Protein AF-A0A842RR84-F1 (afdb_monomer_lite)

Radius of gyration: 40.24 Å; chains: 1; bounding box: 90×104×118 Å

Structure (mmCIF, N/CA/C/O backbone):
data_AF-A0A842RR84-F1
#
_entry.id   AF-A0A842RR84-F1
#
loop_
_atom_site.group_PDB
_atom_site.id
_atom_site.type_symbol
_atom_site.label_atom_id
_atom_site.label_alt_id
_atom_site.label_comp_id
_atom_site.label_asym_id
_atom_site.label_entity_id
_atom_site.label_seq_id
_atom_site.pdbx_PDB_ins_code
_atom_site.Cartn_x
_atom_site.Cartn_y
_atom_site.Cartn_z
_atom_site.occupancy
_atom_site.B_iso_or_equiv
_atom_site.auth_seq_id
_atom_site.auth_comp_id
_atom_site.auth_asym_id
_atom_site.auth_atom_id
_atom_site.pdbx_PDB_model_num
ATOM 1 N N . MET A 1 1 ? -50.164 -8.359 46.044 1.00 26.77 1 MET A N 1
ATOM 2 C CA . MET A 1 1 ? -50.890 -7.088 46.257 1.00 26.77 1 MET A CA 1
ATOM 3 C C . MET A 1 1 ? -50.923 -6.391 44.904 1.00 26.77 1 MET A C 1
ATOM 5 O O . MET A 1 1 ? -49.868 -6.266 44.303 1.00 26.77 1 MET A O 1
ATOM 9 N N . ASN A 1 2 ? -52.107 -6.095 44.364 1.00 25.09 2 ASN A N 1
ATOM 10 C CA . ASN A 1 2 ? -52.279 -5.498 43.033 1.00 25.09 2 ASN A CA 1
ATOM 11 C C . ASN A 1 2 ? -52.125 -3.977 43.160 1.00 25.09 2 ASN A C 1
ATOM 13 O O . ASN A 1 2 ? -52.938 -3.366 43.850 1.00 25.09 2 ASN A O 1
ATOM 17 N N . LEU A 1 3 ? -51.126 -3.371 42.519 1.00 26.59 3 LEU A N 1
ATOM 18 C CA . LEU A 1 3 ? -51.003 -1.914 42.419 1.00 26.59 3 LEU A CA 1
ATOM 19 C C . LEU A 1 3 ? -50.721 -1.541 40.962 1.00 26.59 3 LEU A C 1
ATOM 21 O O . LEU A 1 3 ? -49.655 -1.815 40.420 1.00 26.59 3 LEU A O 1
ATOM 25 N N . LYS A 1 4 ? -51.748 -0.971 40.325 1.00 28.12 4 LYS A N 1
ATOM 26 C CA . LYS A 1 4 ? -51.678 -0.340 39.007 1.00 28.12 4 LYS A CA 1
ATOM 27 C C . LYS A 1 4 ? -51.028 1.041 39.139 1.00 28.12 4 LYS A C 1
ATOM 29 O O . LYS A 1 4 ? -51.336 1.762 40.080 1.00 28.12 4 LYS A O 1
ATOM 34 N N . SER A 1 5 ? -50.184 1.351 38.152 1.00 34.84 5 SER A N 1
ATOM 35 C CA . SER A 1 5 ? -49.727 2.665 37.666 1.00 34.84 5 SER A CA 1
ATOM 36 C C . SER A 1 5 ? -50.351 3.908 38.321 1.00 34.84 5 SER A C 1
ATOM 38 O O . SER A 1 5 ? -51.571 4.052 38.287 1.00 34.84 5 SER A O 1
ATOM 40 N N . PHE A 1 6 ? -49.516 4.836 38.808 1.00 26.23 6 PHE A N 1
ATOM 41 C CA . PHE A 1 6 ? -49.384 6.183 38.229 1.00 26.23 6 PHE A CA 1
ATOM 42 C C . PHE A 1 6 ? -48.144 6.914 38.787 1.00 26.23 6 PHE A C 1
ATOM 44 O O . PHE A 1 6 ? -47.653 6.612 39.870 1.00 26.23 6 PHE A O 1
ATOM 51 N N . CYS A 1 7 ? -47.650 7.841 37.968 1.00 30.86 7 CYS A N 1
ATOM 52 C CA . CYS A 1 7 ? -46.465 8.693 38.064 1.00 30.86 7 CYS A CA 1
ATOM 53 C C . CYS A 1 7 ? -46.111 9.257 39.458 1.00 30.86 7 CYS A C 1
ATOM 55 O O . CYS A 1 7 ? -46.974 9.781 40.152 1.00 30.86 7 CYS A O 1
ATOM 57 N N . GLY A 1 8 ? -44.806 9.242 39.767 1.00 36.81 8 GLY A N 1
ATOM 58 C CA . GLY A 1 8 ? -44.085 10.210 40.605 1.00 36.81 8 GLY A CA 1
ATOM 59 C C . GLY A 1 8 ? -44.626 10.499 42.006 1.00 36.81 8 GLY A C 1
ATOM 60 O O . GLY A 1 8 ? -45.402 11.427 42.162 1.00 36.81 8 GLY A O 1
ATOM 61 N N . ILE A 1 9 ? -44.125 9.782 43.019 1.00 31.28 9 ILE A N 1
ATOM 62 C CA . ILE A 1 9 ? -43.862 10.265 44.391 1.00 31.28 9 ILE A CA 1
ATOM 63 C C . ILE A 1 9 ? -43.007 9.198 45.100 1.00 31.28 9 ILE A C 1
ATOM 65 O O . ILE A 1 9 ? -43.372 8.024 45.151 1.00 31.28 9 ILE A O 1
ATOM 69 N N . PHE A 1 10 ? -41.863 9.615 45.653 1.00 34.09 10 PHE A N 1
ATOM 70 C CA . PHE A 1 10 ? -41.056 8.830 46.591 1.00 34.09 10 PHE A CA 1
ATOM 71 C C . PHE A 1 10 ? -41.910 8.474 47.821 1.00 34.09 10 PHE A C 1
ATOM 73 O O . PHE A 1 10 ? -42.270 9.358 48.598 1.00 34.09 10 PHE A O 1
ATOM 80 N N . ILE A 1 11 ? -42.227 7.191 48.024 1.00 29.72 11 ILE A N 1
ATOM 81 C CA . ILE A 1 11 ? -42.849 6.711 49.267 1.00 29.72 11 ILE A CA 1
ATOM 82 C C . ILE A 1 11 ? -41.782 6.018 50.114 1.00 29.72 11 ILE A C 1
ATOM 84 O O . ILE A 1 11 ? -41.352 4.905 49.820 1.00 29.72 11 ILE A O 1
ATOM 88 N N . PHE A 1 12 ? -41.396 6.674 51.208 1.00 31.45 12 PHE A N 1
ATOM 89 C CA . PHE A 1 12 ? -40.651 6.073 52.313 1.00 31.45 12 PHE A CA 1
ATOM 90 C C . PHE A 1 12 ? -41.614 5.180 53.118 1.00 31.45 12 PHE A C 1
ATOM 92 O O . PHE A 1 12 ? -42.502 5.680 53.808 1.00 31.45 12 PHE A O 1
ATOM 99 N N . LEU A 1 13 ? -41.474 3.854 53.027 1.00 33.19 13 LEU A N 1
ATOM 100 C CA . LEU A 1 13 ? -42.278 2.897 53.798 1.00 33.19 13 LEU A CA 1
ATOM 101 C C . LEU A 1 13 ? -41.454 2.328 54.962 1.00 33.19 13 LEU A C 1
ATOM 103 O O . LEU A 1 13 ? -40.667 1.401 54.798 1.00 33.19 13 LEU A O 1
ATOM 107 N N . ILE A 1 14 ? -41.662 2.880 56.162 1.00 30.45 14 ILE A N 1
ATOM 108 C CA . ILE A 1 14 ? -41.205 2.289 57.428 1.00 30.45 14 ILE A CA 1
ATOM 109 C C . ILE A 1 14 ? -42.255 1.262 57.872 1.00 30.45 14 ILE A C 1
ATOM 111 O O . ILE A 1 14 ? -43.340 1.628 58.322 1.00 30.45 14 ILE A O 1
ATOM 115 N N . PHE A 1 15 ? -41.941 -0.033 57.781 1.00 36.09 15 PHE A N 1
ATOM 116 C CA . PHE A 1 15 ? -42.755 -1.085 58.394 1.00 36.09 15 PHE A CA 1
ATOM 117 C C . PHE A 1 15 ? -42.286 -1.366 59.828 1.00 36.09 15 PHE A C 1
ATOM 119 O O . PHE A 1 15 ? -41.288 -2.048 60.045 1.00 36.09 15 PHE A O 1
ATOM 126 N N . ILE A 1 16 ? -43.056 -0.909 60.820 1.00 37.97 16 ILE A N 1
ATOM 127 C CA . ILE A 1 16 ? -43.060 -1.497 62.168 1.00 37.97 16 ILE A CA 1
ATOM 128 C C . ILE A 1 16 ? -44.281 -2.419 62.241 1.00 37.97 16 ILE A C 1
ATOM 130 O O . ILE A 1 16 ? -45.388 -1.979 62.538 1.00 37.97 16 ILE A O 1
ATOM 134 N N . LEU A 1 17 ? -44.094 -3.709 61.952 1.00 34.88 17 LEU A N 1
ATOM 135 C CA . LEU A 1 17 ? -45.120 -4.736 62.158 1.00 34.88 17 LEU A CA 1
ATOM 136 C C . LEU A 1 17 ? -44.670 -5.710 63.250 1.00 34.88 17 LEU A C 1
ATOM 138 O O . LEU A 1 17 ? -43.705 -6.452 63.092 1.00 34.88 17 LEU A O 1
ATOM 142 N N . LYS A 1 18 ? -45.418 -5.724 64.359 1.00 35.56 18 LYS A N 1
ATOM 143 C CA . LYS A 1 18 ? -45.293 -6.669 65.487 1.00 35.56 18 LYS A CA 1
ATOM 144 C C . LYS A 1 18 ? -45.982 -8.025 65.235 1.00 35.56 18 LYS A C 1
ATOM 146 O O . LYS A 1 18 ? -46.163 -8.804 66.164 1.00 35.56 18 LYS A O 1
ATOM 151 N N . SER A 1 19 ? -46.355 -8.332 63.995 1.00 36.09 19 SER A N 1
ATOM 152 C CA . SER A 1 19 ? -47.015 -9.587 63.620 1.00 36.09 19 SER A CA 1
ATOM 153 C C . SER A 1 19 ? -46.499 -10.067 62.266 1.00 36.09 19 SER A C 1
ATOM 155 O O . SER A 1 19 ? -46.573 -9.330 61.283 1.00 36.09 19 SER A O 1
ATOM 157 N N . PHE A 1 20 ? -45.974 -11.295 62.227 1.00 37.94 20 PHE A N 1
ATOM 158 C CA . PHE A 1 20 ? -45.434 -11.945 61.031 1.00 37.94 20 PHE A CA 1
ATOM 159 C C . PHE A 1 20 ? -46.539 -12.186 59.992 1.00 37.94 20 PHE A C 1
ATOM 161 O O . PHE A 1 20 ? -47.194 -13.225 59.992 1.00 37.94 20 PHE A O 1
ATOM 168 N N . VAL A 1 21 ? -46.750 -11.221 59.097 1.00 36.59 21 VAL A N 1
ATOM 169 C CA . VAL A 1 21 ? -47.511 -11.431 57.863 1.00 36.59 21 VAL A CA 1
ATOM 170 C C . VAL A 1 21 ? -46.552 -12.046 56.845 1.00 36.59 21 VAL A C 1
ATOM 172 O O . VAL A 1 21 ? -45.628 -11.387 56.374 1.00 36.59 21 VAL A O 1
ATOM 175 N N . PHE A 1 22 ? -46.756 -13.322 56.518 1.00 44.88 22 PHE A N 1
ATOM 176 C CA . PHE A 1 22 ? -46.074 -13.995 55.412 1.00 44.88 22 PHE A CA 1
ATOM 177 C C . PHE A 1 22 ? -46.669 -13.511 54.082 1.00 44.88 22 PHE A C 1
ATOM 179 O O . PHE A 1 22 ? -47.493 -14.189 53.475 1.00 44.88 22 PHE A O 1
ATOM 186 N N . ALA A 1 23 ? -46.295 -12.311 53.643 1.00 48.50 23 ALA A N 1
ATOM 187 C CA . ALA A 1 23 ? -46.577 -11.843 52.291 1.00 48.50 23 ALA A CA 1
ATOM 188 C C . ALA A 1 23 ? -45.319 -12.027 51.434 1.00 48.50 23 ALA A C 1
ATOM 190 O O . ALA A 1 23 ? -44.282 -11.431 51.717 1.00 48.50 23 ALA A O 1
ATOM 191 N N . GLY A 1 24 ? -45.398 -12.870 50.402 1.00 57.03 24 GLY A N 1
ATOM 192 C CA . GLY A 1 24 ? -44.358 -12.944 49.376 1.00 57.03 24 GLY A CA 1
ATOM 193 C C . GLY A 1 24 ? -44.333 -11.655 48.552 1.00 57.03 24 GLY A C 1
ATOM 194 O O . GLY A 1 24 ? -45.388 -11.148 48.166 1.00 57.03 24 GLY A O 1
ATOM 195 N N . ILE A 1 25 ? -43.139 -11.122 48.294 1.00 66.12 25 ILE A N 1
ATOM 196 C CA . ILE A 1 25 ? -42.921 -10.022 47.348 1.00 66.12 25 ILE A CA 1
ATOM 197 C C . ILE A 1 25 ? -42.669 -10.658 45.979 1.00 66.12 25 ILE A C 1
ATOM 199 O O . ILE A 1 25 ? -41.806 -11.524 45.863 1.00 66.12 25 ILE A O 1
ATOM 203 N N . ASN A 1 26 ? -43.443 -10.263 44.968 1.00 66.44 26 ASN A N 1
ATOM 204 C CA . ASN A 1 26 ? -43.284 -10.725 43.591 1.00 66.44 26 ASN A CA 1
ATOM 205 C C . ASN A 1 26 ? -43.287 -9.505 42.658 1.00 66.44 26 ASN A C 1
ATOM 207 O O . ASN A 1 26 ? -44.208 -8.686 42.732 1.00 66.44 26 ASN A O 1
ATOM 211 N N . PHE A 1 27 ? -42.266 -9.389 41.811 1.00 74.19 27 PHE A N 1
ATOM 212 C CA . PHE A 1 27 ? -42.130 -8.336 40.810 1.00 74.19 27 PHE A CA 1
ATOM 213 C C . PHE A 1 27 ? -42.261 -8.934 39.418 1.00 74.19 27 PHE A C 1
ATOM 215 O O . PHE A 1 27 ? -41.544 -9.866 39.076 1.00 74.19 27 PHE A O 1
ATOM 222 N N . SER A 1 28 ? -43.157 -8.360 38.618 1.00 75.50 28 SER A N 1
ATOM 223 C CA . SER A 1 28 ? -43.459 -8.797 37.248 1.00 75.50 28 SER A CA 1
ATOM 224 C C . SER A 1 28 ? -42.851 -7.894 36.171 1.00 75.50 28 SER A C 1
ATOM 226 O O . SER A 1 28 ? -43.134 -8.076 34.993 1.00 75.50 28 SER A O 1
ATOM 228 N N . SER A 1 29 ? -42.051 -6.897 36.562 1.00 81.62 29 SER A N 1
ATOM 229 C CA . SER A 1 29 ? -41.424 -5.941 35.648 1.00 81.62 29 SER A CA 1
ATOM 230 C C . SER A 1 29 ? -40.049 -5.535 36.155 1.00 81.62 29 SER A C 1
ATOM 232 O O . SER A 1 29 ? -39.904 -5.241 37.344 1.00 81.62 29 SER A O 1
ATOM 234 N N . GLN A 1 30 ? -39.093 -5.404 35.234 1.00 82.75 30 GLN A N 1
ATOM 235 C CA . GLN A 1 30 ? -37.727 -4.936 35.499 1.00 82.75 30 GLN A CA 1
ATOM 236 C C . GLN A 1 30 ? -37.709 -3.526 36.105 1.00 82.75 30 GLN A C 1
ATOM 238 O O . GLN A 1 30 ? -36.842 -3.209 36.912 1.00 82.75 30 GLN A O 1
ATOM 243 N N . SER A 1 31 ? -38.721 -2.703 35.812 1.00 82.06 31 SER A N 1
ATOM 244 C CA . SER A 1 31 ? -38.879 -1.370 36.410 1.00 82.06 31 SER A CA 1
ATOM 245 C C . SER A 1 31 ? -39.230 -1.378 37.904 1.00 82.06 31 SER A C 1
ATOM 247 O O . SER A 1 31 ? -39.215 -0.329 38.541 1.00 82.06 31 SER A O 1
ATOM 249 N N . SER A 1 32 ? -39.583 -2.532 38.480 1.00 82.69 32 SER A N 1
ATOM 250 C CA . SER A 1 32 ? -39.843 -2.652 39.918 1.00 82.69 32 SER A CA 1
ATOM 251 C C . SER A 1 32 ? -38.548 -2.966 40.656 1.00 82.69 32 SER A C 1
ATOM 253 O O . SER A 1 32 ? -37.946 -4.004 40.399 1.00 82.69 32 SER A O 1
ATOM 255 N N . GLN A 1 33 ? -38.136 -2.097 41.579 1.00 85.12 33 GLN A N 1
ATOM 256 C CA . GLN A 1 33 ? -36.813 -2.152 42.198 1.00 85.12 33 GLN A CA 1
ATOM 257 C C . GLN A 1 33 ? -36.870 -2.336 43.722 1.00 85.12 33 GLN A C 1
ATOM 259 O O . GLN A 1 33 ? -37.682 -1.712 44.406 1.00 85.12 33 GLN A O 1
ATOM 264 N N . ILE A 1 34 ? -35.963 -3.153 44.264 1.00 85.25 34 ILE A N 1
ATOM 265 C CA . ILE A 1 34 ? -35.523 -3.080 45.664 1.00 85.25 34 ILE A CA 1
ATOM 266 C C . ILE A 1 34 ? -34.061 -2.665 45.676 1.00 85.25 34 ILE A C 1
ATOM 268 O O . ILE A 1 34 ? -33.227 -3.367 45.115 1.00 85.25 34 ILE A O 1
ATOM 272 N N . GLN A 1 35 ? -33.765 -1.565 46.363 1.00 85.62 35 GLN A N 1
ATOM 273 C CA . GLN A 1 35 ? -32.410 -1.071 46.574 1.00 85.62 35 GLN A CA 1
ATOM 274 C C . GLN A 1 35 ? -31.985 -1.289 48.031 1.00 85.62 35 GLN A C 1
ATOM 276 O O . GLN A 1 35 ? -32.669 -0.865 48.967 1.00 85.62 35 GLN A O 1
ATOM 281 N N . LEU A 1 36 ? -30.850 -1.957 48.233 1.00 85.75 36 LEU A N 1
ATOM 282 C CA . LEU A 1 36 ? -30.141 -2.006 49.505 1.00 85.75 36 LEU A CA 1
ATOM 283 C C . LEU A 1 36 ? -29.075 -0.916 49.515 1.00 85.75 36 LEU A C 1
ATOM 285 O O . LEU A 1 36 ? -28.102 -1.022 48.774 1.00 85.75 36 LEU A O 1
ATOM 289 N N . ASN A 1 37 ? -29.245 0.077 50.387 1.00 83.69 37 ASN A N 1
ATOM 290 C CA . ASN A 1 37 ? -28.258 1.131 50.623 1.00 83.69 37 ASN A CA 1
ATOM 291 C C . ASN A 1 37 ? -27.080 0.640 51.489 1.00 83.69 37 ASN A C 1
ATOM 293 O O . ASN A 1 37 ? -27.138 -0.439 52.085 1.00 83.69 37 ASN A O 1
ATOM 297 N N . ASN A 1 38 ? -26.022 1.449 51.595 1.00 84.31 38 ASN A N 1
ATOM 298 C CA . ASN A 1 38 ? -24.851 1.150 52.422 1.00 84.31 38 ASN A CA 1
ATOM 299 C C . ASN A 1 38 ? -25.265 0.765 53.863 1.00 84.31 38 ASN A C 1
ATOM 301 O O . ASN A 1 38 ? -26.103 1.429 54.477 1.00 84.31 38 ASN A O 1
ATOM 305 N N . ASN A 1 39 ? -24.696 -0.322 54.396 1.00 82.81 39 ASN A N 1
ATOM 306 C CA . ASN A 1 39 ? -25.010 -0.954 55.686 1.00 82.81 39 ASN A CA 1
ATOM 307 C C . ASN A 1 39 ? -26.420 -1.566 55.831 1.00 82.81 39 ASN A C 1
ATOM 309 O O . ASN A 1 39 ? -26.742 -2.109 56.893 1.00 82.81 39 ASN A O 1
ATOM 313 N N . ALA A 1 40 ? -27.273 -1.533 54.801 1.00 82.19 40 ALA A N 1
ATOM 314 C CA . ALA A 1 40 ? -28.563 -2.220 54.838 1.00 82.19 40 ALA A CA 1
ATOM 315 C C . ALA A 1 40 ? -28.378 -3.746 54.778 1.00 82.19 40 ALA A C 1
ATOM 317 O O . ALA A 1 40 ? -27.488 -4.256 54.094 1.00 82.19 40 ALA A O 1
ATOM 318 N N . LYS A 1 41 ? -29.247 -4.497 55.471 1.00 85.19 41 LYS A N 1
ATOM 319 C CA . LYS A 1 41 ? -29.224 -5.968 55.481 1.00 85.19 41 LYS A CA 1
ATOM 320 C C . LYS A 1 41 ? -30.568 -6.562 55.067 1.00 85.19 41 LYS A C 1
ATOM 322 O O . LYS A 1 41 ? -31.564 -6.373 55.763 1.00 85.19 41 LYS A O 1
ATOM 327 N N . LEU A 1 42 ? -30.578 -7.355 53.996 1.00 85.06 42 LEU A N 1
ATOM 328 C CA . LEU A 1 42 ? -31.712 -8.190 53.584 1.00 85.06 42 LEU A CA 1
ATOM 329 C C . LEU A 1 42 ? -31.458 -9.645 54.002 1.00 85.06 42 LEU A C 1
ATOM 331 O O . LEU A 1 42 ? -30.476 -10.256 53.587 1.00 85.06 42 LEU A O 1
ATOM 335 N N . ASN A 1 43 ? -32.337 -10.208 54.838 1.00 86.25 43 ASN A N 1
ATOM 336 C CA . ASN A 1 43 ? -32.279 -11.614 55.253 1.00 86.25 43 ASN A CA 1
ATOM 337 C C . ASN A 1 43 ? -33.472 -12.400 54.688 1.00 86.25 43 ASN A C 1
ATOM 339 O O . ASN A 1 43 ? -34.614 -12.220 55.119 1.00 86.25 43 ASN A O 1
ATOM 343 N N . LEU A 1 44 ? -33.190 -13.286 53.739 1.00 86.00 44 LEU A N 1
ATOM 344 C CA . LEU A 1 44 ? -34.151 -14.115 53.027 1.00 86.00 44 LEU A CA 1
ATOM 345 C C . LEU A 1 44 ? -34.447 -15.384 53.831 1.00 86.00 44 LEU A C 1
ATOM 347 O O . LEU A 1 44 ? -33.690 -16.351 53.805 1.00 86.00 44 LEU A O 1
ATOM 351 N N . ARG A 1 45 ? -35.563 -15.404 54.566 1.00 82.75 45 ARG A N 1
ATOM 352 C CA . ARG A 1 45 ? -35.959 -16.594 55.347 1.00 82.75 45 ARG A CA 1
ATOM 353 C C . ARG A 1 45 ? -36.512 -17.737 54.492 1.00 82.75 45 ARG A C 1
ATOM 355 O O . ARG A 1 45 ? -36.430 -18.881 54.918 1.00 82.75 45 ARG A O 1
ATOM 362 N N . ASN A 1 46 ? -37.059 -17.424 53.319 1.00 83.12 46 ASN A N 1
ATOM 363 C CA . ASN A 1 46 ? -37.649 -18.368 52.368 1.00 83.12 46 ASN A CA 1
ATOM 364 C C . ASN A 1 46 ? -37.117 -18.082 50.957 1.00 83.12 46 ASN A C 1
ATOM 366 O O . ASN A 1 46 ? -36.681 -16.962 50.689 1.00 83.12 46 ASN A O 1
ATOM 370 N N . ILE A 1 47 ? -37.197 -19.074 50.065 1.00 85.88 47 ILE A N 1
ATOM 371 C CA . ILE A 1 47 ? -36.869 -18.906 48.643 1.00 85.88 47 ILE A CA 1
ATOM 372 C C . ILE A 1 47 ? -37.852 -17.920 48.000 1.00 85.88 47 ILE A C 1
ATOM 374 O O . ILE A 1 47 ? -39.062 -18.019 48.212 1.00 85.88 47 ILE A O 1
ATOM 378 N N . ILE A 1 48 ? -37.336 -16.998 47.188 1.00 86.38 48 ILE A N 1
ATOM 379 C CA . ILE A 1 48 ? -38.143 -16.117 46.336 1.00 86.38 48 ILE A CA 1
ATOM 380 C C . ILE A 1 48 ? -38.167 -16.707 44.925 1.00 86.38 48 ILE A C 1
ATOM 382 O O . ILE A 1 48 ? -37.116 -16.999 44.365 1.00 86.38 48 ILE A O 1
ATOM 386 N N . SER A 1 49 ? -39.357 -16.908 44.358 1.00 85.50 49 SER A N 1
ATOM 387 C CA . SER A 1 49 ? -39.543 -17.478 43.013 1.00 85.50 49 SER A CA 1
ATOM 388 C C . SER A 1 49 ? -40.102 -16.442 42.034 1.00 85.50 49 SER A C 1
ATOM 390 O O . SER A 1 49 ? -40.860 -15.571 42.457 1.00 85.50 49 SER A O 1
ATOM 392 N N . ASN A 1 50 ? -39.786 -16.592 40.742 1.00 80.62 50 ASN A N 1
ATOM 393 C CA . ASN A 1 50 ? -40.296 -15.783 39.621 1.00 80.62 50 ASN A CA 1
ATOM 394 C C . ASN A 1 50 ? -40.019 -14.278 39.760 1.00 80.62 50 ASN A C 1
ATOM 396 O O . ASN A 1 50 ? -40.920 -13.455 39.631 1.00 80.62 50 ASN A O 1
ATOM 400 N N . TRP A 1 51 ? -38.777 -13.917 40.073 1.00 87.31 51 TRP A N 1
ATOM 401 C CA . TRP A 1 51 ? -38.385 -12.523 40.230 1.00 87.31 51 TRP A CA 1
ATOM 402 C C . TRP A 1 51 ? -38.015 -11.880 38.888 1.00 87.31 51 TRP A C 1
ATOM 404 O O . TRP A 1 51 ? -36.927 -12.124 38.370 1.00 87.31 51 TRP A O 1
ATOM 414 N N . SER A 1 52 ? -38.873 -11.008 38.362 1.00 88.69 52 SER A N 1
ATOM 415 C CA . SER A 1 52 ? -38.591 -10.220 37.146 1.00 88.69 52 SER A CA 1
ATOM 416 C C . SER A 1 52 ? -38.206 -8.764 37.443 1.00 88.69 52 SER A C 1
ATOM 418 O O . SER A 1 52 ? -38.100 -7.959 36.526 1.00 88.69 52 SER A O 1
ATOM 420 N N . GLY A 1 53 ? -38.033 -8.396 38.719 1.00 87.00 53 GLY A N 1
ATOM 421 C CA . GLY A 1 53 ? -37.668 -7.040 39.154 1.00 87.00 53 GLY A CA 1
ATOM 422 C C . GLY A 1 53 ? -36.162 -6.770 39.201 1.00 87.00 53 GLY A C 1
ATOM 423 O O . GLY A 1 53 ? -35.343 -7.666 38.995 1.00 87.00 53 GLY A O 1
ATOM 424 N N . THR A 1 54 ? -35.803 -5.535 39.546 1.00 87.12 54 THR A N 1
ATOM 425 C CA . THR A 1 54 ? -34.428 -5.099 39.817 1.00 87.12 54 THR A CA 1
ATOM 426 C C . THR A 1 54 ? -34.099 -5.254 41.300 1.00 87.12 54 THR A C 1
ATOM 428 O O . THR A 1 54 ? -34.783 -4.711 42.167 1.00 87.12 54 THR A O 1
ATOM 431 N N . LEU A 1 55 ? -33.046 -6.001 41.612 1.00 87.81 55 LEU A N 1
ATOM 432 C CA . LEU A 1 55 ? -32.451 -6.064 42.942 1.00 87.81 55 LEU A CA 1
ATOM 433 C C . LEU A 1 55 ? -31.121 -5.317 42.905 1.00 87.81 55 LEU A C 1
ATOM 435 O O . LEU A 1 55 ? -30.133 -5.868 42.428 1.00 87.81 55 LEU A O 1
ATOM 439 N N . GLN A 1 56 ? -31.118 -4.085 43.410 1.00 87.25 56 GLN A N 1
ATOM 440 C CA . GLN A 1 56 ? -29.925 -3.255 43.511 1.00 87.25 56 GLN A CA 1
ATOM 441 C C . GLN A 1 56 ? -29.306 -3.369 44.901 1.00 87.25 56 GLN A C 1
ATOM 443 O O . GLN A 1 56 ? -29.988 -3.259 45.923 1.00 87.25 56 GLN A O 1
ATOM 448 N N . LYS A 1 57 ? -27.997 -3.567 44.954 1.00 85.50 57 LYS A N 1
ATOM 449 C CA . LYS A 1 57 ? -27.197 -3.598 46.172 1.00 85.50 57 LYS A CA 1
ATOM 450 C C . LYS A 1 57 ? -26.007 -2.671 45.968 1.00 85.50 57 LYS A C 1
ATOM 452 O O . LYS A 1 57 ? -25.059 -3.027 45.272 1.00 85.50 57 LYS A O 1
ATOM 457 N N . VAL A 1 58 ? -26.054 -1.504 46.607 1.00 81.69 58 VAL A N 1
ATOM 458 C CA . VAL A 1 58 ? -24.925 -0.564 46.597 1.00 81.69 58 VAL A CA 1
ATOM 459 C C . VAL A 1 58 ? -23.825 -1.035 47.555 1.00 81.69 58 VAL A C 1
ATOM 461 O O . VAL A 1 58 ? -24.066 -1.859 48.452 1.00 81.69 58 VAL A O 1
ATOM 464 N N . THR A 1 59 ? -22.619 -0.493 47.392 1.00 79.88 59 THR A N 1
ATOM 465 C CA . THR A 1 59 ? -21.439 -0.817 48.204 1.00 79.88 59 THR A CA 1
ATOM 466 C C . THR A 1 59 ? -21.748 -0.744 49.709 1.00 79.88 59 THR A C 1
ATOM 468 O O . THR A 1 59 ? -22.278 0.247 50.215 1.00 79.88 59 THR A O 1
ATOM 471 N N . GLY A 1 60 ? -21.448 -1.829 50.434 1.00 76.31 60 GLY A N 1
ATOM 472 C CA . GLY A 1 60 ? -21.695 -1.972 51.878 1.00 76.31 60 GLY A CA 1
ATOM 473 C C . GLY A 1 60 ? -23.061 -2.556 52.279 1.00 76.31 60 GLY A C 1
ATOM 474 O O . GLY A 1 60 ? -23.268 -2.865 53.454 1.00 76.31 60 GLY A O 1
ATOM 475 N N . GLY A 1 61 ? -23.995 -2.762 51.343 1.00 82.69 61 GLY A N 1
ATOM 476 C CA . GLY A 1 61 ? -25.221 -3.534 51.585 1.00 82.69 61 GLY A CA 1
ATOM 477 C C . GLY A 1 61 ? -24.957 -5.046 51.684 1.00 82.69 61 GLY A C 1
ATOM 478 O O . GLY A 1 61 ? -24.071 -5.582 51.020 1.00 82.69 61 GLY A O 1
ATOM 479 N N . THR A 1 62 ? -25.734 -5.780 52.490 1.00 85.06 62 THR A N 1
ATOM 480 C CA . THR A 1 62 ? -25.585 -7.241 52.662 1.00 85.06 62 THR A CA 1
ATOM 481 C C . THR A 1 62 ? -26.883 -8.002 52.398 1.00 85.06 62 THR A C 1
ATOM 483 O O . THR A 1 62 ? -27.930 -7.709 52.972 1.00 85.06 62 THR A O 1
ATOM 486 N N . ILE A 1 63 ? -26.809 -9.034 51.557 1.00 87.38 63 ILE A N 1
ATOM 487 C CA . ILE A 1 63 ? -27.899 -9.990 51.332 1.00 87.38 63 ILE A CA 1
ATOM 488 C C . ILE A 1 63 ? -27.463 -11.315 51.954 1.00 87.38 63 ILE A C 1
ATOM 490 O O . ILE A 1 63 ? -26.339 -11.757 51.746 1.00 87.38 63 ILE A O 1
ATOM 494 N N . THR A 1 64 ? -28.331 -11.928 52.754 1.00 88.06 64 THR A N 1
ATOM 495 C CA . THR A 1 64 ? -28.077 -13.214 53.422 1.00 88.06 64 THR A CA 1
ATOM 496 C C . THR A 1 64 ? -29.330 -14.086 53.392 1.00 88.06 64 THR A C 1
ATOM 498 O O . THR A 1 64 ? -30.435 -13.560 53.294 1.00 88.06 64 THR A O 1
ATOM 501 N N . GLY A 1 65 ? -29.190 -15.406 53.513 1.00 88.88 65 GLY A N 1
ATOM 502 C CA . GLY A 1 65 ? -30.317 -16.338 53.656 1.00 88.88 65 GLY A CA 1
ATOM 503 C C . GLY A 1 65 ? -30.520 -17.268 52.455 1.00 88.88 65 GLY A C 1
ATOM 504 O O . GLY A 1 65 ? -29.554 -17.714 51.843 1.00 88.88 65 GLY A O 1
ATOM 505 N N . GLN A 1 66 ? -31.781 -17.607 52.179 1.00 89.94 66 GLN A N 1
ATOM 506 C CA . GLN A 1 66 ? -32.236 -18.506 51.108 1.00 89.94 66 GLN A CA 1
ATOM 507 C C . GLN A 1 66 ? -32.100 -17.883 49.701 1.00 89.94 66 GLN A C 1
ATOM 509 O O . GLN A 1 66 ? -31.781 -16.706 49.561 1.00 89.94 66 GLN A O 1
ATOM 514 N N . ALA A 1 67 ? -32.334 -18.679 48.652 1.00 91.56 67 ALA A N 1
ATOM 515 C CA . ALA A 1 67 ? -32.121 -18.292 47.253 1.00 91.56 67 ALA A CA 1
ATOM 516 C C . ALA A 1 67 ? -33.203 -17.360 46.658 1.00 91.56 67 ALA A C 1
ATOM 518 O O . ALA A 1 67 ? -34.362 -17.383 47.078 1.00 91.56 67 ALA A O 1
ATOM 519 N N . ILE A 1 68 ? -32.836 -16.609 45.614 1.00 90.44 68 ILE A N 1
ATOM 520 C CA . ILE A 1 68 ? -33.749 -15.859 44.734 1.00 90.44 68 ILE A CA 1
ATOM 521 C C . ILE A 1 68 ? -33.687 -16.464 43.331 1.00 90.44 68 ILE A C 1
ATOM 523 O O . ILE A 1 68 ? -32.604 -16.596 42.769 1.00 90.44 68 ILE A O 1
ATOM 527 N N . ILE A 1 69 ? -34.833 -16.812 42.751 1.00 91.56 69 ILE A N 1
ATOM 528 C CA . ILE A 1 69 ? -34.945 -17.319 41.381 1.00 91.56 69 ILE A CA 1
ATOM 529 C C . ILE A 1 69 ? -35.449 -16.185 40.489 1.00 91.56 69 ILE A C 1
ATOM 531 O O . ILE A 1 69 ? -36.617 -15.796 40.569 1.00 91.56 69 ILE A O 1
ATOM 535 N N . PHE A 1 70 ? -34.557 -15.668 39.653 1.00 91.81 70 PHE A N 1
ATOM 536 C CA . PHE A 1 70 ? -34.825 -14.637 38.664 1.00 91.81 70 PHE A CA 1
ATOM 537 C C . PHE A 1 70 ? -35.444 -15.220 37.390 1.00 91.81 70 PHE A C 1
ATOM 539 O O . PHE A 1 70 ? -35.031 -16.281 36.911 1.00 91.81 70 PHE A O 1
ATOM 546 N N . ASP A 1 71 ? -36.401 -14.487 36.831 1.00 90.00 71 ASP A N 1
ATOM 547 C CA . ASP A 1 71 ? -37.029 -14.743 35.537 1.00 90.00 71 ASP A CA 1
ATOM 548 C C . ASP A 1 71 ? -36.975 -13.458 34.700 1.00 90.00 71 ASP A C 1
ATOM 550 O O . ASP A 1 71 ? -37.875 -12.621 34.761 1.00 90.00 71 ASP A O 1
ATOM 554 N N . ASP A 1 72 ? -35.843 -13.272 34.011 1.00 88.19 72 ASP A N 1
ATOM 555 C CA . ASP A 1 72 ? -35.481 -12.053 33.264 1.00 88.19 72 ASP A CA 1
ATOM 556 C C . ASP A 1 72 ? -35.549 -10.763 34.110 1.00 88.19 72 ASP A C 1
ATOM 558 O O . ASP A 1 72 ? -36.062 -9.732 33.679 1.00 88.19 72 ASP A O 1
ATOM 562 N N . GLY A 1 73 ? -35.042 -10.820 35.344 1.00 90.25 73 GLY A N 1
ATOM 563 C CA . GLY A 1 73 ? -34.887 -9.647 36.208 1.00 90.25 73 GLY A CA 1
ATOM 564 C C . GLY A 1 73 ? -33.501 -9.007 36.086 1.00 90.25 73 GLY A C 1
ATOM 565 O O . GLY A 1 73 ? -32.686 -9.398 35.249 1.00 90.25 73 GLY A O 1
ATOM 566 N N . ILE A 1 74 ? -33.223 -8.027 36.946 1.00 88.38 74 ILE A N 1
ATOM 567 C CA . ILE A 1 74 ? -31.924 -7.342 37.001 1.00 88.38 74 ILE A CA 1
ATOM 568 C C . ILE A 1 74 ? -31.288 -7.583 38.371 1.00 88.38 74 ILE A C 1
ATOM 570 O O . ILE A 1 74 ? -31.900 -7.303 39.403 1.00 88.38 74 ILE A O 1
ATOM 574 N N . LEU A 1 75 ? -30.065 -8.110 38.382 1.00 87.69 75 LEU A N 1
ATOM 575 C CA . LEU A 1 75 ? -29.209 -8.177 39.562 1.00 87.69 75 LEU A CA 1
ATOM 576 C C . LEU A 1 75 ? -28.149 -7.083 39.441 1.00 87.69 75 LEU A C 1
ATOM 578 O O . LEU A 1 75 ? -27.179 -7.210 38.694 1.00 87.69 75 LEU A O 1
ATOM 582 N N . ASP A 1 76 ? -28.356 -6.007 40.180 1.00 84.31 76 ASP A N 1
ATOM 583 C CA . ASP A 1 76 ? -27.523 -4.820 40.130 1.00 84.31 76 ASP A CA 1
ATOM 584 C C . ASP A 1 76 ? -26.657 -4.734 41.395 1.00 84.31 76 ASP A C 1
ATOM 586 O O . ASP A 1 76 ? -27.058 -4.189 42.420 1.00 84.31 76 ASP A O 1
ATOM 590 N N . GLU A 1 77 ? -25.486 -5.368 41.368 1.00 76.00 77 GLU A N 1
ATOM 591 C CA . GLU A 1 77 ? -24.475 -5.164 42.408 1.00 76.00 77 GLU A CA 1
ATOM 592 C C . GLU A 1 77 ? -23.524 -4.062 41.927 1.00 76.00 77 GLU A C 1
ATOM 594 O O . GLU A 1 77 ? -22.918 -4.216 40.872 1.00 76.00 77 GLU A O 1
ATOM 599 N N . GLU A 1 78 ? -23.405 -2.976 42.701 1.00 69.25 78 GLU A N 1
ATOM 600 C CA . GLU A 1 78 ? -22.473 -1.863 42.425 1.00 69.25 78 GLU A CA 1
ATOM 601 C C . GLU A 1 78 ? -22.706 -1.156 41.072 1.00 69.25 78 GLU A C 1
ATOM 603 O O . GLU A 1 78 ? -21.761 -0.811 40.373 1.00 69.25 78 GLU A O 1
ATOM 608 N N . ASP A 1 79 ? -23.976 -0.927 40.720 1.00 65.81 79 ASP A N 1
ATOM 609 C CA . ASP A 1 79 ? -24.428 -0.188 39.524 1.00 65.81 79 ASP A CA 1
ATOM 610 C C . ASP A 1 79 ? -24.099 -0.864 38.177 1.00 65.81 79 ASP A C 1
ATOM 612 O O . ASP A 1 79 ? -24.148 -0.250 37.110 1.00 65.81 79 ASP A O 1
ATOM 616 N N . ALA A 1 80 ? -23.827 -2.170 38.206 1.00 69.19 80 ALA A N 1
ATOM 617 C CA . ALA A 1 80 ? -23.613 -2.989 37.022 1.00 69.19 80 ALA A CA 1
ATOM 618 C C . ALA A 1 80 ? -24.901 -3.275 36.219 1.00 69.19 80 ALA A C 1
ATOM 620 O O . ALA A 1 80 ? -24.853 -3.451 35.008 1.00 69.19 80 ALA A O 1
ATOM 621 N N . GLY A 1 81 ? -26.079 -3.372 36.839 1.00 77.75 81 GLY A N 1
ATOM 622 C CA . GLY A 1 81 ? -27.335 -3.599 36.103 1.00 77.75 81 GLY A CA 1
ATOM 623 C C . GLY A 1 81 ? -27.397 -4.902 35.276 1.00 77.75 81 GLY A C 1
ATOM 624 O O . GLY A 1 81 ? -27.868 -4.897 34.137 1.00 77.75 81 GLY A O 1
ATOM 625 N N . ASN A 1 82 ? -26.943 -6.037 35.822 1.00 86.38 82 ASN A N 1
ATOM 626 C CA . ASN A 1 82 ? -26.863 -7.305 35.080 1.00 86.38 82 ASN A CA 1
ATOM 627 C C . ASN A 1 82 ? -28.233 -7.923 34.815 1.00 86.38 82 ASN A C 1
ATOM 629 O O . ASN A 1 82 ? -28.995 -8.180 35.749 1.00 86.38 82 ASN A O 1
ATOM 633 N N . ARG A 1 83 ? -28.523 -8.274 33.558 1.00 88.94 83 ARG A N 1
ATOM 634 C CA . ARG A 1 83 ? -29.755 -9.005 33.229 1.00 88.94 83 ARG A CA 1
ATOM 635 C C . ARG A 1 83 ? -29.587 -10.479 33.559 1.00 88.94 83 ARG A C 1
ATOM 637 O O . ARG A 1 83 ? -28.673 -11.140 33.064 1.00 88.94 83 ARG A O 1
ATOM 644 N N . PHE A 1 84 ? -30.490 -11.002 34.376 1.00 91.56 84 PHE A N 1
ATOM 645 C CA . PHE A 1 84 ? -30.355 -12.326 34.952 1.00 91.56 84 PHE A CA 1
ATOM 646 C C . PHE A 1 84 ? -31.669 -13.107 34.916 1.00 91.56 84 PHE A C 1
ATOM 648 O O . PHE A 1 84 ? -32.720 -12.651 35.358 1.00 91.56 84 PHE A O 1
ATOM 655 N N . SER A 1 85 ? -31.587 -14.334 34.419 1.00 91.25 85 SER A N 1
ATOM 656 C CA . SER A 1 85 ? -32.588 -15.384 34.554 1.00 91.25 85 SER A CA 1
ATOM 657 C C . SER A 1 85 ? -31.851 -16.603 35.091 1.00 91.25 85 SER A C 1
ATOM 659 O O . SER A 1 85 ? -30.977 -17.129 34.410 1.00 91.25 85 SER A O 1
ATOM 661 N N . GLY A 1 86 ? -32.135 -17.027 36.323 1.00 92.81 86 GLY A N 1
ATOM 662 C CA . GLY A 1 86 ? -31.351 -18.042 37.035 1.00 92.81 86 GLY A CA 1
ATOM 663 C C . GLY A 1 86 ? -31.530 -17.965 38.550 1.00 92.81 86 GLY A C 1
ATOM 664 O O . GLY A 1 86 ? -32.390 -17.246 39.044 1.00 92.81 86 GLY A O 1
ATOM 665 N N . THR A 1 87 ? -30.745 -18.723 39.315 1.00 93.25 87 THR A N 1
ATOM 666 C CA . THR A 1 87 ? -30.828 -18.719 40.786 1.00 93.25 87 THR A CA 1
ATOM 667 C C . THR A 1 87 ? -29.639 -17.982 41.401 1.00 93.25 87 THR A C 1
ATOM 669 O O . THR A 1 87 ? -28.496 -18.373 41.175 1.00 93.25 87 THR A O 1
ATOM 672 N N . TYR A 1 88 ? -29.911 -16.953 42.206 1.00 91.88 88 TYR A N 1
ATOM 673 C CA . TYR A 1 88 ? -28.937 -16.250 43.043 1.00 91.88 88 TYR A CA 1
ATOM 674 C C . TYR A 1 88 ? -28.960 -16.801 44.475 1.00 91.88 88 TYR A C 1
ATOM 676 O O . TYR A 1 88 ? -30.010 -16.817 45.125 1.00 91.88 88 TYR A O 1
ATOM 684 N N . ARG A 1 89 ? -27.809 -17.245 44.985 1.00 91.56 89 ARG A N 1
ATOM 685 C CA . ARG A 1 89 ? -27.644 -17.823 46.327 1.00 91.56 89 ARG A CA 1
ATOM 686 C C . ARG A 1 89 ? -26.639 -17.001 47.143 1.00 91.56 89 ARG A C 1
ATOM 688 O O . ARG A 1 89 ? -25.437 -17.216 47.023 1.00 91.56 89 ARG A O 1
ATOM 695 N N . PRO A 1 90 ? -27.096 -16.066 47.995 1.00 87.19 90 PRO A N 1
ATOM 696 C CA . PRO A 1 90 ? -26.222 -15.058 48.606 1.00 87.19 90 PRO A CA 1
ATOM 697 C C . PRO A 1 90 ? -25.206 -15.617 49.614 1.00 87.19 90 PRO A C 1
ATOM 699 O O . PRO A 1 90 ? -24.162 -15.004 49.829 1.00 87.19 90 PRO A O 1
ATOM 702 N N . ASN A 1 91 ? -25.507 -16.765 50.229 1.00 85.88 91 ASN A N 1
ATOM 703 C CA . ASN A 1 91 ? -24.668 -17.391 51.255 1.00 85.88 91 ASN A CA 1
ATOM 704 C C . ASN A 1 91 ? -23.683 -18.435 50.701 1.00 85.88 91 ASN A C 1
ATOM 706 O O . ASN A 1 91 ? -22.904 -18.990 51.472 1.00 85.88 91 ASN A O 1
ATOM 710 N N . GLU A 1 92 ? -23.753 -18.760 49.410 1.00 84.81 92 GLU A N 1
ATOM 711 C CA . GLU A 1 92 ? -22.908 -19.789 48.806 1.00 84.81 92 GLU A CA 1
ATOM 712 C C . GLU A 1 92 ? -21.664 -19.170 48.153 1.00 84.81 92 GLU A C 1
ATOM 714 O O . GLU A 1 92 ? -21.679 -18.022 47.709 1.00 84.81 92 GLU A O 1
ATOM 719 N N . ASN A 1 93 ? -20.578 -19.948 48.081 1.00 79.94 93 ASN A N 1
ATOM 720 C CA . ASN A 1 93 ? -19.351 -19.533 47.389 1.00 79.94 93 ASN A CA 1
ATOM 721 C C . ASN A 1 93 ? -19.598 -19.331 45.887 1.00 79.94 93 ASN A C 1
ATOM 723 O O . ASN A 1 93 ? -19.057 -18.413 45.280 1.00 79.94 93 ASN A O 1
ATOM 727 N N . ILE A 1 94 ? -20.445 -20.182 45.303 1.00 84.00 94 ILE A N 1
ATOM 728 C CA . ILE A 1 94 ? -20.987 -19.998 43.961 1.00 84.00 94 ILE A CA 1
ATOM 729 C C . ILE A 1 94 ? -22.342 -19.335 44.134 1.00 84.00 94 ILE A C 1
ATOM 731 O O . ILE A 1 94 ? -23.265 -19.946 44.660 1.00 84.00 94 ILE A O 1
ATOM 735 N N . LYS A 1 95 ? -22.460 -18.076 43.721 1.00 87.50 95 LYS A N 1
ATOM 736 C CA . LYS A 1 95 ? -23.697 -17.316 43.929 1.00 87.50 95 LYS A CA 1
ATOM 737 C C . LYS A 1 95 ? -24.669 -17.448 42.771 1.00 87.50 95 LYS A C 1
ATOM 739 O O . LYS A 1 95 ? -25.861 -17.267 42.983 1.00 87.50 95 LYS A O 1
ATOM 744 N N . ILE A 1 96 ? -24.188 -17.741 41.566 1.00 91.38 96 ILE A N 1
ATOM 745 C CA . ILE A 1 96 ? -24.994 -17.710 40.344 1.00 91.38 96 ILE A CA 1
ATOM 746 C C . ILE A 1 96 ? -25.128 -19.129 39.796 1.00 91.38 96 ILE A C 1
ATOM 748 O O . ILE A 1 96 ? -24.129 -19.782 39.495 1.00 91.38 96 ILE A O 1
ATOM 752 N N . PHE A 1 97 ? -26.368 -19.591 39.639 1.00 94.31 97 PHE A N 1
ATOM 753 C CA . PHE A 1 97 ? -26.689 -20.888 39.047 1.00 94.31 97 PHE A CA 1
ATOM 754 C C . PHE A 1 97 ? -27.597 -20.724 37.828 1.00 94.31 97 PHE A C 1
ATOM 756 O O . PHE A 1 97 ? -28.699 -20.177 37.936 1.00 94.31 97 PHE A O 1
ATOM 763 N N . LEU A 1 98 ? -27.163 -21.256 36.686 1.00 95.44 98 LEU A N 1
ATOM 764 C CA . LEU A 1 98 ? -27.950 -21.338 35.454 1.00 95.44 98 LEU A CA 1
ATOM 765 C C . LEU A 1 98 ? -28.448 -22.774 35.283 1.00 95.44 98 LEU A C 1
ATOM 767 O O . LEU A 1 98 ? -27.633 -23.684 35.169 1.00 95.44 98 LEU A O 1
ATOM 771 N N . GLY A 1 99 ? -29.768 -22.967 35.349 1.00 90.31 99 GLY A N 1
ATOM 772 C CA . GLY A 1 99 ? -30.415 -24.281 35.445 1.00 90.31 99 GLY A CA 1
ATOM 773 C C . GLY A 1 99 ? -31.340 -24.620 34.287 1.00 90.31 99 GLY A C 1
ATOM 774 O O . GLY A 1 99 ? -32.528 -24.850 34.500 1.00 90.31 99 GLY A O 1
ATOM 775 N N . GLY A 1 100 ? -30.790 -24.620 33.076 1.00 90.75 100 GLY A N 1
ATOM 776 C CA . GLY A 1 100 ? -31.466 -24.946 31.824 1.00 90.75 100 GLY A CA 1
ATOM 777 C C . GLY A 1 100 ? -32.285 -23.782 31.262 1.00 90.75 100 GLY A C 1
ATOM 778 O O . GLY A 1 100 ? -33.144 -23.226 31.945 1.00 90.75 100 GLY A O 1
ATOM 779 N N . ASN A 1 101 ? -32.047 -23.408 30.001 1.00 93.19 101 ASN A N 1
ATOM 780 C CA . ASN A 1 101 ? -32.683 -22.258 29.335 1.00 93.19 101 ASN A CA 1
ATOM 781 C C . ASN A 1 101 ? -32.599 -20.945 30.146 1.00 93.19 101 ASN A C 1
ATOM 783 O O . ASN A 1 101 ? -33.497 -20.102 30.088 1.00 93.19 101 ASN A O 1
ATOM 787 N N . LYS A 1 102 ? -31.545 -20.791 30.956 1.00 95.75 102 LYS A N 1
ATOM 788 C CA . LYS A 1 102 ? -31.286 -19.628 31.814 1.00 95.75 102 LYS A CA 1
ATOM 789 C C . LYS A 1 102 ? -30.192 -18.748 31.223 1.00 95.75 102 LYS A C 1
ATOM 791 O O . LYS A 1 102 ? -29.395 -19.210 30.415 1.00 95.75 102 LYS A O 1
ATOM 796 N N . SER A 1 103 ? -30.149 -17.473 31.598 1.00 94.75 103 SER A N 1
ATOM 797 C CA . SER A 1 103 ? -29.225 -16.510 30.996 1.00 94.75 103 SER A CA 1
ATOM 798 C C . SER A 1 103 ? -28.650 -15.535 32.011 1.00 94.75 103 SER A C 1
ATOM 800 O O . SER A 1 103 ? -29.388 -14.962 32.810 1.00 94.75 103 SER A O 1
ATOM 802 N N . PHE A 1 104 ? -27.351 -15.277 31.922 1.00 93.62 104 PHE A N 1
ATOM 803 C CA . PHE A 1 104 ? -26.692 -14.171 32.605 1.00 93.62 104 PHE A CA 1
ATOM 804 C C . PHE A 1 104 ? -26.049 -13.263 31.556 1.00 93.62 104 PHE A C 1
ATOM 806 O O . PHE A 1 104 ? -25.159 -13.702 30.828 1.00 93.62 104 PHE A O 1
ATOM 813 N N . LYS A 1 105 ? -26.499 -12.011 31.458 1.00 93.38 105 LYS A N 1
ATOM 814 C CA . LYS A 1 105 ? -25.888 -10.995 30.599 1.00 93.38 105 LYS A CA 1
ATOM 815 C C . LYS A 1 105 ? -25.249 -9.925 31.477 1.00 93.38 105 LYS A C 1
ATOM 817 O O . LYS A 1 105 ? -25.960 -9.138 32.102 1.00 93.38 105 LYS A O 1
ATOM 822 N N . ALA A 1 106 ? -23.921 -9.939 31.517 1.00 89.81 106 ALA A N 1
ATOM 823 C CA . ALA A 1 106 ? -23.110 -9.020 32.296 1.00 89.81 106 ALA A CA 1
ATOM 824 C C . ALA A 1 106 ? -22.957 -7.672 31.582 1.00 89.81 106 ALA A C 1
ATOM 826 O O . ALA A 1 106 ? -22.672 -7.636 30.381 1.00 89.81 106 ALA A O 1
ATOM 827 N N . SER A 1 107 ? -23.102 -6.577 32.314 1.00 85.94 107 SER A N 1
ATOM 828 C CA . SER A 1 107 ? -22.772 -5.239 31.808 1.00 85.94 107 SER A CA 1
ATOM 829 C C . SER A 1 107 ? -21.268 -4.951 31.943 1.00 85.94 107 SER A C 1
ATOM 831 O O . SER A 1 107 ? -20.590 -5.646 32.707 1.00 85.94 107 SER A O 1
ATOM 833 N N . PRO A 1 108 ? -20.726 -3.937 31.243 1.00 80.00 108 PRO A N 1
ATOM 834 C CA . PRO A 1 108 ? -19.333 -3.513 31.406 1.00 80.00 108 PRO A CA 1
ATOM 835 C C . PRO A 1 108 ? -18.968 -3.245 32.877 1.00 80.00 108 PRO A C 1
ATOM 837 O O . PRO A 1 108 ? -19.756 -2.648 33.605 1.00 80.00 108 PRO A O 1
ATOM 840 N N . GLY A 1 109 ? -17.789 -3.697 33.319 1.00 70.00 109 GLY A N 1
ATOM 841 C CA . GLY A 1 109 ? -17.286 -3.480 34.687 1.00 70.00 109 GLY A CA 1
ATOM 842 C C . GLY A 1 109 ? -17.828 -4.438 35.759 1.00 70.00 109 GLY A C 1
ATOM 843 O O . GLY A 1 109 ? -17.441 -4.342 36.921 1.00 70.00 109 GLY A O 1
ATOM 844 N N . THR A 1 110 ? -18.686 -5.394 35.394 1.00 74.00 110 THR A N 1
ATOM 845 C CA . THR A 1 110 ? -19.288 -6.328 36.357 1.00 74.00 110 THR A CA 1
ATOM 846 C C . THR A 1 110 ? -18.266 -7.319 36.908 1.00 74.00 110 THR A C 1
ATOM 848 O O . THR A 1 110 ? -17.819 -8.198 36.173 1.00 74.00 110 THR A O 1
ATOM 851 N N . SER A 1 111 ? -17.981 -7.270 38.214 1.00 77.94 111 SER A N 1
ATOM 852 C CA . SER A 1 111 ? -17.167 -8.295 38.878 1.00 77.94 111 SER A CA 1
ATOM 853 C C . SER A 1 111 ? -18.005 -9.506 39.305 1.00 77.94 111 SER A C 1
ATOM 855 O O . SER A 1 111 ? -18.953 -9.384 40.082 1.00 77.94 111 SER A O 1
ATOM 857 N N . LEU A 1 112 ? -17.653 -10.699 38.822 1.00 79.62 112 LEU A N 1
ATOM 858 C CA . LEU A 1 112 ? -18.312 -11.961 39.159 1.00 79.62 112 LEU A CA 1
ATOM 859 C C . LEU A 1 112 ? -17.349 -12.914 39.866 1.00 79.62 112 LEU A C 1
ATOM 861 O O . LEU A 1 112 ? -16.190 -13.054 39.486 1.00 79.62 112 LEU A O 1
ATOM 865 N N . ASN A 1 113 ? -17.851 -13.623 40.882 1.00 78.19 113 ASN A N 1
ATOM 866 C CA . ASN A 1 113 ? -17.040 -14.585 41.629 1.00 78.19 113 ASN A CA 1
ATOM 867 C C . ASN A 1 113 ? -17.051 -15.980 40.986 1.00 78.19 113 ASN A C 1
ATOM 869 O O . ASN A 1 113 ? -16.033 -16.390 40.444 1.00 78.19 113 ASN A O 1
ATOM 873 N N . LYS A 1 114 ? -18.178 -16.707 41.022 1.00 87.62 114 LYS A N 1
ATOM 874 C CA . LYS A 1 114 ? -18.339 -18.023 40.373 1.00 87.62 114 LYS A CA 1
ATOM 875 C C . LYS A 1 114 ? -19.757 -18.240 39.854 1.00 87.62 114 LYS A C 1
ATOM 877 O O . LYS A 1 114 ? -20.732 -17.875 40.523 1.00 87.62 114 LYS A O 1
ATOM 882 N N . ILE A 1 115 ? -19.848 -18.900 38.705 1.00 92.44 115 ILE A N 1
ATOM 883 C CA . ILE A 1 115 ? -21.069 -19.296 38.007 1.00 92.44 115 ILE A CA 1
ATOM 884 C C . ILE A 1 115 ? -21.040 -20.812 37.804 1.00 92.44 115 ILE A C 1
ATOM 886 O O . ILE A 1 115 ? -20.080 -21.356 37.259 1.00 92.44 115 ILE A O 1
ATOM 890 N N . ASN A 1 116 ? -22.113 -21.491 38.208 1.00 94.62 116 ASN A N 1
ATOM 891 C CA . ASN A 1 116 ? -22.300 -22.916 37.947 1.00 94.62 116 ASN A CA 1
ATOM 892 C C . ASN A 1 116 ? -23.461 -23.139 36.974 1.00 94.62 116 ASN A C 1
ATOM 894 O O . ASN A 1 116 ? -24.567 -22.623 37.166 1.00 94.62 116 ASN A O 1
ATOM 898 N N . VAL A 1 117 ? -23.209 -23.926 35.936 1.00 96.81 117 VAL A N 1
ATOM 899 C CA . VAL A 1 117 ? -24.142 -24.174 34.838 1.00 96.81 117 VAL A CA 1
ATOM 900 C C . VAL A 1 117 ? -24.559 -25.640 34.859 1.00 96.81 117 VAL A C 1
ATOM 902 O O . VAL A 1 117 ? -23.717 -26.535 34.908 1.00 96.81 117 VAL A O 1
ATOM 905 N N . HIS A 1 118 ? -25.863 -25.887 34.816 1.00 94.38 118 HIS A N 1
ATOM 906 C CA . HIS A 1 118 ? -26.449 -27.220 34.721 1.00 94.38 118 HIS A CA 1
ATOM 907 C C . HIS A 1 118 ? -27.603 -27.241 33.717 1.00 94.38 118 HIS A C 1
ATOM 909 O O . HIS A 1 118 ? -28.288 -26.236 33.502 1.00 94.38 118 HIS A O 1
ATOM 915 N N . GLY A 1 119 ? -27.820 -28.398 33.092 1.00 94.19 119 GLY A N 1
ATOM 916 C CA . GLY A 1 119 ? -28.808 -28.562 32.024 1.00 94.19 119 GLY A CA 1
ATOM 917 C C . GLY A 1 119 ? -28.428 -27.846 30.721 1.00 94.19 119 GLY A C 1
ATOM 918 O O . GLY A 1 119 ? -27.339 -27.285 30.590 1.00 94.19 119 GLY A O 1
ATOM 919 N N . SER A 1 120 ? -29.337 -27.870 29.746 1.00 95.25 120 SER A N 1
ATOM 920 C CA . SER A 1 120 ? -29.085 -27.401 28.378 1.00 95.25 120 SER A CA 1
ATOM 921 C C . SER A 1 120 ? -29.661 -26.008 28.080 1.00 95.25 120 SER A C 1
ATOM 923 O O . SER A 1 120 ? -30.556 -25.531 28.780 1.00 95.25 120 SER A O 1
ATOM 925 N N . GLY A 1 121 ? -29.185 -25.348 27.019 1.00 94.12 121 GLY A N 1
ATOM 926 C CA . GLY A 1 121 ? -29.728 -24.058 26.564 1.00 94.12 121 GLY A CA 1
ATOM 927 C C . GLY A 1 121 ? -29.368 -22.830 27.414 1.00 94.12 121 GLY A C 1
ATOM 928 O O . GLY A 1 121 ? -30.016 -21.791 27.278 1.00 94.12 121 GLY A O 1
ATOM 929 N N . ASN A 1 122 ? -28.380 -22.919 28.310 1.00 97.31 122 ASN A N 1
ATOM 930 C CA . ASN A 1 122 ? -27.983 -21.782 29.147 1.00 97.31 122 ASN A CA 1
ATOM 931 C C . ASN A 1 122 ? -27.129 -20.773 28.373 1.00 97.31 122 ASN A C 1
ATOM 933 O O . ASN A 1 122 ? -26.382 -21.167 27.485 1.00 97.31 122 ASN A O 1
ATOM 937 N N . LYS A 1 123 ? -27.178 -19.487 28.735 1.00 97.12 123 LYS A N 1
ATOM 938 C CA . LYS A 1 123 ? -26.405 -18.420 28.080 1.00 97.12 123 LYS A CA 1
ATOM 939 C C . LYS A 1 123 ? -25.609 -17.579 29.074 1.00 97.12 123 LYS A C 1
ATOM 941 O O . LYS A 1 123 ? -26.158 -17.129 30.078 1.00 97.12 123 LYS A O 1
ATOM 946 N N . LEU A 1 124 ? -24.349 -17.303 28.762 1.00 95.44 124 LEU A N 1
ATOM 947 C CA . LEU A 1 124 ? -23.510 -16.330 29.459 1.00 95.44 124 LEU A CA 1
ATOM 948 C C . LEU A 1 124 ? -22.976 -15.329 28.436 1.00 95.44 124 LEU A C 1
ATOM 950 O O . LEU A 1 124 ? -22.290 -15.716 27.497 1.00 95.44 124 LEU A O 1
ATOM 954 N N . GLN A 1 125 ? -23.334 -14.055 28.583 1.00 94.94 125 GLN A N 1
ATOM 955 C CA . GLN A 1 125 ? -23.083 -13.030 27.567 1.00 94.94 125 GLN A CA 1
ATOM 956 C C . GLN A 1 125 ? -22.626 -11.702 28.182 1.00 94.94 125 GLN A C 1
ATOM 958 O O . GLN A 1 125 ? -22.848 -11.456 29.368 1.00 94.94 125 GLN A O 1
ATOM 963 N N . GLY A 1 126 ? -22.058 -10.815 27.364 1.00 91.12 126 GLY A N 1
ATOM 964 C CA . GLY A 1 126 ? -21.696 -9.449 27.754 1.00 91.12 126 GLY A CA 1
ATOM 965 C C . GLY A 1 126 ? -20.233 -9.301 28.171 1.00 91.12 126 GLY A C 1
ATOM 966 O O . GLY A 1 126 ? -19.357 -9.875 27.529 1.00 91.12 126 GLY A O 1
ATOM 967 N N . GLN A 1 127 ? -19.966 -8.507 29.212 1.00 89.06 127 GLN A N 1
ATOM 968 C CA . GLN A 1 127 ? -18.604 -8.092 29.593 1.00 89.06 127 GLN A CA 1
ATOM 969 C C . GLN A 1 127 ? -18.262 -8.380 31.071 1.00 89.06 127 GLN A C 1
ATOM 971 O O . GLN A 1 127 ? -18.023 -7.448 31.840 1.00 89.06 127 GLN A O 1
ATOM 976 N N . PRO A 1 128 ? -18.279 -9.652 31.513 1.00 87.44 128 PRO A N 1
ATOM 977 C CA . PRO A 1 128 ? -17.964 -10.000 32.895 1.00 87.44 128 PRO A CA 1
ATOM 978 C C . PRO A 1 128 ? -16.455 -9.951 33.174 1.00 87.44 128 PRO A C 1
ATOM 980 O O . PRO A 1 128 ? -15.672 -10.546 32.440 1.00 87.44 128 PRO A O 1
ATOM 983 N N . ILE A 1 129 ? -16.066 -9.350 34.295 1.00 85.81 129 ILE A N 1
ATOM 984 C CA . ILE A 1 129 ? -14.724 -9.467 34.875 1.00 85.81 129 ILE A CA 1
ATOM 985 C C . ILE A 1 129 ? -14.801 -10.515 35.984 1.00 85.81 129 ILE A C 1
ATOM 987 O O . ILE A 1 129 ? -15.589 -10.382 36.921 1.00 85.81 129 ILE A O 1
ATOM 991 N N . PHE A 1 130 ? -14.002 -11.573 35.907 1.00 86.75 130 PHE A N 1
ATOM 992 C CA . PHE A 1 130 ? -14.010 -12.613 36.932 1.00 86.75 130 PHE A CA 1
ATOM 993 C C . PHE A 1 130 ? -12.952 -12.342 37.995 1.00 86.75 130 PHE A C 1
ATOM 995 O O . PHE A 1 130 ? -11.795 -12.080 37.693 1.00 86.75 130 PHE A O 1
ATOM 1002 N N . SER A 1 131 ? -13.347 -12.408 39.267 1.00 81.62 131 SER A N 1
ATOM 1003 C CA . SER A 1 131 ? -12.424 -12.170 40.383 1.00 81.62 131 SER A CA 1
ATOM 1004 C C . SER A 1 131 ? -11.486 -13.350 40.650 1.00 81.62 131 SER A C 1
ATOM 1006 O O . SER A 1 131 ? -10.580 -13.233 41.470 1.00 81.62 131 SER A O 1
ATOM 1008 N N . ASN A 1 132 ? -11.751 -14.508 40.041 1.00 82.25 132 ASN A N 1
ATOM 1009 C CA . ASN A 1 132 ? -10.975 -15.729 40.204 1.00 82.25 132 ASN A CA 1
ATOM 1010 C C . ASN A 1 132 ? -10.750 -16.392 38.846 1.00 82.25 132 ASN A C 1
ATOM 1012 O O . ASN A 1 132 ? -11.500 -16.185 37.898 1.00 82.25 132 ASN A O 1
ATOM 1016 N N . SER A 1 133 ? -9.740 -17.251 38.790 1.00 84.00 133 SER A N 1
ATOM 1017 C CA . SER A 1 133 ? -9.400 -18.005 37.591 1.00 84.00 133 SER A CA 1
ATOM 1018 C C . SER A 1 133 ? -10.308 -19.209 37.323 1.00 84.00 133 SER A C 1
ATOM 1020 O O . SER A 1 133 ? -10.195 -19.799 36.265 1.00 84.00 133 SER A O 1
ATOM 1022 N N . ASP A 1 134 ? -11.164 -19.631 38.256 1.00 82.44 134 ASP A N 1
ATOM 1023 C CA . ASP A 1 134 ? -11.989 -20.848 38.152 1.00 82.44 134 ASP A CA 1
ATOM 1024 C C . ASP A 1 134 ? -13.492 -20.538 38.260 1.00 82.44 134 ASP A C 1
ATOM 1026 O O . ASP A 1 134 ? -14.263 -21.190 38.976 1.00 82.44 134 ASP A O 1
ATOM 1030 N N . SER A 1 135 ? -13.906 -19.474 37.575 1.00 87.75 135 SER A N 1
ATOM 1031 C CA . SER A 1 135 ? -15.203 -18.840 37.767 1.00 87.75 135 SER A CA 1
ATOM 1032 C C . SER A 1 135 ? -16.341 -19.396 36.923 1.00 87.75 135 SER A C 1
ATOM 1034 O O . SER A 1 135 ? -17.495 -19.153 37.280 1.00 87.75 135 SER A O 1
ATOM 1036 N N . ILE A 1 136 ? -16.079 -20.150 35.853 1.00 94.50 136 ILE A N 1
ATOM 1037 C CA . ILE A 1 136 ? -17.128 -20.764 35.026 1.00 94.50 136 ILE A CA 1
ATOM 1038 C C . ILE A 1 136 ? -17.009 -22.283 35.108 1.00 94.50 136 ILE A C 1
ATOM 1040 O O . ILE A 1 136 ? -15.992 -22.858 34.728 1.00 94.50 136 ILE A O 1
ATOM 1044 N N . ARG A 1 137 ? -18.077 -22.942 35.566 1.00 94.50 137 ARG A N 1
ATOM 1045 C CA . ARG A 1 137 ? -18.121 -24.399 35.715 1.00 94.50 137 ARG A CA 1
ATOM 1046 C C . ARG A 1 137 ? -19.377 -24.995 35.094 1.00 94.50 137 ARG A C 1
ATOM 1048 O O . ARG A 1 137 ? -20.491 -24.617 35.460 1.00 94.50 137 ARG A O 1
ATOM 1055 N N . LEU A 1 138 ? -19.196 -25.965 34.202 1.00 96.44 138 LEU A N 1
ATOM 1056 C CA . LEU A 1 138 ? -20.261 -26.847 33.72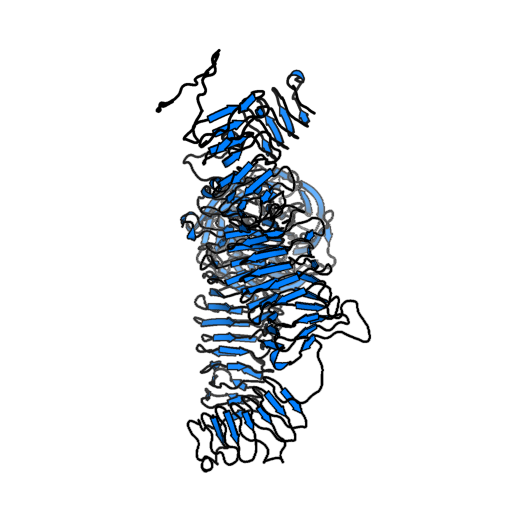9 1.00 96.44 138 LEU A CA 1
ATOM 1057 C C . LEU A 1 138 ? -20.389 -28.034 34.686 1.00 96.44 138 LEU A C 1
ATOM 1059 O O . LEU A 1 138 ? -19.385 -28.545 35.163 1.00 96.44 138 LEU A O 1
ATOM 1063 N N . GLU A 1 139 ? -21.604 -28.480 34.999 1.00 94.69 139 GLU A N 1
ATOM 1064 C CA . GLU A 1 139 ? -21.806 -29.546 35.991 1.00 94.69 139 GLU A CA 1
ATOM 1065 C C . GLU A 1 139 ? -21.352 -30.940 35.511 1.00 94.69 139 GLU A C 1
ATOM 1067 O O . GLU A 1 139 ? -20.673 -31.658 36.258 1.00 94.69 139 GLU A O 1
ATOM 1072 N N . ASN A 1 140 ? -21.755 -31.337 34.298 1.00 93.25 140 ASN A N 1
ATOM 1073 C CA . ASN A 1 140 ? -21.542 -32.669 33.726 1.00 93.25 140 ASN A CA 1
ATOM 1074 C C . ASN A 1 140 ? -21.753 -32.677 32.193 1.00 93.25 140 ASN A C 1
ATOM 1076 O O . ASN A 1 140 ? -22.002 -31.640 31.582 1.00 93.25 140 ASN A O 1
ATOM 1080 N N . GLU A 1 141 ? -21.703 -33.867 31.588 1.00 94.62 141 GLU A N 1
ATOM 1081 C CA . GLU A 1 141 ? -21.863 -34.116 30.145 1.00 94.62 141 GLU A CA 1
ATOM 1082 C C . GLU A 1 141 ? -23.194 -33.656 29.529 1.00 94.62 141 GLU A C 1
ATOM 1084 O O . GLU A 1 141 ? -23.257 -33.394 28.332 1.00 94.62 141 GLU A O 1
ATOM 1089 N N . ASN A 1 142 ? -24.250 -33.499 30.332 1.00 94.75 142 ASN A N 1
ATOM 1090 C CA . ASN A 1 142 ? -25.556 -33.026 29.865 1.00 94.75 142 ASN A CA 1
ATOM 1091 C C . ASN A 1 142 ? -25.705 -31.496 29.958 1.00 94.75 142 ASN A C 1
ATOM 1093 O O . ASN A 1 142 ? -26.795 -30.962 29.731 1.00 94.75 142 ASN A O 1
ATOM 1097 N N . THR A 1 143 ? -24.641 -30.783 30.337 1.00 97.62 143 THR A N 1
ATOM 1098 C CA . THR A 1 143 ? -24.646 -29.325 30.457 1.00 97.62 143 THR A CA 1
ATOM 1099 C C . THR A 1 143 ? -24.262 -28.665 29.134 1.00 97.62 143 THR A C 1
ATOM 1101 O O . THR A 1 143 ? -23.242 -29.005 28.541 1.00 97.62 143 THR A O 1
ATOM 1104 N N . GLU A 1 144 ? -25.036 -27.661 28.715 1.00 97.88 144 GLU A N 1
ATOM 1105 C CA . GLU A 1 144 ? -24.750 -26.827 27.541 1.00 97.88 144 GLU A CA 1
ATOM 1106 C C . GLU A 1 144 ? -24.717 -25.344 27.928 1.00 97.88 144 GLU A C 1
ATOM 1108 O O . GLU A 1 144 ? -25.639 -24.844 28.589 1.00 97.88 144 GLU A O 1
ATOM 1113 N N . LEU A 1 145 ? -23.673 -24.643 27.481 1.00 97.88 145 LEU A N 1
ATOM 1114 C CA . LEU A 1 145 ? -23.495 -23.207 27.666 1.00 97.88 145 LEU A CA 1
ATOM 1115 C C . LEU A 1 145 ? -23.225 -22.513 26.328 1.00 97.88 145 LEU A C 1
ATOM 1117 O O . LEU A 1 145 ? -22.231 -22.804 25.671 1.00 97.88 145 LEU A O 1
ATOM 1121 N N . PHE A 1 146 ? -24.069 -21.548 25.973 1.00 97.88 146 PHE A N 1
ATOM 1122 C CA . PHE A 1 146 ? -23.808 -20.568 24.924 1.00 97.88 146 PHE A CA 1
ATOM 1123 C C . PHE A 1 146 ? -23.022 -19.397 25.512 1.00 97.88 146 PHE A C 1
ATOM 1125 O O . PHE A 1 146 ? -23.483 -18.758 26.464 1.00 97.88 146 PHE A O 1
ATOM 1132 N N . LEU A 1 147 ? -21.849 -19.116 24.959 1.00 97.00 147 LEU A N 1
ATOM 1133 C CA . LEU A 1 147 ? -20.924 -18.111 25.461 1.00 97.00 147 LEU A CA 1
ATOM 1134 C C . LEU A 1 147 ? -20.800 -16.964 24.457 1.00 97.00 147 LEU A C 1
ATOM 1136 O O . LEU A 1 147 ? -20.295 -17.156 23.357 1.00 97.00 147 LEU A O 1
ATOM 1140 N N . GLY A 1 148 ? -21.269 -15.780 24.845 1.00 95.31 148 GLY A N 1
ATOM 1141 C CA . GLY A 1 148 ? -21.227 -14.552 24.046 1.00 95.31 148 GLY A CA 1
ATOM 1142 C C . GLY A 1 148 ? -20.521 -13.423 24.793 1.00 95.31 148 GLY A C 1
ATOM 1143 O O . GLY A 1 148 ? -21.142 -12.396 25.085 1.00 95.31 148 GLY A O 1
ATOM 1144 N N . ILE A 1 149 ? -19.276 -13.659 25.210 1.00 91.25 149 ILE A N 1
ATOM 1145 C CA . ILE A 1 149 ? -18.450 -12.692 25.944 1.00 91.25 149 ILE A CA 1
ATOM 1146 C C . ILE A 1 149 ? -17.658 -11.850 24.940 1.00 91.25 149 ILE A C 1
ATOM 1148 O O . ILE A 1 149 ? -16.972 -12.397 24.084 1.00 91.25 149 ILE A O 1
ATOM 1152 N N . SER A 1 150 ? -17.751 -10.522 25.046 1.00 83.75 150 SER A N 1
ATOM 1153 C CA . SER A 1 150 ? -17.160 -9.589 24.070 1.00 83.75 150 SER A CA 1
ATOM 1154 C C . SER A 1 150 ? -15.833 -8.961 24.515 1.00 83.75 150 SER A C 1
ATOM 1156 O O . SER A 1 150 ? -15.379 -8.003 23.899 1.00 83.75 150 SER A O 1
ATOM 1158 N N . ILE A 1 151 ? -15.248 -9.445 25.609 1.00 85.94 151 ILE A N 1
ATOM 1159 C CA . ILE A 1 151 ? -13.952 -9.010 26.150 1.00 85.94 151 ILE A CA 1
ATOM 1160 C C . ILE A 1 151 ? -13.047 -10.226 26.362 1.00 85.94 151 ILE A C 1
ATOM 1162 O O . ILE A 1 151 ? -13.482 -11.365 26.186 1.00 85.94 151 ILE A O 1
ATOM 1166 N N . GLN A 1 152 ? -11.791 -9.995 26.746 1.00 90.94 152 GLN A N 1
ATOM 1167 C CA . GLN A 1 152 ? -10.916 -11.087 27.167 1.00 90.94 152 GLN A CA 1
ATOM 1168 C C . GLN A 1 152 ? -11.478 -11.764 28.422 1.00 90.94 152 GLN A C 1
ATOM 1170 O O . GLN A 1 152 ? -11.954 -11.103 29.342 1.00 90.94 152 GLN A O 1
ATOM 1175 N N . LEU A 1 153 ? -11.456 -13.094 28.435 1.00 93.06 153 LEU A N 1
ATOM 1176 C CA . LEU A 1 153 ? -11.962 -13.893 29.536 1.00 93.06 153 LEU A CA 1
ATOM 1177 C C . LEU A 1 153 ? -10.845 -14.150 30.554 1.00 93.06 153 LEU A C 1
ATOM 1179 O O . LEU A 1 153 ? -9.966 -14.978 30.317 1.00 93.06 153 LEU A O 1
ATOM 1183 N N . ASP A 1 154 ? -10.938 -13.491 31.710 1.00 91.00 154 ASP A N 1
ATOM 1184 C CA . ASP A 1 154 ? -9.991 -13.596 32.836 1.00 91.00 154 ASP A CA 1
ATOM 1185 C C . ASP A 1 154 ? -10.173 -14.863 33.703 1.00 91.00 154 ASP A C 1
ATOM 1187 O O . ASP A 1 154 ? -9.670 -14.951 34.822 1.00 91.00 154 ASP A O 1
ATOM 1191 N N . SER A 1 155 ? -10.896 -15.870 33.206 1.00 92.69 155 SER A N 1
ATOM 1192 C CA . SER A 1 155 ? -11.186 -17.119 33.918 1.00 92.69 155 SER A CA 1
ATOM 1193 C C . SER A 1 155 ? -11.032 -18.331 33.008 1.00 92.69 155 SER A C 1
ATOM 1195 O O . SER A 1 155 ? -11.360 -18.291 31.827 1.00 92.69 155 SER A O 1
ATOM 1197 N N . ASP A 1 156 ? -10.630 -19.452 33.594 1.00 94.25 156 ASP A N 1
ATOM 1198 C CA . ASP A 1 156 ? -10.766 -20.775 33.000 1.00 94.25 156 ASP A CA 1
ATOM 1199 C C . ASP A 1 156 ? -12.247 -21.158 32.886 1.00 94.25 156 ASP A C 1
ATOM 1201 O O . ASP A 1 156 ? -13.109 -20.646 33.617 1.00 94.25 156 ASP A O 1
ATOM 1205 N N . ILE A 1 157 ? -12.534 -22.109 31.996 1.00 95.75 157 ILE A N 1
ATOM 1206 C CA . ILE A 1 157 ? -13.844 -22.765 31.896 1.00 95.75 157 ILE A CA 1
ATOM 1207 C C . ILE A 1 157 ? -13.664 -24.246 32.233 1.00 95.75 157 ILE A C 1
ATOM 1209 O O . ILE A 1 157 ? -12.976 -24.971 31.514 1.00 95.75 157 ILE A O 1
ATOM 1213 N N . GLU A 1 158 ? -14.283 -24.708 33.322 1.00 95.44 158 GLU A N 1
ATOM 1214 C CA . GLU A 1 158 ? -14.289 -26.120 33.723 1.00 95.44 158 GLU A CA 1
ATOM 1215 C C . GLU A 1 158 ? -15.405 -26.872 32.977 1.00 95.44 158 GLU A C 1
ATOM 1217 O O . GLU A 1 158 ? -16.585 -26.767 33.318 1.00 95.44 158 GLU A O 1
ATOM 1222 N N . MET A 1 159 ? -15.031 -27.635 31.949 1.00 95.31 159 MET A N 1
ATOM 1223 C CA . MET A 1 159 ? -15.931 -28.265 30.978 1.00 95.31 159 MET A CA 1
ATOM 1224 C C . MET A 1 159 ? -16.657 -29.508 31.510 1.00 95.31 159 MET A C 1
ATOM 1226 O O . MET A 1 159 ? -17.816 -29.719 31.177 1.00 95.31 159 MET A O 1
ATOM 1230 N N . ARG A 1 160 ? -16.003 -30.354 32.322 1.00 94.50 160 ARG A N 1
ATOM 1231 C CA . ARG A 1 160 ? -16.573 -31.594 32.919 1.00 94.50 160 ARG A CA 1
ATOM 1232 C C . ARG A 1 160 ? -17.410 -32.466 31.953 1.00 94.50 160 ARG A C 1
ATOM 1234 O O . ARG A 1 160 ? -18.463 -32.976 32.330 1.00 94.50 160 ARG A O 1
ATOM 1241 N N . ASN A 1 161 ? -16.915 -32.666 30.734 1.00 95.06 161 ASN A N 1
ATOM 1242 C CA . ASN A 1 161 ? -17.538 -33.352 29.590 1.00 95.06 161 ASN A CA 1
ATOM 1243 C C . ASN A 1 161 ? -18.748 -32.643 28.958 1.00 95.06 161 ASN A C 1
ATOM 1245 O O . ASN A 1 161 ? -19.361 -33.197 28.051 1.00 95.06 161 ASN A O 1
ATOM 1249 N N . GLY A 1 162 ? -19.100 -31.441 29.411 1.00 96.81 162 GLY A N 1
ATOM 1250 C CA . GLY A 1 162 ? -20.193 -30.639 28.871 1.00 96.81 162 GLY A CA 1
ATOM 1251 C C . GLY A 1 162 ? -19.894 -30.019 27.503 1.00 96.81 162 GLY A C 1
ATOM 1252 O O . GLY A 1 162 ? -18.813 -30.176 26.929 1.00 96.81 162 GLY A O 1
ATOM 1253 N N . THR A 1 163 ? -20.888 -29.295 26.990 1.00 97.81 163 THR A N 1
ATOM 1254 C CA . THR A 1 163 ? -20.871 -28.634 25.681 1.00 97.81 163 THR A CA 1
ATOM 1255 C C . THR A 1 163 ? -20.775 -27.116 25.831 1.00 97.81 163 THR A C 1
ATOM 1257 O O . THR A 1 163 ? -21.640 -26.486 26.442 1.00 97.81 163 THR A O 1
ATOM 1260 N N . LEU A 1 164 ? -19.758 -26.515 25.220 1.00 97.81 164 LEU A N 1
ATOM 1261 C CA . LEU A 1 164 ? -19.610 -25.072 25.058 1.00 97.81 164 LEU A CA 1
ATOM 1262 C C . LEU A 1 164 ? -19.953 -24.693 23.614 1.00 97.81 164 LEU A C 1
ATOM 1264 O O . LEU A 1 164 ? -19.426 -25.286 22.679 1.00 97.81 164 LEU A O 1
ATOM 1268 N N . LYS A 1 165 ? -20.825 -23.707 23.422 1.00 97.69 165 LYS A N 1
ATOM 1269 C CA . LYS A 1 165 ? -21.177 -23.168 22.105 1.00 97.69 165 LYS A CA 1
ATOM 1270 C C . LYS A 1 165 ? -20.824 -21.696 22.048 1.00 97.69 165 LYS A C 1
ATOM 1272 O O . LYS A 1 165 ? -21.239 -20.942 22.924 1.00 97.69 165 LYS A O 1
ATOM 1277 N N . LEU A 1 166 ? -20.071 -21.282 21.043 1.00 96.69 166 LEU A N 1
ATOM 1278 C CA . LEU A 1 166 ? -19.659 -19.890 20.904 1.00 96.69 166 LEU A CA 1
ATOM 1279 C C . LEU A 1 166 ? -20.758 -19.088 20.191 1.00 96.69 166 LEU A C 1
ATOM 1281 O O . LEU A 1 166 ? -21.227 -19.479 19.128 1.00 96.69 166 LEU A O 1
ATOM 1285 N N . ASP A 1 167 ? -21.189 -17.987 20.804 1.00 95.38 167 ASP A N 1
ATOM 1286 C CA . ASP A 1 167 ? -22.049 -16.951 20.203 1.00 95.38 167 ASP A CA 1
ATOM 1287 C C . ASP A 1 167 ? -21.233 -15.671 19.880 1.00 95.38 167 ASP A C 1
ATOM 1289 O O . ASP A 1 167 ? -21.775 -14.693 19.361 1.00 95.38 167 ASP A O 1
ATOM 1293 N N . SER A 1 168 ? -19.943 -15.655 20.232 1.00 94.31 168 SER A N 1
ATOM 1294 C CA . SER A 1 168 ? -18.940 -14.645 19.880 1.00 94.31 168 SER A CA 1
ATOM 1295 C C . SER A 1 168 ? -17.542 -15.269 19.915 1.00 94.31 168 SER A C 1
ATOM 1297 O O . SER A 1 168 ? -17.361 -16.350 20.479 1.00 94.31 168 SER A O 1
ATOM 1299 N N . ASP A 1 169 ? -16.545 -14.577 19.360 1.00 94.69 169 ASP A N 1
ATOM 1300 C CA . ASP A 1 169 ? -15.143 -14.991 19.480 1.00 94.69 169 ASP A CA 1
ATOM 1301 C C . ASP A 1 169 ? -14.722 -15.070 20.952 1.00 94.69 169 ASP A C 1
ATOM 1303 O O . ASP A 1 169 ? -14.925 -14.124 21.718 1.00 94.69 169 ASP A O 1
ATOM 1307 N N . LEU A 1 170 ? -14.115 -16.189 21.345 1.00 95.19 170 LEU A N 1
ATOM 1308 C CA . LEU A 1 170 ? -13.620 -16.405 22.699 1.00 95.19 170 LEU A CA 1
ATOM 1309 C C . LEU A 1 170 ? -12.126 -16.100 22.765 1.00 95.19 170 LEU A C 1
ATOM 1311 O O . LEU A 1 170 ? -11.300 -16.834 22.229 1.00 95.19 170 LEU A O 1
ATOM 1315 N N . ARG A 1 171 ? -11.757 -15.042 23.483 1.00 95.00 171 ARG A N 1
ATOM 1316 C CA . ARG A 1 171 ? -10.353 -14.680 23.710 1.00 95.00 171 ARG A CA 1
ATOM 1317 C C . ARG A 1 171 ? -10.019 -14.894 25.176 1.00 95.00 171 ARG A C 1
ATOM 1319 O O . ARG A 1 171 ? -10.529 -14.165 26.019 1.00 95.00 171 ARG A O 1
ATOM 1326 N N . PHE A 1 172 ? -9.180 -15.874 25.489 1.00 94.69 172 PHE A N 1
ATOM 1327 C CA . PHE A 1 172 ? -8.668 -16.029 26.848 1.00 94.69 172 PHE A CA 1
ATOM 1328 C C . PHE A 1 172 ? -7.675 -14.907 27.172 1.00 94.69 172 PHE A C 1
ATOM 1330 O O . PHE A 1 172 ? -6.881 -14.502 26.316 1.00 94.69 172 PHE A O 1
ATOM 1337 N N . ALA A 1 173 ? -7.728 -14.403 28.405 1.00 93.00 173 ALA A N 1
ATOM 1338 C CA . ALA A 1 173 ? -6.624 -13.638 28.969 1.00 93.00 173 ALA A CA 1
ATOM 1339 C C . ALA A 1 173 ? -5.397 -14.544 29.176 1.00 93.00 173 ALA A C 1
ATOM 1341 O O . ALA A 1 173 ? -5.485 -15.770 29.050 1.00 93.00 173 ALA A O 1
ATOM 1342 N N . ASP A 1 174 ? -4.251 -13.945 29.502 1.00 92.25 174 ASP A N 1
ATOM 1343 C CA . ASP A 1 174 ? -3.006 -14.697 29.658 1.00 92.25 174 ASP A CA 1
ATOM 1344 C C . ASP A 1 174 ? -3.152 -15.831 30.692 1.00 92.25 174 ASP A C 1
ATOM 1346 O O . ASP A 1 174 ? -3.680 -15.661 31.796 1.00 92.25 174 ASP A O 1
ATOM 1350 N N . ASP A 1 175 ? -2.658 -17.010 30.314 1.00 91.31 175 ASP A N 1
ATOM 1351 C CA . ASP A 1 175 ? -2.612 -18.224 31.134 1.00 91.31 175 ASP A CA 1
ATOM 1352 C C . ASP A 1 175 ? -3.990 -18.840 31.449 1.00 91.31 175 ASP A C 1
ATOM 1354 O O . ASP A 1 175 ? -4.074 -19.731 32.300 1.00 91.31 175 ASP A O 1
ATOM 1358 N N . ARG A 1 176 ? -5.070 -18.382 30.796 1.00 93.69 176 ARG A N 1
ATOM 1359 C CA . ARG A 1 176 ? -6.421 -18.944 30.959 1.00 93.69 176 ARG A CA 1
ATOM 1360 C C . ARG A 1 176 ? -6.719 -20.020 29.919 1.00 93.69 176 ARG A C 1
ATOM 1362 O O . ARG A 1 176 ? -6.317 -19.911 28.760 1.00 93.69 176 ARG A O 1
ATOM 1369 N N . ILE A 1 177 ? -7.418 -21.076 30.341 1.00 93.38 177 ILE A N 1
ATOM 1370 C CA . ILE A 1 177 ? -7.605 -22.291 29.533 1.00 93.38 177 ILE A CA 1
ATOM 1371 C C . ILE A 1 177 ? -8.989 -22.940 29.702 1.00 93.38 177 ILE A C 1
ATOM 1373 O O . ILE A 1 177 ? -9.734 -22.684 30.649 1.00 93.38 177 ILE A O 1
ATOM 1377 N N . LEU A 1 178 ? -9.311 -23.871 28.800 1.00 94.94 178 LEU A N 1
ATOM 1378 C CA . LEU A 1 178 ? -10.353 -24.871 29.039 1.00 94.94 178 LEU A CA 1
ATOM 1379 C C . LEU A 1 178 ? -9.785 -25.983 29.931 1.00 94.94 178 LEU A C 1
ATOM 1381 O O . LEU A 1 178 ? -8.771 -26.602 29.599 1.00 94.94 178 LEU A O 1
ATOM 1385 N N . THR A 1 179 ? -10.445 -26.257 31.055 1.00 93.50 179 THR A N 1
ATOM 1386 C CA . THR A 1 179 ? -10.088 -27.357 31.963 1.00 93.50 179 THR A CA 1
ATOM 1387 C C . THR A 1 179 ? -11.160 -28.438 31.944 1.00 93.50 179 THR A C 1
ATOM 1389 O O . THR A 1 179 ? -12.341 -28.160 31.754 1.00 93.50 179 THR A O 1
ATOM 1392 N N . GLY A 1 180 ? -10.773 -29.697 32.150 1.00 92.38 180 GLY A N 1
ATOM 1393 C CA . GLY A 1 180 ? -11.676 -30.827 31.941 1.00 92.38 180 GLY A CA 1
ATOM 1394 C C . GLY A 1 180 ? -11.930 -31.106 30.456 1.00 92.38 180 GLY A C 1
ATOM 1395 O O . GLY A 1 180 ? -11.810 -30.232 29.603 1.00 92.38 180 GLY A O 1
ATOM 1396 N N . SER A 1 181 ? -12.260 -32.355 30.138 1.00 96.06 181 SER A N 1
ATOM 1397 C CA . SER A 1 181 ? -12.611 -32.744 28.768 1.00 96.06 181 SER A CA 1
ATOM 1398 C C . SER A 1 181 ? -13.996 -32.206 28.379 1.00 96.06 181 SER A C 1
ATOM 1400 O O . SER A 1 181 ? -14.781 -31.877 29.268 1.00 96.06 181 SER A O 1
ATOM 1402 N N . GLY A 1 182 ? -14.323 -32.106 27.088 1.00 96.81 182 GLY A N 1
ATOM 1403 C CA . GLY A 1 182 ? -15.636 -31.614 26.645 1.00 96.81 182 GLY A CA 1
ATOM 1404 C C . GLY A 1 182 ? -15.770 -31.377 25.143 1.00 96.81 182 GLY A C 1
ATOM 1405 O O . GLY A 1 182 ? -14.870 -31.698 24.370 1.00 96.81 182 GLY A O 1
ATOM 1406 N N . PHE A 1 183 ? -16.911 -30.815 24.743 1.00 97.75 183 PHE A N 1
ATOM 1407 C CA . PHE A 1 183 ? -17.254 -30.500 23.353 1.00 97.75 183 PHE A CA 1
ATOM 1408 C C . PHE A 1 183 ? -17.362 -28.986 23.151 1.00 97.75 183 PHE A C 1
ATOM 1410 O O . PHE A 1 183 ? -18.012 -28.311 23.946 1.00 97.75 183 PHE A O 1
ATOM 1417 N N . VAL A 1 184 ? -16.767 -28.455 22.084 1.00 97.88 184 VAL A N 1
ATOM 1418 C CA . VAL A 1 184 ? -16.807 -27.035 21.717 1.00 97.88 184 VAL A CA 1
ATOM 1419 C C . VAL A 1 184 ? -17.343 -26.882 20.292 1.00 97.88 184 VAL A C 1
ATOM 1421 O O . VAL A 1 184 ? -16.738 -27.365 19.337 1.00 97.88 184 VAL A O 1
ATOM 1424 N N . ASP A 1 185 ? -18.475 -26.193 20.154 1.00 96.50 185 ASP A N 1
ATOM 1425 C CA . ASP A 1 185 ? -19.105 -25.812 18.884 1.00 96.50 185 ASP A CA 1
ATOM 1426 C C . ASP A 1 185 ? -18.796 -24.343 18.575 1.00 96.50 185 ASP A C 1
ATOM 1428 O O . ASP A 1 185 ? -19.235 -23.450 19.307 1.00 96.50 185 ASP A O 1
ATOM 1432 N N . PHE A 1 186 ? -18.050 -24.076 17.505 1.00 95.19 186 PHE A N 1
ATOM 1433 C CA . PHE A 1 186 ? -17.594 -22.716 17.204 1.00 95.19 186 PHE A CA 1
ATOM 1434 C C . PHE A 1 186 ? -18.645 -21.856 16.522 1.00 95.19 186 PHE A C 1
ATOM 1436 O O . PHE A 1 186 ? -18.578 -20.640 16.639 1.00 95.19 186 PHE A O 1
ATOM 1443 N N . ARG A 1 187 ? -19.604 -22.446 15.797 1.00 91.56 187 ARG A N 1
ATOM 1444 C CA . ARG A 1 187 ? -20.682 -21.694 15.126 1.00 91.56 187 ARG A CA 1
ATOM 1445 C C . ARG A 1 187 ? -20.179 -20.481 14.304 1.00 91.56 187 ARG A C 1
ATOM 1447 O O . ARG A 1 187 ? -20.843 -19.449 14.280 1.00 91.56 187 ARG A O 1
ATOM 1454 N N . ASN A 1 188 ? -19.048 -20.639 13.602 1.00 86.81 188 ASN A N 1
ATOM 1455 C CA . ASN A 1 188 ? -18.323 -19.611 12.824 1.00 86.81 188 ASN A CA 1
ATOM 1456 C C . ASN A 1 188 ? -17.590 -18.525 13.637 1.00 86.81 188 ASN A C 1
ATOM 1458 O O . ASN A 1 188 ? -17.261 -17.474 13.092 1.00 86.81 188 ASN A O 1
ATOM 1462 N N . HIS A 1 189 ? -17.330 -18.768 14.916 1.00 93.31 189 HIS A N 1
ATOM 1463 C CA . HIS A 1 189 ? -16.473 -17.927 15.749 1.00 93.31 189 HIS A CA 1
ATOM 1464 C C . HIS A 1 189 ? -15.072 -18.517 15.890 1.00 93.31 189 HIS A C 1
ATOM 1466 O O . HIS A 1 189 ? -14.814 -19.636 15.447 1.00 93.31 189 HIS A O 1
ATOM 1472 N N . SER A 1 190 ? -14.175 -17.756 16.509 1.00 94.44 190 SER A N 1
ATOM 1473 C CA . SER A 1 190 ? -12.798 -18.148 16.808 1.00 94.44 190 SER A CA 1
ATOM 1474 C C . SER A 1 190 ? -12.561 -18.357 18.307 1.00 94.44 190 SER A C 1
ATOM 1476 O O . SER A 1 190 ? -13.322 -17.880 19.155 1.00 94.44 190 SER A O 1
ATOM 1478 N N . LEU A 1 191 ? -11.490 -19.079 18.641 1.00 95.75 191 LEU A N 1
ATOM 1479 C CA . LEU A 1 191 ? -10.978 -19.220 20.003 1.00 95.75 191 LEU A CA 1
ATOM 1480 C C . LEU A 1 191 ? -9.482 -18.911 20.019 1.00 95.75 191 LEU A C 1
ATOM 1482 O O . LEU A 1 191 ? -8.721 -19.506 19.260 1.00 95.75 191 LEU A O 1
ATOM 1486 N N . THR A 1 192 ? -9.046 -18.031 20.919 1.00 95.88 192 THR A N 1
ATOM 1487 C CA . THR A 1 192 ? -7.634 -17.648 21.054 1.00 95.88 192 THR A CA 1
ATOM 1488 C C . THR A 1 192 ? -7.088 -18.003 22.432 1.00 95.88 192 THR A C 1
ATOM 1490 O O . THR A 1 192 ? -7.593 -17.516 23.447 1.00 95.88 192 THR A O 1
ATOM 1493 N N . PHE A 1 193 ? -6.015 -18.798 22.453 1.00 94.56 193 PHE A N 1
ATOM 1494 C CA . PHE A 1 193 ? -5.179 -19.040 23.629 1.00 94.56 193 PHE A CA 1
ATOM 1495 C C . PHE A 1 193 ? -4.020 -18.043 23.677 1.00 94.56 193 PHE A C 1
ATOM 1497 O O . PHE A 1 193 ? -3.379 -17.774 22.659 1.00 94.56 193 PHE A O 1
ATOM 1504 N N . ARG A 1 194 ? -3.735 -17.512 24.869 1.00 89.31 194 ARG A N 1
ATOM 1505 C CA . ARG A 1 194 ? -2.624 -16.587 25.126 1.00 89.31 194 ARG A CA 1
ATOM 1506 C C . ARG A 1 194 ? -1.972 -16.915 26.458 1.00 89.31 194 ARG A C 1
ATOM 1508 O O . ARG A 1 194 ? -2.634 -17.338 27.403 1.00 89.31 194 ARG A O 1
ATOM 1515 N N . SER A 1 195 ? -0.669 -16.717 26.533 1.00 88.38 195 SER A N 1
ATOM 1516 C CA . SER A 1 195 ? 0.116 -16.907 27.743 1.00 88.38 195 SER A CA 1
ATOM 1517 C C . SER A 1 195 ? 1.435 -16.162 27.645 1.00 88.38 195 SER A C 1
ATOM 1519 O O . SER A 1 195 ? 2.019 -16.017 26.568 1.00 88.38 195 SER A O 1
ATOM 1521 N N . LYS A 1 196 ? 1.934 -15.717 28.798 1.00 84.44 196 LYS A N 1
ATOM 1522 C CA . LYS A 1 196 ? 3.304 -15.201 28.912 1.00 84.44 196 LYS A CA 1
ATOM 1523 C C . LYS A 1 196 ? 4.340 -16.325 29.019 1.00 84.44 196 LYS A C 1
ATOM 1525 O O . LYS A 1 196 ? 5.531 -16.048 28.921 1.00 84.44 196 LYS A O 1
ATOM 1530 N N . ASN A 1 197 ? 3.895 -17.562 29.241 1.00 87.75 197 ASN A N 1
ATOM 1531 C CA . ASN A 1 197 ? 4.708 -18.761 29.421 1.00 87.75 197 ASN A CA 1
ATOM 1532 C C . ASN A 1 197 ? 4.222 -19.887 28.480 1.00 87.75 197 ASN A C 1
ATOM 1534 O O . ASN A 1 197 ? 3.356 -19.683 27.630 1.00 87.75 197 ASN A O 1
ATOM 1538 N N . ASP A 1 198 ? 4.771 -21.093 28.633 1.00 90.56 198 ASP A N 1
ATOM 1539 C CA . ASP A 1 198 ? 4.269 -22.282 27.940 1.00 90.56 198 ASP A CA 1
ATOM 1540 C C . ASP A 1 198 ? 2.920 -22.717 28.543 1.00 90.56 198 ASP A C 1
ATOM 1542 O O . ASP A 1 198 ? 2.819 -22.994 29.743 1.00 90.56 198 ASP A O 1
ATOM 1546 N N . LEU A 1 199 ? 1.886 -22.847 27.710 1.00 93.62 199 LEU A N 1
ATOM 1547 C CA . LEU A 1 199 ? 0.598 -23.401 28.129 1.00 93.62 199 LEU A CA 1
ATOM 1548 C C . LEU A 1 199 ? 0.673 -24.923 28.202 1.00 93.62 199 LEU A C 1
ATOM 1550 O O . LEU A 1 199 ? 1.187 -25.566 27.295 1.00 93.62 199 LEU A O 1
ATOM 1554 N N . THR A 1 200 ? 0.106 -25.519 29.250 1.00 93.00 200 THR A N 1
ATOM 1555 C CA . THR A 1 200 ? -0.012 -26.981 29.372 1.00 93.00 200 THR A CA 1
ATOM 1556 C C . THR A 1 200 ? -1.478 -27.391 29.341 1.00 93.00 200 THR A C 1
ATOM 1558 O O . THR A 1 200 ? -2.230 -27.106 30.272 1.00 93.00 200 THR A O 1
ATOM 1561 N N . LEU A 1 201 ? -1.883 -28.085 28.280 1.00 94.06 201 LEU A N 1
ATOM 1562 C CA . LEU A 1 201 ? -3.250 -28.547 28.062 1.00 94.06 201 LEU A CA 1
ATOM 1563 C C . LEU A 1 201 ? -3.287 -30.073 28.162 1.00 94.06 201 LEU A C 1
ATOM 1565 O O . LEU A 1 201 ? -2.720 -30.792 27.347 1.00 94.06 201 LEU A O 1
ATOM 1569 N N . THR A 1 202 ? -3.945 -30.588 29.196 1.00 94.31 202 THR A N 1
ATOM 1570 C CA . THR A 1 202 ? -3.923 -32.028 29.516 1.00 94.31 202 THR A CA 1
ATOM 1571 C C . THR A 1 202 ? -5.228 -32.753 29.207 1.00 94.31 202 THR A C 1
ATOM 1573 O O . THR A 1 202 ? -5.295 -33.979 29.266 1.00 94.31 202 THR A O 1
ATOM 1576 N N . HIS A 1 203 ? -6.283 -32.007 28.892 1.00 95.12 203 HIS A N 1
ATOM 1577 C CA . HIS A 1 203 ? -7.632 -32.537 28.735 1.00 95.12 203 HIS A CA 1
ATOM 1578 C C . HIS A 1 203 ? -7.984 -32.770 27.267 1.00 95.12 203 HIS A C 1
ATOM 1580 O O . HIS A 1 203 ? -7.410 -32.156 26.368 1.00 95.12 203 HIS A O 1
ATOM 1586 N N . SER A 1 204 ? -8.939 -33.671 27.031 1.00 96.06 204 SER A N 1
ATOM 1587 C CA . SER A 1 204 ? -9.364 -34.029 25.678 1.00 96.06 204 SER A CA 1
ATOM 1588 C C . SER A 1 204 ? -10.562 -33.188 25.253 1.00 96.06 204 SER A C 1
ATOM 1590 O O . SER A 1 204 ? -11.577 -33.175 25.947 1.00 96.06 204 SER A O 1
ATOM 1592 N N . ILE A 1 205 ? -10.458 -32.496 24.124 1.00 97.19 205 ILE A N 1
ATOM 1593 C CA . ILE A 1 205 ? -11.498 -31.585 23.640 1.00 97.19 205 ILE A CA 1
ATOM 1594 C C . ILE A 1 205 ? -11.942 -32.014 22.248 1.00 97.19 205 ILE A C 1
ATOM 1596 O O . ILE A 1 205 ? -11.114 -32.326 21.396 1.00 97.19 205 ILE A O 1
ATOM 1600 N N . PHE A 1 206 ? -13.251 -32.023 22.021 1.00 97.69 206 PHE A N 1
ATOM 1601 C CA . PHE A 1 206 ? -13.837 -32.157 20.697 1.00 97.69 206 PHE A CA 1
ATOM 1602 C C . PHE A 1 206 ? -14.142 -30.767 20.135 1.00 97.69 206 PHE A C 1
ATOM 1604 O O . PHE A 1 206 ? -14.973 -30.050 20.686 1.00 97.69 206 PHE A O 1
ATOM 1611 N N . TRP A 1 207 ? -13.503 -30.407 19.030 1.00 96.94 207 TRP A N 1
ATOM 1612 C CA . TRP A 1 207 ? -13.664 -29.157 18.299 1.00 96.94 207 TRP A CA 1
ATOM 1613 C C . TRP A 1 207 ? -14.562 -29.381 17.080 1.00 96.94 207 TRP A C 1
ATOM 1615 O O . TRP A 1 207 ? -14.221 -30.157 16.188 1.00 96.94 207 TRP A O 1
ATOM 1625 N N . GLN A 1 208 ? -15.713 -28.715 17.032 1.00 95.81 208 GLN A N 1
ATOM 1626 C CA . GLN A 1 208 ? -16.660 -28.815 15.923 1.00 95.81 208 GLN A CA 1
ATOM 1627 C C . GLN A 1 208 ? -16.682 -27.518 15.109 1.00 95.81 208 GLN A C 1
ATOM 1629 O O . GLN A 1 208 ? -17.084 -26.472 15.621 1.00 95.81 208 GLN A O 1
ATOM 1634 N N . GLY A 1 209 ? -16.315 -27.617 13.826 1.00 87.50 209 GLY A N 1
ATOM 1635 C CA . GLY A 1 209 ? -16.426 -26.528 12.850 1.00 87.50 209 GLY A CA 1
ATOM 1636 C C . GLY A 1 209 ? -15.621 -25.287 13.228 1.00 87.50 209 GLY A C 1
ATOM 1637 O O . GLY A 1 209 ? -16.159 -24.181 13.169 1.00 87.50 209 GLY A O 1
ATOM 1638 N N . ALA A 1 210 ? -14.389 -25.474 13.705 1.00 85.00 210 ALA A N 1
ATOM 1639 C CA . ALA A 1 210 ? -13.591 -24.385 14.249 1.00 85.00 210 ALA A CA 1
ATOM 1640 C C . ALA A 1 210 ? -13.145 -23.413 13.152 1.00 85.00 210 ALA A C 1
ATOM 1642 O O . ALA A 1 210 ? -12.289 -23.767 12.346 1.00 85.00 210 ALA A O 1
ATOM 1643 N N . ALA A 1 211 ? -13.711 -22.200 13.124 1.00 76.62 211 ALA A N 1
ATOM 1644 C CA . ALA A 1 211 ? -13.335 -21.217 12.109 1.00 76.62 211 ALA A CA 1
ATOM 1645 C C . ALA A 1 211 ? -11.862 -20.822 12.251 1.00 76.62 211 ALA A C 1
ATOM 1647 O O . ALA A 1 211 ? -11.169 -20.840 11.247 1.00 76.62 211 ALA A O 1
ATOM 1648 N N . ASP A 1 212 ? -11.399 -20.582 13.488 1.00 90.69 212 ASP A N 1
ATOM 1649 C CA . ASP A 1 212 ? -9.985 -20.398 13.840 1.00 90.69 212 ASP A CA 1
ATOM 1650 C C . ASP A 1 212 ? -9.717 -20.790 15.310 1.00 90.69 212 ASP A C 1
ATOM 1652 O O . ASP A 1 212 ? -10.341 -20.253 16.234 1.00 90.69 212 ASP A O 1
ATOM 1656 N N . ILE A 1 213 ? -8.761 -21.695 15.547 1.00 96.00 213 ILE A N 1
ATOM 1657 C CA . ILE A 1 213 ? -8.126 -21.929 16.857 1.00 96.00 213 ILE A CA 1
ATOM 1658 C C . ILE A 1 213 ? -6.741 -21.294 16.821 1.00 96.00 213 ILE A C 1
ATOM 1660 O O . ILE A 1 213 ? -5.840 -21.805 16.163 1.00 96.00 213 ILE A O 1
ATOM 1664 N N . ASN A 1 214 ? -6.565 -20.198 17.550 1.00 96.50 214 ASN A N 1
ATOM 1665 C CA . ASN A 1 214 ? -5.342 -19.404 17.530 1.00 96.50 214 ASN A CA 1
ATOM 1666 C C . ASN A 1 214 ? -4.459 -19.722 18.741 1.00 96.50 214 ASN A C 1
ATOM 1668 O O . ASN A 1 214 ? -4.887 -19.554 19.889 1.00 96.50 214 ASN A O 1
ATOM 1672 N N . LEU A 1 215 ? -3.219 -20.146 18.491 1.00 96.00 215 LEU A N 1
ATOM 1673 C CA . LEU A 1 215 ? -2.212 -20.406 19.520 1.00 96.00 215 LEU A CA 1
ATOM 1674 C C . LEU A 1 215 ? -1.200 -19.254 19.547 1.00 96.00 215 LEU A C 1
ATOM 1676 O O . LEU A 1 215 ? -0.228 -19.269 18.808 1.00 96.00 215 LEU A O 1
ATOM 1680 N N . ASN A 1 216 ? -1.388 -18.249 20.406 1.00 93.12 216 ASN A N 1
ATOM 1681 C CA . ASN A 1 216 ? -0.478 -17.088 20.458 1.00 93.12 216 ASN A CA 1
ATOM 1682 C C . ASN A 1 216 ? 0.718 -17.282 21.410 1.00 93.12 216 ASN A C 1
ATOM 1684 O O . ASN A 1 216 ? 1.395 -16.315 21.759 1.00 93.12 216 ASN A O 1
ATOM 1688 N N . SER A 1 217 ? 0.939 -18.517 21.856 1.00 93.19 217 SER A N 1
ATOM 1689 C CA . SER A 1 217 ? 2.023 -18.943 22.741 1.00 93.19 217 SER A CA 1
ATOM 1690 C C . SER A 1 217 ? 2.306 -20.421 22.481 1.00 93.19 217 SER A C 1
ATOM 1692 O O . SER A 1 217 ? 1.459 -21.131 21.932 1.00 93.19 217 SER A O 1
ATOM 1694 N N . LYS A 1 218 ? 3.460 -20.925 22.926 1.00 95.50 218 LYS A N 1
ATOM 1695 C CA . LYS A 1 218 ? 3.744 -22.364 22.900 1.00 95.50 218 LYS A CA 1
ATOM 1696 C C . LYS A 1 218 ? 2.716 -23.146 23.732 1.00 95.50 218 LYS A C 1
ATOM 1698 O O . LYS A 1 218 ? 2.431 -22.788 24.875 1.00 95.50 218 LYS A O 1
ATOM 1703 N N . VAL A 1 219 ? 2.209 -24.247 23.177 1.00 96.12 219 VAL A N 1
ATOM 1704 C CA . VAL A 1 219 ? 1.236 -25.144 23.818 1.00 96.12 219 VAL A CA 1
ATOM 1705 C C . VAL A 1 219 ? 1.808 -26.553 23.918 1.00 96.12 219 VAL A C 1
ATOM 1707 O O . VAL A 1 219 ? 2.091 -27.179 22.908 1.00 96.12 219 VAL A O 1
ATOM 1710 N N . SER A 1 220 ? 1.925 -27.078 25.134 1.00 95.88 220 SER A N 1
ATOM 1711 C CA . SER A 1 220 ? 2.215 -28.486 25.420 1.00 95.88 220 SER A CA 1
ATOM 1712 C C . SER A 1 220 ? 0.912 -29.254 25.634 1.00 95.88 220 SER A C 1
ATOM 1714 O O . SER A 1 220 ? 0.196 -28.999 26.604 1.00 95.88 220 SER A O 1
ATOM 1716 N N . LEU A 1 221 ? 0.605 -30.202 24.752 1.00 96.00 221 LEU A N 1
ATOM 1717 C CA . LEU A 1 221 ? -0.615 -31.007 24.778 1.00 96.00 221 LEU A CA 1
ATOM 1718 C C . LEU A 1 221 ? -0.307 -32.448 25.218 1.00 96.00 221 LEU A C 1
ATOM 1720 O O . LEU A 1 221 ? 0.583 -33.097 24.672 1.00 96.00 221 LEU A O 1
ATOM 1724 N N . SER A 1 222 ? -1.074 -32.972 26.178 1.00 94.81 222 SER A N 1
ATOM 1725 C CA . SER A 1 222 ? -1.088 -34.409 26.523 1.00 94.81 222 SER A CA 1
ATOM 1726 C C . SER A 1 222 ? -2.460 -35.076 26.378 1.00 94.81 222 SER A C 1
ATOM 1728 O O . SER A 1 222 ? -2.563 -36.298 26.447 1.00 94.81 222 SER A O 1
ATOM 1730 N N . GLY A 1 223 ? -3.519 -34.289 26.161 1.00 93.88 223 GLY A N 1
ATOM 1731 C CA . GLY A 1 223 ? -4.862 -34.788 25.864 1.00 93.88 223 GLY A CA 1
ATOM 1732 C C . GLY A 1 223 ? -5.080 -35.097 24.378 1.00 93.88 223 GLY A C 1
ATOM 1733 O O . GLY A 1 223 ? -4.221 -34.842 23.534 1.00 93.88 223 GLY A O 1
ATOM 1734 N N . THR A 1 224 ? -6.260 -35.626 24.043 1.00 96.31 224 THR A N 1
ATOM 1735 C CA . THR A 1 224 ? -6.692 -35.821 22.649 1.00 96.31 224 THR A CA 1
ATOM 1736 C C . THR A 1 224 ? -7.574 -34.664 22.188 1.00 96.31 224 THR A C 1
ATOM 1738 O O . THR A 1 224 ? -8.663 -34.452 22.719 1.00 96.31 224 THR A O 1
ATOM 1741 N N . TRP A 1 225 ? -7.130 -33.923 21.181 1.00 97.12 225 TRP A N 1
ATOM 1742 C CA . TRP A 1 225 ? -7.931 -32.929 20.474 1.00 97.12 225 TRP A CA 1
ATOM 1743 C C . TRP A 1 225 ? -8.566 -33.568 19.247 1.00 97.12 225 TRP A C 1
ATOM 1745 O O . TRP A 1 225 ? -7.873 -33.967 18.320 1.00 97.12 225 TRP A O 1
ATOM 1755 N N . THR A 1 226 ? -9.888 -33.697 19.270 1.00 97.62 226 THR A N 1
ATOM 1756 C CA . THR A 1 226 ? -10.682 -34.309 18.201 1.00 97.62 226 THR A CA 1
ATOM 1757 C C . THR A 1 226 ? -11.302 -33.223 17.335 1.00 97.62 226 THR A C 1
ATOM 1759 O O . THR A 1 226 ? -11.944 -32.335 17.876 1.00 97.62 226 THR A O 1
ATOM 1762 N N . PHE A 1 227 ? -11.169 -33.298 16.016 1.00 97.75 227 PHE A N 1
ATOM 1763 C CA . PHE A 1 227 ? -11.698 -32.312 15.073 1.00 97.75 227 PHE A CA 1
ATOM 1764 C C . PHE A 1 227 ? -12.846 -32.902 14.251 1.00 97.75 227 PHE A C 1
ATOM 1766 O O . PHE A 1 227 ? -12.708 -33.964 13.640 1.00 97.75 227 PHE A O 1
ATOM 1773 N N . GLY A 1 228 ? -13.987 -32.211 14.243 1.00 94.94 228 GLY A N 1
ATOM 1774 C CA . GLY A 1 228 ? -15.170 -32.515 13.440 1.00 94.94 228 GLY A CA 1
ATOM 1775 C C . GLY A 1 228 ? -15.526 -31.370 12.487 1.00 94.94 228 GLY A C 1
ATOM 1776 O O . GLY A 1 228 ? -15.459 -30.198 12.855 1.00 94.94 228 GLY A O 1
ATOM 1777 N N . GLY A 1 229 ? -15.948 -31.704 11.263 1.00 92.31 229 GLY A N 1
ATOM 1778 C CA . GLY A 1 229 ? -16.188 -30.718 10.201 1.00 92.31 229 GLY A CA 1
ATOM 1779 C C . GLY A 1 229 ? -14.899 -30.046 9.715 1.00 92.31 229 GLY A C 1
ATOM 1780 O O . GLY A 1 229 ? -13.811 -30.584 9.904 1.00 92.31 229 GLY A O 1
ATOM 1781 N N . ASN A 1 230 ? -15.025 -28.870 9.101 1.00 92.44 230 ASN A N 1
ATOM 1782 C CA . ASN A 1 230 ? -13.872 -28.086 8.657 1.00 92.44 230 ASN A CA 1
ATOM 1783 C C . ASN A 1 230 ? -13.372 -27.242 9.831 1.00 92.44 230 ASN A C 1
ATOM 1785 O O . ASN A 1 230 ? -14.144 -26.463 10.390 1.00 92.44 230 ASN A O 1
ATOM 1789 N N . SER A 1 231 ? -12.118 -27.434 10.225 1.00 94.25 231 SER A N 1
ATOM 1790 C CA . SER A 1 231 ? -11.491 -26.736 11.346 1.00 94.25 231 SER A CA 1
ATOM 1791 C C . SER A 1 231 ? -10.153 -26.130 10.933 1.00 94.25 231 SER A C 1
ATOM 1793 O O . SER A 1 231 ? -9.424 -26.740 10.154 1.00 94.25 231 SER A O 1
ATOM 1795 N N . VAL A 1 232 ? -9.812 -24.968 11.481 1.00 94.69 232 VAL A N 1
ATOM 1796 C CA . VAL A 1 232 ? -8.515 -24.307 11.282 1.00 94.69 232 VAL A CA 1
ATOM 1797 C C . VAL A 1 232 ? -7.808 -24.163 12.626 1.00 94.69 232 VAL A C 1
ATOM 1799 O O . VAL A 1 232 ? -8.419 -23.766 13.620 1.00 94.69 232 VAL A O 1
ATOM 1802 N N . LEU A 1 233 ? -6.518 -24.488 12.663 1.00 97.06 233 LEU A N 1
ATOM 1803 C CA . LEU A 1 233 ? -5.626 -24.212 13.783 1.00 97.06 233 LEU A CA 1
ATOM 1804 C C . LEU A 1 233 ? -4.438 -23.402 13.267 1.00 97.06 233 LEU A C 1
ATOM 1806 O O . LEU A 1 233 ? -3.657 -23.879 12.444 1.00 97.06 233 LEU A O 1
ATOM 1810 N N . ASN A 1 234 ? -4.307 -22.188 13.794 1.00 95.75 234 ASN A N 1
ATOM 1811 C CA . ASN A 1 234 ? -3.256 -21.250 13.445 1.00 95.75 234 ASN A CA 1
ATOM 1812 C C . ASN A 1 234 ? -2.285 -21.078 14.618 1.00 95.75 234 ASN A C 1
ATOM 1814 O O . ASN A 1 234 ? -2.688 -20.736 15.734 1.00 95.75 234 ASN A O 1
ATOM 1818 N N . GLY A 1 235 ? -1.004 -21.340 14.372 1.00 93.31 235 GLY A N 1
ATOM 1819 C CA . GLY A 1 235 ? 0.040 -21.225 15.382 1.00 93.31 235 GLY A CA 1
ATOM 1820 C C . GLY A 1 235 ? 0.658 -19.839 15.513 1.00 93.31 235 GLY A C 1
ATOM 1821 O O . GLY A 1 235 ? 1.339 -19.611 16.508 1.00 93.31 235 GLY A O 1
ATOM 1822 N N . HIS A 1 236 ? 0.475 -18.921 14.559 1.00 89.94 236 HIS A N 1
ATOM 1823 C CA . HIS A 1 236 ? 1.180 -17.628 14.538 1.00 89.94 236 HIS A CA 1
ATOM 1824 C C . HIS A 1 236 ? 2.706 -17.749 14.787 1.00 89.94 236 HIS A C 1
ATOM 1826 O O . HIS A 1 236 ? 3.289 -16.980 15.556 1.00 89.94 236 HIS A O 1
ATOM 1832 N N . GLY A 1 237 ? 3.335 -18.791 14.239 1.00 88.94 237 GLY A N 1
ATOM 1833 C CA . GLY A 1 237 ? 4.750 -19.134 14.389 1.00 88.94 237 GLY A CA 1
ATOM 1834 C C . GLY A 1 237 ? 5.106 -19.890 15.678 1.00 88.94 237 GLY A C 1
ATOM 1835 O O . GLY A 1 237 ? 6.281 -20.173 15.918 1.00 88.94 237 GLY A O 1
ATOM 1836 N N . ASN A 1 238 ? 4.131 -20.222 16.533 1.00 95.50 238 ASN A N 1
ATOM 1837 C CA . ASN A 1 238 ? 4.358 -20.907 17.809 1.00 95.50 238 ASN A CA 1
ATOM 1838 C C . ASN A 1 238 ? 4.441 -22.438 17.676 1.00 95.50 238 ASN A C 1
ATOM 1840 O O . ASN A 1 238 ? 4.138 -23.039 16.645 1.00 95.50 238 ASN A O 1
ATOM 1844 N N . VAL A 1 239 ? 4.850 -23.082 18.774 1.00 96.56 239 VAL A N 1
ATOM 1845 C CA . VAL A 1 239 ? 5.013 -24.539 18.869 1.00 96.56 239 VAL A CA 1
ATOM 1846 C C . VAL A 1 239 ? 3.782 -25.188 19.506 1.00 96.56 239 VAL A C 1
ATOM 1848 O O . VAL A 1 239 ? 3.403 -24.839 20.625 1.00 96.56 239 VAL A O 1
ATOM 1851 N N . LEU A 1 240 ? 3.223 -26.193 18.833 1.00 97.19 240 LEU A N 1
ATOM 1852 C CA . LEU A 1 240 ? 2.309 -27.178 19.404 1.00 97.19 240 LEU A CA 1
ATOM 1853 C C . LEU A 1 240 ? 3.098 -28.458 19.715 1.00 97.19 240 LEU A C 1
ATOM 1855 O O . LEU A 1 240 ? 3.442 -29.236 18.829 1.00 97.19 240 LEU A O 1
ATOM 1859 N N . ASP A 1 241 ? 3.408 -28.653 20.990 1.00 96.50 241 ASP A N 1
ATOM 1860 C CA . ASP A 1 241 ? 4.249 -29.728 21.503 1.00 96.50 241 ASP A CA 1
ATOM 1861 C C . ASP A 1 241 ? 3.399 -30.915 21.983 1.00 96.50 241 ASP A C 1
ATOM 1863 O O . ASP A 1 241 ? 2.708 -30.849 23.001 1.00 96.50 241 ASP A O 1
ATOM 1867 N N . LEU A 1 242 ? 3.462 -32.020 21.242 1.00 96.31 242 LEU A N 1
ATOM 1868 C CA . LEU A 1 242 ? 2.742 -33.269 21.496 1.00 96.31 242 LEU A CA 1
ATOM 1869 C C . LEU A 1 242 ? 3.602 -34.320 22.228 1.00 96.31 242 LEU A C 1
ATOM 1871 O O . LEU A 1 242 ? 3.147 -35.444 22.465 1.00 96.31 242 LEU A O 1
ATOM 1875 N N . THR A 1 243 ? 4.841 -33.989 22.615 1.00 92.50 243 THR A N 1
ATOM 1876 C CA . THR A 1 243 ? 5.823 -34.946 23.174 1.00 92.50 243 THR A CA 1
ATOM 1877 C C . THR A 1 243 ? 5.351 -35.669 24.438 1.00 92.50 243 THR A C 1
ATOM 1879 O O . THR A 1 243 ? 5.826 -36.769 24.746 1.00 92.50 243 THR A O 1
ATOM 1882 N N . ASN A 1 244 ? 4.389 -35.086 25.155 1.00 90.50 244 ASN A N 1
ATOM 1883 C CA . ASN A 1 244 ? 3.782 -35.641 26.364 1.00 90.50 244 ASN A CA 1
ATOM 1884 C C . ASN A 1 244 ? 2.570 -36.553 26.086 1.00 90.50 244 ASN A C 1
ATOM 1886 O O . ASN A 1 244 ? 1.769 -36.791 26.988 1.00 90.50 244 ASN A O 1
ATOM 1890 N N . GLY A 1 245 ? 2.435 -37.074 24.862 1.00 89.06 245 GLY A N 1
ATOM 1891 C CA . GLY A 1 245 ? 1.356 -37.991 24.466 1.00 89.06 245 GLY A CA 1
ATOM 1892 C C . GLY A 1 245 ? 0.116 -37.293 23.902 1.00 89.06 245 GLY A C 1
ATOM 1893 O O . GLY A 1 245 ? -0.942 -37.912 23.807 1.00 89.06 245 GLY A O 1
ATOM 1894 N N . GLY A 1 246 ? 0.233 -36.014 23.530 1.00 95.06 246 GLY A N 1
ATOM 1895 C CA . GLY A 1 246 ? -0.849 -35.265 22.896 1.00 95.06 246 GLY A CA 1
ATOM 1896 C C . GLY A 1 246 ? -1.263 -35.897 21.572 1.00 95.06 246 GLY A C 1
ATOM 1897 O O . GLY A 1 246 ? -0.427 -36.394 20.825 1.00 95.06 246 GLY A O 1
ATOM 1898 N N . THR A 1 247 ? -2.559 -35.900 21.276 1.00 94.94 247 THR A N 1
ATOM 1899 C CA . THR A 1 247 ? -3.086 -36.495 20.039 1.00 94.94 247 THR A CA 1
ATOM 1900 C C . THR A 1 247 ? -3.972 -35.502 19.308 1.00 94.94 247 THR A C 1
ATOM 1902 O O . THR A 1 247 ? -4.891 -34.953 19.910 1.00 94.94 247 THR A O 1
ATOM 1905 N N . LEU A 1 248 ? -3.740 -35.313 18.012 1.00 96.69 248 LEU A N 1
ATOM 1906 C CA . LEU A 1 248 ? -4.677 -34.661 17.102 1.00 96.69 248 LEU A CA 1
ATOM 1907 C C . LEU A 1 248 ? -5.447 -35.757 16.358 1.00 96.69 248 LEU A C 1
ATOM 1909 O O . LEU A 1 248 ? -4.854 -36.535 15.615 1.00 96.69 248 LEU A O 1
ATOM 1913 N N . TYR A 1 249 ? -6.753 -35.848 16.591 1.00 97.00 249 TYR A N 1
ATOM 1914 C CA . TYR A 1 249 ? -7.637 -36.857 16.010 1.00 97.00 249 TYR A CA 1
ATOM 1915 C C . TYR A 1 249 ? -8.610 -36.201 15.026 1.00 97.00 249 TYR A C 1
ATOM 1917 O O . TYR A 1 249 ? -9.371 -35.316 15.406 1.00 97.00 249 TYR A O 1
ATOM 1925 N N . ILE A 1 250 ? -8.631 -36.633 13.770 1.00 97.44 250 ILE A N 1
ATOM 1926 C CA . ILE A 1 250 ? -9.446 -36.043 12.707 1.00 97.44 250 ILE A CA 1
ATOM 1927 C C . ILE A 1 250 ? -10.574 -37.020 12.385 1.00 97.44 250 ILE A C 1
ATOM 1929 O O . ILE A 1 250 ? -10.329 -38.152 11.965 1.00 97.44 250 ILE A O 1
ATOM 1933 N N . ASN A 1 251 ? -11.822 -36.597 12.598 1.00 96.88 251 ASN A N 1
ATOM 1934 C CA . ASN A 1 251 ? -12.984 -37.451 12.367 1.00 96.88 251 ASN A CA 1
ATOM 1935 C C . ASN A 1 251 ? -13.234 -37.729 10.882 1.00 96.88 251 ASN A C 1
ATOM 1937 O O . ASN A 1 251 ? -12.698 -37.084 9.978 1.00 96.88 251 ASN A O 1
ATOM 1941 N N . LYS A 1 252 ? -14.111 -38.696 10.629 1.00 95.56 252 LYS A N 1
ATOM 1942 C CA . LYS A 1 252 ? -14.651 -38.992 9.305 1.00 95.56 252 LYS A CA 1
ATOM 1943 C C . LYS A 1 252 ? -15.284 -37.738 8.687 1.00 95.56 252 LYS A C 1
ATOM 1945 O O . LYS A 1 252 ? -16.106 -37.084 9.328 1.00 95.56 252 LYS A O 1
ATOM 1950 N N . ASN A 1 253 ? -14.954 -37.461 7.426 1.00 92.62 253 ASN A N 1
ATOM 1951 C CA . ASN A 1 253 ? -15.364 -36.285 6.651 1.00 92.62 253 ASN A CA 1
ATOM 1952 C C . ASN A 1 253 ? -14.985 -34.934 7.291 1.00 92.62 253 ASN A C 1
ATOM 1954 O O . ASN A 1 253 ? -15.611 -33.921 6.981 1.00 92.62 253 ASN A O 1
ATOM 1958 N N . ALA A 1 254 ? -14.025 -34.915 8.216 1.00 96.31 254 ALA A N 1
ATOM 1959 C CA . ALA A 1 254 ? -13.496 -33.688 8.794 1.00 96.31 254 ALA A CA 1
ATOM 1960 C C . ALA A 1 254 ? -12.188 -33.297 8.097 1.00 96.31 254 ALA A C 1
ATOM 1962 O O . ALA A 1 254 ? -11.412 -34.169 7.697 1.00 96.31 254 ALA A O 1
ATOM 1963 N N . SER A 1 255 ? -11.944 -31.991 8.004 1.00 95.19 255 SER A N 1
ATOM 1964 C CA . SER A 1 255 ? -10.695 -31.427 7.501 1.00 95.19 255 SER A CA 1
ATOM 1965 C C . SER A 1 255 ? -10.080 -30.511 8.552 1.00 95.19 255 SER A C 1
ATOM 1967 O O . SER A 1 255 ? -10.777 -29.650 9.093 1.00 95.19 255 SER A O 1
ATOM 1969 N N . LEU A 1 256 ? -8.785 -30.655 8.818 1.00 96.88 256 LEU A N 1
ATOM 1970 C CA . LEU A 1 256 ? -8.033 -29.745 9.681 1.00 96.88 256 LEU A CA 1
ATOM 1971 C C . LEU A 1 256 ? -6.987 -28.985 8.860 1.00 96.88 256 LEU A C 1
ATOM 1973 O O . LEU A 1 256 ? -6.061 -29.586 8.329 1.00 96.88 256 LEU A O 1
ATOM 1977 N N . SER A 1 257 ? -7.121 -27.665 8.784 1.00 96.94 257 SER A N 1
ATOM 1978 C CA . SER A 1 257 ? -6.096 -26.789 8.221 1.00 96.94 257 SER A CA 1
ATOM 1979 C C . SER A 1 257 ? -5.123 -26.379 9.320 1.00 96.94 257 SER A C 1
ATOM 1981 O O . SER A 1 257 ? -5.541 -25.793 10.318 1.00 96.94 257 SER A O 1
ATOM 1983 N N . LEU A 1 258 ? -3.841 -26.683 9.147 1.00 97.19 258 LEU A N 1
ATOM 1984 C CA . LEU A 1 258 ? -2.762 -26.232 10.022 1.00 97.19 258 LEU A CA 1
ATOM 1985 C C . LEU A 1 258 ? -2.008 -25.101 9.329 1.00 97.19 258 LEU A C 1
ATOM 1987 O O . LEU A 1 258 ? -1.505 -25.287 8.220 1.00 97.19 258 LEU A O 1
ATOM 1991 N N . THR A 1 259 ? -1.907 -23.947 9.984 1.00 94.81 259 THR A N 1
ATOM 1992 C CA . THR A 1 259 ? -1.196 -22.793 9.426 1.00 94.81 259 THR A CA 1
ATOM 1993 C C . THR A 1 259 ? -0.212 -22.204 10.418 1.00 94.81 259 THR A C 1
ATOM 1995 O O . THR A 1 259 ? -0.544 -22.050 11.593 1.00 94.81 259 THR A O 1
ATOM 1998 N N . ASP A 1 260 ? 0.976 -21.841 9.937 1.00 93.44 260 ASP A N 1
ATOM 1999 C CA . ASP A 1 260 ? 1.972 -21.080 10.702 1.00 93.44 260 ASP A CA 1
ATOM 2000 C C . ASP A 1 260 ? 2.269 -21.689 12.088 1.00 93.44 260 ASP A C 1
ATOM 2002 O O . ASP A 1 260 ? 2.164 -21.030 13.119 1.00 93.44 260 ASP A O 1
ATOM 2006 N N . VAL A 1 261 ? 2.548 -22.995 12.144 1.00 96.56 261 VAL A N 1
ATOM 2007 C CA . VAL A 1 261 ? 2.735 -23.730 13.407 1.00 96.56 261 VAL A CA 1
ATOM 2008 C C . VAL A 1 261 ? 3.856 -24.758 13.303 1.00 96.56 261 VAL A C 1
ATOM 2010 O O . VAL A 1 261 ? 4.015 -25.437 12.288 1.00 96.56 261 VAL A O 1
ATOM 2013 N N . VAL A 1 262 ? 4.615 -24.922 14.387 1.00 97.25 262 VAL A N 1
ATOM 2014 C CA . VAL A 1 262 ? 5.557 -26.037 14.545 1.00 97.25 262 VAL A CA 1
ATOM 2015 C C . VAL A 1 262 ? 4.875 -27.144 15.346 1.00 97.25 262 VAL A C 1
ATOM 2017 O O . VAL A 1 262 ? 4.660 -26.998 16.549 1.00 97.25 262 VAL A O 1
ATOM 2020 N N . VAL A 1 263 ? 4.536 -28.258 14.698 1.00 96.81 263 VAL A N 1
ATOM 2021 C CA . VAL A 1 263 ? 3.983 -29.447 15.359 1.00 96.81 263 VAL A CA 1
ATOM 2022 C C . VAL A 1 263 ? 5.131 -30.360 15.759 1.00 96.81 263 VAL A C 1
ATOM 2024 O O . VAL A 1 263 ? 5.751 -31.016 14.920 1.00 96.81 263 VAL A O 1
ATOM 2027 N N . LYS A 1 264 ? 5.412 -30.409 17.059 1.00 95.00 264 LYS A N 1
ATOM 2028 C CA . LYS A 1 264 ? 6.535 -31.157 17.617 1.00 95.00 264 LYS A CA 1
ATOM 2029 C C . LYS A 1 264 ? 6.080 -32.433 18.307 1.00 95.00 264 LYS A C 1
ATOM 2031 O O . LYS A 1 264 ? 5.060 -32.450 18.989 1.00 95.00 264 LYS A O 1
ATOM 2036 N N . GLY A 1 265 ? 6.899 -33.479 18.222 1.00 91.38 265 GLY A N 1
ATOM 2037 C CA . GLY A 1 265 ? 6.758 -34.657 19.073 1.00 91.38 265 GLY A CA 1
ATOM 2038 C C . GLY A 1 265 ? 6.122 -35.859 18.399 1.00 91.38 265 GLY A C 1
ATOM 2039 O O . GLY A 1 265 ? 5.658 -36.736 19.120 1.00 91.38 265 GLY A O 1
ATOM 2040 N N . LEU A 1 266 ? 6.090 -35.904 17.064 1.00 92.69 266 LEU A N 1
ATOM 2041 C CA . LEU A 1 266 ? 5.483 -37.008 16.319 1.00 92.69 266 LEU A CA 1
ATOM 2042 C C . LEU A 1 266 ? 6.335 -38.284 16.397 1.00 92.69 266 LEU A C 1
ATOM 2044 O O . LEU A 1 266 ? 7.551 -38.232 16.194 1.00 92.69 266 LEU A O 1
ATOM 2048 N N . GLY A 1 267 ? 5.716 -39.435 16.681 1.00 88.12 267 GLY A N 1
ATOM 2049 C CA . GLY A 1 267 ? 6.408 -40.727 16.665 1.00 88.12 267 GLY A CA 1
ATOM 2050 C C . GLY A 1 267 ? 5.674 -41.889 17.347 1.00 88.12 267 GLY A C 1
ATOM 2051 O O . GLY A 1 267 ? 4.566 -41.778 17.864 1.00 88.12 267 GLY A O 1
ATOM 2052 N N . ILE A 1 268 ? 6.296 -43.067 17.372 1.00 80.00 268 ILE A N 1
ATOM 2053 C CA . ILE A 1 268 ? 5.823 -44.176 18.208 1.00 80.00 268 ILE A CA 1
ATOM 2054 C C . ILE A 1 268 ? 6.017 -43.818 19.696 1.00 80.00 268 ILE A C 1
ATOM 2056 O O . ILE A 1 268 ? 7.081 -43.337 20.093 1.00 80.00 268 ILE A O 1
ATOM 2060 N N . ASP A 1 269 ? 4.970 -44.016 20.506 1.00 77.38 269 ASP A N 1
ATOM 2061 C CA . ASP A 1 269 ? 4.895 -43.680 21.945 1.00 77.38 269 ASP A CA 1
ATOM 2062 C C . ASP A 1 269 ? 5.065 -42.184 22.312 1.00 77.38 269 ASP A C 1
ATOM 2064 O O . ASP A 1 269 ? 5.245 -41.837 23.485 1.00 77.38 269 ASP A O 1
ATOM 2068 N N . LYS A 1 270 ? 5.000 -41.282 21.324 1.00 76.44 270 LYS A N 1
ATOM 2069 C CA . LYS A 1 270 ? 5.130 -39.821 21.458 1.00 76.44 270 LYS A CA 1
ATOM 2070 C C . LYS A 1 270 ? 4.214 -39.150 20.439 1.00 76.44 270 LYS A C 1
ATOM 2072 O O . LYS A 1 270 ? 4.273 -39.565 19.302 1.00 76.44 270 LYS A O 1
ATOM 2077 N N . GLY A 1 271 ? 3.407 -38.161 20.830 1.00 77.62 271 GLY A N 1
ATOM 2078 C CA . GLY A 1 271 ? 2.614 -37.292 19.941 1.00 77.62 271 GLY A CA 1
ATOM 2079 C C . GLY A 1 271 ? 1.972 -37.916 18.688 1.00 77.62 271 GLY A C 1
ATOM 2080 O O . GLY A 1 271 ? 2.653 -38.250 17.723 1.00 77.62 271 GLY A O 1
ATOM 2081 N N . TRP A 1 272 ? 0.644 -38.009 18.629 1.00 86.62 272 TRP A N 1
ATOM 2082 C CA . TRP A 1 272 ? -0.032 -38.688 17.514 1.00 86.62 272 TRP A CA 1
ATOM 2083 C C . TRP A 1 272 ? -0.843 -37.764 16.610 1.00 86.62 272 TRP A C 1
ATOM 2085 O O . TRP A 1 272 ? -1.536 -36.859 17.073 1.00 86.62 272 TRP A O 1
ATOM 2095 N N . LEU A 1 273 ? -0.808 -38.075 15.313 1.00 92.50 273 LEU A N 1
ATOM 2096 C CA . LEU A 1 273 ? -1.729 -37.571 14.301 1.00 92.50 273 LEU A CA 1
ATOM 2097 C C . LEU A 1 273 ? -2.575 -38.748 13.809 1.00 92.50 273 LEU A C 1
ATOM 2099 O O . LEU A 1 273 ? -2.056 -39.666 13.174 1.00 92.50 273 LEU A O 1
ATOM 2103 N N . VAL A 1 274 ? -3.856 -38.762 14.172 1.00 92.69 274 VAL A N 1
ATOM 2104 C CA . VAL A 1 274 ? -4.757 -39.900 13.958 1.00 92.69 274 VAL A CA 1
ATOM 2105 C C . VAL A 1 274 ? -5.905 -39.487 13.055 1.00 92.69 274 VAL A C 1
ATOM 2107 O O . VAL A 1 274 ? -6.612 -38.522 13.324 1.00 92.69 274 VAL A O 1
ATOM 2110 N N . PHE A 1 275 ? -6.132 -40.269 12.010 1.00 95.12 275 PHE A N 1
ATOM 2111 C CA . PHE A 1 275 ? -7.233 -40.095 11.072 1.00 95.12 275 PHE A CA 1
ATOM 2112 C C . PHE A 1 275 ? -8.248 -41.211 11.301 1.00 95.12 275 PHE A C 1
ATOM 2114 O O . PHE A 1 275 ? -7.873 -42.374 11.451 1.00 95.12 275 PHE A O 1
ATOM 2121 N N . GLN A 1 276 ? -9.536 -40.877 11.349 1.00 94.75 276 GLN A N 1
ATOM 2122 C CA . GLN A 1 276 ? -10.572 -41.880 11.581 1.00 94.75 276 GLN A CA 1
ATOM 2123 C C . GLN A 1 276 ? -10.773 -42.796 10.366 1.00 94.75 276 GLN A C 1
ATOM 2125 O O . GLN A 1 276 ? -10.950 -44.002 10.540 1.00 94.75 276 GLN A O 1
ATOM 2130 N N . ASP A 1 277 ? -10.797 -42.237 9.151 1.00 92.56 277 ASP A N 1
ATOM 2131 C CA . ASP A 1 277 ? -10.822 -42.998 7.898 1.00 92.56 277 ASP A CA 1
ATOM 2132 C C . ASP A 1 277 ? -10.225 -42.202 6.714 1.00 92.56 277 ASP A C 1
ATOM 2134 O O . ASP A 1 277 ? -9.716 -41.097 6.878 1.00 92.56 277 ASP A O 1
ATOM 2138 N N . HIS A 1 278 ? -10.285 -42.757 5.498 1.00 90.38 278 HIS A N 1
ATOM 2139 C CA . HIS A 1 278 ? -9.744 -42.150 4.270 1.00 90.38 278 HIS A CA 1
ATOM 2140 C C . HIS A 1 278 ? -10.354 -40.788 3.889 1.00 90.38 278 HIS A C 1
ATOM 2142 O O . HIS A 1 278 ? -9.833 -40.114 3.000 1.00 90.38 278 HIS A O 1
ATOM 2148 N N . SER A 1 279 ? -11.492 -40.411 4.479 1.00 91.94 279 SER A N 1
ATOM 2149 C CA . SER A 1 279 ? -12.137 -39.114 4.245 1.00 91.94 279 SER A CA 1
ATOM 2150 C C . SER A 1 279 ? -11.659 -38.027 5.208 1.00 91.94 279 SER A C 1
ATOM 2152 O O . SER A 1 279 ? -11.989 -36.862 5.007 1.00 91.94 279 SER A O 1
ATOM 2154 N N . SER A 1 280 ? -10.905 -38.398 6.244 1.00 96.38 280 SER A N 1
ATOM 2155 C CA . SER A 1 280 ? -10.254 -37.467 7.161 1.00 96.38 280 SER A CA 1
ATOM 2156 C C . SER A 1 280 ? -9.057 -36.817 6.469 1.00 96.38 280 SER A C 1
ATOM 2158 O O . SER A 1 280 ? -8.181 -37.523 5.959 1.00 96.38 280 SER A O 1
ATOM 2160 N N . THR A 1 281 ? -9.007 -35.485 6.454 1.00 95.88 281 THR A N 1
ATOM 2161 C CA . THR A 1 281 ? -7.956 -34.739 5.749 1.00 95.88 281 THR A CA 1
ATOM 2162 C C . THR A 1 281 ? -7.267 -33.702 6.629 1.00 95.88 281 THR A C 1
ATOM 2164 O O . THR A 1 281 ? -7.856 -33.145 7.557 1.00 95.88 281 THR A O 1
ATOM 2167 N N . ILE A 1 282 ? -6.005 -33.427 6.314 1.00 96.69 282 ILE A N 1
ATOM 2168 C CA . ILE A 1 282 ? -5.251 -32.283 6.818 1.00 96.69 282 ILE A CA 1
ATOM 2169 C C . ILE A 1 282 ? -4.698 -31.500 5.637 1.00 96.69 282 ILE A C 1
ATOM 2171 O O . ILE A 1 282 ? -4.145 -32.107 4.726 1.00 96.69 282 ILE A O 1
ATOM 2175 N N . SER A 1 283 ? -4.817 -30.178 5.692 1.00 95.62 283 SER A N 1
ATOM 2176 C CA . SER A 1 283 ? -4.139 -29.237 4.794 1.00 95.62 283 SER A CA 1
ATOM 2177 C C . SER A 1 283 ? -3.103 -28.449 5.585 1.00 95.62 283 SER A C 1
ATOM 2179 O O . SER A 1 283 ? -3.362 -28.100 6.739 1.00 95.62 283 SER A O 1
ATOM 2181 N N . VAL A 1 284 ? -1.931 -28.185 5.007 1.00 95.44 284 VAL A N 1
ATOM 2182 C CA . VAL A 1 284 ? -0.848 -27.480 5.708 1.00 95.44 284 VAL A CA 1
ATOM 2183 C C . VAL A 1 284 ? -0.227 -26.364 4.875 1.00 95.44 284 VAL A C 1
ATOM 2185 O O . VAL A 1 284 ? 0.060 -26.540 3.689 1.00 95.44 284 VAL A O 1
ATOM 2188 N N . SER A 1 285 ? 0.038 -25.234 5.534 1.00 91.88 285 SER A N 1
ATOM 2189 C CA . SER A 1 285 ? 0.714 -24.072 4.950 1.00 91.88 285 SER A CA 1
ATOM 2190 C C . SER A 1 285 ? 1.547 -23.329 6.000 1.00 91.88 285 SER A C 1
ATOM 2192 O O . SER A 1 285 ? 1.050 -22.975 7.067 1.00 91.88 285 SER A O 1
ATOM 2194 N N . ASN A 1 286 ? 2.828 -23.098 5.719 1.00 92.00 286 ASN A N 1
ATOM 2195 C CA . ASN A 1 286 ? 3.821 -22.597 6.676 1.00 92.00 286 ASN A CA 1
ATOM 2196 C C . ASN A 1 286 ? 3.932 -23.466 7.948 1.00 92.00 286 ASN A C 1
ATOM 2198 O O . ASN A 1 286 ? 3.886 -22.963 9.067 1.00 92.00 286 ASN A O 1
ATOM 2202 N N . VAL A 1 287 ? 4.018 -24.791 7.789 1.00 96.25 287 VAL A N 1
ATOM 2203 C CA . VAL A 1 287 ? 4.029 -25.748 8.914 1.00 96.25 287 VAL A CA 1
ATOM 2204 C C . VAL A 1 287 ? 5.321 -26.549 8.956 1.00 96.25 287 VAL A C 1
ATOM 2206 O O . VAL A 1 287 ? 5.782 -27.061 7.936 1.00 96.25 287 VAL A O 1
ATOM 2209 N N . THR A 1 288 ? 5.854 -26.737 10.163 1.00 96.25 288 THR A N 1
ATOM 2210 C CA . THR A 1 288 ? 6.980 -27.645 10.414 1.00 96.25 288 THR A CA 1
ATOM 2211 C C . THR A 1 288 ? 6.518 -28.841 11.239 1.00 96.25 288 THR A C 1
ATOM 2213 O O . THR A 1 288 ? 6.048 -28.670 12.363 1.00 96.25 288 THR A O 1
ATOM 2216 N N . PHE A 1 289 ? 6.687 -30.053 10.712 1.00 95.38 289 PHE A N 1
ATOM 2217 C CA . PHE A 1 289 ? 6.487 -31.303 11.445 1.00 95.38 289 PHE A CA 1
ATOM 2218 C C . PHE A 1 289 ? 7.822 -31.808 11.992 1.00 95.38 289 PHE A C 1
ATOM 2220 O O . PHE A 1 289 ? 8.711 -32.146 11.216 1.00 95.38 289 PHE A O 1
ATOM 2227 N N . GLU A 1 290 ? 7.973 -31.884 13.314 1.00 94.81 290 GLU A N 1
ATOM 2228 C CA . GLU A 1 290 ? 9.192 -32.384 13.961 1.00 94.81 290 GLU A CA 1
ATOM 2229 C C . GLU A 1 290 ? 8.966 -33.769 14.582 1.00 94.81 290 GLU A C 1
ATOM 2231 O O . GLU A 1 290 ? 8.209 -33.927 15.552 1.00 94.81 290 GLU A O 1
ATOM 2236 N N . LEU A 1 291 ? 9.665 -34.773 14.040 1.00 93.31 291 LEU A N 1
ATOM 2237 C CA . LEU A 1 291 ? 9.645 -36.143 14.547 1.00 93.31 291 LEU A CA 1
ATOM 2238 C C . LEU A 1 291 ? 10.544 -36.282 15.786 1.00 93.31 291 LEU A C 1
ATOM 2240 O O . LEU A 1 291 ? 11.627 -35.700 15.880 1.00 93.31 291 LEU A O 1
ATOM 2244 N N . GLU A 1 292 ? 10.108 -37.104 16.739 1.00 91.00 292 GLU A N 1
ATOM 2245 C CA . GLU A 1 292 ? 10.911 -37.554 17.889 1.00 91.00 292 GLU A CA 1
ATOM 2246 C C . GLU A 1 292 ? 11.139 -39.071 17.894 1.00 91.00 292 GLU A C 1
ATOM 2248 O O . GLU A 1 292 ? 11.957 -39.576 18.665 1.00 91.00 292 GLU A O 1
ATOM 2253 N N . ASN A 1 293 ? 10.422 -39.807 17.042 1.00 90.88 293 ASN A N 1
ATOM 2254 C CA . ASN A 1 293 ? 10.617 -41.229 16.783 1.00 90.88 293 ASN A CA 1
ATOM 2255 C C . ASN A 1 293 ? 10.035 -41.580 15.400 1.00 90.88 293 ASN A C 1
ATOM 2257 O O . ASN A 1 293 ? 9.400 -40.734 14.772 1.00 90.88 293 ASN A O 1
ATOM 2261 N N . ARG A 1 294 ? 10.197 -42.828 14.938 1.00 90.75 294 ARG A N 1
ATOM 2262 C CA . ARG A 1 294 ? 9.537 -43.319 13.714 1.00 90.75 294 ARG A CA 1
ATOM 2263 C C . ARG A 1 294 ? 8.033 -43.059 13.782 1.00 90.75 294 ARG A C 1
ATOM 2265 O O . ARG A 1 294 ? 7.418 -43.334 14.815 1.00 90.75 294 ARG A O 1
ATOM 2272 N N . PHE A 1 295 ? 7.451 -42.555 12.704 1.00 92.62 295 PHE A N 1
ATOM 2273 C CA . PHE A 1 295 ? 6.045 -42.176 12.656 1.00 92.62 295 PHE A CA 1
ATOM 2274 C C . PHE A 1 295 ? 5.371 -42.808 11.439 1.00 92.62 295 PHE A C 1
ATOM 2276 O O . PHE A 1 295 ? 5.903 -42.745 10.339 1.00 92.62 295 PHE A O 1
ATOM 2283 N N . THR A 1 296 ? 4.201 -43.418 11.625 1.00 91.56 296 THR A N 1
ATOM 2284 C CA . THR A 1 296 ? 3.455 -44.054 10.532 1.00 91.56 296 THR A CA 1
ATOM 2285 C C . THR A 1 296 ? 2.074 -43.428 10.422 1.00 91.56 296 THR A C 1
ATOM 2287 O O . THR A 1 296 ? 1.281 -43.484 11.361 1.00 91.56 296 THR A O 1
ATOM 2290 N N . THR A 1 297 ? 1.778 -42.846 9.263 1.00 91.94 297 THR A N 1
ATOM 2291 C CA . THR A 1 297 ? 0.433 -42.424 8.876 1.00 91.94 297 THR A CA 1
ATOM 2292 C C . THR A 1 297 ? -0.259 -43.605 8.209 1.00 91.94 297 THR A C 1
ATOM 2294 O O . THR A 1 297 ? 0.051 -43.971 7.078 1.00 91.94 297 THR A O 1
ATOM 2297 N N . THR A 1 298 ? -1.180 -44.238 8.930 1.00 89.81 298 THR A N 1
ATOM 2298 C CA . THR A 1 298 ? -1.792 -45.508 8.509 1.00 89.81 298 THR A CA 1
ATOM 2299 C C . THR A 1 298 ? -3.019 -45.332 7.619 1.00 89.81 298 THR A C 1
ATOM 2301 O O . THR A 1 298 ? -3.352 -46.234 6.859 1.00 89.81 298 THR A O 1
ATOM 2304 N N . ILE A 1 299 ? -3.716 -44.197 7.723 1.00 91.00 299 ILE A N 1
ATOM 2305 C CA . ILE A 1 299 ? -4.935 -43.879 6.970 1.00 91.00 299 ILE A CA 1
ATOM 2306 C C . ILE A 1 299 ? -5.122 -42.357 6.870 1.00 91.00 299 ILE A C 1
ATOM 2308 O O . ILE A 1 299 ? -4.533 -41.621 7.658 1.00 91.00 299 ILE A O 1
ATOM 2312 N N . GLY A 1 300 ? -5.951 -41.888 5.935 1.00 90.12 300 GLY A N 1
ATOM 2313 C CA . GLY A 1 300 ? -6.304 -40.467 5.793 1.00 90.12 300 GLY A CA 1
ATOM 2314 C C . GLY A 1 300 ? -5.395 -39.712 4.824 1.00 90.12 300 GLY A C 1
ATOM 2315 O O . GLY A 1 300 ? -4.539 -40.308 4.174 1.00 90.12 300 GLY A O 1
ATOM 2316 N N . LYS A 1 301 ? -5.610 -38.402 4.674 1.00 93.62 301 LYS A N 1
ATOM 2317 C CA . LYS A 1 301 ? -4.908 -37.598 3.659 1.00 93.62 301 LYS A CA 1
ATOM 2318 C C . LYS A 1 301 ? -4.231 -36.374 4.257 1.00 93.62 301 LYS A C 1
ATOM 2320 O O . LYS A 1 301 ? -4.854 -35.653 5.032 1.00 93.62 301 LYS A O 1
ATOM 2325 N N . ILE A 1 302 ? -2.998 -36.113 3.844 1.00 94.75 302 ILE A N 1
ATOM 2326 C CA . ILE A 1 302 ? -2.236 -34.908 4.172 1.00 94.75 302 ILE A CA 1
ATOM 2327 C C . ILE A 1 302 ? -1.943 -34.167 2.868 1.00 94.75 302 ILE A C 1
ATOM 2329 O O . ILE A 1 302 ? -1.360 -34.745 1.957 1.00 94.75 302 ILE A O 1
ATOM 2333 N N . TYR A 1 303 ? -2.347 -32.904 2.785 1.00 93.88 303 TYR A N 1
ATOM 2334 C CA . TYR A 1 303 ? -2.128 -32.003 1.660 1.00 93.88 303 TYR A CA 1
ATOM 2335 C C . TYR A 1 303 ? -1.170 -30.889 2.077 1.00 93.88 303 TYR A C 1
ATOM 2337 O O . TYR A 1 303 ? -1.412 -30.200 3.065 1.00 93.88 303 TYR A O 1
ATOM 2345 N N . ILE A 1 304 ? -0.093 -30.709 1.322 1.00 92.69 304 ILE A N 1
ATOM 2346 C CA . ILE A 1 304 ? 0.843 -29.601 1.460 1.00 92.69 304 ILE A CA 1
ATOM 2347 C C . ILE A 1 304 ? 0.493 -28.564 0.390 1.00 92.69 304 ILE A C 1
ATOM 2349 O O . ILE A 1 304 ? 0.750 -28.783 -0.791 1.00 92.69 304 ILE A O 1
ATOM 2353 N N . GLU A 1 305 ? -0.138 -27.469 0.813 1.00 86.00 305 GLU A N 1
ATOM 2354 C CA . GLU A 1 305 ? -0.686 -26.406 -0.053 1.00 86.00 305 GLU A CA 1
ATOM 2355 C C . GLU A 1 305 ? 0.079 -25.074 0.075 1.00 86.00 305 GLU A C 1
ATOM 2357 O O . GLU A 1 305 ? -0.162 -24.126 -0.667 1.00 86.00 305 GLU A O 1
ATOM 2362 N N . GLY A 1 306 ? 1.026 -24.996 1.011 1.00 79.31 306 GLY A N 1
ATOM 2363 C CA . GLY A 1 306 ? 1.985 -23.904 1.157 1.00 79.31 306 GLY A CA 1
ATOM 2364 C C . GLY A 1 306 ? 3.313 -24.419 1.721 1.00 79.31 306 GLY A C 1
ATOM 2365 O O . GLY A 1 306 ? 3.433 -25.616 1.978 1.00 79.31 306 GLY A O 1
ATOM 2366 N N . PRO A 1 307 ? 4.321 -23.554 1.936 1.00 83.44 307 PRO A N 1
ATOM 2367 C CA . PRO A 1 307 ? 5.647 -23.977 2.390 1.00 83.44 307 PRO A CA 1
ATOM 2368 C C . PRO A 1 307 ? 5.572 -24.870 3.632 1.00 83.44 307 PRO A C 1
ATOM 2370 O O . PRO A 1 307 ? 4.923 -24.512 4.611 1.00 83.44 307 PRO A O 1
ATOM 2373 N N . ALA A 1 308 ? 6.220 -26.031 3.611 1.00 90.88 308 ALA A N 1
ATOM 2374 C CA . ALA A 1 308 ? 6.247 -26.918 4.767 1.00 90.88 308 ALA A CA 1
ATOM 2375 C C . ALA A 1 308 ? 7.571 -27.667 4.868 1.00 90.88 308 ALA A C 1
ATOM 2377 O O . ALA A 1 308 ? 8.237 -27.919 3.860 1.00 90.88 308 ALA A O 1
ATOM 2378 N N . THR A 1 309 ? 7.910 -28.065 6.092 1.00 92.94 309 THR A N 1
ATOM 2379 C CA . THR A 1 309 ? 9.145 -28.789 6.397 1.00 92.94 309 THR A CA 1
ATOM 2380 C C . THR A 1 309 ? 8.851 -30.008 7.265 1.00 92.94 309 THR A C 1
ATOM 2382 O O . THR A 1 309 ? 8.192 -29.907 8.299 1.00 92.94 309 THR A O 1
ATOM 2385 N N . ALA A 1 310 ? 9.373 -31.167 6.876 1.00 92.62 310 ALA A N 1
ATOM 2386 C CA . ALA A 1 310 ? 9.412 -32.373 7.691 1.00 92.62 310 ALA A CA 1
ATOM 2387 C C . ALA A 1 310 ? 10.818 -32.534 8.290 1.00 92.62 310 ALA A C 1
ATOM 2389 O O . ALA A 1 310 ? 11.762 -32.905 7.592 1.00 92.62 310 ALA A O 1
ATOM 2390 N N . VAL A 1 311 ? 10.958 -32.266 9.590 1.00 92.56 311 VAL A N 1
ATOM 2391 C CA . VAL A 1 311 ? 12.196 -32.482 10.348 1.00 92.56 311 VAL A CA 1
ATOM 2392 C C . VAL A 1 311 ? 12.231 -33.938 10.824 1.00 92.56 311 VAL A C 1
ATOM 2394 O O . VAL A 1 311 ? 11.690 -34.278 11.880 1.00 92.56 311 VAL A O 1
ATOM 2397 N N . VAL A 1 312 ? 12.845 -34.808 10.020 1.00 90.56 312 VAL A N 1
ATOM 2398 C CA . VAL A 1 312 ? 12.825 -36.275 10.182 1.00 90.56 312 VAL A CA 1
ATOM 2399 C C . VAL A 1 312 ? 13.939 -36.813 11.088 1.00 90.56 312 VAL A C 1
ATOM 2401 O O . VAL A 1 312 ? 13.803 -37.894 11.663 1.00 90.56 312 VAL A O 1
ATOM 2404 N N . LYS A 1 313 ? 15.032 -36.058 11.278 1.00 89.19 313 LYS A N 1
ATOM 2405 C CA . LYS A 1 313 ? 16.221 -36.496 12.041 1.00 89.19 313 LYS A CA 1
ATOM 2406 C C . LYS A 1 313 ? 16.740 -37.848 11.509 1.00 89.19 313 LYS A C 1
ATOM 2408 O O . LYS A 1 313 ? 17.121 -37.953 10.347 1.00 89.19 313 LYS A O 1
ATOM 2413 N N . ASN A 1 314 ? 16.741 -38.884 12.345 1.00 89.19 314 ASN A N 1
ATOM 2414 C CA . ASN A 1 314 ? 17.142 -40.257 12.025 1.00 89.19 314 ASN A CA 1
ATOM 2415 C C . ASN A 1 314 ? 15.960 -41.240 12.012 1.00 89.19 314 ASN A C 1
ATOM 2417 O O . ASN A 1 314 ? 16.143 -42.433 12.271 1.00 89.19 314 ASN A O 1
ATOM 2421 N N . TYR A 1 315 ? 14.745 -40.726 11.819 1.00 90.38 315 TYR A N 1
ATOM 2422 C CA . TYR A 1 315 ? 13.500 -41.478 11.908 1.00 90.38 315 TYR A CA 1
ATOM 2423 C C . TYR A 1 315 ? 12.724 -41.424 10.600 1.00 90.38 315 TYR A C 1
ATOM 2425 O O . TYR A 1 315 ? 12.638 -40.374 9.970 1.00 90.38 315 TYR A O 1
ATOM 2433 N N . ASP A 1 316 ? 12.100 -42.543 10.238 1.00 90.31 316 ASP A N 1
ATOM 2434 C CA . ASP A 1 316 ? 11.248 -42.590 9.057 1.00 90.31 316 ASP A CA 1
ATOM 2435 C C . ASP A 1 316 ? 9.832 -42.091 9.361 1.00 90.31 316 ASP A C 1
ATOM 2437 O O . ASP A 1 316 ? 9.241 -42.435 10.395 1.00 90.31 316 ASP A O 1
ATOM 2441 N N . TRP A 1 317 ? 9.279 -41.321 8.424 1.00 92.44 317 TRP A N 1
ATOM 2442 C CA . TRP A 1 317 ? 7.855 -41.024 8.333 1.00 92.44 317 TRP A CA 1
ATOM 2443 C C . TRP A 1 317 ? 7.227 -41.899 7.244 1.00 92.44 317 TRP A C 1
ATOM 2445 O O . TRP A 1 317 ? 7.358 -41.619 6.057 1.00 92.44 317 TRP A O 1
ATOM 2455 N N . THR A 1 318 ? 6.542 -42.967 7.639 1.00 92.06 318 THR A N 1
ATOM 2456 C CA . THR A 1 318 ? 5.940 -43.945 6.725 1.00 92.06 318 THR A CA 1
ATOM 2457 C C . THR A 1 318 ? 4.471 -43.637 6.420 1.00 92.06 318 THR A C 1
ATOM 2459 O O . THR A 1 318 ? 3.704 -43.333 7.333 1.00 92.06 318 THR A O 1
ATOM 2462 N N . PHE A 1 319 ? 4.059 -43.773 5.163 1.00 91.50 319 PHE A N 1
ATOM 2463 C CA . PHE A 1 319 ? 2.673 -43.744 4.694 1.00 91.50 319 PHE A CA 1
ATOM 2464 C C . PHE A 1 319 ? 2.278 -45.142 4.198 1.00 91.50 319 PHE A C 1
ATOM 2466 O O . PHE A 1 319 ? 2.836 -45.613 3.207 1.00 91.50 319 PHE A O 1
ATOM 2473 N N . ASP A 1 320 ? 1.357 -45.803 4.908 1.00 86.88 320 ASP A N 1
ATOM 2474 C CA . ASP A 1 320 ? 0.854 -47.148 4.570 1.00 86.88 320 ASP A CA 1
ATOM 2475 C C . ASP A 1 320 ? -0.226 -47.116 3.465 1.00 86.88 320 ASP A C 1
ATOM 2477 O O . ASP A 1 320 ? -0.737 -46.053 3.130 1.00 86.88 320 ASP A O 1
ATOM 2481 N N . ASP A 1 321 ? -0.657 -48.283 2.961 1.00 83.88 321 ASP A N 1
ATOM 2482 C CA . ASP A 1 321 ? -1.544 -48.494 1.792 1.00 83.88 321 ASP A CA 1
ATOM 2483 C C . ASP A 1 321 ? -2.839 -47.653 1.749 1.00 83.88 321 ASP A C 1
ATOM 2485 O O . ASP A 1 321 ? -3.475 -47.522 0.702 1.00 83.88 321 ASP A O 1
AT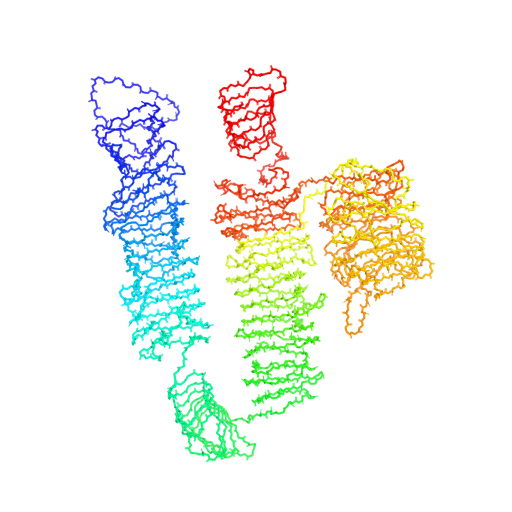OM 2489 N N . TYR A 1 322 ? -3.262 -47.115 2.891 1.00 83.31 322 TYR A N 1
ATOM 2490 C CA . TYR A 1 322 ? -4.530 -46.420 3.090 1.00 83.31 322 TYR A CA 1
ATOM 2491 C C . TYR A 1 322 ? -4.372 -44.923 3.405 1.00 83.31 322 TYR A C 1
ATOM 2493 O O . TYR A 1 322 ? -5.375 -44.238 3.643 1.00 83.31 322 TYR A O 1
ATOM 2501 N N . SER A 1 323 ? -3.144 -44.395 3.417 1.00 88.75 323 SER A N 1
ATOM 2502 C CA . SER A 1 323 ? -2.866 -42.971 3.619 1.00 88.75 323 SER A CA 1
ATOM 2503 C C . SER A 1 323 ? -2.272 -42.302 2.384 1.00 88.75 323 SER A C 1
ATOM 2505 O O . SER A 1 323 ? -1.673 -42.953 1.537 1.00 88.75 323 SER A O 1
ATOM 2507 N N . THR A 1 324 ? -2.444 -40.989 2.249 1.00 91.38 324 THR A N 1
ATOM 2508 C CA . THR A 1 324 ? -1.862 -40.236 1.129 1.00 91.38 324 THR A CA 1
ATOM 2509 C C . THR A 1 324 ? -1.196 -38.955 1.606 1.00 91.38 324 THR A C 1
ATOM 2511 O O . THR A 1 324 ? -1.805 -38.199 2.363 1.00 91.38 324 THR A O 1
ATOM 2514 N N . LEU A 1 325 ? 0.002 -38.673 1.106 1.00 92.31 325 LEU A N 1
ATOM 2515 C CA . LEU A 1 325 ? 0.653 -37.370 1.155 1.00 92.31 325 LEU A CA 1
ATOM 2516 C C . LEU A 1 325 ? 0.585 -36.739 -0.233 1.00 92.31 325 LEU A C 1
ATOM 2518 O O . LEU A 1 325 ? 1.083 -37.318 -1.198 1.00 92.31 325 LEU A O 1
ATOM 2522 N N . SER A 1 326 ? -0.009 -35.557 -0.340 1.00 88.50 326 SER A N 1
ATOM 2523 C CA . SER A 1 326 ? -0.047 -34.792 -1.580 1.00 88.50 326 SER A CA 1
ATOM 2524 C C . SER A 1 326 ? 0.632 -33.437 -1.427 1.00 88.50 326 SER A C 1
ATOM 2526 O O . SER A 1 326 ? 0.422 -32.776 -0.419 1.00 88.50 326 SER A O 1
ATOM 2528 N N . VAL A 1 327 ? 1.432 -33.019 -2.407 1.00 79.44 327 VAL A N 1
ATOM 2529 C CA . VAL A 1 327 ? 2.166 -31.741 -2.413 1.00 79.44 327 VAL A CA 1
ATOM 2530 C C . VAL A 1 327 ? 1.750 -30.952 -3.650 1.00 79.44 327 VAL A C 1
ATOM 2532 O O . VAL A 1 327 ? 1.908 -31.471 -4.750 1.00 79.44 327 VAL A O 1
ATOM 2535 N N . ASP A 1 328 ? 1.211 -29.744 -3.487 1.00 77.44 328 ASP A N 1
ATOM 2536 C CA . ASP A 1 328 ? 0.576 -28.969 -4.563 1.00 77.44 328 ASP A CA 1
ATOM 2537 C C . ASP A 1 328 ? 1.353 -27.680 -4.886 1.00 77.44 328 ASP A C 1
ATOM 2539 O O . ASP A 1 328 ? 1.328 -26.724 -4.117 1.00 77.44 328 ASP A O 1
ATOM 2543 N N . GLY A 1 329 ? 2.085 -27.659 -6.005 1.00 58.78 329 GLY A N 1
ATOM 2544 C CA . GLY A 1 329 ? 2.772 -26.464 -6.529 1.00 58.78 329 GLY A CA 1
ATOM 2545 C C . GLY A 1 329 ? 3.902 -25.875 -5.673 1.00 58.78 329 GLY A C 1
ATOM 2546 O O . GLY A 1 329 ? 4.371 -24.773 -5.954 1.00 58.78 329 GLY A O 1
ATOM 2547 N N . ILE A 1 330 ? 4.342 -26.586 -4.633 1.00 75.25 330 ILE A N 1
ATOM 2548 C CA . ILE A 1 330 ? 5.365 -26.157 -3.666 1.00 75.25 330 ILE A CA 1
ATOM 2549 C C . ILE A 1 330 ? 6.321 -27.307 -3.319 1.00 75.25 330 ILE A C 1
ATOM 2551 O O . ILE A 1 330 ? 6.058 -28.467 -3.624 1.00 75.25 330 ILE A O 1
ATOM 2555 N N . THR A 1 331 ? 7.415 -27.014 -2.615 1.00 77.06 331 THR A N 1
ATOM 2556 C CA . THR A 1 331 ? 8.319 -28.046 -2.081 1.00 77.06 331 THR A CA 1
ATOM 2557 C C . THR A 1 331 ? 8.001 -28.347 -0.614 1.00 77.06 331 THR A C 1
ATOM 2559 O O . THR A 1 331 ? 8.033 -27.447 0.229 1.00 77.06 331 THR A O 1
ATOM 2562 N N . LEU A 1 332 ? 7.748 -29.620 -0.293 1.00 84.94 332 LEU A N 1
ATOM 2563 C CA . LEU A 1 332 ? 7.880 -30.147 1.064 1.00 84.94 332 LEU A CA 1
ATOM 2564 C C . LEU A 1 332 ? 9.363 -30.421 1.322 1.00 84.94 332 LEU A C 1
ATOM 2566 O O . LEU A 1 332 ? 9.959 -31.320 0.725 1.00 84.94 332 LEU A O 1
ATOM 2570 N N . TRP A 1 333 ? 9.958 -29.647 2.221 1.00 81.62 333 TRP A N 1
ATOM 2571 C CA . TRP A 1 333 ? 11.372 -29.773 2.546 1.00 81.62 333 TRP A CA 1
ATOM 2572 C C . TRP A 1 333 ? 11.599 -30.891 3.552 1.00 81.62 333 TRP A C 1
ATOM 2574 O O . TRP A 1 333 ? 11.006 -30.894 4.631 1.00 81.62 333 TRP A O 1
ATOM 2584 N N . LYS A 1 334 ? 12.486 -31.830 3.226 1.00 87.19 334 LYS A N 1
ATOM 2585 C CA . LYS A 1 334 ? 12.998 -32.801 4.195 1.00 87.19 334 LYS A CA 1
ATOM 2586 C C . LYS A 1 334 ? 14.223 -32.202 4.891 1.00 87.19 334 LYS A C 1
ATOM 2588 O O . LYS A 1 334 ? 15.186 -31.833 4.226 1.00 87.19 334 LYS A O 1
ATOM 2593 N N . ASP A 1 335 ? 14.190 -32.115 6.218 1.00 84.00 335 ASP A N 1
ATOM 2594 C CA . ASP A 1 335 ? 15.284 -31.593 7.045 1.00 84.00 335 ASP A CA 1
ATOM 2595 C C . ASP A 1 335 ? 15.702 -32.636 8.097 1.00 84.00 335 ASP A C 1
ATOM 2597 O O . ASP A 1 335 ? 14.873 -33.298 8.725 1.00 84.00 335 ASP A O 1
ATOM 2601 N N . TYR A 1 336 ? 17.003 -32.795 8.316 1.00 83.62 336 TYR A N 1
ATOM 2602 C CA . TYR A 1 336 ? 17.552 -33.682 9.344 1.00 83.62 336 TYR A CA 1
ATOM 2603 C C . TYR A 1 336 ? 17.695 -32.981 10.708 1.00 83.62 336 TYR A C 1
ATOM 2605 O O . TYR A 1 336 ? 18.015 -33.614 11.718 1.00 83.62 336 TYR A O 1
ATOM 2613 N N . GLY A 1 337 ? 17.421 -31.677 10.779 1.00 79.62 337 GLY A N 1
ATOM 2614 C CA . GLY A 1 337 ? 17.605 -30.861 11.971 1.00 79.62 337 GLY A CA 1
ATOM 2615 C C . GLY A 1 337 ? 19.078 -30.810 12.391 1.00 79.62 337 GLY A C 1
ATOM 2616 O O . GLY A 1 337 ? 19.986 -30.780 11.567 1.00 79.62 337 GLY A O 1
ATOM 2617 N N . SER A 1 338 ? 19.350 -30.835 13.699 1.00 75.06 338 SER A N 1
ATOM 2618 C CA . SER A 1 338 ? 20.723 -30.878 14.235 1.00 75.06 338 SER A CA 1
ATOM 2619 C C . SER A 1 338 ? 21.380 -32.269 14.182 1.00 75.06 338 SER A C 1
ATOM 2621 O O . SER A 1 338 ? 22.480 -32.450 14.712 1.00 75.06 338 SER A O 1
ATOM 2623 N N . TYR A 1 339 ? 20.728 -33.262 13.568 1.00 65.94 339 TYR A N 1
ATOM 2624 C CA . TYR A 1 339 ? 21.253 -34.616 13.431 1.00 65.94 339 TYR A CA 1
ATOM 2625 C C . TYR A 1 339 ? 22.118 -34.737 12.164 1.00 65.94 339 TYR A C 1
ATOM 2627 O O . TYR A 1 339 ? 21.619 -34.599 11.056 1.00 65.94 339 TYR A O 1
ATOM 2635 N N . ALA A 1 340 ? 23.411 -35.036 12.325 1.00 54.12 340 ALA A N 1
ATOM 2636 C CA . ALA A 1 340 ? 24.362 -35.269 11.228 1.00 54.12 340 ALA A CA 1
ATOM 2637 C C . ALA A 1 340 ? 25.030 -36.651 11.379 1.00 54.12 340 ALA A C 1
ATOM 2639 O O . ALA A 1 340 ? 26.213 -36.759 11.710 1.00 54.12 340 ALA A O 1
ATOM 2640 N N . GLY A 1 341 ? 24.240 -37.720 11.239 1.00 57.34 341 GLY A N 1
ATOM 2641 C CA . GLY A 1 341 ? 24.676 -39.111 11.410 1.00 57.34 341 GLY A CA 1
ATOM 2642 C C . GLY A 1 341 ? 24.488 -39.963 10.151 1.00 57.34 341 GLY A C 1
ATOM 2643 O O . GLY A 1 341 ? 23.788 -39.575 9.232 1.00 57.34 341 GLY A O 1
ATOM 2644 N N . LEU A 1 342 ? 25.090 -41.159 10.130 1.00 50.25 342 LEU A N 1
ATOM 2645 C CA . LEU A 1 342 ? 25.093 -42.082 8.977 1.00 50.25 342 LEU A CA 1
ATOM 2646 C C . LEU A 1 342 ? 23.723 -42.711 8.632 1.00 50.25 342 LEU A C 1
ATOM 2648 O O . LEU A 1 342 ? 23.617 -43.371 7.605 1.00 50.25 342 LEU A O 1
ATOM 2652 N N . ASN A 1 343 ? 22.707 -42.540 9.483 1.00 66.12 343 ASN A N 1
ATOM 2653 C CA . ASN A 1 343 ? 21.363 -43.102 9.311 1.00 66.12 343 ASN A CA 1
ATOM 2654 C C . ASN A 1 343 ? 20.339 -41.959 9.266 1.00 66.12 343 ASN A C 1
ATOM 2656 O O . ASN A 1 343 ? 19.680 -41.673 10.266 1.00 66.12 343 ASN A O 1
ATOM 2660 N N . GLU A 1 344 ? 20.273 -41.266 8.135 1.00 78.44 344 GLU A N 1
ATOM 2661 C CA . GLU A 1 344 ? 19.285 -40.217 7.872 1.00 78.44 344 GLU A CA 1
ATOM 2662 C C . GLU A 1 344 ? 17.880 -40.827 7.740 1.00 78.44 344 GLU A C 1
ATOM 2664 O O . GLU A 1 344 ? 17.708 -41.859 7.090 1.00 78.44 344 GLU A O 1
ATOM 2669 N N . GLY A 1 345 ? 16.886 -40.212 8.384 1.00 80.19 345 GLY A N 1
ATOM 2670 C CA . GLY A 1 345 ? 15.486 -40.623 8.258 1.00 80.19 345 GLY A CA 1
ATOM 2671 C C . GLY A 1 345 ? 14.894 -40.232 6.904 1.00 80.19 345 GLY A C 1
ATOM 2672 O O . GLY A 1 345 ? 15.318 -39.246 6.298 1.00 80.19 345 GLY A O 1
ATOM 2673 N N . ASN A 1 346 ? 13.898 -40.978 6.427 1.00 83.62 346 ASN A N 1
ATOM 2674 C CA . ASN A 1 346 ? 13.222 -40.709 5.157 1.00 83.62 346 ASN A CA 1
ATOM 2675 C C . ASN A 1 346 ? 11.702 -40.584 5.293 1.00 83.62 346 ASN A C 1
ATOM 2677 O O . ASN A 1 346 ? 11.094 -41.033 6.261 1.00 83.62 346 ASN A O 1
ATOM 2681 N N . ILE A 1 347 ? 11.074 -39.983 4.284 1.00 86.12 347 ILE A N 1
ATOM 2682 C CA . ILE A 1 347 ? 9.633 -40.122 4.068 1.00 86.12 347 ILE A CA 1
ATOM 2683 C C . ILE A 1 347 ? 9.462 -41.384 3.222 1.00 86.12 347 ILE A C 1
ATOM 2685 O O . ILE A 1 347 ? 10.080 -41.490 2.175 1.00 86.12 347 ILE A O 1
ATOM 2689 N N . VAL A 1 348 ? 8.707 -42.367 3.704 1.00 86.50 348 VAL A N 1
ATOM 2690 C CA . VAL A 1 348 ? 8.618 -43.705 3.101 1.00 86.50 348 VAL A CA 1
ATOM 2691 C C . VAL A 1 348 ? 7.177 -43.983 2.707 1.00 86.50 348 VAL A C 1
ATOM 2693 O O . VAL A 1 348 ? 6.268 -43.775 3.503 1.00 86.50 348 VAL A O 1
ATOM 2696 N N . PHE A 1 349 ? 6.958 -44.510 1.509 1.00 83.06 349 PHE A N 1
ATOM 2697 C CA . PHE A 1 349 ? 5.632 -44.877 1.015 1.00 83.06 349 PHE A CA 1
ATOM 2698 C C . PHE A 1 349 ? 5.554 -46.391 0.835 1.00 83.06 349 PHE A C 1
ATOM 2700 O O . PHE A 1 349 ? 6.431 -46.973 0.200 1.00 83.06 349 PHE A O 1
ATOM 2707 N N . SER A 1 350 ? 4.523 -47.039 1.383 1.00 80.88 350 SER A N 1
ATOM 2708 C CA . SER A 1 350 ? 4.313 -48.479 1.172 1.00 80.88 350 SER A CA 1
ATOM 2709 C C . SER A 1 350 ? 4.004 -48.815 -0.289 1.00 80.88 350 SER A C 1
ATOM 2711 O O . SER A 1 350 ? 4.439 -49.847 -0.795 1.00 80.88 350 SER A O 1
ATOM 2713 N N . ASP A 1 351 ? 3.314 -47.902 -0.971 1.00 75.88 351 ASP A N 1
ATOM 2714 C CA . ASP A 1 351 ? 3.034 -47.903 -2.397 1.00 75.88 351 ASP A CA 1
ATOM 2715 C C . ASP A 1 351 ? 3.101 -46.446 -2.870 1.00 75.88 351 ASP A C 1
ATOM 2717 O O . ASP A 1 351 ? 2.195 -45.648 -2.624 1.00 75.88 351 ASP A O 1
ATOM 2721 N N . ILE A 1 352 ? 4.212 -46.069 -3.506 1.00 67.12 352 ILE A N 1
ATOM 2722 C CA . ILE A 1 352 ? 4.470 -44.674 -3.878 1.00 67.12 352 ILE A CA 1
ATOM 2723 C C . ILE A 1 352 ? 3.392 -44.107 -4.814 1.00 67.12 352 ILE A C 1
ATOM 2725 O O . ILE A 1 352 ? 3.056 -42.936 -4.689 1.00 67.12 352 ILE A O 1
ATOM 2729 N N . GLU A 1 353 ? 2.782 -44.922 -5.679 1.00 61.34 353 GLU A N 1
ATOM 2730 C CA . GLU A 1 353 ? 1.739 -44.464 -6.607 1.00 61.34 353 GLU A CA 1
ATOM 2731 C C . GLU A 1 353 ? 0.413 -44.181 -5.896 1.00 61.34 353 GLU A C 1
ATOM 2733 O O . GLU A 1 353 ? -0.320 -43.265 -6.268 1.00 61.34 353 GLU A O 1
ATOM 2738 N N . LYS A 1 354 ? 0.088 -44.961 -4.859 1.00 69.06 354 LYS A N 1
ATOM 2739 C CA . LYS A 1 354 ? -1.131 -44.741 -4.068 1.00 69.06 354 LYS A CA 1
ATOM 2740 C C . LYS A 1 354 ? -0.946 -43.673 -3.005 1.00 69.06 354 LYS A C 1
ATOM 2742 O O . LYS A 1 354 ? -1.876 -42.916 -2.733 1.00 69.06 354 LYS A O 1
ATOM 2747 N N . ASN A 1 355 ? 0.224 -43.655 -2.374 1.00 80.62 355 ASN A N 1
ATOM 2748 C CA . ASN A 1 355 ? 0.462 -42.904 -1.154 1.00 80.62 355 ASN A CA 1
ATOM 2749 C C . ASN A 1 355 ? 1.124 -41.538 -1.401 1.00 80.62 355 ASN A C 1
ATOM 2751 O O . ASN A 1 355 ? 1.018 -40.682 -0.525 1.00 80.62 355 ASN A O 1
ATOM 2755 N N . LYS A 1 356 ? 1.771 -41.292 -2.552 1.00 79.62 356 LYS A N 1
ATOM 2756 C CA . LYS A 1 356 ? 2.419 -40.009 -2.889 1.00 79.62 356 LYS A CA 1
ATOM 2757 C C . LYS A 1 356 ? 1.726 -39.348 -4.083 1.00 79.62 356 LYS A C 1
ATOM 2759 O O . LYS A 1 356 ? 1.668 -39.910 -5.168 1.00 79.62 356 LYS A O 1
ATOM 2764 N N . GLY A 1 357 ? 1.238 -38.122 -3.901 1.00 70.69 357 GLY A N 1
ATOM 2765 C CA . GLY A 1 357 ? 0.637 -37.314 -4.966 1.00 70.69 357 GLY A CA 1
ATOM 2766 C C . GLY A 1 357 ? 1.356 -35.982 -5.146 1.00 70.69 357 GLY A C 1
ATOM 2767 O O . GLY A 1 357 ? 1.172 -35.074 -4.350 1.00 70.69 357 GLY A O 1
ATOM 2768 N N . LEU A 1 358 ? 2.152 -35.820 -6.196 1.00 67.56 358 LEU A N 1
ATOM 2769 C CA . LEU A 1 358 ? 2.715 -34.513 -6.545 1.00 67.56 358 LEU A CA 1
ATOM 2770 C C . LEU A 1 358 ? 1.758 -33.824 -7.526 1.00 67.56 358 LEU A C 1
ATOM 2772 O O . LEU A 1 358 ? 1.523 -34.321 -8.624 1.00 67.56 358 LEU A O 1
ATOM 2776 N N . ILE A 1 359 ? 1.147 -32.724 -7.099 1.00 57.84 359 ILE A N 1
ATOM 2777 C CA . ILE A 1 359 ? 0.112 -31.974 -7.817 1.00 57.84 359 ILE A CA 1
ATOM 2778 C C . ILE A 1 359 ? 0.712 -30.618 -8.218 1.00 57.84 359 ILE A C 1
ATOM 2780 O O . ILE A 1 359 ? 1.572 -30.087 -7.520 1.00 57.84 359 ILE A O 1
ATOM 2784 N N . SER A 1 360 ? 0.339 -30.087 -9.383 1.00 50.25 360 SER A N 1
ATOM 2785 C CA . SER A 1 360 ? 0.751 -28.756 -9.876 1.00 50.25 360 SER A CA 1
ATOM 2786 C C . SER A 1 360 ? 2.259 -28.435 -9.811 1.00 50.25 360 SER A C 1
ATOM 2788 O O . SER A 1 360 ? 2.626 -27.273 -9.682 1.00 50.25 360 SER A O 1
ATOM 2790 N N . GLY A 1 361 ? 3.146 -29.434 -9.895 1.00 46.69 361 GLY A N 1
ATOM 2791 C CA . GLY A 1 361 ? 4.601 -29.234 -9.791 1.00 46.69 361 GLY A CA 1
ATOM 2792 C C . GLY A 1 361 ? 5.168 -29.287 -8.368 1.00 46.69 361 GLY A C 1
ATOM 2793 O O . GLY A 1 361 ? 6.274 -28.808 -8.140 1.00 46.69 361 GLY A O 1
ATOM 2794 N N . GLY A 1 362 ? 4.431 -29.856 -7.408 1.00 46.00 362 GLY A N 1
ATOM 2795 C CA . GLY A 1 362 ? 4.933 -30.061 -6.054 1.00 46.00 362 GLY A CA 1
ATOM 2796 C C . GLY A 1 362 ? 6.109 -31.043 -5.985 1.00 46.00 362 GLY A C 1
ATOM 2797 O O . GLY A 1 362 ? 6.199 -31.981 -6.775 1.00 46.00 362 GLY A O 1
ATOM 2798 N N . GLU A 1 363 ? 7.004 -30.857 -5.017 1.00 69.69 363 GLU A N 1
ATOM 2799 C CA . GLU A 1 363 ? 8.223 -31.662 -4.848 1.00 69.69 363 GLU A CA 1
ATOM 2800 C C . GLU A 1 363 ? 8.407 -32.098 -3.385 1.00 69.69 363 GLU A C 1
ATOM 2802 O O . GLU A 1 363 ? 8.055 -31.368 -2.462 1.00 69.69 363 GLU A O 1
ATOM 2807 N N . ILE A 1 364 ? 9.001 -33.275 -3.159 1.00 70.88 364 ILE A N 1
ATOM 2808 C CA . ILE A 1 364 ? 9.593 -33.648 -1.864 1.00 70.88 364 ILE A CA 1
ATOM 2809 C C . ILE A 1 364 ? 11.107 -33.692 -2.062 1.00 70.88 364 ILE A C 1
ATOM 2811 O O . ILE A 1 364 ? 11.605 -34.586 -2.750 1.00 70.88 364 ILE A O 1
ATOM 2815 N N . SER A 1 365 ? 11.841 -32.737 -1.493 1.00 59.53 365 SER A N 1
ATOM 2816 C CA . SER A 1 365 ? 13.286 -32.645 -1.721 1.00 59.53 365 SER A CA 1
ATOM 2817 C C . SER A 1 365 ? 14.047 -33.749 -0.962 1.00 59.53 365 SER A C 1
ATOM 2819 O O . SER A 1 365 ? 13.878 -33.928 0.245 1.00 59.53 365 SER A O 1
ATOM 2821 N N . GLY A 1 366 ? 14.896 -34.513 -1.671 1.00 55.41 366 GLY A N 1
ATOM 2822 C CA . GLY A 1 366 ? 15.845 -35.471 -1.074 1.00 55.41 366 GLY A CA 1
ATOM 2823 C C . GLY A 1 366 ? 15.537 -36.981 -1.166 1.00 55.41 366 GLY A C 1
ATOM 2824 O O . GLY A 1 366 ? 16.070 -37.724 -0.343 1.00 55.41 366 GLY A O 1
ATOM 2825 N N . GLU A 1 367 ? 14.727 -37.471 -2.114 1.00 45.41 367 GLU A N 1
ATOM 2826 C CA . GLU A 1 367 ? 14.636 -38.912 -2.452 1.00 45.41 367 GLU A CA 1
ATOM 2827 C C . GLU A 1 367 ? 15.382 -39.216 -3.768 1.00 45.41 367 GLU A C 1
ATOM 2829 O O . GLU A 1 367 ? 15.004 -38.710 -4.821 1.00 45.41 367 GLU A O 1
ATOM 2834 N N . ILE A 1 368 ? 16.413 -40.069 -3.735 1.00 32.84 368 ILE A N 1
ATOM 2835 C CA . ILE A 1 368 ? 16.959 -40.738 -4.930 1.00 32.84 368 ILE A CA 1
ATOM 2836 C C . ILE A 1 368 ? 16.935 -42.244 -4.650 1.00 32.84 368 ILE A C 1
ATOM 2838 O O . ILE A 1 368 ? 17.535 -42.692 -3.674 1.00 32.84 368 ILE A O 1
ATOM 2842 N N . SER A 1 369 ? 16.257 -43.021 -5.495 1.00 30.31 369 SER A N 1
ATOM 2843 C CA . SER A 1 369 ? 16.334 -44.486 -5.508 1.00 30.31 369 SER A CA 1
ATOM 2844 C C . SER A 1 369 ? 16.109 -45.006 -6.929 1.00 30.31 369 SER A C 1
ATOM 2846 O O . SER A 1 369 ? 15.047 -44.782 -7.505 1.00 30.31 369 SER A O 1
ATOM 2848 N N . ASP A 1 370 ? 17.118 -45.698 -7.460 1.00 32.31 370 ASP A N 1
ATOM 2849 C CA . ASP A 1 370 ? 17.148 -46.389 -8.753 1.00 32.31 370 ASP A CA 1
ATOM 2850 C C . ASP A 1 370 ? 16.203 -47.609 -8.768 1.00 32.31 370 ASP A C 1
ATOM 2852 O O . ASP A 1 370 ? 16.467 -48.571 -8.053 1.00 32.31 370 ASP A O 1
ATOM 2856 N N . ASP A 1 371 ? 15.143 -47.614 -9.590 1.00 28.34 371 ASP A N 1
ATOM 2857 C CA . ASP A 1 371 ? 14.558 -48.838 -10.177 1.00 28.34 371 ASP A CA 1
ATOM 2858 C C . ASP A 1 371 ? 13.568 -48.520 -11.329 1.00 28.34 371 ASP A C 1
ATOM 2860 O O . ASP A 1 371 ? 12.991 -47.439 -11.391 1.00 28.34 371 ASP A O 1
ATOM 2864 N N . TYR A 1 372 ? 13.438 -49.472 -12.270 1.00 35.59 372 TYR A N 1
ATOM 2865 C CA . TYR A 1 372 ? 12.596 -49.523 -13.487 1.00 35.59 372 TYR A CA 1
ATOM 2866 C C . TYR A 1 372 ? 11.447 -48.497 -13.605 1.00 35.59 372 TYR A C 1
ATOM 2868 O O . TYR A 1 372 ? 10.539 -48.470 -12.777 1.00 35.59 372 TYR A O 1
ATOM 2876 N N . ILE A 1 373 ? 11.397 -47.740 -14.712 1.00 41.19 373 ILE A N 1
ATOM 2877 C CA . ILE A 1 373 ? 10.319 -46.767 -14.958 1.00 41.19 373 ILE A CA 1
ATOM 2878 C C . ILE A 1 373 ? 9.186 -47.430 -15.744 1.00 41.19 373 ILE A C 1
ATOM 2880 O O . ILE A 1 373 ? 9.219 -47.502 -16.971 1.00 41.19 373 ILE A O 1
ATOM 2884 N N . ILE A 1 374 ? 8.206 -47.959 -15.012 1.00 33.22 374 ILE A N 1
ATOM 2885 C CA . ILE A 1 374 ? 7.085 -48.727 -15.581 1.00 33.22 374 ILE A CA 1
ATOM 2886 C C . ILE A 1 374 ? 5.778 -47.922 -15.595 1.00 33.22 374 ILE A C 1
ATOM 2888 O O . ILE A 1 374 ? 4.835 -48.350 -16.241 1.00 33.22 374 ILE A O 1
ATOM 2892 N N . ASN A 1 375 ? 5.727 -46.763 -14.928 1.00 40.28 375 ASN A N 1
ATOM 2893 C CA . ASN A 1 375 ? 4.623 -45.806 -15.009 1.00 40.28 375 ASN A CA 1
ATOM 2894 C C . ASN A 1 375 ? 5.172 -44.397 -14.761 1.00 40.28 375 ASN A C 1
ATOM 2896 O O . ASN A 1 375 ? 5.514 -44.047 -13.631 1.00 40.28 375 ASN A O 1
ATOM 2900 N N . ASN A 1 376 ? 5.267 -43.572 -15.797 1.00 35.34 376 ASN A N 1
ATOM 2901 C CA . ASN A 1 376 ? 5.504 -42.146 -15.618 1.00 35.34 376 ASN A CA 1
ATOM 2902 C C . ASN A 1 376 ? 4.286 -41.351 -16.106 1.00 35.34 376 ASN A C 1
ATOM 2904 O O . ASN A 1 376 ? 3.504 -41.789 -16.955 1.00 35.34 376 ASN A O 1
ATOM 2908 N N . SER A 1 377 ? 4.095 -40.162 -15.553 1.00 34.34 377 SER A N 1
ATOM 2909 C CA . SER A 1 377 ? 3.271 -39.148 -16.192 1.00 34.34 377 SER A CA 1
ATOM 2910 C C . SER A 1 377 ? 3.985 -37.808 -16.059 1.00 34.34 377 SER A C 1
ATOM 2912 O O . SER A 1 377 ? 4.144 -37.344 -14.934 1.00 34.34 377 SER A O 1
ATOM 2914 N N . ASN A 1 378 ? 4.459 -37.233 -17.175 1.00 34.34 378 ASN A N 1
ATOM 2915 C CA . ASN A 1 378 ? 5.268 -35.994 -17.266 1.00 34.34 378 ASN A CA 1
ATOM 2916 C C . ASN A 1 378 ? 6.799 -36.093 -17.029 1.00 34.34 378 ASN A C 1
ATOM 2918 O O . ASN A 1 378 ? 7.374 -35.204 -16.403 1.00 34.34 378 ASN A O 1
ATOM 2922 N N . ALA A 1 379 ? 7.500 -37.124 -17.527 1.00 36.38 379 ALA A N 1
ATOM 2923 C CA . ALA A 1 379 ? 8.967 -37.238 -17.372 1.00 36.38 379 ALA A CA 1
ATOM 2924 C C . ALA A 1 379 ? 9.754 -37.158 -18.701 1.00 36.38 379 ALA A C 1
ATOM 2926 O O . ALA A 1 379 ? 9.331 -37.729 -19.704 1.00 36.38 379 ALA A O 1
ATOM 2927 N N . ILE A 1 380 ? 10.941 -36.525 -18.698 1.00 35.75 380 ILE A N 1
ATOM 2928 C CA . ILE A 1 380 ? 11.986 -36.740 -19.721 1.00 35.75 380 ILE A CA 1
ATOM 2929 C C . ILE A 1 380 ? 12.843 -37.927 -19.259 1.00 35.75 380 ILE A C 1
ATOM 2931 O O . ILE A 1 380 ? 13.518 -37.830 -18.237 1.00 35.75 380 ILE A O 1
ATOM 2935 N N . ILE A 1 381 ? 12.812 -39.045 -19.984 1.00 41.19 381 ILE A N 1
ATOM 2936 C CA . ILE A 1 381 ? 13.516 -40.287 -19.630 1.00 41.19 381 ILE A CA 1
ATOM 2937 C C . ILE A 1 381 ? 14.620 -40.589 -20.640 1.00 41.19 381 ILE A C 1
ATOM 2939 O O . ILE A 1 381 ? 14.375 -40.616 -21.844 1.00 41.19 381 ILE A O 1
ATOM 2943 N N . THR A 1 382 ? 15.817 -40.901 -20.137 1.00 37.22 382 THR A N 1
ATOM 2944 C CA . THR A 1 382 ? 16.886 -41.597 -20.875 1.00 37.22 382 THR A CA 1
ATOM 2945 C C . THR A 1 382 ? 17.146 -42.929 -20.171 1.00 37.22 382 THR A C 1
ATOM 2947 O O . THR A 1 382 ? 17.475 -42.927 -18.985 1.00 37.22 382 THR A O 1
ATOM 2950 N N . ASN A 1 383 ? 16.919 -44.058 -20.845 1.00 40.00 383 ASN A N 1
ATOM 2951 C CA . ASN A 1 383 ? 17.052 -45.399 -20.259 1.00 40.00 383 ASN A CA 1
ATOM 2952 C C . ASN A 1 383 ? 17.428 -46.423 -21.350 1.00 40.00 383 ASN A C 1
ATOM 2954 O O . ASN A 1 383 ? 17.101 -46.219 -22.514 1.00 40.00 383 ASN A O 1
ATOM 2958 N N . ASP A 1 384 ? 18.050 -47.540 -20.970 1.00 38.22 384 ASP A N 1
ATOM 2959 C CA . ASP A 1 384 ? 18.528 -48.594 -21.879 1.00 38.22 384 ASP A CA 1
ATOM 2960 C C . ASP A 1 384 ? 17.668 -49.889 -21.790 1.00 38.22 384 ASP A C 1
ATOM 2962 O O . ASP A 1 384 ? 18.091 -50.947 -22.266 1.00 38.22 384 ASP A O 1
ATOM 2966 N N . ARG A 1 385 ? 16.498 -49.867 -21.111 1.00 41.34 385 ARG A N 1
ATOM 2967 C CA . ARG A 1 385 ? 15.596 -51.032 -20.880 1.00 41.34 385 ARG A CA 1
ATOM 2968 C C . ARG A 1 385 ? 14.085 -50.698 -20.903 1.00 41.34 385 ARG A C 1
ATOM 2970 O O . ARG A 1 385 ? 13.708 -49.641 -20.414 1.00 41.34 385 ARG A O 1
ATOM 2977 N N . GLU A 1 386 ? 13.254 -51.637 -21.403 1.00 43.09 386 GLU A N 1
ATOM 2978 C CA . GLU A 1 386 ? 11.801 -51.539 -21.748 1.00 43.09 386 GLU A CA 1
ATOM 2979 C C . GLU A 1 386 ? 10.961 -50.468 -21.009 1.00 43.09 386 GLU A C 1
ATOM 2981 O O . GLU A 1 386 ? 10.936 -50.417 -19.780 1.00 43.09 386 GLU A O 1
ATOM 2986 N N . ILE A 1 387 ? 10.181 -49.687 -21.777 1.00 48.44 387 ILE A N 1
ATOM 2987 C CA . ILE A 1 387 ? 9.336 -48.572 -21.304 1.00 48.44 387 ILE A CA 1
ATOM 2988 C C . ILE A 1 387 ? 7.864 -48.789 -21.721 1.00 48.44 387 ILE A C 1
ATOM 2990 O O . ILE A 1 387 ? 7.560 -48.944 -22.910 1.00 48.44 387 ILE A O 1
ATOM 2994 N N . GLY A 1 388 ? 6.920 -48.759 -20.768 1.00 49.00 388 GLY A N 1
ATOM 2995 C CA . GLY A 1 388 ? 5.479 -48.877 -21.057 1.00 49.00 388 GLY A CA 1
ATOM 2996 C C . GLY A 1 388 ? 4.559 -48.167 -20.056 1.00 49.00 388 GLY A C 1
ATOM 2997 O O . GLY A 1 388 ? 5.034 -47.752 -19.012 1.00 49.00 388 GLY A O 1
ATOM 2998 N N . TYR A 1 389 ? 3.271 -48.003 -20.403 1.00 48.06 389 TYR A N 1
ATOM 2999 C CA . TYR A 1 389 ? 2.207 -47.359 -19.591 1.00 48.06 389 TYR A CA 1
ATOM 3000 C C . TYR A 1 389 ? 2.447 -45.896 -19.190 1.00 48.06 389 TYR A C 1
ATOM 3002 O O . TYR A 1 389 ? 2.012 -45.428 -18.141 1.00 48.06 389 TYR A O 1
ATOM 3010 N N . ASN A 1 390 ? 3.106 -45.143 -20.060 1.00 44.12 390 ASN A N 1
ATOM 3011 C CA . ASN A 1 390 ? 3.520 -43.772 -19.779 1.00 44.12 390 ASN A CA 1
ATOM 3012 C C . ASN A 1 390 ? 2.511 -42.765 -20.293 1.00 44.12 390 ASN A C 1
ATOM 3014 O O . ASN A 1 390 ? 1.952 -42.982 -21.370 1.00 44.12 390 ASN A O 1
ATOM 3018 N N . SER A 1 391 ? 2.336 -41.645 -19.591 1.00 44.16 391 SER A N 1
ATOM 3019 C CA . SER A 1 391 ? 1.634 -40.489 -20.143 1.00 44.16 391 SER A CA 1
ATOM 3020 C C . SER A 1 391 ? 2.478 -39.210 -20.145 1.00 44.16 391 SER A C 1
ATOM 3022 O O . SER A 1 391 ? 3.341 -39.022 -19.309 1.00 44.16 391 SER A O 1
ATOM 3024 N N . ASP A 1 392 ? 2.333 -38.339 -21.132 1.00 43.34 392 ASP A N 1
ATOM 3025 C CA . ASP A 1 392 ? 3.002 -37.015 -21.181 1.00 43.34 392 ASP A CA 1
ATOM 3026 C C . ASP A 1 392 ? 4.553 -37.034 -21.073 1.00 43.34 392 ASP A C 1
ATOM 3028 O O . ASP A 1 392 ? 5.169 -36.108 -20.554 1.00 43.34 392 ASP A O 1
ATOM 3032 N N . ALA A 1 393 ? 5.225 -38.098 -21.532 1.00 45.22 393 ALA A N 1
ATOM 3033 C CA . ALA A 1 393 ? 6.671 -38.296 -21.338 1.00 45.22 393 ALA A CA 1
ATOM 3034 C C . ALA A 1 393 ? 7.530 -38.083 -22.602 1.00 45.22 393 ALA A C 1
ATOM 3036 O O . ALA A 1 393 ? 7.160 -38.548 -23.673 1.00 45.22 393 ALA A O 1
ATOM 3037 N N . ILE A 1 394 ? 8.722 -37.480 -22.505 1.00 42.31 394 ILE A N 1
ATOM 3038 C CA . ILE A 1 394 ? 9.716 -37.462 -23.604 1.00 42.31 394 ILE A CA 1
ATOM 3039 C C . ILE A 1 394 ? 10.692 -38.624 -23.390 1.00 42.31 394 ILE A C 1
ATOM 3041 O O . ILE A 1 394 ? 11.397 -38.648 -22.386 1.00 42.31 394 ILE A O 1
ATOM 3045 N N . VAL A 1 395 ? 10.742 -39.594 -24.302 1.00 48.03 395 VAL A N 1
ATOM 3046 C CA . VAL A 1 395 ? 11.458 -40.867 -24.099 1.00 48.03 395 VAL A CA 1
ATOM 3047 C C . VAL A 1 395 ? 12.583 -41.053 -25.124 1.00 48.03 395 VAL A C 1
ATOM 3049 O O . VAL A 1 395 ? 12.327 -41.025 -26.330 1.00 48.03 395 VAL A O 1
ATOM 3052 N N . TRP A 1 396 ? 13.807 -41.306 -24.641 1.00 45.28 396 TRP A N 1
ATOM 3053 C CA . TRP A 1 396 ? 14.983 -41.709 -25.431 1.00 45.28 396 TRP A CA 1
ATOM 3054 C C . TRP A 1 396 ? 15.461 -43.096 -24.973 1.00 45.28 396 TRP A C 1
ATOM 3056 O O . TRP A 1 396 ? 15.714 -43.286 -23.779 1.00 45.28 396 TRP A O 1
ATOM 3066 N N . HIS A 1 397 ? 15.505 -44.076 -25.885 1.00 45.62 397 HIS A N 1
ATOM 3067 C CA . HIS A 1 397 ? 15.605 -45.492 -25.513 1.00 45.62 397 HIS A CA 1
ATOM 3068 C C . HIS A 1 397 ? 16.138 -46.413 -26.635 1.00 45.62 397 HIS A C 1
ATOM 3070 O O . HIS A 1 397 ? 15.825 -46.178 -27.801 1.00 45.62 397 HIS A O 1
ATOM 3076 N N . ASP A 1 398 ? 16.845 -47.498 -26.276 1.00 43.50 398 ASP A N 1
ATOM 3077 C CA . ASP A 1 398 ? 17.486 -48.455 -27.212 1.00 43.50 398 ASP A CA 1
ATOM 3078 C C . ASP A 1 398 ? 16.724 -49.801 -27.414 1.00 43.50 398 ASP A C 1
ATOM 3080 O O . ASP A 1 398 ? 17.144 -50.640 -28.216 1.00 43.50 398 ASP A O 1
ATOM 3084 N N . ASP A 1 399 ? 15.597 -50.029 -26.719 1.00 48.22 399 ASP A N 1
ATOM 3085 C CA . ASP A 1 399 ? 14.763 -51.262 -26.762 1.00 48.22 399 ASP A CA 1
ATOM 3086 C C . ASP A 1 399 ? 13.222 -50.959 -26.860 1.00 48.22 399 ASP A C 1
ATOM 3088 O O . ASP A 1 399 ? 12.825 -49.843 -27.198 1.00 48.22 399 ASP A O 1
ATOM 3092 N N . GLN A 1 400 ? 12.308 -51.922 -26.645 1.00 46.44 400 GLN A N 1
ATOM 3093 C CA . GLN A 1 400 ? 10.865 -51.823 -26.997 1.00 46.44 400 GLN A CA 1
ATOM 3094 C C . GLN A 1 400 ? 10.048 -50.739 -26.242 1.00 46.44 400 GLN A C 1
ATOM 3096 O O . GLN A 1 400 ? 10.225 -50.561 -25.038 1.00 46.44 400 GLN A O 1
ATOM 3101 N N . ILE A 1 401 ? 9.073 -50.095 -26.925 1.00 51.75 401 ILE A N 1
ATOM 3102 C CA . ILE A 1 401 ? 8.127 -49.101 -26.355 1.00 51.75 401 ILE A CA 1
ATOM 3103 C C . ILE A 1 401 ? 6.657 -49.487 -26.656 1.00 51.75 401 ILE A C 1
ATOM 3105 O O . ILE A 1 401 ? 6.271 -49.649 -27.821 1.00 51.75 401 ILE A O 1
ATOM 3109 N N . ARG A 1 402 ? 5.797 -49.618 -25.628 1.00 49.06 402 ARG A N 1
ATOM 3110 C CA . ARG A 1 402 ? 4.374 -50.030 -25.775 1.00 49.06 402 ARG A CA 1
ATOM 3111 C C . ARG A 1 402 ? 3.403 -49.260 -24.864 1.00 49.06 402 ARG A C 1
ATOM 3113 O O . ARG A 1 402 ? 3.756 -48.955 -23.735 1.00 49.06 402 ARG A O 1
ATOM 3120 N N . TRP A 1 403 ? 2.157 -49.052 -25.311 1.00 50.97 403 TRP A N 1
ATOM 3121 C CA . TRP A 1 403 ? 1.021 -48.578 -24.487 1.00 50.97 403 TRP A CA 1
ATOM 3122 C C . TRP A 1 403 ? 1.202 -47.215 -23.798 1.00 50.97 403 TRP A C 1
ATOM 3124 O O . TRP A 1 403 ? 0.996 -47.110 -22.594 1.00 50.97 403 TRP A O 1
ATOM 3134 N N . ASN A 1 404 ? 1.552 -46.162 -24.541 1.00 49.03 404 ASN A N 1
ATOM 3135 C CA . ASN A 1 404 ? 1.779 -44.822 -23.970 1.00 49.03 404 ASN A CA 1
ATOM 3136 C C . ASN A 1 404 ? 0.730 -43.798 -24.440 1.00 49.03 404 ASN A C 1
ATOM 3138 O O . ASN A 1 404 ? 0.205 -43.944 -25.540 1.00 49.03 404 ASN A O 1
ATOM 3142 N N . SER A 1 405 ? 0.435 -42.769 -23.637 1.00 44.56 405 SER A N 1
ATOM 3143 C CA . SER A 1 405 ? -0.560 -41.712 -23.889 1.00 44.56 405 SER A CA 1
ATOM 3144 C C . SER A 1 405 ? 0.024 -40.294 -23.708 1.00 44.56 405 SER A C 1
ATOM 3146 O O . SER A 1 405 ? 0.219 -39.872 -22.593 1.00 44.56 405 SER A O 1
ATOM 3148 N N . ASN A 1 406 ? 0.278 -39.501 -24.750 1.00 45.12 406 ASN A N 1
ATOM 3149 C CA . ASN A 1 406 ? 0.919 -38.156 -24.691 1.00 45.12 406 ASN A CA 1
ATOM 3150 C C . ASN A 1 406 ? 2.474 -38.139 -24.704 1.00 45.12 406 ASN A C 1
ATOM 3152 O O . ASN A 1 406 ? 3.087 -37.133 -24.368 1.00 45.12 406 ASN A O 1
ATOM 3156 N N . ALA A 1 407 ? 3.158 -39.217 -25.107 1.00 46.41 407 ALA A N 1
ATOM 3157 C CA . ALA A 1 407 ? 4.633 -39.254 -25.117 1.00 46.41 407 ALA A CA 1
ATOM 3158 C C . ALA A 1 407 ? 5.293 -38.648 -26.391 1.00 46.41 407 ALA A C 1
ATOM 3160 O O . ALA A 1 407 ? 4.763 -38.814 -27.484 1.00 46.41 407 ALA A O 1
ATOM 3161 N N . ILE A 1 408 ? 6.473 -38.013 -26.311 1.00 41.47 408 ILE A N 1
ATOM 3162 C CA . ILE A 1 408 ? 7.324 -37.647 -27.472 1.00 41.47 408 ILE A CA 1
ATOM 3163 C C . ILE A 1 408 ? 8.457 -38.681 -27.595 1.00 41.47 408 ILE A C 1
ATOM 3165 O O . ILE A 1 408 ? 9.235 -38.839 -26.657 1.00 41.47 408 ILE A O 1
ATOM 3169 N N . ILE A 1 409 ? 8.567 -39.392 -28.725 1.00 47.75 409 ILE A N 1
ATOM 3170 C CA . ILE A 1 409 ? 9.522 -40.510 -28.909 1.00 47.75 409 ILE A CA 1
ATOM 3171 C C . ILE A 1 409 ? 10.540 -40.177 -30.017 1.00 47.75 409 ILE A C 1
ATOM 3173 O O . ILE A 1 409 ? 10.132 -39.865 -31.136 1.00 47.75 409 ILE A O 1
ATOM 3177 N N . SER A 1 410 ? 11.845 -40.302 -29.732 1.00 42.31 410 SER A N 1
ATOM 3178 C CA . SER A 1 410 ? 12.956 -40.170 -30.700 1.00 42.31 410 SER A CA 1
ATOM 3179 C C . SER A 1 410 ? 13.842 -41.426 -30.664 1.00 42.31 410 SER A C 1
ATOM 3181 O O . SER A 1 410 ? 14.305 -41.803 -29.591 1.00 42.31 410 SER A O 1
ATOM 3183 N N . LEU A 1 411 ? 14.088 -42.074 -31.812 1.00 46.62 411 LEU A N 1
ATOM 3184 C CA . LEU A 1 411 ? 14.910 -43.295 -31.938 1.00 46.62 411 LEU A CA 1
ATOM 3185 C C . LEU A 1 411 ? 16.067 -43.094 -32.930 1.00 46.62 411 LEU A C 1
ATOM 3187 O O . LEU A 1 411 ? 15.946 -42.301 -33.862 1.00 46.62 411 LEU A O 1
ATOM 3191 N N . ASP A 1 412 ? 17.161 -43.838 -32.746 1.00 42.38 412 ASP A N 1
ATOM 3192 C CA . ASP A 1 412 ? 18.303 -43.869 -33.672 1.00 42.38 412 ASP A CA 1
ATOM 3193 C C . ASP A 1 412 ? 18.058 -44.835 -34.859 1.00 42.38 412 ASP A C 1
ATOM 3195 O O . ASP A 1 412 ? 17.259 -45.774 -34.767 1.00 42.38 412 ASP A O 1
ATOM 3199 N N . ALA A 1 413 ? 18.736 -44.603 -35.987 1.00 39.09 413 ALA A N 1
ATOM 3200 C CA . ALA A 1 413 ? 18.305 -44.949 -37.356 1.00 39.09 413 ALA A CA 1
ATOM 3201 C C . ALA A 1 413 ? 18.120 -46.445 -37.757 1.00 39.09 413 ALA A C 1
ATOM 3203 O O . ALA A 1 413 ? 17.906 -46.720 -38.937 1.00 39.09 413 ALA A O 1
ATOM 3204 N N . ASP A 1 414 ? 18.146 -47.429 -36.847 1.00 42.88 414 ASP A N 1
ATOM 3205 C CA . ASP A 1 414 ? 18.205 -48.862 -37.224 1.00 42.88 414 ASP A CA 1
ATOM 3206 C C . ASP A 1 414 ? 17.213 -49.832 -36.528 1.00 42.88 414 ASP A C 1
ATOM 3208 O O . ASP A 1 414 ? 17.328 -51.050 -36.686 1.00 42.88 414 ASP A O 1
ATOM 3212 N N . GLN A 1 415 ? 16.179 -49.366 -35.812 1.00 51.75 415 GLN A N 1
ATOM 3213 C CA . GLN A 1 415 ? 15.349 -50.241 -34.943 1.00 51.75 415 GLN A CA 1
ATOM 3214 C C . GLN A 1 415 ? 13.823 -50.190 -35.234 1.00 51.75 415 GLN A C 1
ATOM 3216 O O . GLN A 1 415 ? 12.990 -49.907 -34.374 1.00 51.75 415 GLN A O 1
ATOM 3221 N N . SER A 1 416 ? 13.413 -50.521 -36.465 1.00 40.78 416 SER A N 1
ATOM 3222 C CA . SER A 1 416 ? 12.057 -50.286 -37.011 1.00 40.78 416 SER A CA 1
ATOM 3223 C C . SER A 1 416 ? 10.932 -51.284 -36.639 1.00 40.78 416 SER A C 1
ATOM 3225 O O . SER A 1 416 ? 9.973 -51.421 -37.396 1.00 40.78 416 SER A O 1
ATOM 3227 N N . ALA A 1 417 ? 11.016 -52.032 -35.530 1.00 43.59 417 ALA A N 1
ATOM 3228 C CA . ALA A 1 417 ? 9.992 -53.034 -35.152 1.00 43.59 417 ALA A CA 1
ATOM 3229 C C . ALA A 1 417 ? 9.302 -52.781 -33.794 1.00 43.59 417 ALA A C 1
ATOM 3231 O O . ALA A 1 417 ? 8.486 -53.601 -33.356 1.00 43.59 417 ALA A O 1
ATOM 3232 N N . LEU A 1 418 ? 9.631 -51.673 -33.123 1.00 49.34 418 LEU A N 1
ATOM 3233 C CA . LEU A 1 418 ? 9.561 -51.574 -31.662 1.00 49.34 418 LEU A CA 1
ATOM 3234 C C . LEU A 1 418 ? 8.498 -50.620 -31.079 1.00 49.34 418 LEU A C 1
ATOM 3236 O O . LEU A 1 418 ? 8.410 -50.540 -29.857 1.00 49.34 418 LEU A O 1
ATOM 3240 N N . ILE A 1 419 ? 7.649 -49.972 -31.894 1.00 49.16 419 ILE A N 1
ATOM 3241 C CA . ILE A 1 419 ? 6.577 -49.070 -31.414 1.00 49.16 419 ILE A CA 1
ATOM 3242 C C . ILE A 1 419 ? 5.191 -49.646 -31.749 1.00 49.16 419 ILE A C 1
ATOM 3244 O O . ILE A 1 419 ? 4.857 -49.820 -32.922 1.00 49.16 419 ILE A O 1
ATOM 3248 N N . ARG A 1 420 ? 4.358 -49.950 -30.739 1.00 48.28 420 ARG A N 1
ATOM 3249 C CA . ARG A 1 420 ? 2.964 -50.416 -30.936 1.00 48.28 420 ARG A CA 1
ATOM 3250 C C . ARG A 1 420 ? 1.998 -49.837 -29.891 1.00 48.28 420 ARG A C 1
ATOM 3252 O O . ARG A 1 420 ? 2.304 -49.866 -28.703 1.00 48.28 420 ARG A O 1
ATOM 3259 N N . ALA A 1 421 ? 0.805 -49.436 -30.351 1.00 50.47 421 ALA A N 1
ATOM 3260 C CA . ALA A 1 421 ? -0.367 -49.042 -29.552 1.00 50.47 421 ALA A CA 1
ATOM 3261 C C . ALA A 1 421 ? -0.149 -47.838 -28.611 1.00 50.47 421 ALA A C 1
ATOM 3263 O O . ALA A 1 421 ? -0.122 -48.014 -27.397 1.00 50.47 421 ALA A O 1
ATOM 3264 N N . ASN A 1 422 ? -0.033 -46.623 -29.160 1.00 48.50 422 ASN A N 1
ATOM 3265 C CA . ASN A 1 422 ? 0.081 -45.382 -28.381 1.00 48.50 422 ASN A CA 1
ATOM 3266 C C . ASN A 1 422 ? -1.088 -44.422 -28.680 1.00 48.50 422 ASN A C 1
ATOM 3268 O O . ASN A 1 422 ? -1.623 -44.407 -29.788 1.00 48.50 422 ASN A O 1
ATOM 3272 N N . SER A 1 423 ? -1.479 -43.616 -27.698 1.00 44.44 423 SER A N 1
ATOM 3273 C CA . SER A 1 423 ? -2.477 -42.545 -27.817 1.00 44.44 423 SER A CA 1
ATOM 3274 C C . SER A 1 423 ? -1.799 -41.192 -27.552 1.00 44.44 423 SER A C 1
ATOM 3276 O O . SER A 1 423 ? -0.764 -41.138 -26.901 1.00 44.44 423 SER A O 1
ATOM 3278 N N . ASN A 1 424 ? -2.282 -40.093 -28.119 1.00 47.62 424 ASN A N 1
ATOM 3279 C CA . ASN A 1 424 ? -1.790 -38.720 -27.904 1.00 47.62 424 ASN A CA 1
ATOM 3280 C C . ASN A 1 424 ? -0.270 -38.410 -28.074 1.00 47.62 424 ASN A C 1
ATOM 3282 O O . ASN A 1 424 ? 0.168 -37.317 -27.742 1.00 47.62 424 ASN A O 1
ATOM 3286 N N . ALA A 1 425 ? 0.566 -39.319 -28.578 1.00 49.03 425 ALA A N 1
ATOM 3287 C CA . ALA A 1 425 ? 2.021 -39.131 -28.699 1.00 49.03 425 ALA A CA 1
ATOM 3288 C C . ALA A 1 425 ? 2.453 -38.256 -29.911 1.00 49.03 425 ALA A C 1
ATOM 3290 O O . ALA A 1 425 ? 1.735 -38.203 -30.911 1.00 49.03 425 ALA A O 1
ATOM 3291 N N . ILE A 1 426 ? 3.644 -37.630 -29.872 1.00 41.44 426 ILE A N 1
ATOM 3292 C CA . ILE A 1 426 ? 4.338 -37.055 -31.053 1.00 41.44 426 ILE A CA 1
ATOM 3293 C C . ILE A 1 426 ? 5.451 -38.029 -31.471 1.00 41.44 426 ILE A C 1
ATOM 3295 O O . ILE A 1 426 ? 6.381 -38.277 -30.704 1.00 41.44 426 ILE A O 1
ATOM 3299 N N . ILE A 1 427 ? 5.361 -38.598 -32.676 1.00 51.47 427 ILE A N 1
ATOM 3300 C CA . ILE A 1 427 ? 6.290 -39.633 -33.170 1.00 51.47 427 ILE A CA 1
ATOM 3301 C C . ILE A 1 427 ? 6.993 -39.134 -34.441 1.00 51.47 427 ILE A C 1
ATOM 3303 O O . ILE A 1 427 ? 6.317 -38.730 -35.388 1.00 51.47 427 ILE A O 1
ATOM 3307 N N . THR A 1 428 ? 8.329 -39.215 -34.483 1.00 43.12 428 THR A N 1
ATOM 3308 C CA . THR A 1 428 ? 9.156 -39.031 -35.694 1.00 43.12 428 THR A CA 1
ATOM 3309 C C . THR A 1 428 ? 9.921 -40.327 -35.984 1.00 43.12 428 THR A C 1
ATOM 3311 O O . THR A 1 428 ? 10.708 -40.756 -35.141 1.00 43.12 428 THR A O 1
ATOM 3314 N N . ASN A 1 429 ? 9.664 -40.991 -37.117 1.00 47.88 429 ASN A N 1
ATOM 3315 C CA . ASN A 1 429 ? 10.303 -42.262 -37.501 1.00 47.88 429 ASN A CA 1
ATOM 3316 C C . ASN A 1 429 ? 10.347 -42.409 -39.037 1.00 47.88 429 ASN A C 1
ATOM 3318 O O . ASN A 1 429 ? 9.457 -41.894 -39.711 1.00 47.88 429 ASN A O 1
ATOM 3322 N N . ASP A 1 430 ? 11.324 -43.161 -39.553 1.00 40.06 430 ASP A N 1
ATOM 3323 C CA . ASP A 1 430 ? 11.613 -43.335 -40.987 1.00 40.06 430 ASP A CA 1
ATOM 3324 C C . ASP A 1 430 ? 11.029 -44.658 -41.574 1.00 40.06 430 ASP A C 1
ATOM 3326 O O . ASP A 1 430 ? 11.362 -45.043 -42.698 1.00 40.06 430 ASP A O 1
ATOM 3330 N N . ARG A 1 431 ? 10.191 -45.426 -40.829 1.00 45.94 431 ARG A N 1
ATOM 3331 C CA . ARG A 1 431 ? 9.471 -46.661 -41.291 1.00 45.94 431 ARG A CA 1
ATOM 3332 C C . ARG A 1 431 ? 8.116 -46.942 -40.572 1.00 45.94 431 ARG A C 1
ATOM 3334 O O . ARG A 1 431 ? 7.972 -46.612 -39.402 1.00 45.94 431 ARG A O 1
ATOM 3341 N N . GLU A 1 432 ? 7.170 -47.606 -41.274 1.00 46.72 432 GLU A N 1
ATOM 3342 C CA . GLU A 1 432 ? 5.706 -47.821 -41.007 1.00 46.72 432 GLU A CA 1
ATOM 3343 C C . GLU A 1 432 ? 5.139 -47.568 -39.577 1.00 46.72 432 GLU A C 1
ATOM 3345 O O . GLU A 1 432 ? 5.528 -48.222 -38.608 1.00 46.72 432 GLU A O 1
ATOM 3350 N N . ILE A 1 433 ? 4.074 -46.740 -39.471 1.00 53.59 433 ILE A N 1
ATOM 3351 C CA . ILE A 1 433 ? 3.319 -46.439 -38.225 1.00 53.59 433 ILE A CA 1
ATOM 3352 C C . ILE A 1 433 ? 1.818 -46.817 -38.331 1.00 53.59 433 ILE A C 1
ATOM 3354 O O . ILE A 1 433 ? 1.141 -46.477 -39.309 1.00 53.59 433 ILE A O 1
ATOM 3358 N N . GLY A 1 434 ? 1.239 -47.428 -37.278 1.00 51.19 434 GLY A N 1
ATOM 3359 C CA . GLY A 1 434 ? -0.214 -47.673 -37.188 1.00 51.19 434 GLY A CA 1
ATOM 3360 C C . GLY A 1 434 ? -0.807 -47.889 -35.782 1.00 51.19 434 GLY A C 1
ATOM 3361 O O . GLY A 1 434 ? -0.077 -48.140 -34.826 1.00 51.19 434 GLY A O 1
ATOM 3362 N N . TYR A 1 435 ? -2.148 -47.833 -35.690 1.00 51.38 435 TYR A N 1
ATOM 3363 C CA . TYR A 1 435 ? -2.981 -47.971 -34.472 1.00 51.38 435 TYR A CA 1
ATOM 3364 C C . TYR A 1 435 ? -2.873 -46.845 -33.427 1.00 51.38 435 TYR A C 1
ATOM 3366 O O . TYR A 1 435 ? -2.852 -47.127 -32.228 1.00 51.38 435 TYR A O 1
ATOM 3374 N N . ASN A 1 436 ? -2.842 -45.580 -33.856 1.00 50.84 436 ASN A N 1
ATOM 3375 C CA . ASN A 1 436 ? -2.807 -44.429 -32.943 1.00 50.84 436 ASN A CA 1
ATOM 3376 C C . ASN A 1 436 ? -4.170 -43.732 -32.831 1.00 50.84 436 ASN A C 1
ATOM 3378 O O . ASN A 1 436 ? -4.936 -43.698 -33.801 1.00 50.84 436 ASN A O 1
ATOM 3382 N N . SER A 1 437 ? -4.455 -43.159 -31.657 1.00 45.16 437 SER A N 1
ATOM 3383 C CA . SER A 1 437 ? -5.633 -42.311 -31.421 1.00 45.16 437 SER A CA 1
ATOM 3384 C C . SER A 1 437 ? -5.233 -40.951 -30.841 1.00 45.16 437 SER A C 1
ATOM 3386 O O . SER A 1 437 ? -4.365 -40.915 -29.974 1.00 45.16 437 SER A O 1
ATOM 3388 N N . ASP A 1 438 ? -5.819 -39.857 -31.348 1.00 47.91 438 ASP A N 1
ATOM 3389 C CA . ASP A 1 438 ? -5.632 -38.477 -30.842 1.00 47.91 438 ASP A CA 1
ATOM 3390 C C . ASP A 1 438 ? -4.159 -37.954 -30.862 1.00 47.91 438 ASP A C 1
ATOM 3392 O O . ASP A 1 438 ? -3.780 -37.068 -30.104 1.00 47.91 438 ASP A O 1
ATOM 3396 N N . ALA A 1 439 ? -3.306 -38.488 -31.751 1.00 50.09 439 ALA A N 1
ATOM 3397 C CA . ALA A 1 439 ? -1.860 -38.197 -31.861 1.00 50.09 439 ALA A CA 1
ATOM 3398 C C . ALA A 1 439 ? -1.481 -37.258 -33.039 1.00 50.09 439 ALA A C 1
ATOM 3400 O O . ALA A 1 439 ? -2.241 -37.148 -34.004 1.00 50.09 439 ALA A O 1
ATOM 3401 N N . ILE A 1 440 ? -0.285 -36.639 -33.019 1.00 45.78 440 ILE A N 1
ATOM 3402 C CA . ILE A 1 440 ? 0.310 -35.901 -34.162 1.00 45.78 440 ILE A CA 1
ATOM 3403 C C . ILE A 1 440 ? 1.447 -36.744 -34.772 1.00 45.78 440 ILE A C 1
ATOM 3405 O O . ILE A 1 440 ? 2.450 -37.010 -34.115 1.00 45.78 440 ILE A O 1
ATOM 3409 N N . VAL A 1 441 ? 1.306 -37.169 -36.031 1.00 50.78 441 VAL A N 1
ATOM 3410 C CA . VAL A 1 441 ? 2.191 -38.152 -36.687 1.00 50.78 441 VAL A CA 1
ATOM 3411 C C . VAL A 1 441 ? 2.862 -37.543 -37.925 1.00 50.78 441 VAL A C 1
ATOM 3413 O O . VAL A 1 441 ? 2.158 -37.082 -38.823 1.00 50.78 441 VAL A O 1
ATOM 3416 N N . TRP A 1 442 ? 4.200 -37.578 -38.007 1.00 44.34 442 TRP A N 1
ATOM 3417 C CA . TRP A 1 442 ? 4.991 -37.160 -39.181 1.00 44.34 442 TRP A CA 1
ATOM 3418 C C . TRP A 1 442 ? 5.851 -38.322 -39.708 1.00 44.34 442 TRP A C 1
ATOM 3420 O O . TRP A 1 442 ? 6.495 -38.994 -38.905 1.00 44.34 442 TRP A O 1
ATOM 3430 N N . HIS A 1 443 ? 5.839 -38.586 -41.025 1.00 50.91 443 HIS A N 1
ATOM 3431 C CA . HIS A 1 443 ? 6.561 -39.718 -41.635 1.00 50.91 443 HIS A CA 1
ATOM 3432 C C . HIS A 1 443 ? 6.857 -39.521 -43.143 1.00 50.91 443 HIS A C 1
ATOM 3434 O O . HIS A 1 443 ? 6.208 -38.731 -43.822 1.00 50.91 443 HIS A O 1
ATOM 3440 N N . ASP A 1 444 ? 7.794 -40.289 -43.692 1.00 45.81 444 ASP A N 1
ATOM 3441 C CA . ASP A 1 444 ? 8.169 -40.454 -45.110 1.00 45.81 444 ASP A CA 1
ATOM 3442 C C . ASP A 1 444 ? 7.731 -41.790 -45.811 1.00 45.81 444 ASP A C 1
ATOM 3444 O O . ASP A 1 444 ? 8.094 -42.003 -46.969 1.00 45.81 444 ASP A O 1
ATOM 3448 N N . ASP A 1 445 ? 6.925 -42.665 -45.172 1.00 50.09 445 ASP A N 1
ATOM 3449 C CA . ASP A 1 445 ? 6.455 -44.000 -45.643 1.00 50.09 445 ASP A CA 1
ATOM 3450 C C . ASP A 1 445 ? 5.015 -44.329 -45.119 1.00 50.09 445 ASP A C 1
ATOM 3452 O O . ASP A 1 445 ? 4.295 -43.444 -44.659 1.00 50.09 445 ASP A O 1
ATOM 3456 N N . GLN A 1 446 ? 4.508 -45.569 -45.236 1.00 49.31 446 GLN A N 1
ATOM 3457 C CA . GLN A 1 446 ? 3.070 -45.905 -45.085 1.00 49.31 446 GLN A CA 1
ATOM 3458 C C . GLN A 1 446 ? 2.440 -45.658 -43.693 1.00 49.31 446 GLN A C 1
ATOM 3460 O O . GLN A 1 446 ? 2.988 -46.048 -42.663 1.00 49.31 446 GLN A O 1
ATOM 3465 N N . ILE A 1 447 ? 1.197 -45.131 -43.680 1.00 54.44 447 ILE A N 1
ATOM 3466 C CA . ILE A 1 447 ? 0.397 -44.849 -42.464 1.00 54.44 447 ILE A CA 1
ATOM 3467 C C . ILE A 1 447 ? -0.988 -45.524 -42.528 1.00 54.44 447 ILE A C 1
ATOM 3469 O O . ILE A 1 447 ? -1.771 -45.274 -43.457 1.00 54.44 447 ILE A O 1
ATOM 3473 N N . ARG A 1 448 ? -1.334 -46.356 -41.524 1.00 50.12 448 ARG A N 1
ATOM 3474 C CA . ARG A 1 448 ? -2.597 -47.138 -41.488 1.00 50.12 448 ARG A CA 1
ATOM 3475 C C . ARG A 1 448 ? -3.269 -47.230 -40.108 1.00 50.12 448 ARG A C 1
ATOM 3477 O O . ARG A 1 448 ? -2.593 -47.280 -39.089 1.00 50.12 448 ARG A O 1
ATOM 3484 N N . TRP A 1 449 ? -4.602 -47.364 -40.093 1.00 48.84 449 TRP A N 1
ATOM 3485 C CA . TRP A 1 449 ? -5.426 -47.693 -38.910 1.00 48.84 449 TRP A CA 1
ATOM 3486 C C . TRP A 1 449 ? -5.363 -46.704 -37.735 1.00 48.84 449 TRP A C 1
ATOM 3488 O O . TRP A 1 449 ? -5.298 -47.118 -36.584 1.00 48.84 449 TRP A O 1
ATOM 3498 N N . ASN A 1 450 ? -5.422 -45.401 -38.008 1.00 49.06 450 ASN A N 1
ATOM 3499 C CA . ASN A 1 450 ? -5.432 -44.340 -36.992 1.00 49.06 450 ASN A CA 1
ATOM 3500 C C . ASN A 1 450 ? -6.821 -43.693 -36.843 1.00 49.06 450 ASN A C 1
ATOM 3502 O O . ASN A 1 450 ? -7.581 -43.628 -37.818 1.00 49.06 450 ASN A O 1
ATOM 3506 N N . SER A 1 451 ? -7.132 -43.190 -35.641 1.00 42.31 451 SER A N 1
ATOM 3507 C CA . SER A 1 451 ? -8.393 -42.500 -35.326 1.00 42.31 451 SER A CA 1
ATOM 3508 C C . SER A 1 451 ? -8.168 -41.123 -34.679 1.00 42.31 451 SER A C 1
ATOM 3510 O O . SER A 1 451 ? -7.312 -41.005 -33.820 1.00 42.31 451 SER A O 1
ATOM 3512 N N . ASN A 1 452 ? -8.890 -40.068 -35.077 1.00 45.31 452 ASN A N 1
ATOM 3513 C CA . ASN A 1 452 ? -8.761 -38.695 -34.522 1.00 45.31 452 ASN A CA 1
ATOM 3514 C C . ASN A 1 452 ? -7.336 -38.065 -34.521 1.00 45.31 452 ASN A C 1
ATOM 3516 O O . ASN A 1 452 ? -7.087 -37.084 -33.830 1.00 45.31 452 ASN A O 1
ATOM 3520 N N . ALA A 1 453 ? -6.381 -38.608 -35.279 1.00 50.75 453 ALA A N 1
ATOM 3521 C CA . ALA A 1 453 ? -4.991 -38.135 -35.314 1.00 50.75 453 ALA A CA 1
ATOM 3522 C C . ALA A 1 453 ? -4.760 -37.036 -36.377 1.00 50.75 453 ALA A C 1
ATOM 3524 O O . ALA A 1 453 ? -5.430 -37.044 -37.412 1.00 50.75 453 ALA A O 1
ATOM 3525 N N . ILE A 1 454 ? -3.779 -36.141 -36.185 1.00 48.44 454 ILE A N 1
ATOM 3526 C CA . ILE A 1 454 ? -3.259 -35.265 -37.253 1.00 48.44 454 ILE A CA 1
ATOM 3527 C C . ILE A 1 454 ? -2.065 -35.957 -37.922 1.00 48.44 454 ILE A C 1
ATOM 3529 O O . ILE A 1 454 ? -1.103 -36.314 -37.252 1.00 48.44 454 ILE A O 1
ATOM 3533 N N . VAL A 1 455 ? -2.117 -36.170 -39.235 1.00 52.62 455 VAL A N 1
ATOM 3534 C CA . VAL A 1 455 ? -1.180 -37.033 -39.972 1.00 52.62 455 VAL A CA 1
ATOM 3535 C C . VAL A 1 455 ? -0.508 -36.259 -41.108 1.00 52.62 455 VAL A C 1
ATOM 3537 O O . VAL A 1 455 ? -1.181 -35.770 -42.007 1.00 52.62 455 VAL A O 1
ATOM 3540 N N . SER A 1 456 ? 0.818 -36.192 -41.122 1.00 47.34 456 SER A N 1
ATOM 3541 C CA . SER A 1 456 ? 1.618 -35.485 -42.124 1.00 47.34 456 SER A CA 1
ATOM 3542 C C . SER A 1 456 ? 2.577 -36.444 -42.835 1.00 47.34 456 SER A C 1
ATOM 3544 O O . SER A 1 456 ? 3.387 -37.081 -42.171 1.00 47.34 456 SER A O 1
ATOM 3546 N N . LEU A 1 457 ? 2.551 -36.491 -44.172 1.00 51.19 457 LEU A N 1
ATOM 3547 C CA . LEU A 1 457 ? 3.579 -37.153 -44.994 1.00 51.19 457 LEU A CA 1
ATOM 3548 C C . LEU A 1 457 ? 4.418 -36.119 -45.752 1.00 51.19 457 LEU A C 1
ATOM 3550 O O . LEU A 1 457 ? 3.933 -35.012 -46.000 1.00 51.19 457 LEU A O 1
ATOM 3554 N N . ASP A 1 458 ? 5.636 -36.487 -46.156 1.00 49.00 458 ASP A N 1
ATOM 3555 C CA . ASP A 1 458 ? 6.391 -35.702 -47.141 1.00 49.00 458 ASP A CA 1
ATOM 3556 C C . ASP A 1 458 ? 5.578 -35.541 -48.447 1.00 49.00 458 ASP A C 1
ATOM 3558 O O . ASP A 1 458 ? 4.781 -36.416 -48.817 1.00 49.00 458 ASP A O 1
ATOM 3562 N N . ALA A 1 459 ? 5.730 -34.394 -49.116 1.00 48.88 459 ALA A N 1
ATOM 3563 C CA . ALA A 1 459 ? 4.740 -33.797 -50.026 1.00 48.88 459 ALA A CA 1
ATOM 3564 C C . ALA A 1 459 ? 4.322 -34.673 -51.232 1.00 48.88 459 ALA A C 1
ATOM 3566 O O . ALA A 1 459 ? 3.279 -34.421 -51.841 1.00 48.88 459 ALA A O 1
ATOM 3567 N N . ASP A 1 460 ? 5.069 -35.740 -51.528 1.00 45.91 460 ASP A N 1
ATOM 3568 C CA . ASP A 1 460 ? 4.921 -36.564 -52.730 1.00 45.91 460 ASP A CA 1
ATOM 3569 C C . ASP A 1 460 ? 4.315 -37.969 -52.488 1.00 45.91 460 ASP A C 1
ATOM 3571 O O . ASP A 1 460 ? 4.165 -38.742 -53.438 1.00 45.91 460 ASP A O 1
ATOM 3575 N N . GLN A 1 461 ? 3.919 -38.333 -51.254 1.00 51.28 461 GLN A N 1
ATOM 3576 C CA . GLN A 1 461 ? 3.592 -39.735 -50.896 1.00 51.28 461 GLN A CA 1
ATOM 3577 C C . GLN A 1 461 ? 2.149 -40.025 -50.410 1.00 51.28 461 GLN A C 1
ATOM 3579 O O . GLN A 1 461 ? 1.863 -41.076 -49.832 1.00 51.28 461 GLN A O 1
ATOM 3584 N N . SER A 1 462 ? 1.180 -39.154 -50.715 1.00 47.00 462 SER A N 1
ATOM 3585 C CA . SER A 1 462 ? -0.220 -39.246 -50.230 1.00 47.00 462 SER A CA 1
ATOM 3586 C C . SER A 1 462 ? -0.973 -40.569 -50.509 1.00 47.00 462 SER A C 1
ATOM 3588 O O . SER A 1 462 ? -1.915 -40.908 -49.790 1.00 47.00 462 SER A O 1
ATOM 3590 N N . ALA A 1 463 ? -0.564 -41.360 -51.511 1.00 43.91 463 ALA A N 1
ATOM 3591 C CA . ALA A 1 463 ? -1.211 -42.627 -51.892 1.00 43.91 463 ALA A CA 1
ATOM 3592 C C . ALA A 1 463 ? -1.010 -43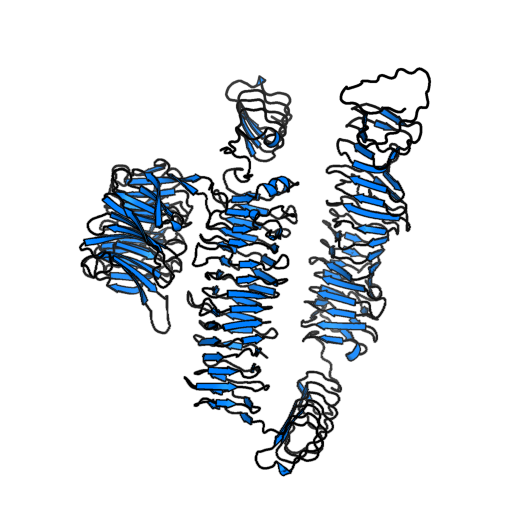.784 -50.884 1.00 43.91 463 ALA A C 1
ATOM 3594 O O . ALA A 1 463 ? -1.632 -44.849 -51.017 1.00 43.91 463 ALA A O 1
ATOM 3595 N N . LEU A 1 464 ? -0.140 -43.587 -49.892 1.00 44.56 464 LEU A N 1
ATOM 3596 C CA . LEU A 1 464 ? 0.235 -44.584 -48.890 1.00 44.56 464 LEU A CA 1
ATOM 3597 C C . LEU A 1 464 ? -0.633 -44.547 -47.619 1.00 44.56 464 LEU A C 1
ATOM 3599 O O . LEU A 1 464 ? -0.501 -45.420 -46.762 1.00 44.56 464 LEU A O 1
ATOM 3603 N N . ILE A 1 465 ? -1.576 -43.603 -47.531 1.00 50.88 465 ILE A N 1
ATOM 3604 C CA . ILE A 1 465 ? -2.506 -43.452 -46.405 1.00 50.88 465 ILE A CA 1
ATOM 3605 C C . ILE A 1 465 ? -3.756 -44.308 -46.646 1.00 50.88 465 ILE A C 1
ATOM 3607 O O . ILE A 1 465 ? -4.508 -44.068 -47.594 1.00 50.88 465 ILE A O 1
ATOM 3611 N N . ARG A 1 466 ? -4.014 -45.320 -45.801 1.00 44.03 466 ARG A N 1
ATOM 3612 C CA . ARG A 1 466 ? -5.189 -46.209 -45.949 1.00 44.03 466 ARG A CA 1
ATOM 3613 C C . ARG A 1 466 ? -5.840 -46.568 -44.611 1.00 44.03 466 ARG A C 1
ATOM 3615 O O . ARG A 1 466 ? -5.153 -46.846 -43.639 1.00 44.03 466 ARG A O 1
ATOM 3622 N N . ALA A 1 467 ? -7.174 -46.655 -44.610 1.00 40.94 467 ALA A N 1
ATOM 3623 C CA . ALA A 1 467 ? -7.999 -47.129 -43.491 1.00 40.94 467 ALA A CA 1
ATOM 3624 C C . ALA A 1 467 ? -7.830 -46.338 -42.171 1.00 40.94 467 ALA A C 1
ATOM 3626 O O . ALA A 1 467 ? -7.540 -46.933 -41.140 1.00 40.94 467 ALA A O 1
ATOM 3627 N N . ASN A 1 468 ? -8.044 -45.015 -42.200 1.00 45.28 468 ASN A N 1
ATOM 3628 C CA . ASN A 1 468 ? -8.079 -44.135 -41.017 1.00 45.28 468 ASN A CA 1
ATOM 3629 C C . ASN A 1 468 ? -9.497 -43.559 -40.810 1.00 45.28 468 ASN A C 1
ATOM 3631 O O . ASN A 1 468 ? -10.221 -43.380 -41.790 1.00 45.28 468 ASN A O 1
ATOM 3635 N N . SER A 1 469 ? -9.887 -43.256 -39.567 1.00 33.66 469 SER A N 1
ATOM 3636 C CA . SER A 1 469 ? -11.220 -42.722 -39.213 1.00 33.66 469 SER A CA 1
ATOM 3637 C C . SER A 1 469 ? -11.098 -41.388 -38.462 1.00 33.66 469 SER A C 1
ATOM 3639 O O . SER A 1 469 ? -10.420 -41.323 -37.451 1.00 33.66 469 SER A O 1
ATOM 3641 N N . ASN A 1 470 ? -11.729 -40.302 -38.923 1.00 35.28 470 ASN A N 1
ATOM 3642 C CA . ASN A 1 470 ? -11.646 -38.956 -38.305 1.00 35.28 470 ASN A CA 1
ATOM 3643 C C . ASN A 1 470 ? -10.229 -38.340 -38.166 1.00 35.28 470 ASN A C 1
ATOM 3645 O O . ASN A 1 470 ? -10.049 -37.400 -37.400 1.00 35.28 470 ASN A O 1
ATOM 3649 N N . ALA A 1 471 ? -9.221 -38.826 -38.895 1.00 43.25 471 ALA A N 1
ATOM 3650 C CA . ALA A 1 471 ? -7.877 -38.238 -38.890 1.00 43.25 471 ALA A CA 1
ATOM 3651 C C . ALA A 1 471 ? -7.775 -37.013 -39.832 1.00 43.25 471 ALA A C 1
ATOM 3653 O O . ALA A 1 471 ? -8.253 -37.079 -40.968 1.00 43.25 471 ALA A O 1
ATOM 3654 N N . ILE A 1 472 ? -7.128 -35.922 -39.395 1.00 43.47 472 ILE A N 1
ATOM 3655 C CA . ILE A 1 472 ? -6.812 -34.740 -40.223 1.00 43.47 472 ILE A CA 1
ATOM 3656 C C . ILE A 1 472 ? -5.457 -34.979 -40.894 1.00 43.47 472 ILE A C 1
ATOM 3658 O O . ILE A 1 472 ? -4.421 -34.915 -40.246 1.00 43.47 472 ILE A O 1
ATOM 3662 N N . VAL A 1 473 ? -5.428 -35.255 -42.195 1.00 46.44 473 VAL A N 1
ATOM 3663 C CA . VAL A 1 473 ? -4.162 -35.420 -42.926 1.00 46.44 473 VAL A CA 1
ATOM 3664 C C . VAL A 1 473 ? -3.683 -34.049 -43.427 1.00 46.44 473 VAL A C 1
ATOM 3666 O O . VAL A 1 473 ? -4.328 -33.481 -44.306 1.00 46.44 473 VAL A O 1
ATOM 3669 N N . SER A 1 474 ? -2.590 -33.502 -42.885 1.00 49.09 474 SER A N 1
ATOM 3670 C CA . SER A 1 474 ? -2.005 -32.218 -43.312 1.00 49.09 474 SER A CA 1
ATOM 3671 C C . SER A 1 474 ? -0.489 -32.178 -43.090 1.00 49.09 474 SER A C 1
ATOM 3673 O O . SER A 1 474 ? -0.015 -32.661 -42.069 1.00 49.09 474 SER A O 1
ATOM 3675 N N . ALA A 1 475 ? 0.270 -31.605 -44.030 1.00 50.69 475 ALA A N 1
ATOM 3676 C CA . ALA A 1 475 ? 1.729 -31.524 -43.976 1.00 50.69 475 ALA A CA 1
ATOM 3677 C C . ALA A 1 475 ? 2.223 -30.521 -42.898 1.00 50.69 475 ALA A C 1
ATOM 3679 O O . ALA A 1 475 ? 2.035 -29.314 -43.065 1.00 50.69 475 ALA A O 1
ATOM 3680 N N . ILE A 1 476 ? 2.854 -30.984 -41.808 1.00 55.81 476 ILE A N 1
ATOM 3681 C CA . ILE A 1 476 ? 3.478 -30.138 -40.770 1.00 55.81 476 ILE A CA 1
ATOM 3682 C C . ILE A 1 476 ? 4.816 -29.621 -41.288 1.00 55.81 476 ILE A C 1
ATOM 3684 O O . ILE A 1 476 ? 5.662 -30.389 -41.744 1.00 55.81 476 ILE A O 1
ATOM 3688 N N . LYS A 1 477 ? 5.033 -28.310 -41.192 1.00 62.00 477 LYS A N 1
ATOM 3689 C CA . LYS A 1 477 ? 6.258 -27.662 -41.667 1.00 62.00 477 LYS A CA 1
ATOM 3690 C C . LYS A 1 477 ? 7.180 -27.334 -40.491 1.00 62.00 477 LYS A C 1
ATOM 3692 O O . LYS A 1 477 ? 6.822 -26.527 -39.637 1.00 62.00 477 LYS A O 1
ATOM 3697 N N . ILE A 1 478 ? 8.370 -27.933 -40.453 1.00 74.56 478 ILE A N 1
ATOM 3698 C CA . ILE A 1 478 ? 9.375 -27.696 -39.403 1.00 74.56 478 ILE A CA 1
ATOM 3699 C C . ILE A 1 478 ? 10.446 -26.734 -39.927 1.00 74.56 478 ILE A C 1
ATOM 3701 O O . ILE A 1 478 ? 10.962 -26.908 -41.031 1.00 74.56 478 ILE A O 1
ATOM 3705 N N . TYR A 1 479 ? 10.788 -25.722 -39.130 1.00 77.19 479 TYR A N 1
ATOM 3706 C CA . TYR A 1 479 ? 11.850 -24.769 -39.437 1.00 77.19 479 TYR A CA 1
ATOM 3707 C C . TYR A 1 479 ? 12.974 -24.832 -38.395 1.00 77.19 479 TYR A C 1
ATOM 3709 O O . TYR A 1 479 ? 12.892 -24.228 -37.321 1.00 77.19 479 TYR A O 1
ATOM 3717 N N . ASP A 1 480 ? 14.052 -25.537 -38.746 1.00 76.94 480 ASP A N 1
ATOM 3718 C CA . ASP A 1 480 ? 15.274 -25.636 -37.932 1.00 76.94 480 ASP A CA 1
ATOM 3719 C C . ASP A 1 480 ? 16.200 -24.418 -38.081 1.00 76.94 480 ASP A C 1
ATOM 3721 O O . ASP A 1 480 ? 17.056 -24.170 -37.236 1.00 76.94 480 ASP A O 1
ATOM 3725 N N . THR A 1 481 ? 16.014 -23.616 -39.132 1.00 83.44 481 THR A N 1
ATOM 3726 C CA . THR A 1 481 ? 16.671 -22.314 -39.306 1.00 83.44 481 THR A CA 1
ATOM 3727 C C . THR A 1 481 ? 15.667 -21.186 -39.123 1.00 83.44 481 THR A C 1
ATOM 3729 O O . THR A 1 481 ? 14.493 -21.334 -39.474 1.00 83.44 481 THR A O 1
ATOM 3732 N N . SER A 1 482 ? 16.129 -20.037 -38.621 1.00 88.88 482 SER A N 1
ATOM 3733 C CA . SER A 1 482 ? 15.261 -18.870 -38.448 1.00 88.88 482 SER A CA 1
ATOM 3734 C C . SER A 1 482 ? 14.662 -18.455 -39.791 1.00 88.88 482 SER A C 1
ATOM 3736 O O . SER A 1 482 ? 15.382 -18.337 -40.785 1.00 88.88 482 SER A O 1
ATOM 3738 N N . GLN A 1 483 ? 13.345 -18.270 -39.834 1.00 92.69 483 GLN A N 1
ATOM 3739 C CA . GLN A 1 483 ? 12.651 -17.874 -41.060 1.00 92.69 483 GLN A CA 1
ATOM 3740 C C . GLN A 1 483 ? 12.560 -16.361 -41.177 1.00 92.69 483 GLN A C 1
ATOM 3742 O O . GLN A 1 483 ? 12.439 -15.668 -40.174 1.00 92.69 483 GLN A O 1
ATOM 3747 N N . THR A 1 484 ? 12.563 -15.835 -42.398 1.00 93.69 484 THR A N 1
ATOM 3748 C CA . THR A 1 484 ? 12.349 -14.405 -42.644 1.00 93.69 484 THR A CA 1
ATOM 3749 C C . THR A 1 484 ? 11.098 -14.200 -43.485 1.00 93.69 484 THR A C 1
ATOM 3751 O O . THR A 1 484 ? 11.030 -14.637 -44.632 1.00 93.69 484 THR A O 1
ATOM 3754 N N . TYR A 1 485 ? 10.122 -13.492 -42.925 1.00 93.81 485 TYR A N 1
ATOM 3755 C CA . TYR A 1 485 ? 8.876 -13.135 -43.592 1.00 93.81 485 TYR A CA 1
ATOM 3756 C C . TYR A 1 485 ? 8.994 -11.722 -44.166 1.00 93.81 485 TYR A C 1
ATOM 3758 O O . TYR A 1 485 ? 8.841 -10.723 -43.464 1.00 93.81 485 TYR A O 1
ATOM 3766 N N . ALA A 1 486 ? 9.322 -11.648 -45.460 1.00 91.69 486 ALA A N 1
ATOM 3767 C CA . ALA A 1 486 ? 9.522 -10.394 -46.193 1.00 91.69 486 ALA A CA 1
ATOM 3768 C C . ALA A 1 486 ? 8.247 -9.836 -46.857 1.00 91.69 486 ALA A C 1
ATOM 3770 O O . ALA A 1 486 ? 8.266 -8.714 -47.359 1.00 91.69 486 ALA A O 1
ATOM 3771 N N . ASN A 1 487 ? 7.153 -10.600 -46.851 1.00 93.56 487 ASN A N 1
ATOM 3772 C CA . ASN A 1 487 ? 5.831 -10.222 -47.354 1.00 93.56 487 ASN A CA 1
ATOM 3773 C C . ASN A 1 487 ? 4.772 -10.553 -46.297 1.00 93.56 487 ASN A C 1
ATOM 3775 O O . ASN A 1 487 ? 5.028 -11.388 -45.424 1.00 93.56 487 ASN A O 1
ATOM 3779 N N . ASP A 1 488 ? 3.586 -9.953 -46.409 1.00 93.19 488 ASP A N 1
ATOM 3780 C CA . ASP A 1 488 ? 2.448 -10.344 -45.575 1.00 93.19 488 ASP A CA 1
ATOM 3781 C C . ASP A 1 488 ? 2.139 -11.822 -45.815 1.00 93.19 488 ASP A C 1
ATOM 3783 O O . ASP A 1 488 ? 1.959 -12.257 -46.954 1.00 93.19 488 ASP A O 1
ATOM 3787 N N . THR A 1 489 ? 2.164 -12.603 -44.742 1.00 93.31 489 THR A N 1
ATOM 3788 C CA . THR A 1 489 ? 2.089 -14.060 -44.800 1.00 93.31 489 THR A CA 1
ATOM 3789 C C . THR A 1 489 ? 1.088 -14.543 -43.768 1.00 93.31 489 THR A C 1
ATOM 3791 O O . THR A 1 489 ? 1.228 -14.239 -42.587 1.00 93.31 489 THR A O 1
ATOM 3794 N N . THR A 1 490 ? 0.107 -15.331 -44.198 1.00 90.50 490 THR A N 1
ATOM 3795 C CA . THR A 1 490 ? -0.772 -16.085 -43.298 1.00 90.50 490 THR A CA 1
ATOM 3796 C C . THR A 1 490 ? -0.345 -17.540 -43.318 1.00 90.50 490 THR A C 1
ATOM 3798 O O . THR A 1 490 ? -0.208 -18.134 -44.389 1.00 90.50 490 THR A O 1
ATOM 3801 N N . LEU A 1 491 ? -0.110 -18.109 -42.141 1.00 82.62 491 LEU A N 1
ATOM 3802 C CA . LEU A 1 491 ? 0.193 -19.523 -41.983 1.00 82.62 491 LEU A CA 1
ATOM 3803 C C . LEU A 1 491 ? -1.025 -20.232 -41.406 1.00 82.62 491 LEU A C 1
ATOM 3805 O O . LEU A 1 491 ? -1.321 -20.110 -40.223 1.00 82.62 491 LEU A O 1
ATOM 3809 N N . GLU A 1 492 ? -1.707 -20.967 -42.282 1.00 61.91 492 GLU A N 1
ATOM 3810 C CA . GLU A 1 492 ? -2.879 -21.795 -41.957 1.00 61.91 492 GLU A CA 1
ATOM 3811 C C . GLU A 1 492 ? -2.504 -23.272 -41.719 1.00 61.91 492 GLU A C 1
ATOM 3813 O O . GLU A 1 492 ? -3.349 -24.085 -41.358 1.00 61.91 492 GLU A O 1
ATOM 3818 N N . ASN A 1 493 ? -1.228 -23.629 -41.918 1.00 60.44 493 ASN A N 1
ATOM 3819 C CA . ASN A 1 493 ? -0.698 -24.971 -41.680 1.00 60.44 493 ASN A CA 1
ATOM 3820 C C . ASN A 1 493 ? 0.001 -25.041 -40.316 1.00 60.44 493 ASN A C 1
ATOM 3822 O O . ASN A 1 493 ? 0.528 -24.042 -39.833 1.00 60.44 493 ASN A O 1
ATOM 3826 N N . LEU A 1 494 ? 0.088 -26.240 -39.737 1.00 65.44 494 LEU A N 1
ATOM 3827 C CA . LEU A 1 494 ? 0.867 -26.492 -38.523 1.00 65.44 494 LEU A CA 1
ATOM 3828 C C . LEU A 1 494 ? 2.355 -26.230 -38.789 1.00 65.44 494 LEU A C 1
ATOM 3830 O O . LEU A 1 494 ? 2.982 -26.927 -39.592 1.00 65.44 494 LEU A O 1
ATOM 3834 N N . VAL A 1 495 ? 2.916 -25.220 -38.123 1.00 72.56 495 VAL A N 1
ATOM 3835 C CA . VAL A 1 495 ? 4.324 -24.832 -38.271 1.00 72.56 495 VAL A CA 1
ATOM 3836 C C . VAL A 1 495 ? 5.023 -24.864 -36.923 1.00 72.56 495 VAL A C 1
ATOM 3838 O O . VAL A 1 495 ? 4.552 -24.249 -35.968 1.00 72.56 495 VAL A O 1
ATOM 3841 N N . PHE A 1 496 ? 6.171 -25.538 -36.868 1.00 80.19 496 PHE A N 1
ATOM 3842 C CA . PHE A 1 496 ? 7.031 -25.588 -35.690 1.00 80.19 496 PHE A CA 1
ATOM 3843 C C . PHE A 1 496 ? 8.331 -24.810 -35.926 1.00 80.19 496 PHE A C 1
ATOM 3845 O O . PHE A 1 496 ? 9.086 -25.118 -36.853 1.00 80.19 496 PHE A O 1
ATOM 3852 N N . TYR A 1 497 ? 8.606 -23.807 -35.088 1.00 85.31 497 TYR A N 1
ATOM 3853 C CA . TYR A 1 497 ? 9.796 -22.957 -35.197 1.00 85.31 497 TYR A CA 1
ATOM 3854 C C . TYR A 1 497 ? 10.803 -23.294 -34.104 1.00 85.31 497 TYR A C 1
ATOM 3856 O O . TYR A 1 497 ? 10.634 -22.874 -32.962 1.00 85.31 497 TYR A O 1
ATOM 3864 N N . LYS A 1 498 ? 11.897 -23.978 -34.452 1.00 83.00 498 LYS A N 1
ATOM 3865 C CA . LYS A 1 498 ? 12.968 -24.251 -33.479 1.00 83.00 498 LYS A CA 1
ATOM 3866 C C . LYS A 1 498 ? 13.930 -23.076 -33.318 1.00 83.00 498 LYS A C 1
ATOM 3868 O O . LYS A 1 498 ? 14.369 -22.779 -32.213 1.00 83.00 498 LYS A O 1
ATOM 3873 N N . ALA A 1 499 ? 14.250 -22.397 -34.418 1.00 85.88 499 ALA A N 1
ATOM 3874 C CA . ALA A 1 499 ? 15.202 -21.282 -34.444 1.00 85.88 499 ALA A CA 1
ATOM 3875 C C . ALA A 1 499 ? 14.533 -19.893 -34.503 1.00 85.88 499 ALA A C 1
ATOM 3877 O O . ALA A 1 499 ? 15.208 -18.882 -34.719 1.00 85.88 499 ALA A O 1
ATOM 3878 N N . GLY A 1 500 ? 13.215 -19.836 -34.309 1.00 91.81 500 GLY A N 1
ATOM 3879 C CA . GLY A 1 500 ? 12.420 -18.613 -34.337 1.00 91.81 500 GLY A CA 1
ATOM 3880 C C . GLY A 1 500 ? 12.218 -18.045 -35.740 1.00 91.81 500 GLY A C 1
ATOM 3881 O O . GLY A 1 500 ? 12.346 -18.740 -36.752 1.00 91.81 500 GLY A O 1
ATOM 3882 N N . PHE A 1 501 ? 11.879 -16.762 -35.811 1.00 94.19 501 PHE A N 1
ATOM 3883 C CA . PHE A 1 501 ? 11.630 -16.076 -37.073 1.00 94.19 501 PHE A CA 1
ATOM 3884 C C . PHE A 1 501 ? 11.824 -14.563 -36.962 1.00 94.19 501 PHE A C 1
ATOM 3886 O O . PHE A 1 501 ? 11.796 -13.969 -35.886 1.00 94.19 501 PHE A O 1
ATOM 3893 N N . THR A 1 502 ? 11.987 -13.933 -38.119 1.00 94.81 502 THR A N 1
ATOM 3894 C CA . THR A 1 502 ? 12.001 -12.490 -38.316 1.00 94.81 502 THR A CA 1
ATOM 3895 C C . THR A 1 502 ? 10.808 -12.087 -39.169 1.00 94.81 502 THR A C 1
ATOM 3897 O O . THR A 1 502 ? 10.633 -12.605 -40.272 1.00 94.81 502 THR A O 1
ATOM 3900 N N . VAL A 1 503 ? 10.013 -11.141 -38.682 1.00 95.31 503 VAL A N 1
ATOM 3901 C CA . VAL A 1 503 ? 9.008 -10.438 -39.488 1.00 95.31 503 VAL A CA 1
ATOM 3902 C C . VAL A 1 503 ? 9.626 -9.115 -39.916 1.00 95.31 503 VAL A C 1
ATOM 3904 O O . VAL A 1 503 ? 10.066 -8.355 -39.058 1.00 95.31 503 VAL A O 1
ATOM 3907 N N . ASN A 1 504 ? 9.724 -8.854 -41.221 1.00 92.88 504 ASN A N 1
ATOM 3908 C CA . ASN A 1 504 ? 10.352 -7.628 -41.721 1.00 92.88 504 ASN A CA 1
ATOM 3909 C C . ASN A 1 504 ? 9.486 -6.385 -41.464 1.00 92.88 504 ASN A C 1
ATOM 3911 O O . ASN A 1 504 ? 8.268 -6.474 -41.338 1.00 92.88 504 ASN A O 1
ATOM 3915 N N . VAL A 1 505 ? 10.131 -5.213 -41.454 1.00 91.81 505 VAL A N 1
ATOM 3916 C CA . VAL A 1 505 ? 9.474 -3.910 -41.255 1.00 91.81 505 VAL A CA 1
ATOM 3917 C C . VAL A 1 505 ? 8.270 -3.738 -42.184 1.00 91.81 505 VAL A C 1
ATOM 3919 O O . VAL A 1 505 ? 8.380 -3.921 -43.399 1.00 91.81 505 VAL A O 1
ATOM 3922 N N . GLY A 1 506 ? 7.127 -3.368 -41.602 1.00 88.50 506 GLY A N 1
ATOM 3923 C CA . GLY A 1 506 ? 5.877 -3.115 -42.324 1.00 88.50 506 GLY A CA 1
ATOM 3924 C C . GLY A 1 506 ? 5.222 -4.359 -42.929 1.00 88.50 506 GLY A C 1
ATOM 3925 O O . GLY A 1 506 ? 4.399 -4.213 -43.832 1.00 88.50 506 GLY A O 1
ATOM 3926 N N . LYS A 1 507 ? 5.617 -5.564 -42.494 1.00 95.56 507 LYS A N 1
ATOM 3927 C CA . LYS A 1 507 ? 5.016 -6.842 -42.900 1.00 95.56 507 LYS A CA 1
ATOM 3928 C C . LYS A 1 507 ? 4.297 -7.502 -41.742 1.00 95.56 507 LYS A C 1
ATOM 3930 O O . LYS A 1 507 ? 4.698 -7.336 -40.595 1.00 95.56 507 LYS A O 1
ATOM 3935 N N . THR A 1 508 ? 3.269 -8.275 -42.067 1.00 95.62 508 THR A N 1
ATOM 3936 C CA . THR A 1 508 ? 2.467 -9.019 -41.098 1.00 95.62 508 THR A CA 1
ATOM 3937 C C . THR A 1 508 ? 2.669 -10.519 -41.257 1.00 95.62 508 THR A C 1
ATOM 3939 O O . THR A 1 508 ? 2.449 -11.067 -42.337 1.00 95.62 508 THR A O 1
ATOM 3942 N N . LEU A 1 509 ? 3.022 -11.204 -40.172 1.00 95.50 509 LEU A N 1
ATOM 3943 C CA . LEU A 1 509 ? 2.893 -12.655 -40.067 1.00 95.50 509 LEU A CA 1
ATOM 3944 C C . LEU A 1 509 ? 1.613 -12.968 -39.292 1.00 95.50 509 LEU A C 1
ATOM 3946 O O . LEU A 1 509 ? 1.554 -12.705 -38.097 1.00 95.50 509 LEU A O 1
ATOM 3950 N N . THR A 1 510 ? 0.598 -13.522 -39.955 1.00 95.31 510 THR A N 1
ATOM 3951 C CA . THR A 1 510 ? -0.583 -14.069 -39.277 1.00 95.31 510 THR A CA 1
ATOM 3952 C C . THR A 1 510 ? -0.325 -15.532 -38.948 1.00 95.31 510 THR A C 1
ATOM 3954 O O . THR A 1 510 ? -0.116 -16.339 -39.857 1.00 95.31 510 THR A O 1
ATOM 3957 N N . LEU A 1 511 ? -0.306 -15.860 -37.660 1.00 90.25 511 LEU A N 1
ATOM 3958 C CA . LEU A 1 511 ? 0.102 -17.163 -37.156 1.00 90.25 511 LEU A CA 1
ATOM 3959 C C . LEU A 1 511 ? -1.058 -17.863 -36.440 1.00 90.25 511 LEU A C 1
ATOM 3961 O O . LEU A 1 511 ? -1.609 -17.347 -35.467 1.00 90.25 511 LEU A O 1
ATOM 3965 N N . ASN A 1 512 ? -1.386 -19.065 -36.910 1.00 86.69 512 ASN A N 1
ATOM 3966 C CA . ASN A 1 512 ? -2.289 -19.996 -36.248 1.00 86.69 512 ASN A CA 1
ATOM 3967 C C . ASN A 1 512 ? -1.579 -21.342 -36.097 1.00 86.69 512 ASN A C 1
ATOM 3969 O O . ASN A 1 512 ? -1.745 -22.246 -36.914 1.00 86.69 512 ASN A O 1
ATOM 3973 N N . THR A 1 513 ? -0.711 -21.447 -35.094 1.00 78.88 513 THR A N 1
ATOM 3974 C CA . THR A 1 513 ? -0.048 -22.713 -34.787 1.00 78.88 513 THR A CA 1
ATOM 3975 C C . THR A 1 513 ? -0.263 -23.050 -33.315 1.00 78.88 513 THR A C 1
ATOM 3977 O O . THR A 1 513 ? 0.072 -22.233 -32.463 1.00 78.88 513 THR A O 1
ATOM 3980 N N . PRO A 1 514 ? -0.807 -24.236 -32.993 1.00 72.81 514 PRO A N 1
ATOM 3981 C CA . PRO A 1 514 ? -0.863 -24.730 -31.622 1.00 72.81 514 PRO A CA 1
ATOM 3982 C C . PRO A 1 514 ? 0.506 -25.244 -31.143 1.00 72.81 514 PRO A C 1
ATOM 3984 O O . PRO A 1 514 ? 0.632 -25.678 -30.004 1.00 72.81 514 PRO A O 1
ATOM 3987 N N . LEU A 1 515 ? 1.522 -25.257 -32.016 1.00 76.75 515 LEU A N 1
ATOM 3988 C CA . LEU A 1 515 ? 2.870 -25.712 -31.692 1.00 76.75 515 LEU A CA 1
ATOM 3989 C C . LEU A 1 515 ? 3.692 -24.567 -31.104 1.00 76.75 515 LEU A C 1
ATOM 3991 O O . LEU A 1 515 ? 3.547 -23.409 -31.494 1.00 76.75 515 LEU A O 1
ATOM 3995 N N . GLU A 1 516 ? 4.597 -24.901 -30.191 1.00 82.38 516 GLU A N 1
ATOM 3996 C CA . GLU A 1 516 ? 5.438 -23.902 -29.544 1.00 82.38 516 GLU A CA 1
ATOM 3997 C C . GLU A 1 516 ? 6.400 -23.214 -30.534 1.00 82.38 516 GLU A C 1
ATOM 3999 O O . GLU A 1 516 ? 6.933 -23.809 -31.475 1.00 82.38 516 GLU A O 1
ATOM 4004 N N . VAL A 1 517 ? 6.662 -21.936 -30.298 1.00 88.75 517 VAL A N 1
ATOM 4005 C CA . VAL A 1 517 ? 7.689 -21.158 -30.983 1.00 88.75 517 VAL A CA 1
ATOM 4006 C C . VAL A 1 517 ? 8.877 -21.034 -30.041 1.00 88.75 517 VAL A C 1
ATOM 4008 O O . VAL A 1 517 ? 8.744 -20.523 -28.931 1.00 88.75 517 VAL A O 1
ATOM 4011 N N . ARG A 1 518 ? 10.049 -21.488 -30.492 1.00 87.06 518 ARG A N 1
ATOM 4012 C CA . ARG A 1 518 ? 11.327 -21.376 -29.776 1.00 87.06 518 ARG A CA 1
ATOM 4013 C C . ARG A 1 518 ? 12.296 -20.464 -30.527 1.00 87.06 518 ARG A C 1
ATOM 4015 O O . ARG A 1 518 ? 12.054 -20.068 -31.667 1.00 87.06 518 ARG A O 1
ATOM 4022 N N . GLY A 1 519 ? 13.428 -20.158 -29.898 1.00 86.81 519 GLY A N 1
ATOM 4023 C CA . GLY A 1 519 ? 14.509 -19.386 -30.507 1.00 86.81 519 GLY A CA 1
ATOM 4024 C C . GLY A 1 519 ? 14.232 -17.882 -30.548 1.00 86.81 519 GLY A C 1
ATOM 4025 O O . GLY A 1 519 ? 13.459 -17.346 -29.760 1.00 86.81 519 GLY A O 1
ATOM 4026 N N . LYS A 1 520 ? 14.914 -17.163 -31.444 1.00 90.38 520 LYS A N 1
ATOM 4027 C CA . LYS A 1 520 ? 14.850 -15.695 -31.492 1.00 90.38 520 LYS A CA 1
ATOM 4028 C C . LYS A 1 520 ? 13.658 -15.223 -32.317 1.00 90.38 520 LYS A C 1
ATOM 4030 O O . LYS A 1 520 ? 13.582 -15.514 -33.510 1.00 90.38 520 LYS A O 1
ATOM 4035 N N . LEU A 1 521 ? 12.780 -14.435 -31.704 1.00 92.75 521 LEU A N 1
ATOM 4036 C CA . LEU A 1 521 ? 11.713 -13.713 -32.389 1.00 92.75 521 LEU A CA 1
ATOM 4037 C C . LEU A 1 521 ? 12.188 -12.280 -32.648 1.00 92.75 521 LEU A C 1
ATOM 4039 O O . LEU A 1 521 ? 12.473 -11.528 -31.718 1.00 92.75 521 LEU A O 1
ATOM 4043 N N . SER A 1 522 ? 12.302 -11.899 -33.918 1.00 92.44 522 SER A N 1
ATOM 4044 C CA . SER A 1 522 ? 12.639 -10.532 -34.327 1.00 92.44 522 SER A CA 1
ATOM 4045 C C . SER A 1 522 ? 11.429 -9.894 -34.998 1.00 92.44 522 SER A C 1
ATOM 4047 O O . SER A 1 522 ? 11.159 -10.134 -36.176 1.00 92.44 522 SER A O 1
ATOM 4049 N N . LEU A 1 523 ? 10.702 -9.070 -34.252 1.00 91.75 523 LEU A N 1
ATOM 4050 C CA . LEU A 1 523 ? 9.422 -8.511 -34.677 1.00 91.75 523 LEU A CA 1
ATOM 4051 C C . LEU A 1 523 ? 9.588 -7.115 -35.295 1.00 91.75 523 LEU A C 1
ATOM 4053 O O . LEU A 1 523 ? 9.002 -6.149 -34.844 1.00 91.75 523 LEU A O 1
ATOM 4057 N N . LEU A 1 524 ? 10.380 -6.971 -36.360 1.00 88.62 524 LEU A N 1
ATOM 4058 C CA . LEU A 1 524 ? 10.516 -5.655 -37.009 1.00 88.62 524 LEU A CA 1
ATOM 4059 C C . LEU A 1 524 ? 9.199 -5.172 -37.657 1.00 88.62 524 LEU A C 1
ATOM 4061 O O . LEU A 1 524 ? 9.049 -3.978 -37.914 1.00 88.62 524 LEU A O 1
ATOM 4065 N N . GLY A 1 525 ? 8.284 -6.100 -37.953 1.00 90.00 525 GLY A N 1
ATOM 4066 C CA . GLY A 1 525 ? 6.892 -5.860 -38.345 1.00 90.00 525 GLY A CA 1
ATOM 4067 C C . GLY A 1 525 ? 5.894 -6.452 -37.340 1.00 90.00 525 GLY A C 1
ATOM 4068 O O . GLY A 1 525 ? 6.207 -6.613 -36.163 1.00 90.00 525 GLY A O 1
ATOM 4069 N N . THR A 1 526 ? 4.701 -6.811 -37.809 1.00 95.00 526 THR A N 1
ATOM 4070 C CA . THR A 1 526 ? 3.573 -7.228 -36.963 1.00 95.00 526 THR A CA 1
ATOM 4071 C C . THR A 1 526 ? 3.431 -8.752 -36.916 1.00 95.00 526 THR A C 1
ATOM 4073 O O . THR A 1 526 ? 3.313 -9.411 -37.951 1.00 95.00 526 THR A O 1
ATOM 4076 N N . LEU A 1 527 ? 3.382 -9.338 -35.720 1.00 96.19 527 LEU A N 1
ATOM 4077 C CA . LEU A 1 527 ? 2.912 -10.708 -35.503 1.00 96.19 527 LEU A CA 1
ATOM 4078 C C . LEU A 1 527 ? 1.429 -10.669 -35.131 1.00 96.19 527 LEU A C 1
ATOM 4080 O O . LEU A 1 527 ? 1.070 -10.227 -34.046 1.00 96.19 527 LEU A O 1
ATOM 4084 N N . LYS A 1 528 ? 0.557 -11.138 -36.018 1.00 96.75 528 LYS A N 1
ATOM 4085 C CA . LYS A 1 528 ? -0.879 -11.235 -35.765 1.00 96.75 528 LYS A CA 1
ATOM 4086 C C . LYS A 1 528 ? -1.245 -12.656 -35.351 1.00 96.75 528 LYS A C 1
ATOM 4088 O O . LYS A 1 528 ? -0.931 -13.604 -36.063 1.00 96.75 528 LYS A O 1
ATOM 4093 N N . LEU A 1 529 ? -1.938 -12.806 -34.231 1.00 95.12 529 LEU A N 1
ATOM 4094 C CA . LEU A 1 529 ? -2.399 -14.105 -33.757 1.00 95.12 529 LEU A CA 1
ATOM 4095 C C . LEU A 1 529 ? -3.762 -14.440 -34.365 1.00 95.12 529 LEU A C 1
ATOM 4097 O O . LEU A 1 529 ? -4.685 -13.627 -34.376 1.00 95.12 529 LEU A O 1
ATOM 4101 N N . ASP A 1 530 ? -3.893 -15.647 -34.893 1.00 92.25 530 ASP A N 1
ATOM 4102 C CA . ASP A 1 530 ? -5.176 -16.210 -35.324 1.00 92.25 530 ASP A CA 1
ATOM 4103 C C . ASP A 1 530 ? -5.580 -17.420 -34.449 1.00 92.25 530 ASP A C 1
ATOM 4105 O O . ASP A 1 530 ? -6.773 -17.667 -34.237 1.00 92.25 530 ASP A O 1
ATOM 4109 N N . GLY A 1 531 ? -4.594 -18.047 -33.792 1.00 87.31 531 GLY A N 1
ATOM 4110 C CA . GLY A 1 531 ? -4.731 -18.942 -32.634 1.00 87.31 531 GLY A CA 1
ATOM 4111 C C . GLY A 1 531 ? -3.828 -18.510 -31.466 1.00 87.31 531 GLY A C 1
ATOM 4112 O O . GLY A 1 531 ? -3.099 -17.527 -31.588 1.00 87.31 531 GLY A O 1
ATOM 4113 N N . ASP A 1 532 ? -3.890 -19.219 -30.335 1.00 90.50 532 ASP A N 1
ATOM 4114 C CA . ASP A 1 532 ? -3.014 -18.950 -29.183 1.00 90.50 532 ASP A CA 1
ATOM 4115 C C . ASP A 1 532 ? -1.543 -19.238 -29.530 1.00 90.50 532 ASP A C 1
ATOM 4117 O O . ASP A 1 532 ? -1.238 -20.157 -30.290 1.00 90.50 532 ASP A O 1
ATOM 4121 N N . LEU A 1 533 ? -0.629 -18.434 -28.986 1.00 92.44 533 LEU A N 1
ATOM 4122 C CA . LEU A 1 533 ? 0.811 -18.552 -29.192 1.00 92.44 533 LEU A CA 1
ATOM 4123 C C . LEU A 1 533 ? 1.462 -19.191 -27.968 1.00 92.44 533 LEU A C 1
ATOM 4125 O O . LEU A 1 533 ? 1.421 -18.631 -26.877 1.00 92.44 533 LEU A O 1
ATOM 4129 N N . TYR A 1 534 ? 2.150 -20.308 -28.158 1.00 90.62 534 TYR A N 1
ATOM 4130 C CA . TYR A 1 534 ? 2.930 -20.946 -27.102 1.00 90.62 534 TYR A CA 1
ATOM 4131 C C . TYR A 1 534 ? 4.404 -20.599 -27.298 1.00 90.62 534 TYR A C 1
ATOM 4133 O O . TYR A 1 534 ? 4.991 -20.943 -28.319 1.00 90.62 534 TYR A O 1
ATOM 4141 N N . LEU A 1 535 ? 5.010 -19.886 -26.351 1.00 91.44 535 LEU A N 1
ATOM 4142 C CA . LEU A 1 535 ? 6.445 -19.619 -26.349 1.00 91.44 535 LEU A CA 1
ATOM 4143 C C . LEU A 1 535 ? 7.136 -20.711 -25.532 1.00 91.44 535 LEU A C 1
ATOM 4145 O O . LEU A 1 535 ? 6.908 -20.843 -24.326 1.00 91.44 535 LEU A O 1
ATOM 4149 N N . GLY A 1 536 ? 7.939 -21.524 -26.216 1.00 83.50 536 GLY A N 1
ATOM 4150 C CA . GLY A 1 536 ? 8.685 -22.627 -25.613 1.00 83.50 536 GLY A CA 1
ATOM 4151 C C . GLY A 1 536 ? 9.969 -22.161 -24.924 1.00 83.50 536 GLY A C 1
ATOM 4152 O O . GLY A 1 536 ? 10.400 -21.019 -25.096 1.00 83.50 536 GLY A O 1
ATOM 4153 N N . SER A 1 537 ? 10.629 -23.056 -24.182 1.00 81.31 537 SER A N 1
ATOM 4154 C CA . SER A 1 537 ? 11.912 -22.727 -23.540 1.00 81.31 537 SER A CA 1
ATOM 4155 C C . SER A 1 537 ? 12.962 -22.293 -24.578 1.00 81.31 537 SER A C 1
ATOM 4157 O O . SER A 1 537 ? 13.066 -22.849 -25.679 1.00 81.31 537 SER A O 1
ATOM 4159 N N . GLY A 1 538 ? 13.712 -21.238 -24.245 1.00 77.69 538 GLY A N 1
ATOM 4160 C CA . GLY A 1 538 ? 14.668 -20.587 -25.145 1.00 77.69 538 GLY A CA 1
ATOM 4161 C C . GLY A 1 538 ? 14.049 -19.617 -26.163 1.00 77.69 538 GLY A C 1
ATOM 4162 O O . GLY A 1 538 ? 14.784 -19.058 -26.985 1.00 77.69 538 GLY A O 1
ATOM 4163 N N . ALA A 1 539 ? 12.731 -19.390 -26.132 1.00 86.69 539 ALA A N 1
ATOM 4164 C CA . ALA A 1 539 ? 12.112 -18.284 -26.855 1.00 86.69 539 ALA A CA 1
ATOM 4165 C C . ALA A 1 539 ? 12.587 -16.945 -26.274 1.00 86.69 539 ALA A C 1
ATOM 4167 O O . ALA A 1 539 ? 12.436 -16.669 -25.088 1.00 86.69 539 ALA A O 1
ATOM 4168 N N . THR A 1 540 ? 13.166 -16.093 -27.115 1.00 84.88 540 THR A N 1
ATOM 4169 C CA . THR A 1 540 ? 13.622 -14.757 -26.710 1.00 84.88 540 THR A CA 1
ATOM 4170 C C . THR A 1 540 ? 13.135 -13.725 -27.704 1.00 84.88 540 THR A C 1
ATOM 4172 O O . THR A 1 540 ? 13.231 -13.921 -28.921 1.00 84.88 540 THR A O 1
ATOM 4175 N N . LEU A 1 541 ? 12.638 -12.596 -27.200 1.00 85.94 541 LEU A N 1
ATOM 4176 C CA . LEU A 1 541 ? 12.448 -11.432 -28.049 1.00 85.94 541 LEU A CA 1
ATOM 4177 C C . LEU A 1 541 ? 13.847 -10.890 -28.359 1.00 85.94 541 LEU A C 1
ATOM 4179 O O . LEU A 1 541 ? 14.589 -10.552 -27.448 1.00 85.94 541 LEU A O 1
ATOM 4183 N N . PHE A 1 542 ? 14.262 -10.865 -29.622 1.00 79.25 542 PHE A N 1
ATOM 4184 C CA . PHE A 1 542 ? 15.577 -10.336 -30.008 1.00 79.25 542 PHE A CA 1
ATOM 4185 C C . PHE A 1 542 ? 15.495 -8.862 -30.410 1.00 79.25 542 PHE A C 1
ATOM 4187 O O . PHE A 1 542 ? 16.406 -8.086 -30.129 1.00 79.25 542 PHE A O 1
ATOM 4194 N N . LYS A 1 543 ? 14.391 -8.481 -31.056 1.00 80.50 543 LYS A N 1
ATOM 4195 C CA . LYS A 1 543 ? 14.031 -7.095 -31.351 1.00 80.50 543 LYS A CA 1
ATOM 4196 C C . LYS A 1 543 ? 12.554 -6.885 -31.045 1.00 80.50 543 LYS A C 1
ATOM 4198 O O . LYS A 1 543 ? 11.743 -7.752 -31.380 1.00 80.50 543 LYS A O 1
ATOM 4203 N N . GLY A 1 544 ? 12.261 -5.747 -30.416 1.00 69.25 544 GLY A N 1
ATOM 4204 C CA . GLY A 1 544 ? 10.918 -5.231 -30.172 1.00 69.25 544 GLY A CA 1
ATOM 4205 C C . GLY A 1 544 ? 10.122 -5.076 -31.465 1.00 69.25 544 GLY A C 1
ATOM 4206 O O . GLY A 1 544 ? 10.682 -5.181 -32.559 1.00 69.25 544 GLY A O 1
ATOM 4207 N N . GLY A 1 545 ? 8.815 -4.877 -31.329 1.00 82.38 545 GLY A N 1
ATOM 4208 C CA . GLY A 1 545 ? 7.882 -4.980 -32.441 1.00 82.38 545 GLY A CA 1
ATOM 4209 C C . GLY A 1 545 ? 6.428 -4.885 -32.049 1.00 82.38 545 GLY A C 1
ATOM 4210 O O . GLY A 1 545 ? 6.117 -4.472 -30.940 1.00 82.38 545 GLY A O 1
ATOM 4211 N N . GLU A 1 546 ? 5.547 -5.317 -32.944 1.00 93.94 546 GLU A N 1
ATOM 4212 C CA . GLU A 1 546 ? 4.102 -5.321 -32.726 1.00 93.94 546 GLU A CA 1
ATOM 4213 C C . GLU A 1 546 ? 3.567 -6.756 -32.670 1.00 93.94 546 GLU A C 1
ATOM 4215 O O . GLU A 1 546 ? 3.817 -7.559 -33.571 1.00 93.94 546 GLU A O 1
ATOM 4220 N N . ILE A 1 547 ? 2.803 -7.080 -31.626 1.00 95.81 547 ILE A N 1
ATOM 4221 C CA . ILE A 1 547 ? 1.988 -8.290 -31.550 1.00 95.81 547 ILE A CA 1
ATOM 4222 C C . ILE A 1 547 ? 0.518 -7.880 -31.508 1.00 95.81 547 ILE A C 1
ATOM 4224 O O . ILE A 1 547 ? 0.041 -7.285 -30.542 1.00 95.81 547 ILE A O 1
ATOM 4228 N N . ASN A 1 548 ? -0.229 -8.251 -32.541 1.00 96.88 548 ASN A N 1
ATOM 4229 C CA . ASN A 1 548 ? -1.676 -8.137 -32.543 1.00 96.88 548 ASN A CA 1
ATOM 4230 C C . ASN A 1 548 ? -2.277 -9.444 -32.022 1.00 96.88 548 ASN A C 1
ATOM 4232 O O . ASN A 1 548 ? -2.423 -10.404 -32.781 1.00 96.88 548 ASN A O 1
ATOM 4236 N N . GLY A 1 549 ? -2.623 -9.498 -30.734 1.00 93.94 549 GLY A N 1
ATOM 4237 C CA . GLY A 1 549 ? -3.152 -10.725 -30.137 1.00 93.94 549 GLY A CA 1
ATOM 4238 C C . GLY A 1 549 ? -4.538 -11.130 -30.626 1.00 93.94 549 GLY A C 1
ATOM 4239 O O . GLY A 1 549 ? -4.895 -12.287 -30.467 1.00 93.94 549 GLY A O 1
ATOM 4240 N N . ASN A 1 550 ? -5.318 -10.236 -31.249 1.00 94.38 550 ASN A N 1
ATOM 4241 C CA . ASN A 1 550 ? -6.620 -10.561 -31.855 1.00 94.38 550 ASN A CA 1
ATOM 4242 C C . ASN A 1 550 ? -7.579 -11.374 -30.941 1.00 94.38 550 ASN A C 1
ATOM 4244 O O . ASN A 1 550 ? -8.328 -12.236 -31.398 1.00 94.38 550 ASN A O 1
ATOM 4248 N N . GLY A 1 551 ? -7.541 -11.123 -29.630 1.00 92.25 551 GLY A N 1
ATOM 4249 C CA . GLY A 1 551 ? -8.316 -11.843 -28.613 1.00 92.25 551 GLY A CA 1
ATOM 4250 C C . GLY A 1 551 ? -7.740 -13.200 -28.187 1.00 92.25 551 GLY A C 1
ATOM 4251 O O . GLY A 1 551 ? -8.452 -13.963 -27.538 1.00 92.25 551 GLY A O 1
ATOM 4252 N N . ARG A 1 552 ? -6.497 -13.515 -28.561 1.00 94.25 552 ARG A N 1
ATOM 4253 C CA . ARG A 1 552 ? -5.778 -14.762 -28.258 1.00 94.25 552 ARG A CA 1
ATOM 4254 C C . ARG A 1 552 ? -4.772 -14.591 -27.124 1.00 94.25 552 ARG A C 1
ATOM 4256 O O . ARG A 1 552 ? -4.458 -13.472 -26.704 1.00 94.25 552 ARG A O 1
ATOM 4263 N N . SER A 1 553 ? -4.275 -15.721 -26.641 1.00 94.50 553 SER A N 1
ATOM 4264 C CA . SER A 1 553 ? -3.347 -15.795 -25.518 1.00 94.50 553 SER A CA 1
ATOM 4265 C C . SER A 1 553 ? -1.918 -16.084 -25.977 1.00 94.50 553 SER A C 1
ATOM 4267 O O . SER A 1 553 ? -1.697 -16.786 -26.960 1.00 94.50 553 SER A O 1
ATOM 4269 N N . ILE A 1 554 ? -0.941 -15.561 -25.242 1.00 95.12 554 ILE A N 1
ATOM 4270 C CA . ILE A 1 554 ? 0.478 -15.899 -25.332 1.00 95.12 554 ILE A CA 1
ATOM 4271 C C . ILE A 1 554 ? 0.835 -16.650 -24.052 1.00 95.12 554 ILE A C 1
ATOM 4273 O O . ILE A 1 554 ? 0.740 -16.086 -22.965 1.00 95.12 554 ILE A O 1
ATOM 4277 N N . HIS A 1 555 ? 1.236 -17.909 -24.174 1.00 92.94 555 HIS A N 1
ATOM 4278 C CA . HIS A 1 555 ? 1.587 -18.774 -23.053 1.00 92.94 555 HIS A CA 1
ATOM 4279 C C . HIS A 1 555 ? 3.105 -18.846 -22.914 1.00 92.94 555 HIS A C 1
ATOM 4281 O O . HIS A 1 555 ? 3.800 -19.172 -23.879 1.00 92.94 555 HIS A O 1
ATOM 4287 N N . LEU A 1 556 ? 3.616 -18.555 -21.719 1.00 90.56 556 LEU A N 1
ATOM 4288 C CA . LEU A 1 556 ? 5.038 -18.651 -21.406 1.00 90.56 556 LEU A CA 1
ATOM 4289 C C . LEU A 1 556 ? 5.327 -20.007 -20.764 1.00 90.56 556 LEU A C 1
ATOM 4291 O O . LEU A 1 556 ? 4.826 -20.298 -19.681 1.00 90.56 556 LEU A O 1
ATOM 4295 N N . SER A 1 557 ? 6.141 -20.826 -21.428 1.00 85.38 557 SER A N 1
ATOM 4296 C CA . SER A 1 557 ? 6.604 -22.104 -20.863 1.00 85.38 557 SER A CA 1
ATOM 4297 C C . SER A 1 557 ? 7.855 -21.943 -19.984 1.00 85.38 557 SER A C 1
ATOM 4299 O O . SER A 1 557 ? 8.257 -22.887 -19.317 1.00 85.38 557 SER A O 1
ATOM 4301 N N . ASP A 1 558 ? 8.490 -20.769 -20.024 1.00 88.94 558 ASP A N 1
ATOM 4302 C CA . ASP A 1 558 ? 9.706 -20.388 -19.296 1.00 88.94 558 ASP A CA 1
ATOM 4303 C C . ASP A 1 558 ? 9.716 -18.851 -19.141 1.00 88.94 558 ASP A C 1
ATOM 4305 O O . ASP A 1 558 ? 8.841 -18.155 -19.669 1.00 88.94 558 ASP A O 1
ATOM 4309 N N . ASN A 1 559 ? 10.707 -18.294 -18.448 1.00 90.50 559 ASN A N 1
ATOM 4310 C CA . ASN A 1 559 ? 10.890 -16.852 -18.318 1.00 90.50 559 ASN A CA 1
ATOM 4311 C C . ASN A 1 559 ? 11.049 -16.180 -19.690 1.00 90.50 559 ASN A C 1
ATOM 4313 O O . ASN A 1 559 ? 11.843 -16.613 -20.528 1.00 90.50 559 ASN A O 1
ATOM 4317 N N . LEU A 1 560 ? 10.344 -15.065 -19.898 1.00 90.06 560 LEU A N 1
ATOM 4318 C CA . LEU A 1 560 ? 10.454 -14.268 -21.117 1.00 90.06 560 LEU A CA 1
ATOM 4319 C C . LEU A 1 560 ? 11.284 -13.015 -20.855 1.00 90.06 560 LEU A C 1
ATOM 4321 O O . LEU A 1 560 ? 11.044 -12.275 -19.902 1.00 90.06 560 LEU A O 1
ATOM 4325 N N . TYR A 1 561 ? 12.236 -12.752 -21.744 1.00 87.88 561 TYR A N 1
ATOM 4326 C CA . TYR A 1 561 ? 13.120 -11.597 -21.665 1.00 87.88 561 TYR A CA 1
ATOM 4327 C C . TYR A 1 561 ? 12.855 -10.629 -22.819 1.00 87.88 561 TYR A C 1
ATOM 4329 O O . TYR A 1 561 ? 12.951 -11.012 -23.990 1.00 87.88 561 TYR A O 1
ATOM 4337 N N . VAL A 1 562 ? 12.556 -9.372 -22.484 1.00 88.38 562 VAL A N 1
ATOM 4338 C CA . VAL A 1 562 ? 12.542 -8.255 -23.435 1.00 88.38 562 VAL A CA 1
ATOM 4339 C C . VAL A 1 562 ? 13.874 -7.509 -23.302 1.00 88.38 562 VAL A C 1
ATOM 4341 O O . VAL A 1 562 ? 14.159 -6.980 -22.222 1.00 88.38 562 VAL A O 1
ATOM 4344 N N . PRO A 1 563 ? 14.714 -7.475 -24.355 1.00 87.38 563 PRO A N 1
ATOM 4345 C CA . PRO A 1 563 ? 16.039 -6.866 -24.299 1.00 87.38 563 PRO A CA 1
ATOM 4346 C C . PRO A 1 563 ? 16.011 -5.362 -24.058 1.00 87.38 563 PRO A C 1
ATOM 4348 O O . PRO A 1 563 ? 15.006 -4.694 -24.300 1.00 87.38 563 PRO A O 1
ATOM 4351 N N . ALA A 1 564 ? 17.162 -4.832 -23.643 1.00 88.25 564 ALA A N 1
ATOM 4352 C CA . ALA A 1 564 ? 17.323 -3.416 -23.349 1.00 88.25 564 ALA A CA 1
ATOM 4353 C C . ALA A 1 564 ? 16.951 -2.520 -24.544 1.00 88.25 564 ALA A C 1
ATOM 4355 O O . ALA A 1 564 ? 17.231 -2.846 -25.705 1.00 88.25 564 ALA A O 1
ATOM 4356 N N . ASN A 1 565 ? 16.341 -1.373 -24.241 1.00 85.75 565 ASN A N 1
ATOM 4357 C CA . ASN A 1 565 ? 15.913 -0.345 -25.192 1.00 85.75 565 ASN A CA 1
ATOM 4358 C C . ASN A 1 565 ? 14.938 -0.847 -26.278 1.00 85.75 565 ASN A C 1
ATOM 4360 O O . ASN A 1 565 ? 14.862 -0.266 -27.362 1.00 85.75 565 ASN A O 1
ATOM 4364 N N . GLN A 1 566 ? 14.227 -1.953 -26.034 1.00 87.75 566 GLN A N 1
ATOM 4365 C CA . GLN A 1 566 ? 13.199 -2.463 -26.943 1.00 87.75 566 GLN A CA 1
ATOM 4366 C C . GLN A 1 566 ? 11.800 -2.100 -26.447 1.00 87.75 566 GLN A C 1
ATOM 4368 O O . GLN A 1 566 ? 11.499 -2.227 -25.262 1.00 87.75 566 GLN A O 1
ATOM 4373 N N . VAL A 1 567 ? 10.928 -1.724 -27.382 1.00 88.31 567 VAL A N 1
ATOM 4374 C CA . VAL A 1 567 ? 9.498 -1.524 -27.128 1.00 88.31 567 VAL A CA 1
ATOM 4375 C C . VAL A 1 567 ? 8.719 -2.651 -27.797 1.00 88.31 567 VAL A C 1
ATOM 4377 O O . VAL A 1 567 ? 8.920 -2.939 -28.980 1.00 88.31 567 VAL A O 1
ATOM 4380 N N . LEU A 1 568 ? 7.847 -3.308 -27.038 1.00 91.19 568 LEU A N 1
ATOM 4381 C CA . LEU A 1 568 ? 6.905 -4.304 -27.534 1.00 91.19 568 LEU A CA 1
ATOM 4382 C C . LEU A 1 568 ? 5.493 -3.716 -27.498 1.00 91.19 568 LEU A C 1
ATOM 4384 O O . LEU A 1 568 ? 4.948 -3.481 -26.425 1.00 91.19 568 LEU A O 1
ATOM 4388 N N . HIS A 1 569 ? 4.908 -3.497 -28.667 1.00 94.38 569 HIS A N 1
ATOM 4389 C CA . HIS A 1 569 ? 3.535 -3.048 -28.850 1.00 94.38 569 HIS A CA 1
ATOM 4390 C C . HIS A 1 569 ? 2.571 -4.233 -28.838 1.00 94.38 569 HIS A C 1
ATOM 4392 O O . HIS A 1 569 ? 2.764 -5.212 -29.560 1.00 94.38 569 HIS A O 1
ATOM 4398 N N . LEU A 1 570 ? 1.511 -4.129 -28.045 1.00 96.81 570 LEU A N 1
ATOM 4399 C CA . LEU A 1 570 ? 0.363 -5.023 -28.055 1.00 96.81 570 LEU A CA 1
ATOM 4400 C C . LEU A 1 570 ? -0.805 -4.281 -28.711 1.00 96.81 570 LEU A C 1
ATOM 4402 O O . LEU A 1 570 ? -1.484 -3.484 -28.062 1.00 96.81 570 LEU A O 1
ATOM 4406 N N . SER A 1 571 ? -1.018 -4.546 -30.001 1.00 96.06 571 SER A N 1
ATOM 4407 C CA . SER A 1 571 ? -1.958 -3.813 -30.867 1.00 96.06 571 SER A CA 1
ATOM 4408 C C . SER A 1 571 ? -3.328 -4.476 -31.032 1.00 96.06 571 SER A C 1
ATOM 4410 O O . SER A 1 571 ? -4.205 -3.985 -31.743 1.00 96.06 571 SER A O 1
ATOM 4412 N N . GLY A 1 572 ? -3.537 -5.610 -30.365 1.00 94.81 572 GLY A N 1
ATOM 4413 C CA . GLY A 1 572 ? -4.814 -6.313 -30.304 1.00 94.81 572 GLY A CA 1
ATOM 4414 C C . GLY A 1 572 ? -5.050 -6.883 -28.915 1.00 94.81 572 GLY A C 1
ATOM 4415 O O . GLY A 1 572 ? -4.103 -7.064 -28.148 1.00 94.81 572 GLY A O 1
ATOM 4416 N N . ASN A 1 573 ? -6.312 -7.165 -28.578 1.00 97.19 573 ASN A N 1
ATOM 4417 C CA . ASN A 1 573 ? -6.646 -7.731 -27.269 1.00 97.19 573 ASN A CA 1
ATOM 4418 C C . ASN A 1 573 ? -5.829 -9.005 -27.030 1.00 97.19 573 ASN A C 1
ATOM 4420 O O . ASN A 1 573 ? -5.821 -9.881 -27.891 1.00 97.19 573 ASN A O 1
ATOM 4424 N N . THR A 1 574 ? -5.123 -9.091 -25.907 1.00 96.81 574 THR A N 1
ATOM 4425 C CA . THR A 1 574 ? -4.145 -10.166 -25.673 1.00 96.81 574 THR A CA 1
ATOM 4426 C C . THR A 1 574 ? -4.163 -10.591 -24.213 1.00 96.81 574 THR A C 1
ATOM 4428 O O . THR A 1 574 ? -4.220 -9.742 -23.325 1.00 96.81 574 THR A O 1
ATOM 4431 N N . VAL A 1 575 ? -4.061 -11.892 -23.950 1.00 97.75 575 VAL A N 1
ATOM 4432 C CA . VAL A 1 575 ? -3.732 -12.409 -22.613 1.00 97.75 575 VAL A CA 1
ATOM 4433 C C . VAL A 1 575 ? -2.296 -12.920 -22.638 1.00 97.75 575 VAL A C 1
ATOM 4435 O O . VAL A 1 575 ? -1.974 -13.755 -23.468 1.00 97.75 575 VAL A O 1
ATOM 4438 N N . ILE A 1 576 ? -1.426 -12.441 -21.755 1.00 96.81 576 ILE A N 1
ATOM 4439 C CA . ILE A 1 576 ? -0.117 -13.052 -21.508 1.00 96.81 576 ILE A CA 1
ATOM 4440 C C . ILE A 1 576 ? -0.250 -13.891 -20.243 1.00 96.81 576 ILE A C 1
ATOM 4442 O O . ILE A 1 576 ? -0.438 -13.356 -19.152 1.00 96.81 576 ILE A O 1
ATOM 4446 N N . GLU A 1 577 ? -0.180 -15.202 -20.415 1.00 95.44 577 GLU A N 1
ATOM 4447 C CA . GLU A 1 577 ? -0.274 -16.202 -19.362 1.00 95.44 577 GLU A CA 1
ATOM 4448 C C . GLU A 1 577 ? 1.130 -16.702 -19.019 1.00 95.44 577 GLU A C 1
ATOM 4450 O O . GLU A 1 577 ? 1.792 -17.325 -19.855 1.00 95.44 577 GLU A O 1
ATOM 4455 N N . GLY A 1 578 ? 1.591 -16.421 -17.800 1.00 89.31 578 GLY A N 1
ATOM 4456 C CA . GLY A 1 578 ? 2.940 -16.788 -17.384 1.00 89.31 578 GLY A CA 1
ATOM 4457 C C . GLY A 1 578 ? 3.073 -18.146 -16.712 1.00 89.31 578 GLY A C 1
ATOM 4458 O O . GLY A 1 578 ? 4.193 -18.640 -16.664 1.00 89.31 578 GLY A O 1
ATOM 4459 N N . HIS A 1 579 ? 2.000 -18.756 -16.192 1.00 87.62 579 HIS A N 1
ATOM 4460 C CA . HIS A 1 579 ? 2.079 -20.006 -15.404 1.00 87.62 579 HIS A CA 1
ATOM 4461 C C . HIS A 1 579 ? 3.114 -19.969 -14.258 1.00 87.62 579 HIS A C 1
ATOM 4463 O O . HIS A 1 579 ? 3.780 -20.957 -13.971 1.00 87.62 579 HIS A O 1
ATOM 4469 N N . GLY A 1 580 ? 3.287 -18.811 -13.619 1.00 86.94 580 GLY A N 1
ATOM 4470 C CA . GLY A 1 580 ? 4.266 -18.556 -12.556 1.00 86.94 580 GLY A CA 1
ATOM 4471 C C . GLY A 1 580 ? 5.627 -18.042 -13.042 1.00 86.94 580 GLY A C 1
ATOM 4472 O O . GLY A 1 580 ? 6.439 -17.611 -12.223 1.00 86.94 580 GLY A O 1
ATOM 4473 N N . ASN A 1 581 ? 5.877 -18.028 -14.355 1.00 90.62 581 ASN A N 1
ATOM 4474 C CA . ASN A 1 581 ? 7.131 -17.537 -14.926 1.00 90.62 581 ASN A CA 1
ATOM 4475 C C . ASN A 1 581 ? 7.273 -16.009 -14.830 1.00 90.62 581 ASN A C 1
ATOM 4477 O O . ASN A 1 581 ? 6.316 -15.256 -14.625 1.00 90.62 581 ASN A O 1
ATOM 4481 N N . THR A 1 582 ? 8.506 -15.538 -15.005 1.00 92.50 582 THR A N 1
ATOM 4482 C CA . THR A 1 582 ? 8.866 -14.121 -14.950 1.00 92.50 582 THR A CA 1
ATOM 4483 C C . THR A 1 582 ? 8.926 -13.511 -16.349 1.00 92.50 582 THR A C 1
ATOM 4485 O O . THR A 1 582 ? 9.656 -13.987 -17.220 1.00 92.50 582 THR A O 1
ATOM 4488 N N . LEU A 1 583 ? 8.224 -12.395 -16.545 1.00 92.69 583 LEU A N 1
ATOM 4489 C CA . LEU A 1 583 ? 8.456 -11.468 -17.649 1.00 92.69 583 LEU A CA 1
ATOM 4490 C C . LEU A 1 583 ? 9.470 -10.414 -17.194 1.00 92.69 583 LEU A C 1
ATOM 4492 O O . LEU A 1 583 ? 9.165 -9.562 -16.358 1.00 92.69 583 LEU A O 1
ATOM 4496 N N . THR A 1 584 ? 10.678 -10.478 -17.745 1.00 90.44 584 THR A N 1
ATOM 4497 C CA . THR A 1 584 ? 11.758 -9.539 -17.431 1.00 90.44 584 THR A CA 1
ATOM 4498 C C . THR A 1 584 ? 11.873 -8.476 -18.516 1.00 90.44 584 THR A C 1
ATOM 4500 O O . THR A 1 584 ? 12.166 -8.777 -19.676 1.00 90.44 584 THR A O 1
ATOM 4503 N N . LEU A 1 585 ? 11.677 -7.223 -18.116 1.00 89.75 585 LEU A N 1
ATOM 4504 C CA . LEU A 1 585 ? 11.891 -6.032 -18.925 1.00 89.75 585 LEU A CA 1
ATOM 4505 C C . LEU A 1 585 ? 13.258 -5.442 -18.556 1.00 89.75 585 LEU A C 1
ATOM 4507 O O . LEU A 1 585 ? 13.481 -4.979 -17.438 1.00 89.75 585 LEU A O 1
ATOM 4511 N N . SER A 1 586 ? 14.203 -5.529 -19.484 1.00 88.06 586 SER A N 1
ATOM 4512 C CA . SER A 1 586 ? 15.579 -5.059 -19.276 1.00 88.06 586 SER A CA 1
ATOM 4513 C C . SER A 1 586 ? 15.677 -3.537 -19.240 1.00 88.06 586 SER A C 1
ATOM 4515 O O . SER A 1 586 ? 14.669 -2.843 -19.301 1.00 88.06 586 SER A O 1
ATOM 4517 N N . GLU A 1 587 ? 16.903 -3.009 -19.197 1.00 86.38 587 GLU A N 1
ATOM 4518 C CA . GLU A 1 587 ? 17.156 -1.569 -19.180 1.00 86.38 587 GLU A CA 1
ATOM 4519 C C . GLU A 1 587 ? 16.366 -0.808 -20.267 1.00 86.38 587 GLU A C 1
ATOM 4521 O O . GLU A 1 587 ? 16.543 -1.070 -21.456 1.00 86.38 587 GLU A O 1
ATOM 4526 N N . ASN A 1 588 ? 15.476 0.106 -19.863 1.00 82.44 588 ASN A N 1
ATOM 4527 C CA . ASN A 1 588 ? 14.563 0.881 -20.716 1.00 82.44 588 ASN A CA 1
ATOM 4528 C C . ASN A 1 588 ? 13.657 0.048 -21.645 1.00 82.44 588 ASN A C 1
ATOM 4530 O O . ASN A 1 588 ? 13.159 0.566 -22.647 1.00 82.44 588 ASN A O 1
ATOM 4534 N N . ALA A 1 589 ? 13.465 -1.242 -21.373 1.00 87.25 589 ALA A N 1
ATOM 4535 C CA . ALA A 1 589 ? 12.542 -2.069 -22.136 1.00 87.25 589 ALA A CA 1
ATOM 4536 C C . ALA A 1 589 ? 11.096 -1.759 -21.732 1.00 87.25 589 ALA A C 1
ATOM 4538 O O . ALA A 1 589 ? 10.786 -1.655 -20.545 1.00 87.25 589 ALA A O 1
ATOM 4539 N N . GLN A 1 590 ? 10.198 -1.644 -22.712 1.00 88.75 590 GLN A N 1
ATOM 4540 C CA . GLN A 1 590 ? 8.814 -1.241 -22.463 1.00 88.75 590 GLN A CA 1
ATOM 4541 C C . GLN A 1 590 ? 7.804 -2.158 -23.147 1.00 88.75 590 GLN A C 1
ATOM 4543 O O . GLN A 1 590 ? 7.994 -2.594 -24.282 1.00 88.75 590 GLN A O 1
ATOM 4548 N N . LEU A 1 591 ? 6.692 -2.398 -22.461 1.00 91.94 591 LEU A N 1
ATOM 4549 C CA . LEU A 1 591 ? 5.505 -3.053 -22.990 1.00 91.94 591 LEU A CA 1
ATOM 4550 C C . LEU A 1 591 ? 4.399 -2.011 -23.183 1.00 91.94 591 LEU A C 1
ATOM 4552 O O . LEU A 1 591 ? 3.911 -1.435 -22.209 1.00 91.94 591 LEU A O 1
ATOM 4556 N N . PHE A 1 592 ? 4.010 -1.757 -24.429 1.00 93.69 592 PHE A N 1
ATOM 4557 C CA . PHE A 1 592 ? 2.966 -0.798 -24.779 1.00 93.69 592 PHE A CA 1
ATOM 4558 C C . PHE A 1 592 ? 1.645 -1.515 -25.044 1.00 93.69 592 PHE A C 1
ATOM 4560 O O . PHE A 1 592 ? 1.574 -2.447 -25.837 1.00 93.69 592 PHE A O 1
ATOM 4567 N N . VAL A 1 593 ? 0.589 -1.062 -24.377 1.00 96.62 593 VAL A N 1
ATOM 4568 C CA . VAL A 1 593 ? -0.800 -1.421 -24.661 1.00 96.62 593 VAL A CA 1
ATOM 4569 C C . VAL A 1 593 ? -1.362 -0.333 -25.562 1.00 96.62 593 VAL A C 1
ATOM 4571 O O . VAL A 1 593 ? -1.619 0.782 -25.096 1.00 96.62 593 VAL A O 1
ATOM 4574 N N . ASP A 1 594 ? -1.513 -0.645 -26.847 1.00 95.00 594 ASP A N 1
ATOM 4575 C CA . ASP A 1 594 ? -1.871 0.352 -27.854 1.00 95.00 594 ASP A CA 1
ATOM 4576 C C . ASP A 1 594 ? -3.319 0.863 -27.689 1.00 95.00 594 ASP A C 1
ATOM 4578 O O . ASP A 1 594 ? -4.093 0.423 -26.829 1.00 95.00 594 ASP A O 1
ATOM 4582 N N . THR A 1 595 ? -3.697 1.835 -28.518 1.00 94.81 595 THR A N 1
ATOM 4583 C CA . THR A 1 595 ? -4.993 2.520 -28.476 1.00 94.81 595 THR A CA 1
ATOM 4584 C C . THR A 1 595 ? -6.164 1.551 -28.629 1.00 94.81 595 THR A C 1
ATOM 4586 O O . THR A 1 595 ? -6.177 0.729 -29.539 1.00 94.81 595 THR A O 1
ATOM 4589 N N . ASP A 1 596 ? -7.170 1.679 -27.757 1.00 92.81 596 ASP A N 1
ATOM 4590 C CA . ASP A 1 596 ? -8.377 0.834 -27.731 1.00 92.81 596 ASP A CA 1
ATOM 4591 C C . ASP A 1 596 ? -8.118 -0.669 -27.482 1.00 92.81 596 ASP A C 1
ATOM 4593 O O . ASP A 1 596 ? -9.012 -1.499 -27.673 1.00 92.81 596 ASP A O 1
ATOM 4597 N N . VAL A 1 597 ? -6.925 -1.035 -26.999 1.00 96.88 597 VAL A N 1
ATOM 4598 C CA . VAL A 1 597 ? -6.549 -2.424 -26.707 1.00 96.88 597 VAL A CA 1
ATOM 4599 C C . VAL A 1 597 ? -6.754 -2.770 -25.231 1.00 96.88 597 VAL A C 1
ATOM 4601 O O . VAL A 1 597 ? -6.513 -1.961 -24.335 1.00 96.88 597 VAL A O 1
ATOM 4604 N N . SER A 1 598 ? -7.197 -4.003 -24.967 1.00 96.56 598 SER A N 1
ATOM 4605 C CA . SER A 1 598 ? -7.223 -4.611 -23.633 1.00 96.56 598 SER A CA 1
ATOM 4606 C C . SER A 1 598 ? -6.195 -5.738 -23.518 1.00 96.56 598 SER A C 1
ATOM 4608 O O . SER A 1 598 ? -6.295 -6.741 -24.225 1.00 96.56 598 SER A O 1
ATOM 4610 N N . VAL A 1 599 ? -5.234 -5.594 -22.609 1.00 98.12 599 VAL A N 1
ATOM 4611 C CA . VAL A 1 599 ? -4.219 -6.615 -22.315 1.00 98.12 599 VAL A CA 1
ATOM 4612 C C . VAL A 1 599 ? -4.415 -7.145 -20.906 1.00 98.12 599 VAL A C 1
ATOM 4614 O O . VAL A 1 599 ? -4.559 -6.359 -19.972 1.00 98.12 599 VAL A O 1
ATOM 4617 N N . THR A 1 600 ? -4.372 -8.464 -20.744 1.00 98.19 600 THR A N 1
ATOM 4618 C CA . THR A 1 600 ? -4.333 -9.121 -19.434 1.00 98.19 600 THR A CA 1
ATOM 4619 C C . THR A 1 600 ? -2.974 -9.769 -19.226 1.00 98.19 600 THR A C 1
ATOM 4621 O O . THR A 1 600 ? -2.553 -10.573 -20.047 1.00 98.19 600 THR A O 1
ATOM 4624 N N . LEU A 1 601 ? -2.305 -9.452 -18.123 1.00 97.62 601 LEU A N 1
ATOM 4625 C CA . LEU A 1 601 ? -1.113 -10.146 -17.644 1.00 97.62 601 LEU A CA 1
ATOM 4626 C C . LEU A 1 601 ? -1.555 -11.054 -16.494 1.00 97.62 601 LEU A C 1
ATOM 4628 O O . LEU A 1 601 ? -2.134 -10.549 -15.529 1.00 97.62 601 LEU A O 1
ATOM 4632 N N . ARG A 1 602 ? -1.347 -12.370 -16.621 1.00 96.81 602 ARG A N 1
ATOM 4633 C CA . ARG A 1 602 ? -1.890 -13.366 -15.687 1.00 96.81 602 ARG A CA 1
ATOM 4634 C C . ARG A 1 602 ? -0.845 -14.358 -15.174 1.00 96.81 602 ARG A C 1
ATOM 4636 O O . ARG A 1 602 ? -0.012 -14.809 -15.955 1.00 96.81 602 ARG A O 1
ATOM 4643 N N . ASN A 1 603 ? -0.931 -14.704 -13.882 1.00 93.19 603 ASN A N 1
ATOM 4644 C CA . ASN A 1 603 ? -0.086 -15.682 -13.176 1.00 93.19 603 ASN A CA 1
ATOM 4645 C C . ASN A 1 603 ? 1.402 -15.490 -13.480 1.00 93.19 603 ASN A C 1
ATOM 4647 O O . ASN A 1 603 ? 2.058 -16.395 -13.991 1.00 93.19 603 ASN A O 1
ATOM 4651 N N . LEU A 1 604 ? 1.937 -14.295 -13.255 1.00 94.88 604 LEU A N 1
ATOM 4652 C CA . LEU A 1 604 ? 3.321 -14.015 -13.626 1.00 94.88 604 LEU A CA 1
ATOM 4653 C C . LEU A 1 604 ? 3.983 -13.008 -12.700 1.00 94.88 604 LEU A C 1
ATOM 4655 O O . LEU A 1 604 ? 3.323 -12.201 -12.039 1.00 94.88 604 LEU A O 1
ATOM 4659 N N . VAL A 1 605 ? 5.312 -13.049 -12.679 1.00 94.25 605 VAL A N 1
ATOM 4660 C CA . VAL A 1 605 ? 6.131 -12.020 -12.041 1.00 94.25 605 VAL A CA 1
ATOM 4661 C C . VAL A 1 605 ? 6.593 -11.045 -13.117 1.00 94.25 605 VAL A C 1
ATOM 4663 O O . VAL A 1 605 ? 7.224 -11.449 -14.090 1.00 94.25 605 VAL A O 1
ATOM 4666 N N . ILE A 1 606 ? 6.302 -9.757 -12.960 1.00 92.44 606 ILE A N 1
ATOM 4667 C CA . ILE A 1 606 ? 6.885 -8.708 -13.801 1.00 92.44 606 ILE A CA 1
ATOM 4668 C C . ILE A 1 606 ? 8.075 -8.137 -13.057 1.00 92.44 606 ILE A C 1
ATOM 4670 O O . ILE A 1 606 ? 7.931 -7.617 -11.949 1.00 92.44 606 ILE A O 1
ATOM 4674 N N . ASN A 1 607 ? 9.238 -8.222 -13.686 1.00 89.19 607 ASN A N 1
ATOM 4675 C CA . ASN A 1 607 ? 10.475 -7.671 -13.162 1.00 89.19 607 ASN A CA 1
ATOM 4676 C C . ASN A 1 607 ? 11.039 -6.645 -14.147 1.00 89.19 607 ASN A C 1
ATOM 4678 O O . ASN A 1 607 ? 11.038 -6.880 -15.356 1.00 89.19 607 ASN A O 1
ATOM 4682 N N . SER A 1 608 ? 11.545 -5.527 -13.632 1.00 83.06 608 SER A N 1
ATOM 4683 C CA . SER A 1 608 ? 12.262 -4.525 -14.425 1.00 83.06 608 SER A CA 1
ATOM 4684 C C . SER A 1 608 ? 13.598 -4.190 -13.779 1.00 83.06 608 SER A C 1
ATOM 4686 O O . SER A 1 608 ? 13.643 -4.017 -12.563 1.00 83.06 608 SER A O 1
ATOM 4688 N N . THR A 1 609 ? 14.667 -4.069 -14.571 1.00 74.56 609 THR A N 1
ATOM 4689 C CA . THR A 1 609 ? 16.025 -3.853 -14.035 1.00 74.56 609 THR A CA 1
ATOM 4690 C C . THR A 1 609 ? 16.394 -2.383 -13.867 1.00 74.56 609 THR A C 1
ATOM 4692 O O . THR A 1 609 ? 16.823 -1.993 -12.789 1.00 74.56 609 THR A O 1
ATOM 4695 N N . ARG A 1 610 ? 16.273 -1.577 -14.933 1.00 71.12 610 ARG A N 1
ATOM 4696 C CA . ARG A 1 610 ? 16.568 -0.140 -14.903 1.00 71.12 610 ARG A CA 1
ATOM 4697 C C . ARG A 1 610 ? 15.705 0.623 -15.909 1.00 71.12 610 ARG A C 1
ATOM 4699 O O . ARG A 1 610 ? 15.671 0.232 -17.064 1.00 71.12 610 ARG A O 1
ATOM 4706 N N . ASN A 1 611 ? 15.058 1.712 -15.536 1.00 63.41 611 ASN A N 1
ATOM 4707 C CA . ASN A 1 611 ? 14.324 2.583 -16.444 1.00 63.41 611 ASN A CA 1
ATOM 4708 C C . ASN A 1 611 ? 14.773 4.033 -16.256 1.00 63.41 611 ASN A C 1
ATOM 4710 O O . ASN A 1 611 ? 14.882 4.522 -15.136 1.00 63.41 611 ASN A O 1
ATOM 4714 N N . GLY A 1 612 ? 15.022 4.742 -17.357 1.00 56.16 612 GLY A N 1
ATOM 4715 C CA . GLY A 1 612 ? 15.239 6.185 -17.331 1.00 56.16 612 GLY A CA 1
ATOM 4716 C C . GLY A 1 612 ? 14.029 6.915 -16.739 1.00 56.16 612 GLY A C 1
ATOM 4717 O O . GLY A 1 612 ? 12.899 6.421 -16.812 1.00 56.16 612 GLY A O 1
ATOM 4718 N N . LEU A 1 613 ? 14.258 8.100 -16.168 1.00 53.22 613 LEU A N 1
ATOM 4719 C CA . LEU A 1 613 ? 13.204 8.931 -15.578 1.00 53.22 613 LEU A CA 1
ATOM 4720 C C . LEU A 1 613 ? 12.028 9.091 -16.561 1.00 53.22 613 LEU A C 1
ATOM 4722 O O . LEU A 1 613 ? 12.205 9.488 -17.712 1.00 53.22 613 LEU A O 1
ATOM 4726 N N . GLY A 1 614 ? 10.822 8.716 -16.125 1.00 52.88 614 GLY A N 1
ATOM 4727 C CA . GLY A 1 614 ? 9.604 8.787 -16.939 1.00 52.88 614 GLY A CA 1
ATOM 4728 C C . GLY A 1 614 ? 9.368 7.624 -17.915 1.00 52.88 614 GLY A C 1
ATOM 4729 O O . GLY A 1 614 ? 8.333 7.611 -18.587 1.00 52.88 614 GLY A O 1
ATOM 4730 N N . ASN A 1 615 ? 10.250 6.621 -17.999 1.00 68.75 615 ASN A N 1
ATOM 4731 C CA . ASN A 1 615 ? 10.082 5.450 -18.869 1.00 68.75 615 ASN A CA 1
ATOM 4732 C C . ASN A 1 615 ? 9.513 4.241 -18.121 1.00 68.75 615 ASN A C 1
ATOM 4734 O O . ASN A 1 615 ? 10.210 3.272 -17.858 1.00 68.75 615 ASN A O 1
ATOM 4738 N N . SER A 1 616 ? 8.213 4.250 -17.828 1.00 79.50 616 SER A N 1
ATOM 4739 C CA . SER A 1 616 ? 7.565 3.092 -17.202 1.00 79.50 616 SER A CA 1
ATOM 4740 C C . SER A 1 616 ? 7.734 1.811 -18.024 1.00 79.50 616 SER A C 1
ATOM 4742 O O . SER A 1 616 ? 7.594 1.859 -19.254 1.00 79.50 616 SER A O 1
ATOM 4744 N N . PRO A 1 617 ? 7.951 0.666 -17.356 1.00 84.56 617 PRO A N 1
ATOM 4745 C CA . PRO A 1 617 ? 8.158 -0.615 -18.021 1.00 84.56 617 PRO A CA 1
ATOM 4746 C C . PRO A 1 617 ? 6.883 -1.125 -18.709 1.00 84.56 617 PRO A C 1
ATOM 4748 O O . PRO A 1 617 ? 6.959 -1.825 -19.713 1.00 84.56 617 PRO A O 1
ATOM 4751 N N . VAL A 1 618 ? 5.696 -0.744 -18.226 1.00 89.00 618 VAL A N 1
ATOM 4752 C CA . VAL A 1 618 ? 4.420 -1.028 -18.897 1.00 89.00 618 VAL A CA 1
ATOM 4753 C C . VAL A 1 618 ? 3.640 0.273 -19.054 1.00 89.00 618 VAL A C 1
ATOM 4755 O O . VAL A 1 618 ? 3.465 1.003 -18.080 1.00 89.00 618 VAL A O 1
ATOM 4758 N N . LYS A 1 619 ? 3.172 0.571 -20.270 1.00 88.19 619 LYS A N 1
ATOM 4759 C CA . LYS A 1 619 ? 2.433 1.801 -20.591 1.00 88.19 619 LYS A CA 1
ATOM 4760 C C . LYS A 1 619 ? 1.209 1.510 -21.440 1.00 88.19 619 LYS A C 1
ATOM 4762 O O . LYS A 1 619 ? 1.268 0.710 -22.362 1.00 88.19 619 LYS A O 1
ATOM 4767 N N . CYS A 1 620 ? 0.113 2.207 -21.175 1.00 91.62 620 CYS A N 1
ATOM 4768 C CA . CYS A 1 620 ? -0.956 2.357 -22.159 1.00 91.62 620 CYS A CA 1
ATOM 4769 C C . CYS A 1 620 ? -0.635 3.546 -23.071 1.00 91.62 620 CYS A C 1
ATOM 4771 O O . CYS A 1 620 ? -0.021 4.509 -22.618 1.00 91.62 620 CYS A O 1
ATOM 4773 N N . THR A 1 621 ? -1.061 3.513 -24.334 1.00 89.75 621 THR A N 1
ATOM 4774 C CA . THR A 1 621 ? -0.846 4.636 -25.267 1.00 89.75 621 THR A CA 1
ATOM 4775 C C . THR A 1 621 ? -2.054 5.568 -25.377 1.00 89.75 621 THR A C 1
ATOM 4777 O O . THR A 1 621 ? -1.921 6.672 -25.900 1.00 89.75 621 THR A O 1
ATOM 4780 N N . ALA A 1 622 ? -3.233 5.151 -24.900 1.00 87.00 622 ALA A N 1
ATOM 4781 C CA . ALA A 1 622 ? -4.459 5.947 -24.925 1.00 87.00 622 ALA A CA 1
ATOM 4782 C C . ALA A 1 622 ? -5.319 5.746 -23.667 1.00 87.00 622 ALA A C 1
ATOM 4784 O O . ALA A 1 622 ? -5.217 4.743 -22.961 1.00 87.00 622 ALA A O 1
ATOM 4785 N N . SER A 1 623 ? -6.221 6.696 -23.403 1.00 87.94 623 SER A N 1
ATOM 4786 C CA . SER A 1 623 ? -7.150 6.678 -22.257 1.00 87.94 623 SER A CA 1
ATOM 4787 C C . SER A 1 623 ? -8.207 5.571 -22.340 1.00 87.94 623 SER A C 1
ATOM 4789 O O . SER A 1 623 ? -8.815 5.191 -21.333 1.00 87.94 623 SER A O 1
ATOM 4791 N N . SER A 1 624 ? -8.437 5.049 -23.544 1.00 88.81 624 SER A N 1
ATOM 4792 C CA . SER A 1 624 ? -9.335 3.932 -23.823 1.00 88.81 624 SER A CA 1
ATOM 4793 C C . SER A 1 624 ? -8.690 2.557 -23.625 1.00 88.81 624 SER A C 1
ATOM 4795 O O . SER A 1 624 ? -9.420 1.573 -23.467 1.00 88.81 624 SER A O 1
ATOM 4797 N N . SER A 1 625 ? -7.357 2.487 -23.590 1.00 94.12 625 SER A N 1
ATOM 4798 C CA . SER A 1 625 ? -6.597 1.255 -23.386 1.00 94.12 625 SER A CA 1
ATOM 4799 C C . SER A 1 625 ? -6.767 0.722 -21.959 1.00 94.12 625 SER A C 1
ATOM 4801 O O . SER A 1 625 ? -6.929 1.480 -20.993 1.00 94.12 625 SER A O 1
ATOM 4803 N N . LYS A 1 626 ? -6.748 -0.605 -21.819 1.00 97.50 626 LYS A N 1
ATOM 4804 C CA . LYS A 1 626 ? -6.984 -1.305 -20.550 1.00 97.50 626 LYS A CA 1
ATOM 4805 C C . LYS A 1 626 ? -5.863 -2.293 -20.274 1.00 97.50 626 LYS A C 1
ATOM 4807 O O . LYS A 1 626 ? -5.586 -3.157 -21.102 1.00 97.50 626 LYS A O 1
ATOM 4812 N N . LEU A 1 627 ? -5.290 -2.214 -19.082 1.00 97.56 627 LEU A N 1
ATOM 4813 C CA . LEU A 1 627 ? -4.328 -3.183 -18.581 1.00 97.56 627 LEU A CA 1
ATOM 4814 C C . LEU A 1 627 ? -4.928 -3.908 -17.376 1.00 97.56 627 LEU A C 1
ATOM 4816 O O . LEU A 1 627 ? -5.271 -3.298 -16.367 1.00 97.56 627 LEU A O 1
ATOM 4820 N N . SER A 1 628 ? -5.071 -5.219 -17.495 1.00 98.06 628 SER A N 1
ATOM 4821 C CA . SER A 1 628 ? -5.588 -6.097 -16.456 1.00 98.06 628 SER A CA 1
ATOM 4822 C C . SER A 1 628 ? -4.442 -6.904 -15.856 1.00 98.06 628 SER A C 1
ATOM 4824 O O . SER A 1 628 ? -3.685 -7.541 -16.581 1.00 98.06 628 SER A O 1
ATOM 4826 N N . LEU A 1 629 ? -4.317 -6.876 -14.537 1.00 98.06 629 LEU A N 1
ATOM 4827 C CA . LEU A 1 629 ? -3.367 -7.656 -13.754 1.00 98.06 629 LEU A CA 1
ATOM 4828 C C . LEU A 1 629 ? -4.163 -8.724 -13.011 1.00 98.06 629 LEU A C 1
ATOM 4830 O O . LEU A 1 629 ? -5.128 -8.392 -12.324 1.00 98.06 629 LEU A O 1
ATOM 4834 N N . ASP A 1 630 ? -3.807 -9.988 -13.194 1.00 98.00 630 ASP A N 1
ATOM 4835 C CA . ASP A 1 630 ? -4.551 -11.124 -12.655 1.00 98.00 630 ASP A CA 1
ATOM 4836 C C . ASP A 1 630 ? -3.593 -12.128 -12.002 1.00 98.00 630 ASP A C 1
ATOM 4838 O O . ASP A 1 630 ? -2.849 -12.815 -12.697 1.00 98.00 630 ASP A O 1
ATOM 4842 N N . ASN A 1 631 ? -3.566 -12.190 -10.668 1.00 96.75 631 ASN A N 1
ATOM 4843 C CA . ASN A 1 631 ? -2.590 -13.004 -9.933 1.00 96.75 631 ASN A CA 1
ATOM 4844 C C . ASN A 1 631 ? -1.129 -12.659 -10.318 1.00 96.75 631 ASN A C 1
ATOM 4846 O O . ASN A 1 631 ? -0.379 -13.489 -10.838 1.00 96.75 631 ASN A O 1
ATOM 4850 N N . VAL A 1 632 ? -0.745 -11.388 -10.154 1.00 96.50 632 VAL A N 1
ATOM 4851 C CA . VAL A 1 632 ? 0.540 -10.845 -10.638 1.00 96.50 632 VAL A CA 1
ATOM 4852 C C . VAL A 1 632 ? 1.358 -10.253 -9.500 1.00 96.50 632 VAL A C 1
ATOM 4854 O O . VAL A 1 632 ? 0.862 -9.458 -8.699 1.00 96.50 632 VAL A O 1
ATOM 4857 N N . LYS A 1 633 ? 2.658 -10.557 -9.491 1.00 95.62 633 LYS A N 1
ATOM 4858 C CA . LYS A 1 633 ? 3.638 -9.866 -8.648 1.00 95.62 633 LYS A CA 1
ATOM 4859 C C . LYS A 1 633 ? 4.440 -8.871 -9.479 1.00 95.62 633 LYS A C 1
ATOM 4861 O O . LYS A 1 633 ? 5.071 -9.238 -10.464 1.00 95.62 633 LYS A O 1
ATOM 4866 N N . LEU A 1 634 ? 4.450 -7.620 -9.046 1.00 92.62 634 LEU A N 1
ATOM 4867 C CA . LEU A 1 634 ? 5.211 -6.527 -9.633 1.00 92.62 634 LEU A CA 1
ATOM 4868 C C . LEU A 1 634 ? 6.445 -6.283 -8.753 1.00 92.62 634 LEU A C 1
ATOM 4870 O O . LEU A 1 634 ? 6.331 -5.798 -7.626 1.00 92.62 634 LEU A O 1
ATOM 4874 N N . ALA A 1 635 ? 7.620 -6.684 -9.233 1.00 86.94 635 ALA A N 1
ATOM 4875 C CA . ALA A 1 635 ? 8.891 -6.559 -8.525 1.00 86.94 635 ALA A CA 1
ATOM 4876 C C . ALA A 1 635 ? 9.753 -5.492 -9.204 1.00 86.94 635 ALA A C 1
ATOM 4878 O O . ALA A 1 635 ? 10.584 -5.799 -10.056 1.00 86.94 635 ALA A O 1
ATOM 4879 N N . PHE A 1 636 ? 9.520 -4.225 -8.864 1.00 72.31 636 PHE A N 1
ATOM 4880 C CA . PHE A 1 636 ? 10.155 -3.116 -9.570 1.00 72.31 636 PHE A CA 1
ATOM 4881 C C . PHE A 1 636 ? 11.454 -2.666 -8.898 1.00 72.31 636 PHE A C 1
ATOM 4883 O O . PHE A 1 636 ? 11.467 -2.265 -7.730 1.00 72.31 636 PHE A O 1
ATOM 4890 N N . GLN A 1 637 ? 12.548 -2.681 -9.665 1.00 74.06 637 GLN A N 1
ATOM 4891 C CA . GLN A 1 637 ? 13.820 -2.079 -9.252 1.00 74.06 637 GLN A CA 1
ATOM 4892 C C . GLN A 1 637 ? 13.923 -0.576 -9.557 1.00 74.06 637 GLN A C 1
ATOM 4894 O O . GLN A 1 637 ? 14.858 0.035 -9.056 1.00 74.06 637 GLN A O 1
ATOM 4899 N N . ASP A 1 638 ? 12.924 0.017 -10.228 1.00 75.12 638 ASP A N 1
ATOM 4900 C CA . ASP A 1 638 ? 12.754 1.467 -10.442 1.00 75.12 638 ASP A CA 1
ATOM 4901 C C . ASP A 1 638 ? 11.274 1.883 -10.344 1.00 75.12 638 ASP A C 1
ATOM 4903 O O . ASP A 1 638 ? 10.397 1.039 -10.162 1.00 75.12 638 ASP A O 1
ATOM 4907 N N . ASP A 1 639 ? 10.984 3.181 -10.446 1.00 78.06 639 ASP A N 1
ATOM 4908 C CA . ASP A 1 639 ? 9.622 3.716 -10.377 1.00 78.06 639 ASP A CA 1
ATOM 4909 C C . ASP A 1 639 ? 8.726 3.236 -11.539 1.00 78.06 639 ASP A C 1
ATOM 4911 O O . ASP A 1 639 ? 9.146 3.118 -12.695 1.00 78.06 639 ASP A O 1
ATOM 4915 N N . PHE A 1 640 ? 7.451 2.978 -11.236 1.00 83.38 640 PHE A N 1
ATOM 4916 C CA . PHE A 1 640 ? 6.429 2.612 -12.216 1.00 83.38 640 PHE A CA 1
ATOM 4917 C C . PHE A 1 640 ? 5.420 3.743 -12.367 1.00 83.38 640 PHE A C 1
ATOM 4919 O O . PHE A 1 640 ? 4.624 3.967 -11.455 1.00 83.38 640 PHE A O 1
ATOM 4926 N N . ASN A 1 641 ? 5.381 4.396 -13.531 1.00 84.38 641 ASN A N 1
ATOM 4927 C CA . ASN A 1 641 ? 4.420 5.471 -13.786 1.00 84.38 641 ASN A CA 1
ATOM 4928 C C . ASN A 1 641 ? 3.251 4.975 -14.642 1.00 84.38 641 ASN A C 1
ATOM 4930 O O . ASN A 1 641 ? 3.436 4.468 -15.751 1.00 84.38 641 ASN A O 1
ATOM 4934 N N . PHE A 1 642 ? 2.033 5.127 -14.140 1.00 88.62 642 PHE A N 1
ATOM 4935 C CA . PHE A 1 642 ? 0.815 4.831 -14.879 1.00 88.62 642 PHE A CA 1
ATOM 4936 C C . PHE A 1 642 ? 0.120 6.127 -15.302 1.00 88.62 642 PHE A C 1
ATOM 4938 O O . PHE A 1 642 ? -0.687 6.687 -14.555 1.00 88.62 642 PHE A O 1
ATOM 4945 N N . ASP A 1 643 ? 0.459 6.595 -16.504 1.00 81.06 643 ASP A N 1
ATOM 4946 C CA . ASP A 1 643 ? 0.138 7.949 -16.983 1.00 81.06 643 ASP A CA 1
ATOM 4947 C C . ASP A 1 643 ? -1.232 8.076 -17.649 1.00 81.06 643 ASP A C 1
ATOM 4949 O O . ASP A 1 643 ? -1.875 9.122 -17.585 1.00 81.06 643 ASP A O 1
ATOM 4953 N N . ILE A 1 644 ? -1.695 7.013 -18.300 1.00 84.19 644 ILE A N 1
ATOM 4954 C CA . ILE A 1 644 ? -2.902 7.022 -19.124 1.00 84.19 644 ILE A CA 1
ATOM 4955 C C . ILE A 1 644 ? -3.519 5.621 -19.161 1.00 84.19 644 ILE A C 1
ATOM 4957 O O . ILE A 1 644 ? -2.832 4.630 -18.925 1.00 84.19 644 ILE A O 1
ATOM 4961 N N . GLY A 1 645 ? -4.814 5.529 -19.465 1.00 90.44 645 GLY A N 1
ATOM 4962 C CA . GLY A 1 645 ? -5.535 4.258 -19.562 1.00 90.44 645 GLY A CA 1
ATOM 4963 C C . GLY A 1 645 ? -6.110 3.808 -18.221 1.00 90.44 645 GLY A C 1
ATOM 4964 O O . GLY A 1 645 ? -6.176 4.580 -17.262 1.00 90.44 645 GLY A O 1
ATOM 4965 N N . ARG A 1 646 ? -6.575 2.557 -18.150 1.00 95.06 646 ARG A N 1
ATOM 4966 C CA . ARG A 1 646 ? -7.234 1.993 -16.955 1.00 95.06 646 ARG A CA 1
ATOM 4967 C C . ARG A 1 646 ? -6.558 0.713 -16.482 1.00 95.06 646 ARG A C 1
ATOM 4969 O O . ARG A 1 646 ? -6.324 -0.177 -17.298 1.00 95.06 646 ARG A O 1
ATOM 4976 N N . LEU A 1 647 ? -6.337 0.596 -15.173 1.00 97.12 647 LEU A N 1
ATOM 4977 C CA . LEU A 1 647 ? -5.900 -0.639 -14.521 1.00 97.12 647 LEU A CA 1
ATOM 4978 C C . LEU A 1 647 ? -7.093 -1.440 -13.998 1.00 97.12 647 LEU A C 1
ATOM 4980 O O . LEU A 1 647 ? -8.049 -0.879 -13.457 1.00 97.12 647 LEU A O 1
ATOM 4984 N N . PHE A 1 648 ? -7.008 -2.760 -14.117 1.00 98.25 648 PHE A N 1
ATOM 4985 C CA . PHE A 1 648 ? -7.937 -3.709 -13.510 1.00 98.25 648 PHE A CA 1
ATOM 4986 C C . PHE A 1 648 ? -7.145 -4.722 -12.685 1.00 98.25 648 PHE A C 1
ATOM 4988 O O . PHE A 1 648 ? -6.330 -5.451 -13.238 1.00 98.25 648 PHE A O 1
ATOM 4995 N N . PHE A 1 649 ? -7.376 -4.772 -11.377 1.00 98.50 649 PHE A N 1
ATOM 4996 C CA . PHE A 1 649 ? -6.729 -5.720 -10.471 1.00 98.50 649 PHE A CA 1
ATOM 4997 C C . PHE A 1 649 ? -7.678 -6.886 -10.194 1.00 98.50 649 PHE A C 1
ATOM 4999 O O . PHE A 1 649 ? -8.765 -6.668 -9.655 1.00 98.50 649 PHE A O 1
ATOM 5006 N N . ASN A 1 650 ? -7.273 -8.099 -10.567 1.00 97.75 650 ASN A N 1
ATOM 5007 C CA . ASN A 1 650 ? -8.026 -9.340 -10.403 1.00 97.75 650 ASN A CA 1
ATOM 5008 C C . ASN A 1 650 ? -7.219 -10.309 -9.531 1.00 97.75 650 ASN A C 1
ATOM 5010 O O . ASN A 1 650 ? -5.996 -10.389 -9.666 1.00 97.75 650 ASN A O 1
ATOM 5014 N N . ASN A 1 651 ? -7.907 -11.058 -8.668 1.00 97.00 651 ASN A N 1
ATOM 5015 C CA . ASN A 1 651 ? -7.286 -11.966 -7.701 1.00 97.00 651 ASN A CA 1
ATOM 5016 C C . ASN A 1 651 ? -6.224 -11.227 -6.862 1.00 97.00 651 ASN A C 1
ATOM 5018 O O . ASN A 1 651 ? -6.487 -10.107 -6.414 1.00 97.00 651 ASN A O 1
ATOM 5022 N N . ASP A 1 652 ? -5.057 -11.824 -6.629 1.00 95.06 652 ASP A N 1
ATOM 5023 C CA . ASP A 1 652 ? -4.004 -11.217 -5.817 1.00 95.06 652 ASP A CA 1
ATOM 5024 C C . ASP A 1 652 ? -2.994 -10.456 -6.683 1.00 95.06 652 ASP A C 1
ATOM 5026 O O . ASP A 1 652 ? -2.327 -11.013 -7.551 1.00 95.06 652 ASP A O 1
ATOM 5030 N N . VAL A 1 653 ? -2.849 -9.155 -6.437 1.00 97.75 653 VAL A N 1
ATOM 5031 C CA . VAL A 1 653 ? -1.806 -8.335 -7.061 1.00 97.75 653 VAL A CA 1
ATOM 5032 C C . VAL A 1 653 ? -0.909 -7.757 -5.979 1.00 97.75 653 VAL A C 1
ATOM 5034 O O . VAL A 1 653 ? -1.381 -7.128 -5.032 1.00 97.75 653 VAL A O 1
ATOM 5037 N N . CYS A 1 654 ? 0.397 -7.965 -6.111 1.00 96.31 654 CYS A N 1
ATOM 5038 C CA . CYS A 1 654 ? 1.375 -7.591 -5.094 1.00 96.31 654 CYS A CA 1
ATOM 5039 C C . CYS A 1 654 ? 2.455 -6.681 -5.685 1.00 96.31 654 CYS A C 1
ATOM 5041 O O . CYS A 1 654 ? 3.095 -7.037 -6.674 1.00 96.31 654 CYS A O 1
ATOM 5043 N N . PHE A 1 655 ? 2.670 -5.523 -5.065 1.00 95.19 655 PHE A N 1
ATOM 5044 C CA . PHE A 1 655 ? 3.767 -4.607 -5.360 1.00 95.19 655 PHE A CA 1
ATOM 5045 C C . PHE A 1 655 ? 4.899 -4.837 -4.361 1.00 95.19 655 PHE A C 1
ATOM 5047 O O . PHE A 1 655 ? 4.681 -4.806 -3.149 1.00 95.19 655 PHE A O 1
ATOM 5054 N N . THR A 1 656 ? 6.111 -5.040 -4.875 1.00 91.62 656 THR A N 1
ATOM 5055 C CA . THR A 1 656 ? 7.329 -5.285 -4.091 1.00 91.62 656 THR A CA 1
ATOM 5056 C C . THR A 1 656 ? 8.509 -4.482 -4.630 1.00 91.62 656 THR A C 1
ATOM 5058 O O . THR A 1 656 ? 8.492 -4.043 -5.780 1.00 91.62 656 THR A O 1
ATOM 5061 N N . GLY A 1 657 ? 9.547 -4.319 -3.808 1.00 84.44 657 GLY A N 1
ATOM 5062 C CA . GLY A 1 657 ? 10.732 -3.520 -4.126 1.00 84.44 657 GLY A CA 1
ATOM 5063 C C . GLY A 1 657 ? 10.826 -2.275 -3.246 1.00 84.44 657 GLY A C 1
ATOM 5064 O O . GLY A 1 657 ? 10.137 -2.169 -2.235 1.00 84.44 657 GLY A O 1
ATOM 5065 N N . THR A 1 658 ? 11.701 -1.344 -3.619 1.00 77.88 658 THR A N 1
ATOM 5066 C CA . THR A 1 658 ? 11.969 -0.107 -2.857 1.00 77.88 658 THR A CA 1
ATOM 5067 C C . THR A 1 658 ? 11.470 1.156 -3.554 1.00 77.88 658 THR A C 1
ATOM 5069 O O . THR A 1 658 ? 11.693 2.260 -3.064 1.00 77.88 658 THR A O 1
ATOM 5072 N N . ASN A 1 659 ? 10.833 1.003 -4.714 1.00 81.31 659 ASN A N 1
ATOM 5073 C CA . ASN A 1 659 ? 10.483 2.108 -5.600 1.00 81.31 659 ASN A CA 1
ATOM 5074 C C . ASN A 1 659 ? 8.993 2.438 -5.554 1.00 81.31 659 ASN A C 1
ATOM 5076 O O . ASN A 1 659 ? 8.190 1.761 -4.898 1.00 81.31 659 ASN A O 1
ATOM 5080 N N . SER A 1 660 ? 8.633 3.522 -6.231 1.00 84.56 660 SER A N 1
ATOM 5081 C CA . SER A 1 660 ? 7.298 4.092 -6.193 1.00 84.56 660 SER A CA 1
ATOM 5082 C C . SER A 1 660 ? 6.443 3.625 -7.367 1.00 84.56 660 SER A C 1
ATOM 5084 O O . SER A 1 660 ? 6.841 3.678 -8.527 1.00 84.56 660 SER A O 1
ATOM 5086 N N . PHE A 1 661 ? 5.210 3.234 -7.069 1.00 90.81 661 PHE A N 1
ATOM 5087 C CA . PHE A 1 661 ? 4.131 3.157 -8.040 1.00 90.81 661 PHE A CA 1
ATOM 5088 C C . PHE A 1 661 ? 3.439 4.522 -8.125 1.00 90.81 661 PHE A C 1
ATOM 5090 O O . PHE A 1 661 ? 2.738 4.914 -7.192 1.00 90.81 661 PHE A O 1
ATOM 5097 N N . PHE A 1 662 ? 3.622 5.245 -9.227 1.00 86.69 662 PHE A N 1
ATOM 5098 C CA . PHE A 1 662 ? 2.945 6.506 -9.503 1.00 86.69 662 PHE A CA 1
ATOM 5099 C C . PHE A 1 662 ? 1.682 6.291 -10.332 1.00 86.69 662 PHE A C 1
ATOM 5101 O O . PHE A 1 662 ? 1.715 5.711 -11.417 1.00 86.69 662 PHE A O 1
ATOM 5108 N N . TYR A 1 663 ? 0.565 6.822 -9.848 1.00 90.12 663 TYR A N 1
ATOM 5109 C CA . TYR A 1 663 ? -0.700 6.842 -10.568 1.00 90.12 663 TYR A CA 1
ATOM 5110 C C . TYR A 1 663 ? -1.006 8.260 -11.046 1.00 90.12 663 TYR A C 1
ATOM 5112 O O . TYR A 1 663 ? -1.458 9.088 -10.256 1.00 90.12 663 TYR A O 1
ATOM 5120 N N . TYR A 1 664 ? -0.776 8.523 -12.332 1.00 84.00 664 TYR A N 1
ATOM 5121 C CA . TYR A 1 664 ? -1.021 9.815 -12.983 1.00 84.00 664 TYR A CA 1
ATOM 5122 C C . TYR A 1 664 ? -2.283 9.816 -13.863 1.00 84.00 664 TYR A C 1
ATOM 5124 O O . TYR A 1 664 ? -2.792 10.885 -14.206 1.00 84.00 664 TYR A O 1
ATOM 5132 N N . SER A 1 665 ? -2.820 8.640 -14.204 1.00 84.88 665 SER A N 1
ATOM 5133 C CA . SER A 1 665 ? -4.002 8.521 -15.062 1.00 84.88 665 SER A CA 1
ATOM 5134 C C . SER A 1 665 ? -5.206 9.291 -14.515 1.00 84.88 665 SER A C 1
ATOM 5136 O O . SER A 1 665 ? -5.549 9.214 -13.337 1.00 84.88 665 SER A O 1
ATOM 5138 N N . THR A 1 666 ? -5.896 10.003 -15.404 1.00 86.81 666 THR A N 1
ATOM 5139 C CA . THR A 1 666 ? -7.166 10.689 -15.115 1.00 86.81 666 THR A CA 1
ATOM 5140 C C . THR A 1 666 ? -8.381 9.778 -15.315 1.00 86.81 666 THR A C 1
ATOM 5142 O O . THR A 1 666 ? -9.516 10.171 -15.044 1.00 86.81 666 THR A O 1
ATOM 5145 N N . ASN A 1 667 ? -8.173 8.545 -15.789 1.00 89.75 667 ASN A N 1
ATOM 5146 C CA . ASN A 1 667 ? -9.231 7.555 -15.931 1.00 89.75 667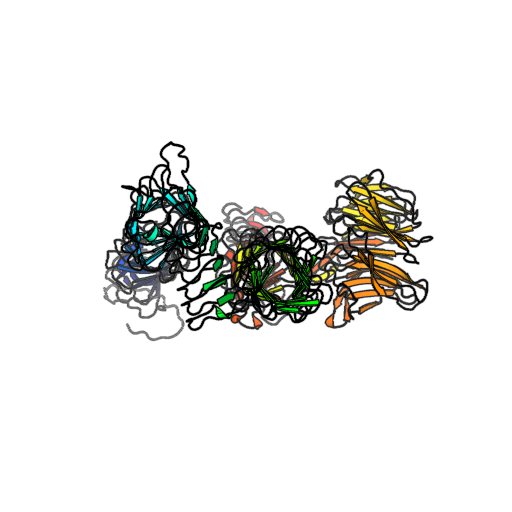 ASN A CA 1
ATOM 5147 C C . ASN A 1 667 ? -9.360 6.701 -14.662 1.00 89.75 667 ASN A C 1
ATOM 5149 O O . ASN A 1 667 ? -8.359 6.426 -14.007 1.00 89.75 667 ASN A O 1
ATOM 5153 N N . PRO A 1 668 ? -10.571 6.232 -14.316 1.00 93.94 668 PRO A N 1
ATOM 5154 C CA . PRO A 1 668 ? -10.754 5.349 -13.174 1.00 93.94 668 PRO A CA 1
ATOM 5155 C C . PRO A 1 668 ? -10.196 3.944 -13.444 1.00 93.94 668 PRO A C 1
ATOM 5157 O O . PRO A 1 668 ? -10.467 3.344 -14.489 1.00 93.94 668 PRO A O 1
ATOM 5160 N N . SER A 1 669 ? -9.483 3.417 -12.454 1.00 96.94 669 SER A N 1
ATOM 5161 C CA . SER A 1 669 ? -9.011 2.036 -12.340 1.00 96.94 669 SER A CA 1
ATOM 5162 C C . SER A 1 669 ? -9.816 1.269 -11.290 1.00 96.94 669 SER A C 1
ATOM 5164 O O . SER A 1 669 ? -10.490 1.872 -10.453 1.00 96.94 669 SER A O 1
ATOM 5166 N N . TYR A 1 670 ? -9.778 -0.062 -11.344 1.00 97.94 670 TYR A N 1
ATOM 5167 C CA . TYR A 1 670 ? -10.704 -0.916 -10.599 1.00 97.94 670 TYR A CA 1
ATOM 5168 C C . TYR A 1 670 ? -9.994 -2.068 -9.898 1.00 97.94 670 TYR A C 1
ATOM 5170 O O . TYR A 1 670 ? -9.299 -2.853 -10.538 1.00 97.94 670 TYR A O 1
ATOM 5178 N N . ILE A 1 671 ? -10.241 -2.216 -8.600 1.00 98.38 671 ILE A N 1
ATOM 5179 C CA . ILE A 1 671 ? -9.965 -3.446 -7.859 1.00 98.38 671 ILE A CA 1
ATOM 5180 C C . ILE A 1 671 ? -11.248 -4.262 -7.882 1.00 98.38 671 ILE A C 1
ATOM 5182 O O . ILE A 1 671 ? -12.292 -3.807 -7.407 1.00 98.38 671 ILE A O 1
ATOM 5186 N N . LYS A 1 672 ? -11.177 -5.433 -8.508 1.00 98.19 672 LYS A N 1
ATOM 5187 C CA . LYS A 1 672 ? -12.344 -6.258 -8.797 1.00 98.19 672 LYS A CA 1
ATOM 5188 C C . LYS A 1 672 ? -12.850 -6.979 -7.551 1.00 98.19 672 LYS A C 1
ATOM 5190 O O . LYS A 1 672 ? -12.132 -7.141 -6.563 1.00 98.19 672 LYS A O 1
ATOM 5195 N N . SER A 1 673 ? -14.095 -7.446 -7.622 1.00 97.00 673 SER A N 1
ATOM 5196 C CA . SER A 1 673 ? -14.703 -8.296 -6.593 1.00 97.00 673 SER A CA 1
ATOM 5197 C C . SER A 1 673 ? -13.755 -9.434 -6.189 1.00 97.00 673 SER A C 1
ATOM 5199 O O . SER A 1 673 ? -13.117 -10.053 -7.044 1.00 97.00 673 SER A O 1
ATOM 5201 N N . LYS A 1 674 ? -13.641 -9.689 -4.881 1.00 94.88 674 LYS A N 1
ATOM 5202 C CA . LYS A 1 674 ? -12.773 -10.700 -4.248 1.00 94.88 674 LYS A CA 1
ATOM 5203 C C . LYS A 1 674 ? -11.276 -10.573 -4.546 1.00 94.88 674 LYS A C 1
ATOM 5205 O O . LYS A 1 674 ? -10.528 -11.496 -4.245 1.00 94.88 674 LYS A O 1
ATOM 5210 N N . SER A 1 675 ? -10.841 -9.455 -5.118 1.00 97.81 675 SER A N 1
ATOM 5211 C CA . SER A 1 675 ? -9.439 -9.217 -5.458 1.00 97.81 675 SER A CA 1
ATOM 5212 C C . SER A 1 675 ? -8.750 -8.412 -4.361 1.00 97.81 675 SER A C 1
ATOM 5214 O O . SER A 1 675 ? -9.386 -7.605 -3.673 1.00 97.81 675 SER A O 1
ATOM 5216 N N . LYS A 1 676 ? -7.446 -8.625 -4.197 1.00 97.88 676 LYS A N 1
ATOM 5217 C CA . LYS A 1 676 ? -6.618 -7.971 -3.187 1.00 97.88 676 LYS A CA 1
ATOM 5218 C C . LYS A 1 676 ? -5.405 -7.329 -3.845 1.00 97.88 676 LYS A C 1
ATOM 5220 O O . LYS A 1 676 ? -4.635 -7.994 -4.527 1.00 97.88 676 LYS A O 1
ATOM 5225 N N . VAL A 1 677 ? -5.200 -6.043 -3.579 1.00 98.44 677 VAL A N 1
ATOM 5226 C CA . VAL A 1 677 ? -3.955 -5.344 -3.920 1.00 98.44 677 VAL A CA 1
ATOM 5227 C C . VAL A 1 677 ? -3.123 -5.166 -2.658 1.00 98.44 677 VAL A C 1
ATOM 5229 O O . VAL A 1 677 ? -3.614 -4.613 -1.675 1.00 98.44 677 VAL A O 1
ATOM 5232 N N . THR A 1 678 ? -1.876 -5.630 -2.679 1.00 98.00 678 THR A N 1
ATOM 5233 C CA . THR A 1 678 ? -0.946 -5.539 -1.545 1.00 98.00 678 THR A CA 1
ATOM 5234 C C . THR A 1 678 ? 0.263 -4.690 -1.914 1.00 98.00 678 THR A C 1
ATOM 5236 O O . THR A 1 678 ? 0.889 -4.924 -2.945 1.00 98.00 678 THR A O 1
ATOM 5239 N N . PHE A 1 679 ? 0.596 -3.726 -1.061 1.00 97.44 679 PHE A N 1
ATOM 5240 C CA . PHE A 1 679 ? 1.846 -2.971 -1.110 1.00 97.44 679 PHE A CA 1
ATOM 5241 C C . PHE A 1 679 ? 2.738 -3.448 0.035 1.00 97.44 679 PHE A C 1
ATOM 5243 O O . PHE A 1 679 ? 2.391 -3.246 1.198 1.00 97.44 679 PHE A O 1
ATOM 5250 N N . GLU A 1 680 ? 3.841 -4.118 -0.300 1.00 95.12 680 GLU A N 1
ATOM 5251 C CA . GLU A 1 680 ? 4.773 -4.710 0.669 1.00 95.12 680 GLU A CA 1
ATOM 5252 C C . GLU A 1 680 ? 5.756 -3.677 1.257 1.00 95.12 680 GLU A C 1
ATOM 5254 O O . GLU A 1 680 ? 5.867 -2.558 0.730 1.00 95.12 680 GLU A O 1
ATOM 5259 N N . PRO A 1 681 ? 6.504 -4.023 2.327 1.00 92.38 681 PRO A N 1
ATOM 5260 C CA . PRO A 1 681 ? 7.385 -3.078 2.993 1.00 92.38 681 PRO A CA 1
ATOM 5261 C C . PRO A 1 681 ? 8.396 -2.423 2.053 1.00 92.38 681 PRO A C 1
ATOM 5263 O O . PRO A 1 681 ? 8.950 -3.071 1.165 1.00 92.38 681 PRO A O 1
ATOM 5266 N N . ASN A 1 682 ? 8.676 -1.141 2.304 1.00 82.56 682 ASN A N 1
ATOM 5267 C CA . ASN A 1 682 ? 9.555 -0.268 1.507 1.00 82.56 682 ASN A CA 1
ATOM 5268 C C . ASN A 1 682 ? 9.009 0.162 0.136 1.00 82.56 682 ASN A C 1
ATOM 5270 O O . ASN A 1 682 ? 9.661 0.955 -0.540 1.00 82.56 682 ASN A O 1
ATOM 5274 N N . THR A 1 683 ? 7.815 -0.279 -0.260 1.00 91.75 683 THR A N 1
ATOM 5275 C CA . THR A 1 683 ? 7.159 0.262 -1.457 1.00 91.75 683 THR A CA 1
ATOM 5276 C C . THR A 1 683 ? 6.489 1.606 -1.168 1.00 91.75 683 THR A C 1
ATOM 5278 O O . THR A 1 683 ? 6.095 1.905 -0.033 1.00 91.75 683 THR A O 1
ATOM 5281 N N . THR A 1 684 ? 6.336 2.430 -2.208 1.00 91.25 684 THR A N 1
ATOM 5282 C CA . THR A 1 684 ? 5.547 3.668 -2.140 1.00 91.25 684 THR A CA 1
ATOM 5283 C C . THR A 1 684 ? 4.425 3.639 -3.173 1.00 91.25 684 THR A C 1
ATOM 5285 O O . THR A 1 684 ? 4.686 3.513 -4.361 1.00 91.25 684 THR A O 1
ATOM 5288 N N . PHE A 1 685 ? 3.174 3.808 -2.753 1.00 94.94 685 PHE A N 1
ATOM 5289 C CA . PHE A 1 685 ? 2.067 4.128 -3.648 1.00 94.94 685 PHE A CA 1
ATOM 5290 C C . PHE A 1 685 ? 1.874 5.646 -3.687 1.00 94.94 685 PHE A C 1
ATOM 5292 O O . PHE A 1 685 ? 1.576 6.268 -2.670 1.00 94.94 685 PHE A O 1
ATOM 5299 N N . ASN A 1 686 ? 2.048 6.252 -4.856 1.00 88.19 686 ASN A N 1
ATOM 5300 C CA . ASN A 1 686 ? 1.945 7.687 -5.061 1.00 88.19 686 ASN A CA 1
ATOM 5301 C C . ASN A 1 686 ? 0.756 8.014 -5.976 1.00 88.19 686 ASN A C 1
ATOM 5303 O O . ASN A 1 686 ? 0.833 7.891 -7.198 1.00 88.19 686 ASN A O 1
ATOM 5307 N N . PHE A 1 687 ? -0.368 8.408 -5.382 1.00 89.88 687 PHE A N 1
ATOM 5308 C CA . PHE A 1 687 ? -1.590 8.762 -6.096 1.00 89.88 687 PHE A CA 1
ATOM 5309 C C . PHE A 1 687 ? -1.562 10.244 -6.493 1.00 89.88 687 PHE A C 1
ATOM 5311 O O . PHE A 1 687 ? -1.753 11.127 -5.652 1.00 89.88 687 PHE A O 1
ATOM 5318 N N . ARG A 1 688 ? -1.285 10.518 -7.772 1.00 83.19 688 ARG A N 1
ATOM 5319 C CA . ARG A 1 688 ? -1.046 11.866 -8.309 1.00 83.19 688 ARG A CA 1
ATOM 5320 C C . ARG A 1 688 ? -1.704 12.075 -9.673 1.00 83.19 688 ARG A C 1
ATOM 5322 O O . ARG A 1 688 ? -1.008 12.385 -10.637 1.00 83.19 688 ARG A O 1
ATOM 5329 N N . PRO A 1 689 ? -3.020 11.878 -9.811 1.00 80.25 689 PRO A N 1
ATOM 5330 C CA . PRO A 1 689 ? -3.653 11.993 -11.113 1.00 80.25 689 PRO A CA 1
ATOM 5331 C C . PRO A 1 689 ? -3.439 13.397 -11.704 1.00 80.25 689 PRO A C 1
ATOM 5333 O O . PRO A 1 689 ? -3.485 14.408 -10.997 1.00 80.25 689 PRO A O 1
ATOM 5336 N N . ALA A 1 690 ? -3.238 13.472 -13.021 1.00 68.19 690 ALA A N 1
ATOM 5337 C CA . ALA A 1 690 ? -3.063 14.722 -13.765 1.00 68.19 690 ALA A CA 1
ATOM 5338 C C . ALA A 1 690 ? -4.393 15.498 -13.927 1.00 68.19 690 ALA A C 1
ATOM 5340 O O . ALA A 1 690 ? -4.736 15.983 -15.002 1.00 68.19 690 ALA A O 1
ATOM 5341 N N . THR A 1 691 ? -5.201 15.541 -12.866 1.00 61.16 691 THR A N 1
ATOM 5342 C CA . THR A 1 691 ? -6.475 16.253 -12.774 1.00 61.16 691 THR A CA 1
ATOM 5343 C C . THR A 1 691 ? -6.823 16.536 -11.315 1.00 61.16 691 THR A C 1
ATOM 5345 O O . THR A 1 691 ? -6.527 15.724 -10.441 1.00 61.16 691 THR A O 1
ATOM 5348 N N . ASP A 1 692 ? -7.516 17.643 -11.061 1.00 62.28 692 ASP A N 1
ATOM 5349 C CA . ASP A 1 692 ? -8.163 17.930 -9.772 1.00 62.28 692 ASP A CA 1
ATOM 5350 C C . ASP A 1 692 ? -9.669 17.607 -9.779 1.00 62.28 692 ASP A C 1
ATOM 5352 O O . ASP A 1 692 ? -10.339 17.699 -8.754 1.00 62.28 692 ASP A O 1
ATOM 5356 N N . ALA A 1 693 ? -10.213 17.167 -10.922 1.00 61.19 693 ALA A N 1
ATOM 5357 C CA . ALA A 1 693 ? -11.652 16.990 -11.110 1.00 61.19 693 ALA A CA 1
ATOM 5358 C C . ALA A 1 693 ? -12.230 15.742 -10.418 1.00 61.19 693 ALA A C 1
ATOM 5360 O O . ALA A 1 693 ? -13.432 15.684 -10.158 1.00 61.19 693 ALA A O 1
ATOM 5361 N N . SER A 1 694 ? -11.417 14.714 -10.149 1.00 77.19 694 SER A N 1
ATOM 5362 C CA . SER A 1 694 ? -11.882 13.490 -9.488 1.00 77.19 694 SER A CA 1
ATOM 5363 C C . SER A 1 694 ? -10.802 12.836 -8.637 1.00 77.19 694 SER A C 1
ATOM 5365 O O . SER A 1 694 ? -9.689 12.594 -9.097 1.00 77.19 694 SER A O 1
ATOM 5367 N N . ARG A 1 695 ? -11.190 12.469 -7.414 1.00 83.69 695 ARG A N 1
ATOM 5368 C CA . ARG A 1 695 ? -10.372 11.748 -6.426 1.00 83.69 695 ARG A CA 1
ATOM 5369 C C . ARG A 1 695 ? -10.766 10.277 -6.245 1.00 83.69 695 ARG A C 1
ATOM 5371 O O . ARG A 1 695 ? -10.122 9.554 -5.491 1.00 83.69 695 ARG A O 1
ATOM 5378 N N . GLU A 1 696 ? -11.822 9.835 -6.931 1.00 88.81 696 GLU A N 1
ATOM 5379 C CA . GLU A 1 696 ? -12.345 8.458 -6.925 1.00 88.81 696 GLU A CA 1
ATOM 5380 C C . GLU A 1 696 ? -11.845 7.701 -8.172 1.00 88.81 696 GLU A C 1
ATOM 5382 O O . GLU A 1 696 ? -12.616 7.214 -9.004 1.00 88.81 696 GLU A O 1
ATOM 5387 N N . LEU A 1 697 ? -10.519 7.663 -8.355 1.00 91.44 697 LEU A N 1
ATOM 5388 C CA . LEU A 1 697 ? -9.890 7.015 -9.518 1.00 91.44 697 LEU A CA 1
ATOM 5389 C C . LEU A 1 697 ? -9.351 5.613 -9.214 1.00 91.44 697 LEU A C 1
ATOM 5391 O O . LEU A 1 697 ? -8.995 4.901 -10.147 1.00 91.44 697 LEU A O 1
ATOM 5395 N N . ILE A 1 698 ? -9.350 5.187 -7.948 1.00 96.00 698 ILE A N 1
ATOM 5396 C CA . ILE A 1 698 ? -9.134 3.791 -7.544 1.00 96.00 698 ILE A CA 1
ATOM 5397 C C . ILE A 1 698 ? -10.444 3.262 -6.963 1.00 96.00 698 ILE A C 1
ATOM 5399 O O . ILE A 1 698 ? -10.777 3.517 -5.808 1.00 96.00 698 ILE A O 1
ATOM 5403 N N . ASN A 1 699 ? -11.204 2.539 -7.780 1.00 96.25 699 ASN A N 1
ATOM 5404 C CA . ASN A 1 699 ? -12.529 2.054 -7.417 1.00 96.25 699 ASN A CA 1
ATOM 5405 C C . ASN A 1 699 ? -12.476 0.619 -6.897 1.00 96.25 699 ASN A C 1
ATOM 5407 O O . ASN A 1 699 ? -12.118 -0.303 -7.629 1.00 96.25 699 ASN A O 1
ATOM 5411 N N . LEU A 1 700 ? -12.900 0.428 -5.651 1.00 96.94 700 LEU A N 1
ATOM 5412 C CA . LEU A 1 700 ? -13.212 -0.886 -5.094 1.00 96.94 700 LEU A CA 1
ATOM 5413 C C . LEU A 1 700 ? -14.603 -1.281 -5.608 1.00 96.94 700 LEU A C 1
ATOM 5415 O O . LEU A 1 700 ? -15.580 -0.560 -5.396 1.00 96.94 700 LEU A O 1
ATOM 5419 N N . GLU A 1 701 ? -14.697 -2.384 -6.348 1.00 95.25 701 GLU A N 1
ATOM 5420 C CA . GLU A 1 701 ? -15.941 -2.773 -7.022 1.00 95.25 701 GLU A CA 1
ATOM 5421 C C . GLU A 1 701 ? -17.077 -3.045 -6.022 1.00 95.25 701 GLU A C 1
ATOM 5423 O O . GLU A 1 701 ? -18.212 -2.595 -6.220 1.00 95.25 701 GLU A O 1
ATOM 5428 N N . ASP A 1 702 ? -16.755 -3.729 -4.921 1.00 93.19 702 ASP A N 1
ATOM 5429 C CA . ASP A 1 702 ? -17.680 -4.079 -3.844 1.00 93.19 702 ASP A CA 1
ATOM 5430 C C . ASP A 1 702 ? -16.960 -4.311 -2.495 1.00 93.19 702 ASP A C 1
ATOM 5432 O O . ASP A 1 702 ? -15.745 -4.156 -2.382 1.00 93.19 702 ASP A O 1
ATOM 5436 N N . LYS A 1 703 ? -17.711 -4.716 -1.458 1.00 90.12 703 LYS A N 1
ATOM 5437 C CA . LYS A 1 703 ? -17.200 -4.991 -0.097 1.00 90.12 703 LYS A CA 1
ATOM 5438 C C . LYS A 1 703 ? -16.138 -6.097 -0.015 1.00 90.12 703 LYS A C 1
ATOM 5440 O O . LYS A 1 703 ? -15.421 -6.166 0.973 1.00 90.12 703 LYS A O 1
ATOM 5445 N N . SER A 1 704 ? -16.030 -6.957 -1.025 1.00 93.12 704 SER A N 1
ATOM 5446 C CA . SER A 1 704 ? -15.022 -8.021 -1.078 1.00 93.12 704 SER A CA 1
ATOM 5447 C C . SER A 1 704 ? -13.719 -7.597 -1.758 1.00 93.12 704 SER A C 1
ATOM 5449 O O . SER A 1 704 ? -12.768 -8.371 -1.759 1.00 93.12 704 SER A O 1
ATOM 5451 N N . SER A 1 705 ? -13.666 -6.389 -2.328 1.00 97.50 705 SER A N 1
ATOM 5452 C CA . SER A 1 705 ? -12.451 -5.799 -2.901 1.00 97.50 705 SER A CA 1
ATOM 5453 C C . SER A 1 705 ? -11.542 -5.297 -1.773 1.00 97.50 705 SER A C 1
ATOM 5455 O O . SER A 1 705 ? -12.025 -4.647 -0.842 1.00 97.50 705 SER A O 1
ATOM 5457 N N . ARG A 1 706 ? -10.238 -5.597 -1.816 1.00 97.00 706 ARG A N 1
ATOM 5458 C CA . ARG A 1 706 ? -9.333 -5.386 -0.670 1.00 97.00 706 ARG A CA 1
ATOM 5459 C C . ARG A 1 706 ? -8.062 -4.636 -1.061 1.00 97.00 706 ARG A C 1
ATOM 5461 O O . ARG A 1 706 ? -7.443 -4.941 -2.077 1.00 97.00 706 ARG A O 1
ATOM 5468 N N . ILE A 1 707 ? -7.630 -3.712 -0.208 1.00 97.88 707 ILE A N 1
ATOM 5469 C CA . ILE A 1 707 ? -6.290 -3.110 -0.247 1.00 97.88 707 ILE A CA 1
ATOM 5470 C C . ILE A 1 707 ? -5.568 -3.463 1.052 1.00 97.88 707 ILE A C 1
ATOM 5472 O O . ILE A 1 707 ? -6.140 -3.353 2.135 1.00 97.88 707 ILE A O 1
ATOM 5476 N N . CYS A 1 708 ? -4.309 -3.875 0.949 1.00 97.25 708 CYS A N 1
ATOM 5477 C CA . CYS A 1 708 ? -3.428 -4.132 2.078 1.00 97.25 708 CYS A CA 1
ATOM 5478 C C . CYS A 1 708 ? -2.179 -3.251 1.964 1.00 97.25 708 CYS A C 1
ATOM 5480 O O . CYS A 1 708 ? -1.444 -3.328 0.981 1.00 97.25 708 CYS A O 1
ATOM 5482 N N . LEU A 1 709 ? -1.973 -2.396 2.963 1.00 97.25 709 LEU A N 1
ATOM 5483 C CA . LEU A 1 709 ? -0.800 -1.545 3.113 1.00 97.25 709 LEU A CA 1
ATOM 5484 C C . LEU A 1 709 ? 0.079 -2.164 4.197 1.00 97.25 709 LEU A C 1
ATOM 5486 O O . LEU A 1 709 ? -0.267 -2.094 5.376 1.00 97.25 709 LEU A O 1
ATOM 5490 N N . ASN A 1 710 ? 1.180 -2.797 3.798 1.00 94.88 710 ASN A N 1
ATOM 5491 C CA . ASN A 1 710 ? 2.080 -3.512 4.692 1.00 94.88 710 ASN A CA 1
ATOM 5492 C C . ASN A 1 710 ? 3.443 -2.816 4.724 1.00 94.88 710 ASN A C 1
ATOM 5494 O O . ASN A 1 710 ? 4.211 -2.925 3.776 1.00 94.88 710 ASN A O 1
ATOM 5498 N N . GLY A 1 711 ? 3.762 -2.075 5.788 1.00 91.75 711 GLY A N 1
ATOM 5499 C CA . GLY A 1 711 ? 5.086 -1.448 5.928 1.00 91.75 711 GLY A CA 1
ATOM 5500 C C . GLY A 1 711 ? 5.449 -0.431 4.826 1.00 91.75 711 GLY A C 1
ATOM 5501 O O . GLY A 1 711 ? 6.631 -0.150 4.608 1.00 91.75 711 GLY A O 1
ATOM 5502 N N . CYS A 1 712 ? 4.457 0.051 4.073 1.00 95.12 712 CYS A N 1
ATOM 5503 C CA . CYS A 1 712 ? 4.626 0.853 2.862 1.00 95.12 712 CYS A CA 1
ATOM 5504 C C . CYS A 1 712 ? 4.299 2.338 3.100 1.00 95.12 712 CYS A C 1
ATOM 5506 O O . CYS A 1 712 ? 3.820 2.736 4.165 1.00 95.12 712 CYS A O 1
ATOM 5508 N N . THR A 1 713 ? 4.515 3.174 2.082 1.00 93.62 713 THR A N 1
ATOM 5509 C CA . THR A 1 713 ? 4.098 4.586 2.094 1.00 93.62 713 THR A CA 1
ATOM 5510 C C . THR A 1 713 ? 2.983 4.835 1.079 1.00 93.62 713 THR A C 1
ATOM 5512 O O . THR A 1 713 ? 3.134 4.480 -0.081 1.00 93.62 713 THR A O 1
ATOM 5515 N N . LEU A 1 714 ? 1.886 5.478 1.476 1.00 95.06 714 LEU A N 1
ATOM 5516 C CA . LEU A 1 714 ? 0.858 6.016 0.580 1.00 95.06 714 LEU A CA 1
ATOM 5517 C C . LEU A 1 714 ? 0.955 7.545 0.564 1.00 95.06 714 LEU A C 1
ATOM 5519 O O . LEU A 1 714 ? 0.856 8.177 1.614 1.00 95.06 714 LEU A O 1
ATOM 5523 N N . LYS A 1 715 ? 1.124 8.134 -0.621 1.00 88.56 715 LYS A N 1
ATOM 5524 C CA . LYS A 1 715 ? 1.207 9.583 -0.838 1.00 88.56 715 LYS A CA 1
ATOM 5525 C C . LYS A 1 715 ? 0.090 10.063 -1.765 1.00 88.56 715 LYS A C 1
ATOM 5527 O O . LYS A 1 715 ? -0.191 9.397 -2.759 1.00 88.56 715 LYS A O 1
ATOM 5532 N N . THR A 1 716 ? -0.497 11.227 -1.487 1.00 82.75 716 THR A N 1
ATOM 5533 C CA . THR A 1 716 ? -1.439 11.917 -2.390 1.00 82.75 716 THR A CA 1
ATOM 5534 C C . THR A 1 716 ? -1.000 13.355 -2.675 1.00 82.75 716 THR A C 1
ATOM 5536 O O . THR A 1 716 ? -0.439 14.009 -1.796 1.00 82.75 716 THR A O 1
ATOM 5539 N N . THR A 1 717 ? -1.271 13.862 -3.883 1.00 70.31 717 THR A N 1
ATOM 5540 C CA . THR A 1 717 ? -1.168 15.303 -4.228 1.00 70.31 717 THR A CA 1
ATOM 5541 C C . THR A 1 717 ? -2.492 16.032 -3.977 1.00 70.31 717 THR A C 1
ATOM 5543 O O . THR A 1 717 ? -3.348 15.538 -3.234 1.00 70.31 717 THR A O 1
ATOM 5546 N N . HIS A 1 718 ? -2.675 17.215 -4.574 1.00 63.97 718 HIS A N 1
ATOM 5547 C CA . HIS A 1 718 ? -3.803 18.110 -4.336 1.00 63.97 718 HIS A CA 1
ATOM 5548 C C . HIS A 1 718 ? -5.162 17.568 -4.753 1.00 63.97 718 HIS A C 1
ATOM 5550 O O . HIS A 1 718 ? -6.178 18.074 -4.289 1.00 63.97 718 HIS A O 1
ATOM 5556 N N . THR A 1 719 ? -5.195 16.518 -5.572 1.00 70.50 719 THR A N 1
ATOM 5557 C CA . THR A 1 719 ? -6.438 15.816 -5.900 1.00 70.50 719 THR A CA 1
ATOM 5558 C C . THR A 1 719 ? -6.996 15.046 -4.703 1.00 70.50 719 THR A C 1
ATOM 5560 O O . THR A 1 719 ? -8.197 14.779 -4.650 1.00 70.50 719 THR A O 1
ATOM 5563 N N . GLY A 1 720 ? -6.135 14.655 -3.753 1.00 79.31 720 GLY A N 1
ATOM 5564 C CA . GLY A 1 720 ? -6.493 13.739 -2.673 1.00 79.31 720 GLY A CA 1
ATOM 5565 C C . GLY A 1 720 ? -6.866 12.349 -3.192 1.00 79.31 720 GLY A C 1
ATOM 5566 O O . GLY A 1 720 ? -6.918 12.109 -4.391 1.00 79.31 720 GLY A O 1
ATOM 5567 N N . LEU A 1 721 ? -7.139 11.410 -2.293 1.00 89.44 721 LEU A N 1
ATOM 5568 C CA . LEU A 1 721 ? -7.608 10.066 -2.640 1.00 89.44 721 LEU A CA 1
ATOM 5569 C C . LEU A 1 721 ? -8.895 9.795 -1.880 1.00 89.44 721 LEU A C 1
ATOM 5571 O O . LEU A 1 721 ? -8.911 9.930 -0.662 1.00 89.44 721 LEU A O 1
ATOM 5575 N N . ARG A 1 722 ? -9.950 9.346 -2.562 1.00 90.62 722 ARG A N 1
ATOM 5576 C CA . ARG A 1 722 ? -11.115 8.763 -1.893 1.00 90.62 722 ARG A CA 1
ATOM 5577 C C . ARG A 1 722 ? -11.274 7.307 -2.289 1.00 90.62 722 ARG A C 1
ATOM 5579 O O . ARG A 1 722 ? -11.408 6.985 -3.466 1.00 90.62 722 ARG A O 1
ATOM 5586 N N . LEU A 1 723 ? -11.315 6.451 -1.277 1.00 93.56 723 LEU A N 1
ATOM 5587 C CA . LEU A 1 723 ? -11.720 5.061 -1.406 1.00 93.56 723 LEU A CA 1
ATOM 5588 C C . LEU A 1 723 ? -13.137 4.929 -0.858 1.00 93.56 723 LEU A C 1
ATOM 5590 O O . LEU A 1 723 ? -13.431 5.403 0.238 1.00 93.56 723 LEU A O 1
ATOM 5594 N N . THR A 1 724 ? -14.010 4.287 -1.621 1.00 90.81 724 THR A N 1
ATOM 5595 C CA . THR A 1 724 ? -15.363 3.925 -1.187 1.00 90.81 724 THR A CA 1
ATOM 5596 C C . THR A 1 724 ? -15.550 2.433 -1.394 1.00 90.81 724 THR A C 1
ATOM 5598 O O . THR A 1 724 ? -14.961 1.885 -2.326 1.00 90.81 724 THR A O 1
ATOM 5601 N N . LYS A 1 725 ? -16.384 1.790 -0.566 1.00 90.00 725 LYS A N 1
ATOM 5602 C CA . LYS A 1 725 ? -16.606 0.329 -0.575 1.00 90.00 725 LYS A CA 1
ATOM 5603 C C . LYS A 1 725 ? -15.349 -0.459 -0.164 1.00 90.00 725 LYS A C 1
ATOM 5605 O O . LYS A 1 725 ? -14.303 0.111 0.121 1.00 90.00 725 LYS A O 1
ATOM 5610 N N . GLY A 1 726 ? -15.445 -1.788 -0.153 1.00 92.00 726 GLY A N 1
ATOM 5611 C CA . GLY A 1 726 ? -14.303 -2.683 0.077 1.00 92.00 726 GLY A CA 1
ATOM 5612 C C . GLY A 1 726 ? -13.717 -2.641 1.490 1.00 92.00 726 GLY A C 1
ATOM 5613 O O . GLY A 1 726 ? -14.308 -2.088 2.416 1.00 92.00 726 GLY A O 1
ATOM 5614 N N . SER A 1 727 ? -12.535 -3.244 1.640 1.00 91.06 727 SER A N 1
ATOM 5615 C CA . SER A 1 727 ? -11.782 -3.274 2.898 1.00 91.06 727 SER A CA 1
ATOM 5616 C C . SER A 1 727 ? -10.352 -2.765 2.731 1.00 91.06 727 SER A C 1
ATOM 5618 O O . SER A 1 727 ? -9.677 -3.134 1.767 1.00 91.06 727 SER A O 1
ATOM 5620 N N . LEU A 1 728 ? -9.864 -2.007 3.708 1.00 92.75 728 LEU A N 1
ATOM 5621 C CA . LEU A 1 728 ? -8.494 -1.511 3.790 1.00 92.75 728 LEU A CA 1
ATOM 5622 C C . LEU A 1 728 ? -7.816 -2.071 5.043 1.00 92.75 728 LEU A C 1
ATOM 5624 O O . LEU A 1 728 ? -8.303 -1.876 6.154 1.00 92.75 728 LEU A O 1
ATOM 5628 N N . THR A 1 729 ? -6.687 -2.753 4.878 1.00 92.69 729 THR A N 1
ATOM 5629 C CA . THR A 1 729 ? -5.915 -3.323 5.989 1.00 92.69 729 THR A CA 1
ATOM 5630 C C . THR A 1 729 ? -4.547 -2.661 6.093 1.00 92.69 729 THR A C 1
ATOM 5632 O O . THR A 1 729 ? -3.826 -2.589 5.100 1.00 92.69 729 THR A O 1
ATOM 5635 N N . PHE A 1 730 ? -4.193 -2.211 7.293 1.00 92.62 730 PHE A N 1
ATOM 5636 C CA . PHE A 1 730 ? -2.879 -1.680 7.641 1.00 92.62 730 PHE A CA 1
ATOM 5637 C C . PHE A 1 730 ? -2.097 -2.710 8.450 1.00 92.62 730 PHE A C 1
ATOM 5639 O O . PHE A 1 730 ? -2.601 -3.212 9.455 1.00 92.62 730 PHE A O 1
ATOM 5646 N N . ASP A 1 731 ? -0.864 -2.971 8.035 1.00 89.81 731 ASP A N 1
ATOM 5647 C CA . ASP A 1 731 ? 0.073 -3.858 8.715 1.00 89.81 731 ASP A CA 1
ATOM 5648 C C . ASP A 1 731 ? 1.458 -3.209 8.829 1.00 89.81 731 ASP A C 1
ATOM 5650 O O . ASP A 1 731 ? 1.857 -2.396 7.988 1.00 89.81 731 ASP A O 1
ATOM 5654 N N . ASN A 1 732 ? 2.203 -3.568 9.874 1.00 88.69 732 ASN A N 1
ATOM 5655 C CA . ASN A 1 732 ? 3.510 -2.999 10.189 1.00 88.69 732 ASN A CA 1
ATOM 5656 C C . ASN A 1 732 ? 3.482 -1.452 10.226 1.00 88.69 732 ASN A C 1
ATOM 5658 O O . ASN A 1 732 ? 2.482 -0.827 10.593 1.00 88.69 732 ASN A O 1
ATOM 5662 N N . LYS A 1 733 ? 4.611 -0.800 9.928 1.00 89.69 733 LYS A N 1
ATOM 5663 C CA . LYS A 1 733 ? 4.722 0.662 9.947 1.00 89.69 733 LYS A CA 1
ATOM 5664 C C . LYS A 1 733 ? 4.326 1.252 8.594 1.00 89.69 733 LYS A C 1
ATOM 5666 O O . LYS A 1 733 ? 5.133 1.253 7.671 1.00 89.69 733 LYS A O 1
ATOM 5671 N N . VAL A 1 734 ? 3.119 1.799 8.501 1.00 94.31 734 VAL A N 1
ATOM 5672 C CA . VAL A 1 734 ? 2.620 2.471 7.295 1.00 94.31 734 VAL A CA 1
ATOM 5673 C C . VAL A 1 734 ? 2.773 3.980 7.433 1.00 94.31 734 VAL A C 1
ATOM 5675 O O . VAL A 1 734 ? 2.508 4.546 8.493 1.00 94.31 734 VAL A O 1
ATOM 5678 N N . SER A 1 735 ? 3.162 4.652 6.355 1.00 93.06 735 SER A N 1
ATOM 5679 C CA . SER A 1 735 ? 3.164 6.114 6.274 1.00 93.06 735 SER A CA 1
ATOM 5680 C C . SER A 1 735 ? 2.080 6.593 5.316 1.00 93.06 735 SER A C 1
ATOM 5682 O O . SER A 1 735 ? 2.032 6.167 4.168 1.00 93.06 735 SER A O 1
ATOM 5684 N N . LEU A 1 736 ? 1.214 7.484 5.785 1.00 91.88 736 LEU A N 1
ATOM 5685 C CA . LEU A 1 736 ? 0.211 8.188 4.998 1.00 91.88 736 LEU A CA 1
ATOM 5686 C C . LEU A 1 736 ? 0.632 9.646 4.877 1.00 91.88 736 LEU A C 1
ATOM 5688 O O . LEU A 1 736 ? 0.743 10.328 5.891 1.00 91.88 736 LEU A O 1
ATOM 5692 N N . THR A 1 737 ? 0.828 10.125 3.655 1.00 87.19 737 THR A N 1
ATOM 5693 C CA . THR A 1 737 ? 1.133 11.528 3.378 1.00 87.19 737 THR A CA 1
ATOM 5694 C C . THR A 1 737 ? 0.080 12.101 2.446 1.00 87.19 737 THR A C 1
ATOM 5696 O O . THR A 1 737 ? -0.091 11.617 1.331 1.00 87.19 737 THR A O 1
ATOM 5699 N N . SER A 1 738 ? -0.613 13.145 2.878 1.00 77.62 738 SER A N 1
ATOM 5700 C CA . SER A 1 738 ? -1.538 13.891 2.028 1.00 77.62 738 SER A CA 1
ATOM 5701 C C . SER A 1 738 ? -1.039 15.317 1.839 1.00 77.62 738 SER A C 1
ATOM 5703 O O . SER A 1 738 ? -0.576 15.919 2.804 1.00 77.62 738 SER A O 1
ATOM 5705 N N . ALA A 1 739 ? -1.239 15.899 0.659 1.00 63.16 739 ALA A N 1
ATOM 5706 C CA . ALA A 1 739 ? -1.006 17.327 0.432 1.00 63.16 739 ALA A CA 1
ATOM 5707 C C . ALA A 1 739 ? -2.078 18.236 1.082 1.00 63.16 739 ALA A C 1
ATOM 5709 O O . ALA A 1 739 ? -2.128 19.432 0.820 1.00 63.16 739 ALA A O 1
ATOM 5710 N N . ALA A 1 740 ? -2.996 17.705 1.897 1.00 57.62 740 ALA A N 1
ATOM 5711 C CA . ALA A 1 740 ? -3.965 18.521 2.622 1.00 57.62 740 ALA A CA 1
ATOM 5712 C C . ALA A 1 740 ? -3.372 19.013 3.944 1.00 57.62 740 ALA A C 1
ATOM 5714 O O . ALA A 1 740 ? -3.174 18.219 4.862 1.00 57.62 740 ALA A O 1
ATOM 5715 N N . ALA A 1 741 ? -3.168 20.326 4.045 1.00 58.47 741 ALA A N 1
ATOM 5716 C CA . ALA A 1 741 ? -2.877 21.041 5.286 1.00 58.47 741 ALA A CA 1
ATOM 5717 C C . ALA A 1 741 ? -4.053 21.961 5.682 1.00 58.47 741 ALA A C 1
ATOM 5719 O O . ALA A 1 741 ? -5.046 22.096 4.952 1.00 58.47 741 ALA A O 1
ATOM 5720 N N . LEU A 1 742 ? -3.959 22.616 6.842 1.00 60.22 742 LEU A N 1
ATOM 5721 C CA . LEU A 1 742 ? -4.893 23.676 7.250 1.00 60.22 742 LEU A CA 1
ATOM 5722 C C . LEU A 1 742 ? -4.913 24.820 6.217 1.00 60.22 742 LEU A C 1
ATOM 5724 O O . LEU A 1 742 ? -3.986 24.961 5.418 1.00 60.22 742 LEU A O 1
ATOM 5728 N N . LYS A 1 743 ? -5.990 25.610 6.166 1.00 72.06 743 LYS A N 1
ATOM 5729 C CA . LYS A 1 743 ? -6.083 26.737 5.226 1.00 72.06 743 LYS A CA 1
ATOM 5730 C C . LYS A 1 743 ? -5.203 27.882 5.732 1.00 72.06 743 LYS A C 1
ATOM 5732 O O . LYS A 1 743 ? -5.288 28.191 6.916 1.00 72.06 743 LYS A O 1
ATOM 5737 N N . ILE A 1 744 ? -4.417 28.543 4.878 1.00 78.00 744 ILE A N 1
ATOM 5738 C CA . ILE A 1 744 ? -3.793 29.821 5.265 1.00 78.00 744 ILE A CA 1
ATOM 5739 C C . ILE A 1 744 ? -4.914 30.853 5.435 1.00 78.00 744 ILE A C 1
ATOM 5741 O O . ILE A 1 744 ? -5.785 30.967 4.569 1.00 78.00 744 ILE A O 1
ATOM 5745 N N . ILE A 1 745 ? -4.917 31.563 6.563 1.00 82.69 745 ILE A N 1
ATOM 5746 C CA . ILE A 1 745 ? -5.911 32.599 6.878 1.00 82.69 745 ILE A CA 1
ATOM 5747 C C . ILE A 1 745 ? -5.293 33.996 6.973 1.00 82.69 745 ILE A C 1
ATOM 5749 O O . ILE A 1 745 ? -5.944 34.955 6.578 1.00 82.69 745 ILE A O 1
ATOM 5753 N N . ASP A 1 746 ? -4.053 34.122 7.456 1.00 88.69 746 ASP A N 1
ATOM 5754 C CA . ASP A 1 746 ? -3.321 35.394 7.535 1.00 88.69 746 ASP A CA 1
ATOM 5755 C C . ASP A 1 746 ? -1.802 35.142 7.682 1.00 88.69 746 ASP A C 1
ATOM 5757 O O . ASP A 1 746 ? -1.344 34.004 7.815 1.00 88.69 746 ASP A O 1
ATOM 5761 N N . LEU A 1 747 ? -1.010 36.211 7.673 1.00 89.81 747 LEU A N 1
ATOM 5762 C CA . LEU A 1 747 ? 0.368 36.264 8.154 1.00 89.81 747 LEU A CA 1
ATOM 5763 C C . LEU A 1 747 ? 0.407 37.028 9.485 1.00 89.81 747 LEU A C 1
ATOM 5765 O O . LEU A 1 747 ? -0.364 37.964 9.705 1.00 89.81 747 LEU A O 1
ATOM 5769 N N . SER A 1 748 ? 1.332 36.683 10.377 1.00 88.69 748 SER A N 1
ATOM 5770 C CA . SER A 1 748 ? 1.582 37.480 11.582 1.00 88.69 748 SER A CA 1
ATOM 5771 C C . SER A 1 748 ? 2.127 38.880 11.241 1.00 88.69 748 SER A C 1
ATOM 5773 O O . SER A 1 748 ? 2.446 39.193 10.092 1.00 88.69 748 SER A O 1
ATOM 5775 N N . GLY A 1 749 ? 2.303 39.736 12.256 1.00 87.00 749 GLY A N 1
ATOM 5776 C CA . GLY A 1 749 ? 3.297 40.814 12.148 1.00 87.00 749 GLY A CA 1
ATOM 5777 C C . GLY A 1 749 ? 4.709 40.238 11.958 1.00 87.00 749 GLY A C 1
ATOM 5778 O O . GLY A 1 749 ? 4.902 39.032 12.125 1.00 87.00 749 GLY A O 1
ATOM 5779 N N . SER A 1 750 ? 5.695 41.078 11.624 1.00 89.31 750 SER A N 1
ATOM 5780 C CA . SER A 1 750 ? 7.096 40.633 11.535 1.00 89.31 750 SER A CA 1
ATOM 5781 C C . SER A 1 750 ? 7.509 39.970 12.852 1.00 89.31 750 SER A C 1
ATOM 5783 O O . SER A 1 750 ? 7.517 40.620 13.897 1.00 89.31 750 SER A O 1
ATOM 5785 N N . LEU A 1 751 ? 7.813 38.676 12.792 1.00 91.38 751 LEU A N 1
ATOM 5786 C CA . LEU A 1 751 ? 8.190 37.850 13.934 1.00 91.38 751 LEU A CA 1
ATOM 5787 C C . LEU A 1 751 ? 9.667 38.043 14.278 1.00 91.38 751 LEU A C 1
ATOM 5789 O O . LEU A 1 751 ? 10.009 38.248 15.437 1.00 91.38 751 LEU A O 1
ATOM 5793 N N . ALA A 1 752 ? 10.516 38.046 13.250 1.00 93.00 752 ALA A N 1
ATOM 5794 C CA . ALA A 1 752 ? 11.924 38.408 13.336 1.00 93.00 752 ALA A CA 1
ATOM 5795 C C . ALA A 1 752 ? 12.245 39.431 12.245 1.00 93.00 752 ALA A C 1
ATOM 5797 O O . ALA A 1 752 ? 11.718 39.334 11.136 1.00 93.00 752 ALA A O 1
ATOM 5798 N N . SER A 1 753 ? 13.109 40.397 12.544 1.00 92.50 753 SER A N 1
ATOM 5799 C CA . SER A 1 753 ? 13.630 41.343 11.560 1.00 92.50 753 SER A CA 1
ATOM 5800 C C . SER A 1 753 ? 15.128 41.539 11.745 1.00 92.50 753 SER A C 1
ATOM 5802 O O . SER A 1 753 ? 15.654 41.389 12.850 1.00 92.50 753 SER A O 1
ATOM 5804 N N . LEU A 1 754 ? 15.814 41.853 10.653 1.00 92.44 754 LEU A N 1
ATOM 5805 C CA . LEU A 1 754 ? 17.259 42.028 10.621 1.00 92.44 754 LEU A CA 1
ATOM 5806 C C . LEU A 1 754 ? 17.623 43.224 9.736 1.00 92.44 754 LEU A C 1
ATOM 5808 O O . LEU A 1 754 ? 17.117 43.354 8.620 1.00 92.44 754 LEU A O 1
ATOM 5812 N N . ASP A 1 755 ? 18.550 44.040 10.241 1.00 92.19 755 ASP A N 1
ATOM 5813 C CA . ASP A 1 755 ? 19.282 45.046 9.470 1.00 92.19 755 ASP A CA 1
ATOM 5814 C C . ASP A 1 755 ? 20.474 44.383 8.787 1.00 92.19 755 ASP A C 1
ATOM 5816 O O . ASP A 1 755 ? 21.462 44.033 9.438 1.00 92.19 755 ASP A O 1
ATOM 5820 N N . PHE A 1 756 ? 20.356 44.164 7.479 1.00 90.19 756 PHE A N 1
ATOM 5821 C CA . PHE A 1 756 ? 21.445 43.612 6.676 1.00 90.19 756 PHE A CA 1
ATOM 5822 C C . PHE A 1 756 ? 22.448 44.701 6.252 1.00 90.19 756 PHE A C 1
ATOM 5824 O O . PHE A 1 756 ? 23.517 44.402 5.723 1.00 90.19 756 PHE A O 1
ATOM 5831 N N . GLY A 1 757 ? 22.121 45.980 6.472 1.00 86.50 757 GLY A N 1
ATOM 5832 C CA . GLY A 1 757 ? 22.951 47.136 6.140 1.00 86.50 757 GLY A CA 1
ATOM 5833 C C . GLY A 1 757 ? 22.992 47.493 4.650 1.00 86.50 757 GLY A C 1
ATOM 5834 O O . GLY A 1 757 ? 23.553 48.530 4.290 1.00 86.50 757 GLY A O 1
ATOM 5835 N N . THR A 1 758 ? 22.407 46.667 3.778 1.00 86.94 758 THR A N 1
ATOM 5836 C CA . THR A 1 758 ? 22.258 46.901 2.334 1.00 86.94 758 THR A CA 1
ATOM 5837 C C . THR A 1 758 ? 20.963 46.266 1.826 1.00 86.94 758 THR A C 1
ATOM 5839 O O . THR A 1 758 ? 20.464 45.319 2.429 1.00 86.94 758 THR A O 1
ATOM 5842 N N . GLY A 1 759 ? 20.442 46.746 0.690 1.00 88.62 759 GLY A N 1
ATOM 5843 C CA . GLY A 1 759 ? 19.247 46.161 0.074 1.00 88.62 759 GLY A CA 1
ATOM 5844 C C . GLY A 1 759 ? 19.464 44.697 -0.314 1.00 88.62 759 GLY A C 1
ATOM 5845 O O . GLY A 1 759 ? 20.480 44.360 -0.934 1.00 88.62 759 GLY A O 1
ATOM 5846 N N . VAL A 1 760 ? 18.516 43.833 0.048 1.00 95.19 760 VAL A N 1
ATOM 5847 C CA . VAL A 1 760 ? 18.601 42.377 -0.134 1.00 95.19 760 VAL A CA 1
ATOM 5848 C C . VAL A 1 760 ? 18.041 41.974 -1.498 1.00 95.19 760 VAL A C 1
ATOM 5850 O O . VAL A 1 760 ? 16.945 42.388 -1.872 1.00 95.19 760 VAL A O 1
ATOM 5853 N N . ASN A 1 761 ? 18.789 41.161 -2.248 1.00 94.06 761 ASN A N 1
ATOM 5854 C CA . ASN A 1 761 ? 18.402 40.697 -3.585 1.00 94.06 761 ASN A CA 1
ATOM 5855 C C . ASN A 1 761 ? 17.760 39.309 -3.551 1.00 94.06 761 ASN A C 1
ATOM 5857 O O . ASN A 1 761 ? 16.783 39.079 -4.257 1.00 94.06 761 ASN A O 1
ATOM 5861 N N . ALA A 1 762 ? 18.284 38.399 -2.727 1.00 95.31 762 ALA A N 1
ATOM 5862 C CA . ALA A 1 762 ? 17.792 37.031 -2.637 1.00 95.31 762 ALA A CA 1
ATOM 5863 C C . ALA A 1 762 ? 17.881 36.493 -1.207 1.00 95.31 762 ALA A C 1
ATOM 5865 O O . ALA A 1 762 ? 18.823 36.775 -0.464 1.00 95.31 762 ALA A O 1
ATOM 5866 N N . VAL A 1 763 ? 16.892 35.683 -0.842 1.00 97.06 763 VAL A N 1
ATOM 5867 C CA . VAL A 1 763 ? 16.856 34.946 0.422 1.00 97.06 763 VAL A CA 1
ATOM 5868 C C . VAL A 1 763 ? 16.472 33.495 0.161 1.00 97.06 763 VAL A C 1
ATOM 5870 O O . VAL A 1 763 ? 15.668 33.221 -0.728 1.00 97.06 763 VAL A O 1
ATOM 5873 N N . SER A 1 764 ? 17.020 32.560 0.936 1.00 96.25 764 SER A N 1
ATOM 5874 C CA . SER A 1 764 ? 16.677 31.139 0.811 1.00 96.25 764 SER A CA 1
ATOM 5875 C C . SER A 1 764 ? 16.700 30.436 2.162 1.00 96.25 764 SER A C 1
ATOM 5877 O O . SER A 1 764 ? 17.664 30.556 2.919 1.00 96.25 764 SER A O 1
ATOM 5879 N N . TRP A 1 765 ? 15.669 29.638 2.437 1.00 95.50 765 TRP A N 1
ATOM 5880 C CA . TRP A 1 765 ? 15.657 28.718 3.572 1.00 95.50 765 TRP A CA 1
ATOM 5881 C C . TRP A 1 765 ? 16.552 27.517 3.303 1.00 95.50 765 TRP A C 1
ATOM 5883 O O . TRP A 1 765 ? 16.550 26.970 2.199 1.00 95.50 765 TRP A O 1
ATOM 5893 N N . ARG A 1 766 ? 17.250 27.053 4.339 1.00 94.31 766 ARG A N 1
ATOM 5894 C CA . ARG A 1 766 ? 17.728 25.676 4.373 1.00 94.31 766 ARG A CA 1
ATOM 5895 C C . ARG A 1 766 ? 16.511 24.749 4.499 1.00 94.31 766 ARG A C 1
ATOM 5897 O O . ARG A 1 766 ? 15.592 25.076 5.255 1.00 94.31 766 ARG A O 1
ATOM 5904 N N . PRO A 1 767 ? 16.493 23.579 3.837 1.00 83.81 767 PRO A N 1
ATOM 5905 C CA . PRO A 1 767 ? 15.334 22.687 3.842 1.00 83.81 767 PRO A CA 1
ATOM 5906 C C . PRO A 1 767 ? 14.822 22.233 5.215 1.00 83.81 767 PRO A C 1
ATOM 5908 O O . PRO A 1 767 ? 13.676 21.805 5.317 1.00 83.81 767 PRO A O 1
ATOM 5911 N N . ASP A 1 768 ? 15.648 22.310 6.262 1.00 79.00 768 ASP A N 1
ATOM 5912 C CA . ASP A 1 768 ? 15.275 21.970 7.639 1.00 79.00 768 ASP A CA 1
ATOM 5913 C C . ASP A 1 768 ? 14.573 23.110 8.405 1.00 79.00 768 ASP A C 1
ATOM 5915 O O . ASP A 1 768 ? 14.168 22.899 9.548 1.00 79.00 768 ASP A O 1
ATOM 5919 N N . GLY A 1 769 ? 14.455 24.301 7.805 1.00 85.81 769 GLY A N 1
ATOM 5920 C CA . GLY A 1 769 ? 13.833 25.491 8.394 1.00 85.81 769 GLY A CA 1
ATOM 5921 C C . GLY A 1 769 ? 14.668 26.194 9.470 1.00 85.81 769 GLY A C 1
ATOM 5922 O O . GLY A 1 769 ? 14.214 27.177 10.046 1.00 85.81 769 GLY A O 1
ATOM 5923 N N . LYS A 1 770 ? 15.887 25.723 9.761 1.00 89.44 770 LYS A N 1
ATOM 5924 C CA . LYS A 1 770 ? 16.699 26.232 10.884 1.00 89.44 770 LYS A CA 1
ATOM 5925 C C . LYS A 1 770 ? 17.698 27.305 10.492 1.00 89.44 770 LYS A C 1
ATOM 5927 O O . LYS A 1 770 ? 18.254 27.963 11.367 1.00 89.44 770 LYS A O 1
ATOM 5932 N N . PHE A 1 771 ? 17.968 27.450 9.201 1.00 95.88 771 PHE A N 1
ATOM 5933 C CA . PHE A 1 771 ? 18.938 28.408 8.692 1.00 95.88 771 PHE A CA 1
ATOM 5934 C C . PHE A 1 771 ? 18.377 29.144 7.485 1.00 95.88 771 PHE A C 1
ATOM 5936 O O . PHE A 1 771 ? 17.630 28.571 6.690 1.00 95.88 771 PHE A O 1
ATOM 5943 N N . VAL A 1 772 ? 18.776 30.402 7.334 1.00 96.88 772 VAL A N 1
ATOM 5944 C CA . VAL A 1 772 ? 18.455 31.235 6.175 1.00 96.88 772 VAL A CA 1
ATOM 5945 C C . VAL A 1 772 ? 19.734 31.802 5.584 1.00 96.88 772 VAL A C 1
ATOM 5947 O O . VAL A 1 772 ? 20.621 32.235 6.316 1.00 96.88 772 VAL A O 1
ATOM 5950 N N . ALA A 1 773 ? 19.824 31.792 4.259 1.00 97.00 773 ALA A N 1
ATOM 5951 C CA . ALA A 1 773 ? 20.860 32.482 3.509 1.00 97.00 773 ALA A CA 1
ATOM 5952 C C . ALA A 1 773 ? 20.317 33.823 3.011 1.00 97.00 773 ALA A C 1
ATOM 5954 O O . ALA A 1 773 ? 19.195 33.879 2.501 1.00 97.00 773 ALA A O 1
ATOM 5955 N N . VAL A 1 774 ? 21.112 34.882 3.156 1.00 96.38 774 VAL A N 1
ATOM 5956 C CA . VAL A 1 774 ? 20.764 36.251 2.762 1.00 96.38 774 VAL A CA 1
ATOM 5957 C C . VAL A 1 774 ? 21.860 36.803 1.856 1.00 96.38 774 VAL A C 1
ATOM 5959 O O . VAL A 1 774 ? 23.017 36.893 2.264 1.00 96.38 774 VAL A O 1
ATOM 5962 N N . ALA A 1 775 ? 21.478 37.171 0.633 1.00 93.62 775 ALA A N 1
ATOM 5963 C CA . ALA A 1 775 ? 22.334 37.753 -0.393 1.00 93.62 775 ALA A CA 1
ATOM 5964 C C . ALA A 1 775 ? 21.857 39.174 -0.725 1.00 93.62 775 ALA A C 1
ATOM 5966 O O . ALA A 1 775 ? 20.693 39.376 -1.087 1.00 93.62 775 ALA A O 1
ATOM 5967 N N . GLY A 1 776 ? 22.742 40.165 -0.609 1.00 88.44 776 GLY A N 1
ATOM 5968 C CA . GLY A 1 776 ? 22.387 41.572 -0.803 1.00 88.44 776 GLY A CA 1
ATOM 5969 C C . GLY A 1 776 ? 23.260 42.331 -1.792 1.00 88.44 776 GLY A C 1
ATOM 5970 O O . GLY A 1 776 ? 24.091 41.775 -2.503 1.00 88.44 776 GLY A O 1
ATOM 5971 N N . SER A 1 777 ? 23.026 43.640 -1.841 1.00 86.12 777 SER A N 1
ATOM 5972 C CA . SER A 1 777 ? 23.695 44.575 -2.753 1.00 86.12 777 SER A CA 1
ATOM 5973 C C . SER A 1 777 ? 25.120 44.934 -2.318 1.00 86.12 777 SER A C 1
ATOM 5975 O O . SER A 1 777 ? 25.847 45.565 -3.084 1.00 86.12 777 SER A O 1
ATOM 5977 N N . GLY A 1 778 ? 25.500 44.575 -1.088 1.00 83.56 778 GLY A N 1
ATOM 5978 C CA . GLY A 1 778 ? 26.883 44.594 -0.617 1.00 83.56 778 GLY A CA 1
ATOM 5979 C C . GLY A 1 778 ? 27.675 43.352 -1.037 1.00 83.56 778 GLY A C 1
ATOM 5980 O O . GLY A 1 778 ? 27.176 42.482 -1.742 1.00 83.56 778 GLY A O 1
ATOM 5981 N N . GLU A 1 779 ? 28.909 43.266 -0.550 1.00 83.56 779 GLU A N 1
ATOM 5982 C CA . GLU A 1 779 ? 29.877 42.206 -0.876 1.00 83.56 779 GLU A CA 1
ATOM 5983 C C . GLU A 1 779 ? 29.725 40.949 -0.006 1.00 83.56 779 GLU A C 1
ATOM 5985 O O . GLU A 1 779 ? 30.646 40.144 0.033 1.00 83.56 779 GLU A O 1
ATOM 5990 N N . ASN A 1 780 ? 28.602 40.764 0.705 1.00 86.38 780 ASN A N 1
ATOM 5991 C CA . ASN A 1 780 ? 28.430 39.682 1.683 1.00 86.38 780 ASN A CA 1
ATOM 5992 C C . ASN A 1 780 ? 27.254 38.752 1.338 1.00 86.38 780 ASN A C 1
ATOM 5994 O O . ASN A 1 780 ? 26.146 39.211 1.041 1.00 86.38 780 ASN A O 1
ATOM 5998 N N . LEU A 1 781 ? 27.489 37.446 1.482 1.00 91.75 781 LEU A N 1
ATOM 5999 C CA . LEU A 1 781 ? 26.476 36.410 1.669 1.00 91.75 781 LEU A CA 1
ATOM 6000 C C . LEU A 1 781 ? 26.550 35.953 3.128 1.00 91.75 781 LEU A C 1
ATOM 6002 O O . LEU A 1 781 ? 27.605 35.517 3.585 1.00 91.75 781 LEU A O 1
ATOM 6006 N N . SER A 1 782 ? 25.435 36.002 3.853 1.00 95.44 782 SER A N 1
ATOM 6007 C CA . SER A 1 782 ? 25.411 35.639 5.276 1.00 95.44 782 SER A CA 1
ATOM 6008 C C . SER A 1 782 ? 24.388 34.551 5.578 1.00 95.44 782 SER A C 1
ATOM 6010 O O . SER A 1 782 ? 23.288 34.538 5.018 1.00 95.44 782 SER A O 1
ATOM 6012 N N . ILE A 1 783 ? 24.744 33.654 6.498 1.00 97.50 783 ILE A N 1
ATOM 6013 C CA . ILE A 1 783 ? 23.881 32.596 7.021 1.00 97.50 783 ILE A CA 1
ATOM 6014 C C . ILE A 1 783 ? 23.452 32.952 8.437 1.00 97.50 783 ILE A C 1
ATOM 6016 O O . ILE A 1 783 ? 24.280 33.150 9.327 1.00 97.50 783 ILE A O 1
ATOM 6020 N N . TYR A 1 784 ? 22.145 32.961 8.665 1.00 97.50 784 TYR A N 1
ATOM 6021 C CA . TYR A 1 784 ? 21.563 33.164 9.984 1.00 97.50 784 TYR A CA 1
ATOM 6022 C C . TYR A 1 784 ? 20.887 31.882 10.451 1.00 97.50 784 TYR A C 1
ATOM 6024 O O . TYR A 1 784 ? 20.192 31.218 9.685 1.00 97.50 784 TYR A O 1
ATOM 6032 N N . SER A 1 785 ? 21.069 31.548 11.722 1.00 96.50 785 SER A N 1
ATOM 6033 C CA . SER A 1 785 ? 20.242 30.564 12.415 1.00 96.50 785 SER A CA 1
ATOM 6034 C C . SER A 1 785 ? 18.910 31.196 12.800 1.00 96.50 785 SER A C 1
ATOM 6036 O O . SER A 1 785 ? 18.860 32.371 13.172 1.00 96.50 785 SER A O 1
ATOM 6038 N N . PHE A 1 786 ? 17.847 30.405 12.713 1.00 94.50 786 PHE A N 1
ATOM 6039 C CA . PHE A 1 786 ? 16.494 30.780 13.083 1.00 94.50 786 PHE A CA 1
ATOM 6040 C C . PHE A 1 786 ? 15.966 29.816 14.147 1.00 94.50 786 PHE A C 1
ATOM 6042 O O . PHE A 1 786 ? 15.906 28.604 13.935 1.00 94.50 786 PHE A O 1
ATOM 6049 N N . ASP A 1 787 ? 15.596 30.357 15.306 1.00 87.62 787 ASP A N 1
ATOM 6050 C CA . ASP A 1 787 ? 15.108 29.588 16.461 1.00 87.62 787 ASP A CA 1
ATOM 6051 C C . ASP A 1 787 ? 13.575 29.583 16.595 1.00 87.62 787 ASP A C 1
ATOM 6053 O O . ASP A 1 787 ? 13.032 29.073 17.576 1.00 87.62 787 ASP A O 1
ATOM 6057 N N . GLY A 1 788 ? 12.880 30.152 15.609 1.00 85.44 788 GLY A N 1
ATOM 6058 C CA . GLY A 1 788 ? 11.437 30.356 15.623 1.00 85.44 788 GLY A CA 1
ATOM 6059 C C . GLY A 1 788 ? 11.015 31.774 16.003 1.00 85.44 788 GLY A C 1
ATOM 6060 O O . GLY A 1 788 ? 9.869 32.112 15.738 1.00 85.44 788 GLY A O 1
ATOM 6061 N N . ASN A 1 789 ? 11.901 32.608 16.565 1.00 87.69 789 ASN A N 1
ATOM 6062 C CA . ASN A 1 789 ? 11.589 33.986 16.975 1.00 87.69 789 ASN A CA 1
ATOM 6063 C C . ASN A 1 789 ? 12.661 35.016 16.588 1.00 87.69 789 ASN A C 1
ATOM 6065 O O . ASN A 1 789 ? 12.372 36.209 16.553 1.00 87.69 789 ASN A O 1
ATOM 6069 N N . SER A 1 790 ? 13.899 34.599 16.332 1.00 92.06 790 SER A N 1
ATOM 6070 C CA . SER A 1 790 ? 15.018 35.507 16.082 1.00 92.06 790 SER A CA 1
ATOM 6071 C C . SER A 1 790 ? 15.993 34.964 15.040 1.00 92.06 790 SER A C 1
ATOM 6073 O O . SER A 1 790 ? 16.099 33.755 14.838 1.00 92.06 790 SER A O 1
ATOM 6075 N N . LEU A 1 791 ? 16.702 35.879 14.370 1.00 96.25 791 LEU A N 1
ATOM 6076 C CA . LEU A 1 791 ? 17.773 35.570 13.424 1.00 96.25 791 LEU A CA 1
ATOM 6077 C C . LEU A 1 791 ? 19.124 35.899 14.061 1.00 96.25 791 LEU A C 1
ATOM 6079 O O . LEU A 1 791 ? 19.356 37.037 14.465 1.00 96.25 791 LEU A O 1
ATOM 6083 N N . THR A 1 792 ? 20.024 34.918 14.125 1.00 95.94 792 THR A N 1
ATOM 6084 C CA . THR A 1 792 ? 21.382 35.101 14.667 1.00 95.94 792 THR A CA 1
ATOM 6085 C C . THR A 1 792 ? 22.422 34.709 13.629 1.00 95.94 792 THR A C 1
ATOM 6087 O O . THR A 1 792 ? 22.367 33.590 13.120 1.00 95.94 792 THR A O 1
ATOM 6090 N N . LEU A 1 793 ? 23.364 35.611 13.327 1.00 96.06 793 LEU A N 1
ATOM 6091 C CA . LEU A 1 793 ? 24.448 35.361 12.372 1.00 96.06 793 LEU A CA 1
ATOM 6092 C C . LEU A 1 793 ? 25.272 34.150 12.824 1.00 96.06 793 LEU A C 1
ATOM 6094 O O . LEU A 1 793 ? 25.723 34.102 13.969 1.00 96.06 793 LEU A O 1
ATOM 6098 N N . VAL A 1 794 ? 25.438 33.182 11.927 1.00 97.12 794 VAL A N 1
ATOM 6099 C CA . VAL A 1 794 ? 26.236 31.969 12.148 1.00 97.12 794 VAL A CA 1
ATOM 6100 C C . VAL A 1 794 ? 27.577 32.106 11.454 1.00 97.12 794 VAL A C 1
ATOM 6102 O O . VAL A 1 794 ? 28.607 31.920 12.093 1.00 97.12 794 VAL A O 1
ATOM 6105 N N . ASP A 1 795 ? 27.544 32.447 10.168 1.00 95.56 795 ASP A N 1
ATOM 6106 C CA . ASP A 1 795 ? 28.736 32.628 9.350 1.00 95.56 795 ASP A CA 1
ATOM 6107 C C . ASP A 1 795 ? 28.426 33.512 8.138 1.00 95.56 795 ASP A C 1
ATOM 6109 O O . ASP A 1 795 ? 27.263 33.660 7.743 1.00 95.56 795 ASP A O 1
ATOM 6113 N N . ASP A 1 796 ? 29.459 34.082 7.536 1.00 93.19 796 ASP A N 1
ATOM 6114 C CA . ASP A 1 796 ? 29.369 34.893 6.333 1.00 93.19 796 ASP A CA 1
ATOM 6115 C C . ASP A 1 796 ? 30.593 34.714 5.440 1.00 93.19 796 ASP A C 1
ATOM 6117 O O . ASP A 1 796 ? 31.696 34.389 5.875 1.00 93.19 796 ASP A O 1
ATOM 6121 N N . VAL A 1 797 ? 30.382 34.927 4.148 1.00 90.06 797 VAL A N 1
ATOM 6122 C CA . VAL A 1 797 ? 31.454 34.994 3.164 1.00 90.06 797 VAL A CA 1
ATOM 6123 C C . VAL A 1 797 ? 31.328 36.285 2.383 1.00 90.06 797 VAL A C 1
ATOM 6125 O O . VAL A 1 797 ? 30.219 36.750 2.106 1.00 90.06 797 VAL A O 1
ATOM 6128 N N . SER A 1 798 ? 32.474 36.848 2.017 1.00 85.25 798 SER A N 1
ATOM 6129 C CA . SER A 1 798 ? 32.538 38.025 1.169 1.00 85.25 798 SER A CA 1
ATOM 6130 C C . SER A 1 798 ? 33.245 37.749 -0.148 1.00 85.25 798 SER A C 1
ATOM 6132 O O . SER A 1 798 ? 34.152 36.913 -0.221 1.00 85.25 798 SER A O 1
ATOM 6134 N N . ASP A 1 799 ? 32.801 38.442 -1.193 1.00 77.94 799 ASP A N 1
ATOM 6135 C CA . ASP A 1 799 ? 33.327 38.303 -2.547 1.00 77.94 799 ASP A CA 1
ATOM 6136 C C . ASP A 1 799 ? 33.232 39.620 -3.343 1.00 77.94 799 ASP A C 1
ATOM 6138 O O . ASP A 1 799 ? 32.552 40.565 -2.948 1.00 77.94 799 ASP A O 1
ATOM 6142 N N . GLU A 1 800 ? 33.925 39.694 -4.480 1.00 78.62 800 GLU A N 1
ATOM 6143 C CA . GLU A 1 800 ? 33.890 40.820 -5.404 1.00 78.62 800 GLU A CA 1
ATOM 6144 C C . GLU A 1 800 ? 32.519 40.929 -6.089 1.00 78.62 800 GLU A C 1
ATOM 6146 O O . GLU A 1 800 ? 32.213 40.224 -7.058 1.00 78.62 800 GLU A O 1
ATOM 6151 N N . GLY A 1 801 ? 31.718 41.889 -5.628 1.00 85.12 801 GLY A N 1
ATOM 6152 C CA . GLY A 1 801 ? 30.460 42.286 -6.255 1.00 85.12 801 GLY A CA 1
ATOM 6153 C C . GLY A 1 801 ? 29.221 41.979 -5.421 1.00 85.12 801 GLY A C 1
ATOM 6154 O O . GLY A 1 801 ? 29.288 41.414 -4.336 1.00 85.12 801 GLY A O 1
ATOM 6155 N N . ALA A 1 802 ? 28.066 42.386 -5.944 1.00 90.19 802 ALA A N 1
ATOM 6156 C CA . ALA A 1 802 ? 26.780 42.140 -5.305 1.00 90.19 802 ALA A CA 1
ATOM 6157 C C . ALA A 1 802 ? 26.324 40.703 -5.569 1.00 90.19 802 ALA A C 1
ATOM 6159 O O . ALA A 1 802 ? 26.341 40.247 -6.719 1.00 90.19 802 ALA A O 1
ATOM 6160 N N . PHE A 1 803 ? 25.840 40.025 -4.531 1.00 92.50 803 PHE A N 1
ATOM 6161 C CA . PHE A 1 803 ? 25.184 38.730 -4.675 1.00 92.50 803 PHE A CA 1
ATOM 6162 C C . PHE A 1 803 ? 23.742 38.937 -5.144 1.00 92.50 803 PHE A C 1
ATOM 6164 O O . PHE A 1 803 ? 22.960 39.673 -4.537 1.00 92.50 803 PHE A O 1
ATOM 6171 N N . LEU A 1 804 ? 23.396 38.300 -6.259 1.00 92.31 804 LEU A N 1
ATOM 6172 C CA . LEU A 1 804 ? 22.101 38.461 -6.919 1.00 92.31 804 LEU A CA 1
ATOM 6173 C C . LEU A 1 804 ? 21.180 37.260 -6.699 1.00 92.31 804 LEU A C 1
ATOM 6175 O O . LEU A 1 804 ? 19.964 37.419 -6.733 1.00 92.31 804 LEU A O 1
ATOM 6179 N N . SER A 1 805 ? 21.741 36.073 -6.465 1.00 93.38 805 SER A N 1
ATOM 6180 C CA . SER A 1 805 ? 20.972 34.844 -6.285 1.00 93.38 805 SER A CA 1
ATOM 6181 C C . SER A 1 805 ? 21.679 33.881 -5.336 1.00 93.38 805 SER A C 1
ATOM 6183 O O . SER A 1 805 ? 22.910 33.817 -5.301 1.00 93.38 805 SER A O 1
ATOM 6185 N N . VAL A 1 806 ? 20.889 33.135 -4.567 1.00 96.00 806 VAL A N 1
ATOM 6186 C CA . VAL A 1 806 ? 21.348 32.065 -3.680 1.00 96.00 806 VAL A CA 1
ATOM 6187 C C . VAL A 1 806 ? 20.300 30.957 -3.644 1.00 96.00 806 VAL A C 1
ATOM 6189 O O . VAL A 1 806 ? 19.104 31.242 -3.603 1.00 96.00 806 VAL A O 1
ATOM 6192 N N . SER A 1 807 ? 20.739 29.700 -3.641 1.00 95.50 807 SER A N 1
ATOM 6193 C CA . SER A 1 807 ? 19.854 28.541 -3.519 1.00 95.50 807 SER A CA 1
ATOM 6194 C C . SER A 1 807 ? 20.501 27.437 -2.688 1.00 95.50 807 SER A C 1
ATOM 6196 O O . SER A 1 807 ? 21.671 27.099 -2.883 1.00 95.50 807 SER A O 1
ATOM 6198 N N . TRP A 1 808 ? 19.737 26.880 -1.748 1.00 95.62 808 TRP A N 1
ATOM 6199 C CA . TRP A 1 808 ? 20.128 25.686 -1.002 1.00 95.62 808 TRP A CA 1
ATOM 6200 C C . TRP A 1 808 ? 19.831 24.420 -1.808 1.00 95.62 808 TRP A C 1
ATOM 6202 O O . TRP A 1 808 ? 18.771 24.278 -2.409 1.00 95.62 808 TRP A O 1
ATOM 6212 N N . SER A 1 809 ? 20.739 23.452 -1.736 1.00 93.00 809 SER A N 1
ATOM 6213 C CA . SER A 1 809 ? 20.456 22.063 -2.116 1.00 93.00 809 SER A CA 1
ATOM 6214 C C . SER A 1 809 ? 19.365 21.459 -1.225 1.00 93.00 809 SER A C 1
ATOM 6216 O O . SER A 1 809 ? 19.266 21.781 -0.037 1.00 93.00 809 SER A O 1
ATOM 6218 N N . LEU A 1 810 ? 18.567 20.536 -1.771 1.00 84.25 810 LEU A N 1
ATOM 6219 C CA . LEU A 1 810 ? 17.431 19.928 -1.069 1.00 84.25 810 LEU A CA 1
ATOM 6220 C C . LEU A 1 810 ? 17.868 19.023 0.096 1.00 84.25 810 LEU A C 1
ATOM 6222 O O . LEU A 1 810 ? 17.109 18.825 1.043 1.00 84.25 810 LEU A O 1
ATOM 6226 N N . ASP A 1 811 ? 19.097 18.494 0.062 1.00 82.81 811 ASP A N 1
ATOM 6227 C CA . ASP A 1 811 ? 19.672 17.760 1.199 1.00 82.81 811 ASP A CA 1
ATOM 6228 C C . ASP A 1 811 ? 20.250 18.682 2.292 1.00 82.81 811 ASP A C 1
ATOM 6230 O O . ASP A 1 811 ? 20.668 18.209 3.352 1.00 82.81 811 ASP A O 1
ATOM 6234 N N . GLY A 1 812 ? 20.248 19.996 2.045 1.00 89.38 812 GLY A N 1
ATOM 6235 C CA . GLY A 1 812 ? 20.673 21.039 2.965 1.00 89.38 812 GLY A CA 1
ATOM 6236 C C . GLY A 1 812 ? 22.173 21.064 3.242 1.00 89.38 812 GLY A C 1
ATOM 6237 O O . GLY A 1 812 ? 22.570 21.696 4.220 1.00 89.38 812 GLY A O 1
ATOM 6238 N N . LYS A 1 813 ? 23.010 20.372 2.464 1.00 91.88 813 LYS A N 1
ATOM 6239 C CA . LYS A 1 813 ? 24.466 20.342 2.695 1.00 91.88 813 LYS A CA 1
ATOM 6240 C C . LYS A 1 813 ? 25.222 21.399 1.911 1.00 91.88 813 LYS A C 1
ATOM 6242 O O . LYS A 1 813 ? 26.309 21.793 2.325 1.00 91.88 813 LYS A O 1
ATOM 6247 N N . TYR A 1 814 ? 24.649 21.838 0.800 1.00 94.75 814 TYR A N 1
ATOM 6248 C CA . TYR A 1 814 ? 25.286 22.738 -0.149 1.00 94.75 814 TYR A CA 1
ATOM 6249 C C . TYR A 1 814 ? 24.434 23.973 -0.436 1.00 94.75 814 TYR A C 1
ATOM 6251 O O . TYR A 1 814 ? 23.202 23.900 -0.384 1.00 94.75 814 TYR A O 1
ATOM 6259 N N . LEU A 1 815 ? 25.091 25.071 -0.800 1.00 94.44 815 LEU A N 1
ATOM 6260 C CA . LEU A 1 815 ? 24.485 26.246 -1.417 1.00 94.44 815 LEU A CA 1
ATOM 6261 C C . LEU A 1 815 ? 25.180 26.550 -2.734 1.00 94.44 815 LEU A C 1
ATOM 6263 O O . LEU A 1 815 ? 26.382 26.331 -2.851 1.00 94.44 815 LEU A O 1
ATOM 6267 N N . ILE A 1 816 ? 24.447 27.130 -3.674 1.00 93.44 816 ILE A N 1
ATOM 6268 C CA . ILE A 1 816 ? 25.025 27.829 -4.814 1.00 93.44 816 ILE A CA 1
ATOM 6269 C C . ILE A 1 816 ? 24.691 29.313 -4.728 1.00 93.44 816 ILE A C 1
ATOM 6271 O O . ILE A 1 816 ? 23.578 29.682 -4.348 1.00 93.44 816 ILE A O 1
ATOM 6275 N N . LEU A 1 817 ? 25.658 30.152 -5.086 1.00 91.50 817 LEU A N 1
ATOM 6276 C CA . LEU A 1 817 ? 25.512 31.601 -5.174 1.00 91.50 817 LEU A CA 1
ATOM 6277 C C . LEU A 1 817 ? 25.865 32.115 -6.570 1.00 91.50 817 LEU A C 1
ATOM 6279 O O . LEU A 1 817 ? 26.585 31.451 -7.313 1.00 91.50 817 LEU A O 1
ATOM 6283 N N . GLY A 1 818 ? 25.365 33.302 -6.911 1.00 91.12 818 GLY A N 1
ATOM 6284 C CA . GLY A 1 818 ? 25.689 34.009 -8.149 1.00 91.12 818 GLY A CA 1
ATOM 6285 C C . GLY A 1 818 ? 25.816 35.518 -7.938 1.00 91.12 818 GLY A C 1
ATOM 6286 O O . GLY A 1 818 ? 25.018 36.116 -7.209 1.00 91.12 818 GLY A O 1
ATOM 6287 N N . THR A 1 819 ? 26.812 36.136 -8.576 1.00 90.94 819 THR A N 1
ATOM 6288 C CA . THR A 1 819 ? 27.140 37.563 -8.425 1.00 90.94 819 THR A CA 1
ATOM 6289 C C . THR A 1 819 ? 26.852 38.388 -9.685 1.00 90.94 819 THR A C 1
ATOM 6291 O O . THR A 1 819 ? 26.670 37.871 -10.792 1.00 90.94 819 THR A O 1
ATOM 6294 N N . ASN A 1 820 ? 26.866 39.715 -9.533 1.00 88.69 820 ASN A N 1
ATOM 6295 C CA . ASN A 1 820 ? 26.832 40.678 -10.641 1.00 88.69 820 ASN A CA 1
ATOM 6296 C C . ASN A 1 820 ? 28.181 40.856 -11.372 1.00 88.69 820 ASN A C 1
ATOM 6298 O O . ASN A 1 820 ? 28.274 41.660 -12.297 1.00 88.69 820 ASN A O 1
ATOM 6302 N N . THR A 1 821 ? 29.231 40.166 -10.924 1.00 86.81 821 THR A N 1
ATOM 6303 C CA . THR A 1 821 ? 30.539 40.093 -11.597 1.00 86.81 821 THR A CA 1
ATOM 6304 C C . THR A 1 821 ? 30.667 38.835 -12.451 1.00 86.81 821 THR A C 1
ATOM 6306 O O . THR A 1 821 ? 31.664 38.654 -13.151 1.00 86.81 821 THR A O 1
ATOM 6309 N N . GLY A 1 822 ? 29.647 37.975 -12.417 1.00 83.75 822 GLY A N 1
ATOM 6310 C CA . GLY A 1 822 ? 29.579 36.764 -13.212 1.00 83.75 822 GLY A CA 1
ATOM 6311 C C . GLY A 1 822 ? 30.214 35.539 -12.581 1.00 83.75 822 GLY A C 1
ATOM 6312 O O . GLY A 1 822 ? 30.425 34.537 -13.268 1.00 83.75 822 GLY A O 1
ATOM 6313 N N . ARG A 1 823 ? 30.527 35.630 -11.288 1.00 85.69 823 ARG A N 1
ATOM 6314 C CA . ARG A 1 823 ? 31.049 34.538 -10.476 1.00 85.69 823 ARG A CA 1
ATOM 6315 C C . ARG A 1 823 ? 29.883 33.760 -9.872 1.00 85.69 823 ARG A C 1
ATOM 6317 O O . ARG A 1 823 ? 28.909 34.347 -9.401 1.00 85.69 823 ARG A O 1
ATOM 6324 N N . TYR A 1 824 ? 29.977 32.438 -9.902 1.00 88.38 824 TYR A N 1
ATOM 6325 C CA . TYR A 1 824 ? 29.069 31.539 -9.194 1.00 88.38 824 TYR A CA 1
ATOM 6326 C C . TYR A 1 824 ? 29.854 30.382 -8.592 1.00 88.38 824 TYR A C 1
ATOM 6328 O O . TYR A 1 824 ? 30.790 29.870 -9.211 1.00 88.38 824 TYR A O 1
ATOM 6336 N N . GLU A 1 825 ? 29.480 29.994 -7.375 1.00 88.38 825 GLU A N 1
ATOM 6337 C CA . GLU A 1 825 ? 30.242 29.049 -6.556 1.00 88.38 825 GLU A CA 1
ATOM 6338 C C . GLU A 1 825 ? 29.334 28.162 -5.724 1.00 88.38 825 GLU A C 1
ATOM 6340 O O . GLU A 1 825 ? 28.242 28.575 -5.327 1.00 88.38 825 GLU A O 1
ATOM 6345 N N . VAL A 1 826 ? 29.821 26.953 -5.433 1.00 92.81 826 VAL A N 1
ATOM 6346 C CA . VAL A 1 826 ? 29.165 26.021 -4.516 1.00 92.81 826 VAL A CA 1
ATOM 6347 C C . VAL A 1 826 ? 29.904 26.002 -3.184 1.00 92.81 826 VAL A C 1
ATOM 6349 O O . VAL A 1 826 ? 31.119 25.798 -3.122 1.00 92.81 826 VAL A O 1
ATOM 6352 N N . LEU A 1 827 ? 29.149 26.182 -2.108 1.00 92.94 827 LEU A N 1
ATOM 6353 C CA . LEU A 1 827 ? 29.634 26.125 -0.739 1.00 92.94 827 LEU A CA 1
ATOM 6354 C C . LEU A 1 827 ? 29.005 24.934 -0.034 1.00 92.94 827 LEU A C 1
ATOM 6356 O O . LEU A 1 827 ? 27.844 24.605 -0.261 1.00 92.94 827 LEU A O 1
ATOM 6360 N N . SER A 1 828 ? 29.768 24.308 0.848 1.00 93.56 828 SER A N 1
ATOM 6361 C CA . SER A 1 828 ? 29.264 23.351 1.827 1.00 93.56 828 SER A CA 1
ATOM 6362 C C . SER A 1 828 ? 28.968 24.056 3.150 1.00 93.56 828 SER A C 1
ATOM 6364 O O . SER A 1 828 ? 29.642 25.024 3.506 1.00 93.56 828 SER A O 1
ATOM 6366 N N . PHE A 1 829 ? 27.958 23.571 3.872 1.00 94.81 829 PHE A N 1
ATOM 6367 C CA . PHE A 1 829 ? 27.591 24.065 5.194 1.00 94.81 829 PHE A CA 1
ATOM 6368 C C . PHE A 1 829 ? 27.327 22.908 6.155 1.00 94.81 829 PHE A C 1
ATOM 6370 O O . PHE A 1 829 ? 26.434 22.082 5.943 1.00 94.81 829 PHE A O 1
ATOM 6377 N N . ASP A 1 830 ? 28.079 22.867 7.251 1.00 90.06 830 ASP A N 1
ATOM 6378 C CA . ASP A 1 830 ? 28.002 21.791 8.245 1.00 90.06 830 ASP A CA 1
ATOM 6379 C C . ASP A 1 830 ? 27.012 22.064 9.393 1.00 90.06 830 ASP A C 1
ATOM 6381 O O . ASP A 1 830 ? 26.822 21.220 10.269 1.00 90.06 830 ASP A O 1
ATOM 6385 N N . GLY A 1 831 ? 26.335 23.217 9.375 1.00 89.56 831 GLY A N 1
ATOM 6386 C CA . GLY A 1 831 ? 25.496 23.697 10.478 1.00 89.56 831 GLY A CA 1
ATOM 6387 C C . GLY A 1 831 ? 26.145 24.799 11.316 1.00 89.56 831 GLY A C 1
ATOM 6388 O O . GLY A 1 831 ? 25.459 25.397 12.142 1.00 89.56 831 GLY A O 1
ATOM 6389 N N . SER A 1 832 ? 27.434 25.069 11.112 1.00 92.50 832 SER A N 1
ATOM 6390 C CA . SER A 1 832 ? 28.193 26.062 11.875 1.00 92.50 832 SER A CA 1
ATOM 6391 C C . SER A 1 832 ? 29.118 26.934 11.033 1.00 92.50 832 SER A C 1
ATOM 6393 O O . SER A 1 832 ? 29.384 28.057 11.442 1.00 92.50 832 SER A O 1
ATOM 6395 N N . SER A 1 833 ? 29.593 26.446 9.885 1.00 93.00 833 SER A N 1
ATOM 6396 C CA . SER A 1 833 ? 30.505 27.196 9.020 1.00 93.00 833 SER A CA 1
ATOM 6397 C C . SER A 1 833 ? 30.292 26.906 7.537 1.00 93.00 833 SER A C 1
ATOM 6399 O O . SER A 1 833 ? 29.865 25.810 7.156 1.00 93.00 833 SER A O 1
ATOM 6401 N N . LEU A 1 834 ? 30.582 27.908 6.711 1.00 93.69 834 LEU A N 1
ATOM 6402 C CA . LEU A 1 834 ? 30.651 27.842 5.261 1.00 93.69 834 LEU A CA 1
ATOM 6403 C C . LEU A 1 834 ? 32.052 27.417 4.820 1.00 93.69 834 LEU A C 1
ATOM 6405 O O . LEU A 1 834 ? 33.073 27.851 5.351 1.00 93.69 834 LEU A O 1
ATOM 6409 N N . SER A 1 835 ? 32.115 26.560 3.807 1.00 90.81 835 SER A N 1
ATOM 6410 C CA . SER A 1 835 ? 33.376 26.157 3.186 1.00 90.81 835 SER A CA 1
ATOM 6411 C C . SER A 1 835 ? 33.214 26.024 1.681 1.00 90.81 835 SER A C 1
ATOM 6413 O O . SER A 1 835 ? 32.377 25.251 1.212 1.00 90.81 835 SER A O 1
ATOM 6415 N N . TYR A 1 836 ? 34.035 26.757 0.928 1.00 87.94 836 TYR A N 1
ATOM 6416 C CA . TYR A 1 836 ? 34.108 26.647 -0.527 1.00 87.94 836 TYR A CA 1
ATOM 6417 C C . TYR A 1 836 ? 34.512 25.235 -0.952 1.00 87.94 836 TYR A C 1
ATOM 6419 O O . TYR A 1 836 ? 35.423 24.639 -0.371 1.00 87.94 836 TYR A O 1
ATOM 6427 N N . ILE A 1 837 ? 33.858 24.713 -1.988 1.00 85.12 837 ILE A N 1
ATOM 6428 C CA . ILE A 1 837 ? 34.280 23.469 -2.630 1.00 85.12 837 ILE A CA 1
ATOM 6429 C C . ILE A 1 837 ? 35.354 23.813 -3.668 1.00 85.12 837 ILE A C 1
ATOM 6431 O O . ILE A 1 837 ? 35.088 24.495 -4.659 1.00 85.12 837 ILE A O 1
ATOM 6435 N N . ASP A 1 838 ? 36.586 23.375 -3.407 1.00 62.66 838 ASP A N 1
ATOM 6436 C CA . ASP A 1 838 ? 37.762 23.721 -4.210 1.00 62.66 838 ASP A CA 1
ATOM 6437 C C . ASP A 1 838 ? 37.607 23.265 -5.678 1.00 62.66 838 ASP A C 1
ATOM 6439 O O . ASP A 1 838 ? 37.201 22.136 -5.951 1.00 62.66 838 ASP A O 1
ATOM 6443 N N . GLY A 1 839 ? 37.917 24.149 -6.634 1.00 60.25 839 GLY A N 1
ATOM 6444 C CA . GLY A 1 839 ? 37.771 23.891 -8.076 1.00 60.25 839 GLY A CA 1
ATOM 6445 C C . GLY A 1 839 ? 36.375 24.126 -8.678 1.00 60.25 839 GLY A C 1
ATOM 6446 O O . GLY A 1 839 ? 36.192 23.878 -9.869 1.00 60.25 839 GLY A O 1
ATOM 6447 N N . VAL A 1 840 ? 35.406 24.632 -7.905 1.00 61.66 840 VAL A N 1
ATOM 6448 C CA . VAL A 1 840 ? 34.029 24.924 -8.356 1.00 61.66 840 VAL A CA 1
ATOM 6449 C C . VAL A 1 840 ? 33.781 26.434 -8.426 1.00 61.66 840 VAL A C 1
ATOM 6451 O O . VAL A 1 840 ? 32.902 26.975 -7.761 1.00 61.66 840 VAL A O 1
ATOM 6454 N N . SER A 1 841 ? 34.597 27.122 -9.226 1.00 59.56 841 SER A N 1
ATOM 6455 C CA . SER A 1 841 ? 34.472 28.556 -9.496 1.00 59.56 841 SER A CA 1
ATOM 6456 C C . SER A 1 841 ? 34.591 28.786 -10.992 1.00 59.56 841 SER A C 1
ATOM 6458 O O . SER A 1 841 ? 35.598 28.435 -11.613 1.00 59.56 841 SER A O 1
ATOM 6460 N N . TYR A 1 842 ? 33.539 29.338 -11.580 1.00 65.75 842 TYR A N 1
ATOM 6461 C CA . TYR A 1 842 ? 33.442 29.551 -13.015 1.00 65.75 842 TYR A CA 1
ATOM 6462 C C . TYR A 1 842 ? 33.061 31.006 -13.289 1.00 65.75 842 TYR A C 1
ATOM 6464 O O . TYR A 1 842 ? 32.312 31.626 -12.534 1.00 65.75 842 TYR A O 1
ATOM 6472 N N . SER A 1 843 ? 33.596 31.555 -14.378 1.00 60.91 843 SER A N 1
ATOM 6473 C CA . SER A 1 843 ? 33.240 32.877 -14.890 1.00 60.91 843 SER A CA 1
ATOM 6474 C C . SER A 1 843 ? 32.896 32.762 -16.373 1.00 60.91 843 SER A C 1
ATOM 6476 O O . SER A 1 843 ? 33.600 32.100 -17.138 1.00 60.91 843 SER A O 1
ATOM 6478 N N . GLY A 1 844 ? 31.777 33.361 -16.784 1.00 62.47 844 GLY A N 1
ATOM 6479 C CA . GLY A 1 844 ? 31.289 33.209 -18.162 1.00 62.47 844 GLY A CA 1
ATOM 6480 C C . GLY A 1 844 ? 30.024 33.990 -18.523 1.00 62.47 844 GLY A C 1
ATOM 6481 O O . GLY A 1 844 ? 29.813 34.276 -19.699 1.00 62.47 844 GLY A O 1
ATOM 6482 N N . ILE A 1 845 ? 29.216 34.398 -17.538 1.00 70.75 845 ILE A N 1
ATOM 6483 C CA . ILE A 1 845 ? 28.028 35.245 -17.731 1.00 70.75 845 ILE A CA 1
ATOM 6484 C C . ILE A 1 845 ? 28.204 36.511 -16.887 1.00 70.75 845 ILE A C 1
ATOM 6486 O O . ILE A 1 845 ? 28.427 36.353 -15.702 1.00 70.75 845 ILE A O 1
ATOM 6490 N N . PRO A 1 846 ? 28.072 37.743 -17.415 1.00 78.56 846 PRO A N 1
ATOM 6491 C CA . PRO A 1 846 ? 28.364 38.966 -16.655 1.00 78.56 846 PRO A CA 1
ATOM 6492 C C . PRO A 1 846 ? 27.527 39.187 -15.385 1.00 78.56 846 PRO A C 1
ATOM 6494 O O . PRO A 1 846 ? 28.065 39.661 -14.395 1.00 78.56 846 PRO A O 1
ATOM 6497 N N . ASN A 1 847 ? 26.234 38.849 -15.391 1.00 87.75 847 ASN A N 1
ATOM 6498 C CA . ASN A 1 847 ? 25.358 38.948 -14.218 1.00 87.75 847 ASN A CA 1
ATOM 6499 C C . ASN A 1 847 ? 24.623 37.632 -14.026 1.00 87.75 847 ASN A C 1
ATOM 6501 O O . ASN A 1 847 ? 23.914 37.240 -14.946 1.00 87.75 847 ASN A O 1
ATOM 6505 N N . ILE A 1 848 ? 24.735 36.989 -12.865 1.00 91.06 848 ILE A N 1
ATOM 6506 C CA . ILE A 1 848 ? 24.016 35.746 -12.555 1.00 91.06 848 ILE A CA 1
ATOM 6507 C C . ILE A 1 848 ? 22.723 36.079 -11.809 1.00 91.06 848 ILE A C 1
ATOM 6509 O O . ILE A 1 848 ? 22.748 36.319 -10.606 1.00 91.06 848 ILE A O 1
ATOM 6513 N N . TYR A 1 849 ? 21.589 36.114 -12.508 1.00 92.06 849 TYR A N 1
ATOM 6514 C CA . TYR A 1 849 ? 20.301 36.459 -11.894 1.00 92.06 849 TYR A CA 1
ATOM 6515 C C . TYR A 1 849 ? 19.621 35.271 -11.205 1.00 92.06 849 TYR A C 1
ATOM 6517 O O . TYR A 1 849 ? 18.832 35.479 -10.287 1.00 92.06 849 TYR A O 1
ATOM 6525 N N . SER A 1 850 ? 19.929 34.033 -11.604 1.00 93.44 850 SER A N 1
ATOM 6526 C CA . SER A 1 850 ? 19.299 32.845 -11.026 1.00 93.44 850 SER A CA 1
ATOM 6527 C C . SER A 1 850 ? 20.259 31.662 -10.966 1.00 93.44 850 SER A C 1
ATOM 6529 O O . SER A 1 850 ? 20.888 31.306 -11.964 1.00 93.44 850 SER A O 1
ATOM 6531 N N . VAL A 1 851 ? 20.354 31.047 -9.788 1.00 94.81 851 VAL A N 1
ATOM 6532 C CA . VAL A 1 851 ? 21.011 29.756 -9.569 1.00 94.81 851 VAL A CA 1
ATOM 6533 C C . VAL A 1 851 ? 20.057 28.816 -8.845 1.00 94.81 851 VAL A C 1
ATOM 6535 O O . VAL A 1 851 ? 19.374 29.232 -7.910 1.00 94.81 851 VAL A O 1
ATOM 6538 N N . THR A 1 852 ? 19.988 27.550 -9.256 1.00 95.19 852 THR A N 1
ATOM 6539 C CA . THR A 1 852 ? 19.121 26.572 -8.584 1.00 95.19 852 THR A CA 1
ATOM 6540 C C . THR A 1 852 ? 19.615 25.135 -8.740 1.00 95.19 852 THR A C 1
ATOM 6542 O O . THR A 1 852 ? 20.062 24.727 -9.816 1.00 95.19 852 THR A O 1
ATOM 6545 N N . PHE A 1 853 ? 19.541 24.360 -7.656 1.00 94.25 853 PHE A N 1
ATOM 6546 C CA . PHE A 1 853 ? 19.763 22.914 -7.683 1.00 94.25 853 PHE A CA 1
ATOM 6547 C C . PHE A 1 853 ? 18.545 22.194 -8.265 1.00 94.25 853 PHE A C 1
ATOM 6549 O O . PHE A 1 853 ? 17.405 22.594 -8.035 1.00 94.25 853 PHE A O 1
ATOM 6556 N N . SER A 1 854 ? 18.780 21.091 -8.974 1.00 89.81 854 SER A N 1
ATOM 6557 C CA . SER A 1 854 ? 17.712 20.160 -9.328 1.00 89.81 854 SER A CA 1
ATOM 6558 C C . SER A 1 854 ? 17.138 19.484 -8.074 1.00 89.81 854 SER A C 1
ATOM 6560 O O . SER A 1 854 ? 17.862 19.300 -7.089 1.00 89.81 854 SER A O 1
ATOM 6562 N N . PRO A 1 855 ? 15.871 19.025 -8.105 1.00 84.94 855 PRO A N 1
ATOM 6563 C CA . PRO A 1 855 ? 15.240 18.354 -6.967 1.00 84.94 855 PRO A CA 1
ATOM 6564 C C . PRO A 1 855 ? 15.981 17.096 -6.488 1.00 84.94 855 PRO A C 1
ATOM 6566 O O . PRO A 1 855 ? 15.861 16.713 -5.327 1.00 84.94 855 PRO A O 1
ATOM 6569 N N . ASP A 1 856 ? 16.764 16.450 -7.359 1.00 78.56 856 ASP A N 1
ATOM 6570 C CA . ASP A 1 856 ? 17.575 15.275 -7.026 1.00 78.56 856 ASP A CA 1
ATOM 6571 C C . ASP A 1 856 ? 19.025 15.603 -6.612 1.00 78.56 856 ASP A C 1
ATOM 6573 O O . ASP A 1 856 ? 19.816 14.687 -6.385 1.00 78.56 856 ASP A O 1
ATOM 6577 N N . ASN A 1 857 ? 19.369 16.892 -6.495 1.00 86.81 857 ASN A N 1
ATOM 6578 C CA . ASN A 1 857 ? 20.701 17.441 -6.204 1.00 86.81 857 ASN A CA 1
ATOM 6579 C C . ASN A 1 857 ? 21.806 17.039 -7.197 1.00 86.81 857 ASN A C 1
ATOM 6581 O O . ASN A 1 857 ? 22.981 17.283 -6.922 1.00 86.81 857 ASN A O 1
ATOM 6585 N N . LYS A 1 858 ? 21.469 16.425 -8.337 1.00 86.75 858 LYS A N 1
ATOM 6586 C CA . LYS A 1 858 ? 22.468 15.986 -9.323 1.00 86.75 858 LYS A CA 1
ATOM 6587 C C . LYS A 1 858 ? 22.815 17.046 -10.345 1.00 86.75 858 LYS A C 1
ATOM 6589 O O . LYS A 1 858 ? 23.803 16.875 -11.052 1.00 86.75 858 LYS A O 1
ATOM 6594 N N . TYR A 1 859 ? 22.016 18.098 -10.464 1.00 89.38 859 TYR A N 1
ATOM 6595 C CA . TYR A 1 859 ? 22.236 19.152 -11.437 1.00 89.38 859 TYR A CA 1
ATOM 6596 C C . TYR A 1 859 ? 22.078 20.530 -10.821 1.00 89.38 859 TYR A C 1
ATOM 6598 O O . TYR A 1 859 ? 21.445 20.715 -9.784 1.00 89.38 859 TYR A O 1
ATOM 6606 N N . VAL A 1 860 ? 22.674 21.505 -11.489 1.00 92.00 860 VAL A N 1
ATOM 6607 C CA . VAL A 1 860 ? 22.651 22.910 -11.113 1.00 92.00 860 VAL A CA 1
ATOM 6608 C C . VAL A 1 860 ? 22.423 23.739 -12.365 1.00 92.00 860 VAL A C 1
ATOM 6610 O O . VAL A 1 860 ? 23.185 23.630 -13.326 1.00 92.00 860 VAL A O 1
ATOM 6613 N N . ALA A 1 861 ? 21.391 24.575 -12.338 1.00 92.00 861 ALA A N 1
ATOM 6614 C CA . ALA A 1 861 ? 21.119 25.568 -13.363 1.00 92.00 861 ALA A CA 1
ATOM 6615 C C . ALA A 1 861 ? 21.704 26.922 -12.948 1.00 92.00 861 ALA A C 1
ATOM 6617 O O . ALA A 1 861 ? 21.537 27.348 -11.804 1.00 92.00 861 ALA A O 1
ATOM 6618 N N . VAL A 1 862 ? 22.379 27.589 -13.883 1.00 92.25 862 VAL A N 1
ATOM 6619 C CA . VAL A 1 862 ? 22.982 28.915 -13.701 1.00 92.25 862 VAL A CA 1
ATOM 6620 C C . VAL A 1 862 ? 22.583 29.792 -14.878 1.00 92.25 862 VAL A C 1
ATOM 6622 O O . VAL A 1 862 ? 22.903 29.471 -16.022 1.00 92.25 862 VAL A O 1
ATOM 6625 N N . ALA A 1 863 ? 21.891 30.896 -14.609 1.00 90.69 863 ALA A N 1
ATOM 6626 C CA . ALA A 1 863 ? 21.331 31.756 -15.642 1.00 90.69 863 ALA A CA 1
ATOM 6627 C C . ALA A 1 863 ? 21.521 33.246 -15.347 1.00 90.69 863 ALA A C 1
ATOM 6629 O O . ALA A 1 863 ? 21.561 33.682 -14.191 1.00 90.69 863 ALA A O 1
ATOM 6630 N N . GLY A 1 864 ? 21.637 34.041 -16.411 1.00 85.38 864 GLY A N 1
ATOM 6631 C CA . GLY A 1 864 ? 21.985 35.448 -16.288 1.00 85.38 864 GLY A CA 1
ATOM 6632 C C . GLY A 1 864 ? 22.105 36.199 -17.617 1.00 85.38 864 GLY A C 1
ATOM 6633 O O . GLY A 1 864 ? 21.575 35.739 -18.626 1.00 85.38 864 GLY A O 1
ATOM 6634 N N . SER A 1 865 ? 22.786 37.360 -17.643 1.00 76.38 865 SER A N 1
ATOM 6635 C CA . SER A 1 865 ? 22.912 38.156 -18.884 1.00 76.38 865 SER A CA 1
ATOM 6636 C C . SER A 1 865 ? 24.072 39.164 -19.021 1.00 76.38 865 SER A C 1
ATOM 6638 O O . SER A 1 865 ? 24.532 39.741 -18.032 1.00 76.38 865 SER A O 1
ATOM 6640 N N . MET A 1 866 ? 24.527 39.374 -20.278 1.00 57.91 866 MET A N 1
ATOM 6641 C CA . MET A 1 866 ? 24.362 40.606 -21.109 1.00 57.91 866 MET A CA 1
ATOM 6642 C C . MET A 1 866 ? 25.179 40.598 -22.426 1.00 57.91 866 MET A C 1
ATOM 6644 O O . MET A 1 866 ? 25.054 41.516 -23.231 1.00 57.91 866 MET A O 1
ATOM 6648 N N . THR A 1 867 ? 25.984 39.563 -22.704 1.00 60.56 867 THR A N 1
ATOM 6649 C CA . THR A 1 867 ? 26.664 39.408 -24.016 1.00 60.56 867 THR A CA 1
ATOM 6650 C C . THR A 1 867 ? 26.472 38.046 -24.683 1.00 60.56 867 THR A C 1
ATOM 6652 O O . THR A 1 867 ? 26.705 37.947 -25.885 1.00 60.56 867 THR A O 1
ATOM 6655 N N . ASN A 1 868 ? 26.037 37.021 -23.932 1.00 64.31 868 ASN A N 1
ATOM 6656 C CA . ASN A 1 868 ? 25.907 35.640 -24.420 1.00 64.31 868 ASN A CA 1
ATOM 6657 C C . ASN A 1 868 ? 24.556 34.963 -24.072 1.00 64.31 868 ASN A C 1
ATOM 6659 O O . ASN A 1 868 ? 24.401 33.802 -24.416 1.00 64.31 868 ASN A O 1
ATOM 6663 N N . TYR A 1 869 ? 23.632 35.639 -23.362 1.00 78.06 869 TYR A N 1
ATOM 6664 C CA . TYR A 1 869 ? 22.265 35.172 -23.006 1.00 78.06 869 TYR A CA 1
ATOM 6665 C C . TYR A 1 869 ? 22.138 33.694 -22.579 1.00 78.06 869 TYR A C 1
ATOM 6667 O O . TYR A 1 869 ? 21.179 33.002 -22.919 1.00 78.06 869 TYR A O 1
ATOM 6675 N N . GLN A 1 870 ? 23.142 33.196 -21.853 1.00 80.94 870 GLN A N 1
ATOM 6676 C CA . GLN A 1 870 ? 23.319 31.769 -21.611 1.00 80.94 870 GLN A CA 1
ATOM 6677 C C . GLN A 1 870 ? 22.635 31.287 -20.325 1.00 80.94 870 GLN A C 1
ATOM 6679 O O . GLN A 1 870 ? 22.789 31.886 -19.260 1.00 80.94 870 GLN A O 1
ATOM 6684 N N . LEU A 1 871 ? 21.956 30.146 -20.428 1.00 87.19 871 LEU A N 1
ATOM 6685 C CA . LEU A 1 871 ? 21.701 29.211 -19.332 1.00 87.19 871 LEU A CA 1
ATOM 6686 C C . LEU A 1 871 ? 22.759 28.112 -19.400 1.00 87.19 871 LEU A C 1
ATOM 6688 O O . LEU A 1 871 ? 22.903 27.485 -20.446 1.00 87.19 871 LEU A O 1
ATOM 6692 N N . TYR A 1 872 ? 23.432 27.829 -18.290 1.00 88.50 872 TYR A N 1
ATOM 6693 C CA . TYR A 1 872 ? 24.270 26.643 -18.138 1.00 88.50 872 TYR A CA 1
ATOM 6694 C C . TYR A 1 872 ? 23.595 25.615 -17.241 1.00 88.50 872 TYR A C 1
ATOM 6696 O O . TYR A 1 872 ? 23.018 25.966 -16.209 1.00 88.50 872 TYR A O 1
ATOM 6704 N N . LEU A 1 873 ? 23.734 24.341 -17.608 1.00 88.44 873 LEU A N 1
ATOM 6705 C CA . LEU A 1 873 ? 23.434 23.228 -16.722 1.00 88.44 873 LEU A CA 1
ATOM 6706 C C . LEU A 1 873 ? 24.686 22.426 -16.412 1.00 88.44 873 LEU A C 1
ATOM 6708 O O . LEU A 1 873 ? 25.343 21.894 -17.309 1.00 88.44 873 LEU A O 1
ATOM 6712 N N . TYR A 1 874 ? 24.951 22.256 -15.128 1.00 88.00 874 TYR A N 1
ATOM 6713 C CA . TYR A 1 874 ? 26.041 21.444 -14.620 1.00 88.00 874 TYR A CA 1
ATOM 6714 C C . TYR A 1 874 ? 25.504 20.182 -13.964 1.00 88.00 874 TYR A C 1
ATOM 6716 O O . TYR A 1 874 ? 24.527 20.259 -13.230 1.00 88.00 874 TYR A O 1
ATOM 6724 N N . SER A 1 875 ? 26.160 19.041 -14.161 1.00 88.31 875 SER A N 1
ATOM 6725 C CA . SER A 1 875 ? 26.032 17.922 -13.228 1.00 88.31 875 SER A CA 1
ATOM 6726 C C . SER A 1 875 ? 26.879 18.197 -11.989 1.00 88.31 875 SER A C 1
ATOM 6728 O O . SER A 1 875 ? 28.006 18.682 -12.118 1.00 88.31 875 SER A O 1
ATOM 6730 N N . PHE A 1 876 ? 26.364 17.842 -10.819 1.00 88.44 876 PHE A N 1
ATOM 6731 C CA . PHE A 1 876 ? 26.991 18.014 -9.519 1.00 88.44 876 PHE A CA 1
ATOM 6732 C C . PHE A 1 876 ? 27.108 16.668 -8.802 1.00 88.44 876 PHE A C 1
ATOM 6734 O O . PHE A 1 876 ? 26.122 15.953 -8.629 1.00 88.44 876 PHE A O 1
ATOM 6741 N N . ASP A 1 877 ? 28.322 16.322 -8.380 1.00 85.38 877 ASP A N 1
ATOM 6742 C CA . ASP A 1 877 ? 28.632 15.066 -7.680 1.00 85.38 877 ASP A CA 1
ATOM 6743 C C . ASP A 1 877 ? 28.959 15.263 -6.188 1.00 85.38 877 ASP A C 1
ATOM 6745 O O . ASP A 1 877 ? 29.410 14.334 -5.515 1.00 85.38 877 ASP A O 1
ATOM 6749 N N . GLY A 1 878 ? 28.750 16.475 -5.665 1.00 85.81 878 GLY A N 1
ATOM 6750 C CA . GLY A 1 878 ? 29.134 16.860 -4.307 1.00 85.81 878 GLY A CA 1
ATOM 6751 C C . GLY A 1 878 ? 30.531 17.478 -4.198 1.00 85.81 878 GLY A C 1
ATOM 6752 O O . GLY A 1 878 ? 30.838 18.047 -3.153 1.00 85.81 878 GLY A O 1
ATOM 6753 N N . ASN A 1 879 ? 31.358 17.390 -5.247 1.00 84.81 879 ASN A N 1
ATOM 6754 C CA . ASN A 1 879 ? 32.733 17.903 -5.263 1.00 84.81 879 ASN A CA 1
ATOM 6755 C C . ASN A 1 879 ? 33.046 18.785 -6.481 1.00 84.81 879 ASN A C 1
ATOM 6757 O O . ASN A 1 879 ? 33.978 19.578 -6.427 1.00 84.81 879 ASN A O 1
ATOM 6761 N N . SER A 1 880 ? 32.318 18.641 -7.589 1.00 84.19 880 SER A N 1
ATOM 6762 C CA . SER A 1 880 ? 32.591 19.356 -8.834 1.00 84.19 880 SER A CA 1
ATOM 6763 C C . SER A 1 880 ? 31.323 19.659 -9.629 1.00 84.19 880 SER A C 1
ATOM 6765 O O . SER A 1 880 ? 30.338 18.925 -9.555 1.00 84.19 880 SER A O 1
ATOM 6767 N N . LEU A 1 881 ? 31.357 20.744 -10.409 1.00 86.56 881 LEU A N 1
ATOM 6768 C CA . LEU A 1 881 ? 30.369 21.027 -11.452 1.00 86.56 881 LEU A CA 1
ATOM 6769 C C . LEU A 1 881 ? 30.963 20.653 -12.808 1.00 86.56 881 LEU A C 1
ATOM 6771 O O . LEU A 1 881 ? 32.048 21.121 -13.144 1.00 86.56 881 LEU A O 1
ATOM 6775 N N . THR A 1 882 ? 30.254 19.849 -13.597 1.00 85.94 882 THR A N 1
ATOM 6776 C CA . THR A 1 882 ? 30.640 19.506 -14.977 1.00 85.94 882 THR A CA 1
ATOM 6777 C C . THR A 1 882 ? 29.565 19.989 -15.936 1.00 85.94 882 THR A C 1
ATOM 6779 O O . THR A 1 882 ? 28.408 19.613 -15.774 1.00 85.94 882 THR A O 1
ATOM 6782 N N . GLU A 1 883 ? 29.912 20.839 -16.909 1.00 84.75 883 GLU A N 1
ATOM 6783 C CA . GLU A 1 883 ? 28.927 21.364 -17.865 1.00 84.75 883 GLU A CA 1
ATOM 6784 C C . GLU A 1 883 ? 28.331 20.213 -18.679 1.00 84.75 883 GLU A C 1
ATOM 6786 O O . GLU A 1 883 ? 29.039 19.432 -19.314 1.00 84.75 883 GLU A O 1
ATOM 6791 N N . THR A 1 884 ? 27.008 20.120 -18.650 1.00 79.94 884 THR A N 1
ATOM 6792 C CA . THR A 1 884 ? 26.218 19.147 -19.413 1.00 79.94 884 THR A CA 1
ATOM 6793 C C . THR A 1 884 ? 25.443 19.810 -20.548 1.00 79.94 884 THR A C 1
ATOM 6795 O O . THR A 1 884 ? 25.096 19.138 -21.522 1.00 79.94 884 THR A O 1
ATOM 6798 N N . PHE A 1 885 ? 25.186 21.117 -20.431 1.00 77.62 885 PHE A N 1
ATOM 6799 C CA . PHE A 1 885 ? 24.349 21.900 -21.331 1.00 77.62 885 PHE A CA 1
ATOM 6800 C C . PHE A 1 885 ? 24.693 23.378 -21.281 1.00 77.62 885 PHE A C 1
ATOM 6802 O O . PHE A 1 885 ? 24.942 23.924 -20.203 1.00 77.62 885 PHE A O 1
ATOM 6809 N N . SER A 1 886 ? 24.517 24.031 -22.422 1.00 83.31 886 SER A N 1
ATOM 6810 C CA . SER A 1 886 ? 24.289 25.464 -22.479 1.00 83.31 886 SER A CA 1
ATOM 6811 C C . SER A 1 886 ? 23.216 25.800 -23.515 1.00 83.31 886 SER A C 1
ATOM 6813 O O . SER A 1 886 ? 23.132 25.175 -24.574 1.00 83.31 886 SER A O 1
ATOM 6815 N N . LEU A 1 887 ? 22.382 26.786 -23.194 1.00 81.75 887 LEU A N 1
ATOM 6816 C CA . LEU A 1 887 ? 21.329 27.316 -24.058 1.00 81.75 887 LEU A CA 1
ATOM 6817 C C . LEU A 1 887 ? 21.507 28.818 -24.200 1.00 81.75 887 LEU A C 1
ATOM 6819 O O . LEU A 1 887 ? 21.579 29.515 -23.195 1.00 81.75 887 LEU A O 1
ATOM 6823 N N . ASP A 1 888 ? 21.518 29.303 -25.437 1.00 83.69 888 ASP A N 1
ATOM 6824 C CA . ASP A 1 888 ? 21.356 30.724 -25.738 1.00 83.69 888 ASP A CA 1
ATOM 6825 C C . ASP A 1 888 ? 19.856 31.044 -25.792 1.00 83.69 888 ASP A C 1
ATOM 6827 O O . ASP A 1 888 ? 19.148 30.590 -26.693 1.00 83.69 888 ASP A O 1
ATOM 6831 N N . TYR A 1 889 ? 19.372 31.775 -24.790 1.00 79.69 889 TYR A N 1
ATOM 6832 C CA . TYR A 1 889 ? 17.974 32.191 -24.668 1.00 79.69 889 TYR A CA 1
ATOM 6833 C C . TYR A 1 889 ? 17.657 33.427 -25.528 1.00 79.69 889 TYR A C 1
ATOM 6835 O O . TYR A 1 889 ? 16.497 33.789 -25.694 1.00 79.69 889 TYR A O 1
ATOM 6843 N N . GLY A 1 890 ? 18.675 34.087 -26.094 1.00 79.25 890 GLY A N 1
ATOM 6844 C CA . GLY A 1 890 ? 18.534 35.277 -26.937 1.00 79.25 890 GLY A CA 1
ATOM 6845 C C . GLY A 1 890 ? 18.267 36.586 -26.184 1.00 79.25 890 GLY A C 1
ATOM 6846 O O . GLY A 1 890 ? 18.324 37.656 -26.785 1.00 79.25 890 GLY A O 1
ATOM 6847 N N . THR A 1 891 ? 18.012 36.523 -24.877 1.00 84.44 891 THR A N 1
ATOM 6848 C CA . THR A 1 891 ? 17.727 37.671 -24.007 1.00 84.44 891 THR A CA 1
ATOM 6849 C C . THR A 1 891 ? 18.101 37.362 -22.553 1.00 84.44 891 THR A C 1
ATOM 6851 O O . THR A 1 891 ? 18.507 36.244 -22.226 1.00 84.44 891 THR A O 1
ATOM 6854 N N . ASP A 1 892 ? 18.009 38.351 -21.664 1.00 87.12 892 ASP A N 1
ATOM 6855 C CA . ASP A 1 892 ? 18.320 38.169 -20.250 1.00 87.12 892 ASP A CA 1
ATOM 6856 C C . ASP A 1 892 ? 17.410 37.111 -19.630 1.00 87.12 892 ASP A C 1
ATOM 6858 O O . ASP A 1 892 ? 16.185 37.244 -19.666 1.00 87.12 892 ASP A O 1
ATOM 6862 N N . ILE A 1 893 ? 18.010 36.121 -18.973 1.00 91.19 893 ILE A N 1
ATOM 6863 C CA . ILE A 1 893 ? 17.277 35.178 -18.133 1.00 91.19 893 ILE A CA 1
ATOM 6864 C C . ILE A 1 893 ? 17.266 35.717 -16.708 1.00 91.19 893 ILE A C 1
ATOM 6866 O O . ILE A 1 893 ? 18.322 35.952 -16.118 1.00 91.19 893 ILE A O 1
ATOM 6870 N N . ARG A 1 894 ? 16.074 35.905 -16.146 1.00 92.06 894 ARG A N 1
ATOM 6871 C CA . ARG A 1 894 ? 15.881 36.443 -14.794 1.00 92.06 894 ARG A CA 1
ATOM 6872 C C . ARG A 1 894 ? 15.658 35.358 -13.759 1.00 92.06 894 ARG A C 1
ATOM 6874 O O . ARG A 1 894 ? 16.089 35.515 -12.623 1.00 92.06 894 ARG A O 1
ATOM 6881 N N . SER A 1 895 ? 14.999 34.270 -14.143 1.00 94.44 895 SER A N 1
ATOM 6882 C CA . SER A 1 895 ? 14.610 33.220 -13.211 1.00 94.44 895 SER A CA 1
ATOM 6883 C C . SER A 1 895 ? 14.545 31.868 -13.905 1.00 94.44 895 SER A C 1
ATOM 6885 O O . SER A 1 895 ? 14.091 31.765 -15.047 1.00 94.44 895 SER A O 1
ATOM 6887 N N . VAL A 1 896 ? 15.015 30.841 -13.203 1.00 95.31 896 VAL A N 1
ATOM 6888 C CA . VAL A 1 896 ? 14.914 29.441 -13.602 1.00 95.31 896 VAL A CA 1
ATOM 6889 C C . VAL A 1 896 ? 14.380 28.650 -12.424 1.00 95.31 896 VAL A C 1
ATOM 6891 O O . VAL A 1 896 ? 14.844 28.839 -11.300 1.00 95.31 896 VAL A O 1
ATOM 6894 N N . ASP A 1 897 ? 13.447 27.742 -12.691 1.00 95.50 897 ASP A N 1
ATOM 6895 C CA . ASP A 1 897 ? 12.988 26.790 -11.689 1.00 95.50 897 ASP A CA 1
ATOM 6896 C C . ASP A 1 897 ? 12.797 25.390 -12.270 1.00 95.50 897 ASP A C 1
ATOM 6898 O O . ASP A 1 897 ? 12.405 25.212 -13.429 1.00 95.50 897 ASP A O 1
ATOM 6902 N N . TRP A 1 898 ? 13.086 24.383 -11.454 1.00 93.06 898 TRP A N 1
ATOM 6903 C CA . TRP A 1 898 ? 12.984 22.987 -11.849 1.00 93.06 898 TRP A CA 1
ATOM 6904 C C . TRP A 1 898 ? 11.580 22.461 -11.642 1.00 93.06 898 TRP A C 1
ATOM 6906 O O . TRP A 1 898 ? 10.954 22.678 -10.609 1.00 93.06 898 TRP A O 1
ATOM 6916 N N . HIS A 1 899 ? 11.113 21.682 -12.606 1.00 90.00 899 HIS A N 1
ATOM 6917 C CA . HIS A 1 899 ? 9.920 20.893 -12.390 1.00 90.00 899 HIS A CA 1
ATOM 6918 C C . HIS A 1 899 ? 10.218 19.785 -11.354 1.00 90.00 899 HIS A C 1
ATOM 6920 O O . HIS A 1 899 ? 11.319 19.221 -11.366 1.00 90.00 899 HIS A O 1
ATOM 6926 N N . PRO A 1 900 ? 9.260 19.411 -10.482 1.00 82.44 900 PRO A N 1
ATOM 6927 C CA . PRO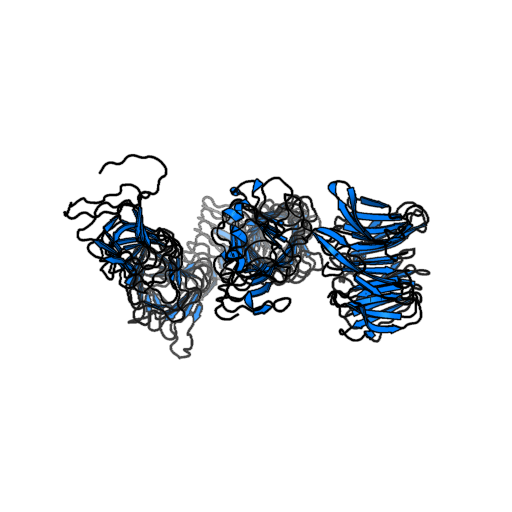 A 1 900 ? 9.487 18.445 -9.399 1.00 82.44 900 PRO A CA 1
ATOM 6928 C C . PRO A 1 900 ? 9.939 17.035 -9.818 1.00 82.44 900 PRO A C 1
ATOM 6930 O O . PRO A 1 900 ? 10.435 16.286 -8.979 1.00 82.44 900 PRO A O 1
ATOM 6933 N N . ASP A 1 901 ? 9.753 16.642 -11.082 1.00 75.25 901 ASP A N 1
ATOM 6934 C CA . ASP A 1 901 ? 10.228 15.355 -11.626 1.00 75.25 901 ASP A CA 1
ATOM 6935 C C . ASP A 1 901 ? 11.720 15.356 -12.011 1.00 75.25 901 ASP A C 1
ATOM 6937 O O . ASP A 1 901 ? 12.280 14.293 -12.278 1.00 75.25 901 ASP A O 1
ATOM 6941 N N . GLY A 1 902 ? 12.372 16.524 -12.019 1.00 79.62 902 GLY A N 1
ATOM 6942 C CA . GLY A 1 902 ? 13.795 16.685 -12.317 1.00 79.62 902 GLY A CA 1
ATOM 6943 C C . GLY A 1 902 ? 14.183 16.527 -13.792 1.00 79.62 902 GLY A C 1
ATOM 6944 O O . GLY A 1 902 ? 15.356 16.703 -14.114 1.00 79.62 902 GLY A O 1
ATOM 6945 N N . ASP A 1 903 ? 13.240 16.235 -14.695 1.00 80.81 903 ASP A N 1
ATOM 6946 C CA . ASP A 1 903 ? 13.499 16.103 -16.139 1.00 80.81 903 ASP A CA 1
ATOM 6947 C C . ASP A 1 903 ? 13.014 17.337 -16.929 1.00 80.81 903 ASP A C 1
ATOM 6949 O O . ASP A 1 903 ? 13.060 17.338 -18.159 1.00 80.81 903 ASP A O 1
ATOM 6953 N N . LYS A 1 904 ? 12.533 18.398 -16.263 1.00 87.81 904 LYS A N 1
ATOM 6954 C CA . LYS A 1 904 ? 12.118 19.663 -16.898 1.00 87.81 904 LYS A CA 1
ATOM 6955 C C . LYS A 1 904 ? 12.526 20.883 -16.081 1.00 87.81 904 LYS A C 1
ATOM 6957 O O . LYS A 1 904 ? 12.644 20.817 -14.861 1.00 87.81 904 LYS A O 1
ATOM 6962 N N . PHE A 1 905 ? 12.657 22.021 -16.751 1.00 90.88 905 PHE A N 1
ATOM 6963 C CA . PHE A 1 905 ? 12.846 23.323 -16.113 1.00 90.88 905 PHE A CA 1
ATOM 6964 C C . PHE A 1 905 ? 12.113 24.426 -16.882 1.00 90.88 905 PHE A C 1
ATOM 6966 O O . PHE A 1 905 ? 11.934 24.346 -18.100 1.00 90.88 905 PHE A O 1
ATOM 6973 N N . LEU A 1 906 ? 11.666 25.437 -16.141 1.00 93.44 906 LEU A N 1
ATOM 6974 C CA . LEU A 1 906 ? 11.006 26.643 -16.630 1.00 93.44 906 LEU A CA 1
ATOM 6975 C C . LEU A 1 906 ? 11.989 27.808 -16.552 1.00 93.44 906 LEU A C 1
ATOM 6977 O O . LEU A 1 906 ? 12.662 27.985 -15.540 1.00 93.44 906 LEU A O 1
ATOM 6981 N N . ILE A 1 907 ? 12.048 28.594 -17.619 1.00 92.56 907 ILE A N 1
ATOM 6982 C CA . ILE A 1 907 ? 12.872 29.795 -17.731 1.00 92.56 907 ILE A CA 1
ATOM 6983 C C . ILE A 1 907 ? 11.950 30.991 -17.946 1.00 92.56 907 ILE A C 1
ATOM 6985 O O . ILE A 1 907 ? 11.036 30.902 -18.762 1.00 92.56 907 ILE A O 1
ATOM 6989 N N . GLY A 1 908 ? 12.218 32.101 -17.258 1.00 91.94 908 GLY A N 1
ATOM 6990 C CA . GLY A 1 908 ? 11.620 33.410 -17.526 1.00 91.94 908 GLY A CA 1
ATOM 6991 C C . GLY A 1 908 ? 12.683 34.489 -17.745 1.00 91.94 908 GLY A C 1
ATOM 6992 O O . GLY A 1 908 ? 13.713 34.505 -17.060 1.00 91.94 908 GLY A O 1
ATOM 6993 N N . GLY A 1 909 ? 12.440 35.395 -18.694 1.00 88.88 909 GLY A N 1
ATOM 6994 C CA . GLY A 1 909 ? 13.391 36.442 -19.076 1.00 88.88 909 GLY A CA 1
ATOM 6995 C C . GLY A 1 909 ? 12.758 37.741 -19.579 1.00 88.88 909 GLY A C 1
ATOM 6996 O O . GLY A 1 909 ? 11.563 37.979 -19.398 1.00 88.88 909 GLY A O 1
ATOM 6997 N N . ASN A 1 910 ? 13.569 38.615 -20.183 1.00 86.50 910 ASN A N 1
ATOM 6998 C CA . ASN A 1 910 ? 13.089 39.875 -20.768 1.00 86.50 910 ASN A CA 1
ATOM 6999 C C . ASN A 1 910 ? 12.575 39.647 -22.206 1.00 86.50 910 ASN A C 1
ATOM 7001 O O . ASN A 1 910 ? 13.344 39.208 -23.057 1.00 86.50 910 ASN A O 1
ATOM 7005 N N . GLY A 1 911 ? 11.345 40.038 -22.535 1.00 73.62 911 GLY A N 1
ATOM 7006 C CA . GLY A 1 911 ? 10.883 40.125 -23.925 1.00 73.62 911 GLY A CA 1
ATOM 7007 C C . GLY A 1 911 ? 11.474 41.364 -24.606 1.00 73.62 911 GLY A C 1
ATOM 7008 O O . GLY A 1 911 ? 11.034 42.491 -24.356 1.00 73.62 911 GLY A O 1
ATOM 7009 N N . HIS A 1 912 ? 12.509 41.179 -25.430 1.00 66.38 912 HIS A N 1
ATOM 7010 C CA . HIS A 1 912 ? 13.219 42.281 -26.088 1.00 66.38 912 HIS A CA 1
ATOM 7011 C C . HIS A 1 912 ? 12.457 42.778 -27.329 1.00 66.38 912 HIS A C 1
ATOM 7013 O O . HIS A 1 912 ? 12.259 43.984 -27.487 1.00 66.38 912 HIS A O 1
ATOM 7019 N N . ASP A 1 913 ? 11.945 41.859 -28.151 1.00 67.00 913 ASP A N 1
ATOM 7020 C CA . ASP A 1 913 ? 11.114 42.132 -29.325 1.00 67.00 913 ASP A CA 1
ATOM 7021 C C . ASP A 1 913 ? 9.777 41.373 -29.287 1.00 67.00 913 ASP A C 1
ATOM 7023 O O . ASP A 1 913 ? 9.629 40.347 -28.632 1.00 67.00 913 ASP A O 1
ATOM 7027 N N . ALA A 1 914 ? 8.793 41.825 -30.077 1.00 64.12 914 ALA A N 1
ATOM 7028 C CA . ALA A 1 914 ? 7.442 41.240 -30.124 1.00 64.12 914 ALA A CA 1
ATOM 7029 C C . ALA A 1 914 ? 7.383 39.757 -30.563 1.00 64.12 914 ALA A C 1
ATOM 7031 O O . ALA A 1 914 ? 6.301 39.175 -30.585 1.00 64.12 914 ALA A O 1
ATOM 7032 N N . ASN A 1 915 ? 8.513 39.148 -30.941 1.00 67.00 915 ASN A N 1
ATOM 7033 C CA . ASN A 1 915 ? 8.619 37.739 -31.332 1.00 67.00 915 ASN A CA 1
ATOM 7034 C C . ASN A 1 915 ? 9.375 36.873 -30.310 1.00 67.00 915 ASN A C 1
ATOM 7036 O O . ASN A 1 915 ? 9.385 35.654 -30.482 1.00 67.00 915 ASN A O 1
ATOM 7040 N N . ASP A 1 916 ? 9.975 37.464 -29.275 1.00 73.69 916 ASP A N 1
ATOM 7041 C CA . ASP A 1 916 ? 10.729 36.721 -28.263 1.00 73.69 916 ASP A CA 1
ATOM 7042 C C . ASP A 1 916 ? 9.791 36.034 -27.271 1.00 73.69 916 ASP A C 1
ATOM 7044 O O . ASP A 1 916 ? 8.656 36.465 -27.067 1.00 73.69 916 ASP A O 1
ATOM 7048 N N . PHE A 1 917 ? 10.241 34.935 -26.670 1.00 82.06 917 PHE A N 1
ATOM 7049 C CA . PHE A 1 917 ? 9.455 34.225 -25.667 1.00 82.06 917 PHE A CA 1
ATOM 7050 C C . PHE A 1 917 ? 9.777 34.763 -24.276 1.00 82.06 917 PHE A C 1
ATOM 7052 O O . PHE A 1 917 ? 10.932 34.821 -23.858 1.00 82.06 917 PHE A O 1
ATOM 7059 N N . ASP A 1 918 ? 8.737 35.150 -23.551 1.00 85.31 918 ASP A N 1
ATOM 7060 C CA . ASP A 1 918 ? 8.851 35.666 -22.189 1.00 85.31 918 ASP A CA 1
ATOM 7061 C C . ASP A 1 918 ? 9.188 34.553 -21.198 1.00 85.31 918 ASP A C 1
ATOM 7063 O O . ASP A 1 918 ? 9.943 34.762 -20.245 1.00 85.31 918 ASP A O 1
ATOM 7067 N N . TRP A 1 919 ? 8.664 33.354 -21.463 1.00 90.50 919 TRP A N 1
ATOM 7068 C CA . TRP A 1 919 ? 9.028 32.140 -20.755 1.00 90.50 919 TRP A CA 1
ATOM 7069 C C . TRP A 1 919 ? 9.005 30.907 -21.662 1.00 90.50 919 TRP A C 1
ATOM 7071 O O . TRP A 1 919 ? 8.253 30.823 -22.640 1.00 90.50 919 TRP A O 1
ATOM 7081 N N . GLU A 1 920 ? 9.821 29.918 -21.301 1.00 90.25 920 GLU A N 1
ATOM 7082 C CA . GLU A 1 920 ? 9.972 28.651 -22.016 1.00 90.25 920 GLU A CA 1
ATOM 7083 C C . GLU A 1 920 ? 10.130 27.476 -21.040 1.00 90.25 920 GLU A C 1
ATOM 7085 O O . GLU A 1 920 ? 10.755 27.603 -19.988 1.00 90.25 920 GLU A O 1
ATOM 7090 N N . ILE A 1 921 ? 9.597 26.308 -21.410 1.00 90.94 921 ILE A N 1
ATOM 7091 C CA . ILE A 1 921 ? 9.784 25.052 -20.671 1.00 90.94 921 ILE A CA 1
ATOM 7092 C C . ILE A 1 921 ? 10.602 24.098 -21.525 1.00 90.94 921 ILE A C 1
ATOM 7094 O O . ILE A 1 921 ? 10.234 23.781 -22.663 1.00 90.94 921 ILE A O 1
ATOM 7098 N N . TYR A 1 922 ? 11.674 23.588 -20.936 1.00 87.69 922 TYR A N 1
ATOM 7099 C CA . TYR A 1 922 ? 12.559 22.610 -21.544 1.00 87.69 922 TYR A CA 1
ATOM 7100 C C . TYR A 1 922 ? 12.465 21.274 -20.829 1.00 87.69 922 TYR A C 1
ATOM 7102 O O . TYR A 1 922 ? 12.294 21.214 -19.615 1.00 87.69 922 TYR A O 1
ATOM 7110 N N . ARG A 1 923 ? 12.620 20.202 -21.604 1.00 84.75 923 ARG A N 1
ATOM 7111 C CA . ARG A 1 923 ? 12.825 18.842 -21.116 1.00 84.75 923 ARG A CA 1
ATOM 7112 C C . ARG A 1 923 ? 14.294 18.447 -21.225 1.00 84.75 923 ARG A C 1
ATOM 7114 O O . ARG A 1 923 ? 14.925 18.729 -22.245 1.00 84.75 923 ARG A O 1
ATOM 7121 N N . PHE A 1 924 ? 14.787 17.746 -20.213 1.00 77.06 924 PHE A N 1
ATOM 7122 C CA . PHE A 1 924 ? 16.144 17.263 -20.017 1.00 77.06 924 PHE A CA 1
ATOM 7123 C C . PHE A 1 924 ? 16.145 15.804 -19.546 1.00 77.06 924 PHE A C 1
ATOM 7125 O O . PHE A 1 924 ? 15.547 15.492 -18.528 1.00 77.06 924 PHE A O 1
ATOM 7132 N N . ASN A 1 925 ? 16.876 14.916 -20.226 1.00 67.38 925 ASN A N 1
ATOM 7133 C CA . ASN A 1 925 ? 16.875 13.481 -19.896 1.00 67.38 925 ASN A CA 1
ATOM 7134 C C . ASN A 1 925 ? 18.138 12.956 -19.185 1.00 67.38 925 ASN A C 1
ATOM 7136 O O . ASN A 1 925 ? 18.328 11.744 -19.141 1.00 67.38 925 ASN A O 1
ATOM 7140 N N . GLY A 1 926 ? 18.999 13.807 -18.617 1.00 61.16 926 GLY A N 1
ATOM 7141 C CA . GLY A 1 926 ? 20.085 13.387 -17.712 1.00 61.16 926 GLY A CA 1
ATOM 7142 C C . GLY A 1 926 ? 21.281 12.663 -18.349 1.00 61.16 926 GLY A C 1
ATOM 7143 O O . GLY A 1 926 ? 22.421 12.985 -18.043 1.00 61.16 926 GLY A O 1
ATOM 7144 N N . TYR A 1 927 ? 21.052 11.689 -19.231 1.00 51.97 927 TYR A N 1
ATOM 7145 C CA . TYR A 1 927 ? 22.054 10.928 -19.980 1.00 51.97 927 TYR A CA 1
ATOM 7146 C C . TYR A 1 927 ? 21.321 10.019 -20.983 1.00 51.97 927 TYR A C 1
ATOM 7148 O O . TYR A 1 927 ? 20.414 9.284 -20.596 1.00 51.97 927 TYR A O 1
ATOM 7156 N N . SER A 1 928 ? 21.698 10.023 -22.263 1.00 44.59 928 SER A N 1
ATOM 7157 C CA . SER A 1 928 ? 21.324 8.945 -23.191 1.00 44.59 928 SER A CA 1
ATOM 7158 C C . SER A 1 928 ? 22.563 8.487 -23.956 1.00 44.59 928 SER A C 1
ATOM 7160 O O . SER A 1 928 ? 23.405 9.317 -24.302 1.00 44.59 928 SER A O 1
ATOM 7162 N N . ASP A 1 929 ? 22.659 7.193 -24.279 1.00 40.62 929 ASP A N 1
ATOM 7163 C CA . ASP A 1 929 ? 23.718 6.617 -25.134 1.00 40.62 929 ASP A CA 1
ATOM 7164 C C . ASP A 1 929 ? 23.704 7.169 -26.581 1.00 40.62 929 ASP A C 1
ATOM 7166 O O . ASP A 1 929 ? 24.527 6.793 -27.417 1.00 40.62 929 ASP A O 1
ATOM 7170 N N . ILE A 1 930 ? 22.766 8.071 -26.890 1.00 43.09 930 ILE A N 1
ATOM 7171 C CA . ILE A 1 930 ? 22.599 8.765 -28.174 1.00 43.09 930 ILE A CA 1
ATOM 7172 C C . ILE A 1 930 ? 23.036 10.249 -28.054 1.00 43.09 930 ILE A C 1
ATOM 7174 O O . ILE A 1 930 ? 22.980 11.003 -29.023 1.00 43.09 930 ILE A O 1
ATOM 7178 N N . GLY A 1 931 ? 23.532 10.669 -26.882 1.00 48.91 931 GLY A N 1
ATOM 7179 C CA . GLY A 1 931 ? 23.892 12.050 -26.544 1.00 48.91 931 GLY A CA 1
ATOM 7180 C C . GLY A 1 931 ? 22.834 12.746 -25.682 1.00 48.91 931 GLY A C 1
ATOM 7181 O O . GLY A 1 931 ? 21.719 12.249 -25.504 1.00 48.91 931 GLY A O 1
ATOM 7182 N N . THR A 1 932 ? 23.176 13.896 -25.102 1.00 52.72 932 THR A N 1
ATOM 7183 C CA . THR A 1 932 ? 22.248 14.668 -24.269 1.00 52.72 932 THR A CA 1
ATOM 7184 C C . THR A 1 932 ? 21.137 15.267 -25.134 1.00 52.72 932 THR A C 1
ATOM 7186 O O . THR A 1 932 ? 21.407 16.051 -26.043 1.00 52.72 932 THR A O 1
ATOM 7189 N N . TYR A 1 933 ? 19.888 14.862 -24.885 1.00 59.66 933 TYR A N 1
ATOM 7190 C CA . TYR A 1 933 ? 18.710 15.327 -25.619 1.00 59.66 933 TYR A CA 1
ATOM 7191 C C . TYR A 1 933 ? 17.969 16.394 -24.810 1.00 59.66 933 TYR A C 1
ATOM 7193 O O . TYR A 1 933 ? 17.651 16.174 -23.638 1.00 59.66 933 TYR A O 1
ATOM 7201 N N . TRP A 1 934 ? 17.673 17.514 -25.468 1.00 70.25 934 TRP A N 1
ATOM 7202 C CA . TRP A 1 934 ? 16.946 18.652 -24.913 1.00 70.25 934 TRP A CA 1
ATOM 7203 C C . TRP A 1 934 ? 15.869 19.070 -25.888 1.00 70.25 934 TRP A C 1
ATOM 7205 O O . TRP A 1 934 ? 16.105 19.131 -27.097 1.00 70.25 934 TRP A O 1
ATOM 7215 N N . GLN A 1 935 ? 14.694 19.390 -25.368 1.00 81.25 935 GLN A N 1
ATOM 7216 C CA . GLN A 1 935 ? 13.587 19.817 -26.204 1.00 81.25 935 GLN A CA 1
ATOM 7217 C C . GLN A 1 935 ? 12.799 20.906 -25.500 1.00 81.25 935 GLN A C 1
ATOM 7219 O O . GLN A 1 935 ? 12.335 20.704 -24.380 1.00 81.25 935 GLN A O 1
ATOM 7224 N N . ARG A 1 936 ? 12.598 22.037 -26.181 1.00 87.00 936 ARG A N 1
ATOM 7225 C CA . ARG A 1 936 ? 11.587 23.009 -25.770 1.00 87.00 936 ARG A CA 1
ATOM 7226 C C . ARG A 1 936 ? 10.209 22.400 -26.006 1.00 87.00 936 ARG A C 1
ATOM 7228 O O . ARG A 1 936 ? 9.889 22.012 -27.130 1.00 87.00 936 ARG A O 1
ATOM 7235 N N . ILE A 1 937 ? 9.424 22.282 -24.944 1.00 86.62 937 ILE A N 1
ATOM 7236 C CA . ILE A 1 937 ? 8.111 21.622 -24.957 1.00 86.62 937 ILE A CA 1
ATOM 7237 C C . ILE A 1 937 ? 6.953 22.608 -24.776 1.00 86.62 937 ILE A C 1
ATOM 7239 O O . ILE A 1 937 ? 5.831 22.303 -25.169 1.00 86.62 937 ILE A O 1
ATOM 7243 N N . ALA A 1 938 ? 7.217 23.804 -24.246 1.00 86.38 938 ALA A N 1
ATOM 7244 C CA . ALA A 1 938 ? 6.253 24.898 -24.197 1.00 86.38 938 ALA A CA 1
ATOM 7245 C C . ALA A 1 938 ? 6.958 26.259 -24.236 1.00 86.38 938 ALA A C 1
ATOM 7247 O O . ALA A 1 938 ? 8.131 26.365 -23.879 1.00 86.38 938 ALA A O 1
ATOM 7248 N N . GLN A 1 939 ? 6.240 27.284 -24.687 1.00 87.31 939 GLN A N 1
ATOM 7249 C CA . GLN A 1 939 ? 6.722 28.660 -24.798 1.00 87.31 939 GLN A CA 1
ATOM 7250 C C . GLN A 1 939 ? 5.528 29.618 -24.831 1.00 87.31 939 GLN A C 1
ATOM 7252 O O . GLN A 1 939 ? 4.450 29.231 -25.301 1.00 87.31 939 GLN A O 1
ATOM 7257 N N . TYR A 1 940 ? 5.734 30.868 -24.430 1.00 85.38 940 TYR A N 1
ATOM 7258 C CA . TYR A 1 940 ? 4.722 31.912 -24.564 1.00 85.38 940 TYR A CA 1
ATOM 7259 C C . TYR A 1 940 ? 5.336 33.293 -24.756 1.00 85.38 940 TYR A C 1
ATOM 7261 O O . TYR A 1 940 ? 6.469 33.544 -24.357 1.00 85.38 940 TYR A O 1
ATOM 7269 N N . ASN A 1 941 ? 4.572 34.168 -25.402 1.00 83.06 941 ASN A N 1
ATOM 7270 C CA . ASN A 1 941 ? 4.959 35.528 -25.748 1.00 83.06 941 ASN A CA 1
ATOM 7271 C C . ASN A 1 941 ? 3.751 36.451 -25.506 1.00 83.06 941 ASN A C 1
ATOM 7273 O O . ASN A 1 941 ? 2.670 36.217 -26.054 1.00 83.06 941 ASN A O 1
ATOM 7277 N N . PHE A 1 942 ? 3.931 37.487 -24.684 1.00 76.31 942 PHE A N 1
ATOM 7278 C CA . PHE A 1 942 ? 2.910 38.466 -24.300 1.00 76.31 942 PHE A CA 1
ATOM 7279 C C . PHE A 1 942 ? 2.569 39.468 -25.419 1.00 76.31 942 PHE A C 1
ATOM 7281 O O . PHE A 1 942 ? 1.568 40.178 -25.324 1.00 76.31 942 PHE A O 1
ATOM 7288 N N . GLY A 1 943 ? 3.372 39.535 -26.482 1.00 63.09 943 GLY A N 1
ATOM 7289 C CA . GLY A 1 943 ? 3.153 40.319 -27.701 1.00 63.09 943 GLY A CA 1
ATOM 7290 C C . GLY A 1 943 ? 3.508 41.807 -27.594 1.00 63.09 943 GLY A C 1
ATOM 7291 O O . GLY A 1 943 ? 3.276 42.552 -28.549 1.00 63.09 943 GLY A O 1
ATOM 7292 N N . GLY A 1 944 ? 4.037 42.252 -26.450 1.00 63.78 944 GLY A N 1
ATOM 7293 C CA . GLY A 1 944 ? 4.473 43.628 -26.189 1.00 63.78 944 GLY A CA 1
ATOM 7294 C C . GLY A 1 944 ? 5.991 43.796 -26.300 1.00 63.78 944 GLY A C 1
ATOM 7295 O O . GLY A 1 944 ? 6.739 42.838 -26.166 1.00 63.78 944 GLY A O 1
ATOM 7296 N N . THR A 1 945 ? 6.464 45.021 -26.544 1.00 64.94 945 THR A N 1
ATOM 7297 C CA . THR A 1 945 ? 7.897 45.351 -26.444 1.00 64.94 945 THR A CA 1
ATOM 7298 C C . THR A 1 945 ? 8.242 45.718 -25.003 1.00 64.94 945 THR A C 1
ATOM 7300 O O . THR A 1 945 ? 7.603 46.622 -24.459 1.00 64.94 945 THR A O 1
ATOM 7303 N N . GLY A 1 946 ? 9.270 45.096 -24.418 1.00 73.75 946 GLY A N 1
ATOM 7304 C CA . GLY A 1 946 ? 9.770 45.445 -23.084 1.00 73.75 946 GLY A CA 1
ATOM 7305 C C . GLY A 1 946 ? 9.076 44.730 -21.921 1.00 73.75 946 GLY A C 1
ATOM 7306 O O . GLY A 1 946 ? 9.039 45.275 -20.821 1.00 73.75 946 GLY A O 1
ATOM 7307 N N . SER A 1 947 ? 8.516 43.541 -22.146 1.00 85.75 947 SER A N 1
ATOM 7308 C CA . SER A 1 947 ? 8.047 42.660 -21.072 1.00 85.75 947 SER A CA 1
ATOM 7309 C C . SER A 1 947 ? 9.221 42.061 -20.288 1.00 85.75 947 SER A C 1
ATOM 7311 O O . SER A 1 947 ? 10.352 41.976 -20.768 1.00 85.75 947 SER A O 1
ATOM 7313 N N . THR A 1 948 ? 8.997 41.673 -19.036 1.00 90.06 948 THR A N 1
ATOM 7314 C CA . THR A 1 948 ? 10.009 41.028 -18.192 1.00 90.06 948 THR A CA 1
ATOM 7315 C C . THR A 1 948 ? 9.349 40.076 -17.215 1.00 90.06 948 THR A C 1
ATOM 7317 O O . THR A 1 948 ? 8.569 40.507 -16.367 1.00 90.06 948 THR A O 1
ATOM 7320 N N . VAL A 1 949 ? 9.707 38.795 -17.289 1.00 93.44 949 VAL A N 1
ATOM 7321 C CA . VAL A 1 949 ? 9.373 37.799 -16.267 1.00 93.44 949 VAL A CA 1
ATOM 7322 C C . VAL A 1 949 ? 10.451 37.835 -15.195 1.00 93.44 949 VAL A C 1
ATOM 7324 O O . VAL A 1 949 ? 11.566 37.390 -15.430 1.00 93.44 949 VAL A O 1
ATOM 7327 N N . TYR A 1 950 ? 10.140 38.392 -14.024 1.00 94.25 950 TYR A N 1
ATOM 7328 C CA . TYR A 1 950 ? 11.105 38.541 -12.930 1.00 94.25 950 TYR A CA 1
ATOM 7329 C C . TYR A 1 950 ? 11.335 37.236 -12.176 1.00 94.25 950 TYR A C 1
ATOM 7331 O O . TYR A 1 950 ? 12.458 36.952 -11.767 1.00 94.25 950 TYR A O 1
ATOM 7339 N N . SER A 1 951 ? 10.279 36.444 -11.996 1.00 95.88 951 SER A N 1
ATOM 7340 C CA . SER A 1 951 ? 10.332 35.211 -11.220 1.00 95.88 951 SER A CA 1
ATOM 7341 C C . SER A 1 951 ? 9.384 34.167 -11.784 1.00 95.88 951 SER A C 1
ATOM 7343 O O . SER A 1 951 ? 8.255 34.480 -12.167 1.00 95.88 951 SER A O 1
ATOM 7345 N N . VAL A 1 952 ? 9.860 32.926 -11.811 1.00 96.81 952 VAL A N 1
ATOM 7346 C CA . VAL A 1 952 ? 9.077 31.736 -12.129 1.00 96.81 952 VAL A CA 1
ATOM 7347 C C . VAL A 1 952 ? 9.165 30.740 -10.975 1.00 96.81 952 VAL A C 1
ATOM 7349 O O . VAL A 1 952 ? 10.194 30.674 -10.303 1.00 96.81 952 VAL A O 1
ATOM 7352 N N . ALA A 1 953 ? 8.095 29.982 -10.737 1.00 95.69 953 ALA A N 1
ATOM 7353 C CA . ALA A 1 953 ? 8.087 28.914 -9.738 1.00 95.69 953 ALA A CA 1
ATOM 7354 C C . ALA A 1 953 ? 7.146 27.775 -10.149 1.00 95.69 953 ALA A C 1
ATOM 7356 O O . ALA A 1 953 ? 5.964 28.006 -10.425 1.00 95.69 953 ALA A O 1
ATOM 7357 N N . TRP A 1 954 ? 7.640 26.542 -10.160 1.00 93.25 954 TRP A N 1
ATOM 7358 C CA . TRP A 1 954 ? 6.836 25.343 -10.349 1.00 93.25 954 TRP A CA 1
ATOM 7359 C C . TRP A 1 954 ? 6.024 25.025 -9.101 1.00 93.25 954 TRP A C 1
ATOM 7361 O O . TRP A 1 954 ? 6.493 25.131 -7.969 1.00 93.25 954 TRP A O 1
ATOM 7371 N N . ASN A 1 955 ? 4.789 24.581 -9.316 1.00 87.75 955 ASN A N 1
ATOM 7372 C CA . ASN A 1 955 ? 4.007 23.983 -8.251 1.00 87.75 955 ASN A CA 1
ATOM 7373 C C . ASN A 1 955 ? 4.671 22.668 -7.804 1.00 87.75 955 ASN A C 1
ATOM 7375 O O . ASN A 1 955 ? 5.116 21.905 -8.665 1.00 87.75 955 ASN A O 1
ATOM 7379 N N . PRO A 1 956 ? 4.679 22.345 -6.498 1.00 80.38 956 PRO A N 1
ATOM 7380 C CA . PRO A 1 956 ? 5.215 21.086 -5.975 1.00 80.38 956 PRO A CA 1
ATOM 7381 C C . PRO A 1 956 ? 4.644 19.805 -6.607 1.00 80.38 956 PRO A C 1
ATOM 7383 O O . PRO A 1 956 ? 5.284 18.753 -6.546 1.00 80.38 956 PRO A O 1
ATOM 7386 N N . ASP A 1 957 ? 3.449 19.854 -7.207 1.00 68.44 957 ASP A N 1
ATOM 7387 C CA . ASP A 1 957 ? 2.865 18.725 -7.942 1.00 68.44 957 ASP A CA 1
ATOM 7388 C C . ASP A 1 957 ? 3.245 18.657 -9.434 1.00 68.44 957 ASP A C 1
ATOM 7390 O O . ASP A 1 957 ? 2.947 17.651 -10.083 1.00 68.44 957 ASP A O 1
ATOM 7394 N N . GLY A 1 958 ? 3.900 19.692 -9.971 1.00 79.50 958 GLY A N 1
ATOM 7395 C CA . GLY A 1 958 ? 4.315 19.811 -11.371 1.00 79.50 958 GLY A CA 1
ATOM 7396 C C . GLY A 1 958 ? 3.193 20.154 -12.362 1.00 79.50 958 GLY A C 1
ATOM 7397 O O . GLY A 1 958 ? 3.433 20.302 -13.557 1.00 79.50 958 GLY A O 1
ATOM 7398 N N . ARG A 1 959 ? 1.948 20.298 -11.905 1.00 77.00 959 ARG A N 1
ATOM 7399 C CA . ARG A 1 959 ? 0.783 20.524 -12.778 1.00 77.00 959 ARG A CA 1
ATOM 7400 C C . ARG A 1 959 ? 0.544 21.991 -13.082 1.00 77.00 959 ARG A C 1
ATOM 7402 O O . ARG A 1 959 ? -0.185 22.296 -14.021 1.00 77.00 959 ARG A O 1
ATOM 7409 N N . TYR A 1 960 ? 1.150 22.891 -12.320 1.00 85.44 960 TYR A N 1
ATOM 7410 C CA . TYR A 1 960 ? 1.031 24.331 -12.504 1.00 85.44 960 TYR A CA 1
ATOM 7411 C C . TYR A 1 960 ? 2.390 24.998 -12.338 1.00 85.44 960 TYR A C 1
ATOM 7413 O O . TYR A 1 960 ? 3.281 24.455 -11.689 1.00 85.44 960 TYR A O 1
ATOM 7421 N N . PHE A 1 961 ? 2.531 26.206 -12.860 1.00 91.88 961 PHE A N 1
ATOM 7422 C CA . PHE A 1 961 ? 3.620 27.101 -12.489 1.00 91.88 961 PHE A CA 1
ATOM 7423 C C . PHE A 1 961 ? 3.098 28.527 -12.362 1.00 91.88 961 PHE A C 1
ATOM 7425 O O . PHE A 1 961 ? 2.061 28.872 -12.930 1.00 91.88 961 PHE A O 1
ATOM 7432 N N . ALA A 1 962 ? 3.805 29.332 -11.580 1.00 93.19 962 ALA A N 1
ATOM 7433 C CA . ALA A 1 962 ? 3.505 30.731 -11.351 1.00 93.19 962 ALA A CA 1
ATOM 7434 C C . ALA A 1 962 ? 4.571 31.611 -12.002 1.00 93.19 962 ALA A C 1
ATOM 7436 O O . ALA A 1 962 ? 5.750 31.250 -12.023 1.00 93.19 962 ALA A O 1
ATOM 7437 N N . THR A 1 963 ? 4.161 32.779 -12.489 1.00 94.00 963 THR A N 1
ATOM 7438 C CA . THR A 1 963 ? 5.068 33.809 -13.002 1.00 94.00 963 THR A CA 1
ATOM 7439 C C . THR A 1 963 ? 4.718 35.170 -12.410 1.00 94.00 963 THR A C 1
ATOM 7441 O O . THR A 1 963 ? 3.545 35.546 -12.387 1.00 94.00 963 THR A O 1
ATOM 7444 N N . GLY A 1 964 ? 5.727 35.909 -11.948 1.00 94.31 964 GLY A N 1
ATOM 7445 C CA . GLY A 1 964 ? 5.633 37.325 -11.586 1.00 94.31 964 GLY A CA 1
ATOM 7446 C C . GLY A 1 964 ? 6.331 38.173 -12.645 1.00 94.31 964 GLY A C 1
ATOM 7447 O O . GLY A 1 964 ? 7.505 37.935 -12.943 1.00 94.31 964 GLY A O 1
ATOM 7448 N N . PHE A 1 965 ? 5.617 39.113 -13.267 1.00 91.69 965 PHE A N 1
ATOM 7449 C CA . PHE A 1 965 ? 6.126 39.784 -14.464 1.00 91.69 965 PHE A CA 1
ATOM 7450 C C . PHE A 1 965 ? 5.492 41.145 -14.761 1.00 91.69 965 PHE A C 1
ATOM 7452 O O . PHE A 1 965 ? 4.438 41.504 -14.235 1.00 91.69 965 PHE A O 1
ATOM 7459 N N . ASP A 1 966 ? 6.145 41.880 -15.657 1.00 88.38 966 ASP A N 1
ATOM 7460 C CA . ASP A 1 966 ? 5.649 43.073 -16.342 1.00 88.38 966 ASP A CA 1
ATOM 7461 C C . ASP A 1 966 ? 5.452 42.756 -17.833 1.00 88.38 966 ASP A C 1
ATOM 7463 O O . ASP A 1 966 ? 6.290 42.096 -18.444 1.00 88.38 966 ASP A O 1
ATOM 7467 N N . ASN A 1 967 ? 4.359 43.218 -18.441 1.00 82.94 967 ASN A N 1
ATOM 7468 C CA . ASN A 1 967 ? 4.143 43.113 -19.888 1.00 82.94 967 ASN A CA 1
ATOM 7469 C C . ASN A 1 967 ? 4.490 44.397 -20.676 1.00 82.94 967 ASN A C 1
ATOM 7471 O O . ASN A 1 967 ? 4.043 44.563 -21.811 1.00 82.94 967 ASN A O 1
ATOM 7475 N N . GLY A 1 968 ? 5.252 45.307 -20.067 1.00 77.19 968 GLY A N 1
ATOM 7476 C CA . GLY A 1 968 ? 5.639 46.619 -20.592 1.00 77.19 968 GLY A CA 1
ATOM 7477 C C . GLY A 1 968 ? 4.609 47.721 -20.315 1.00 77.19 968 GLY A C 1
ATOM 7478 O O . GLY A 1 968 ? 4.746 48.846 -20.793 1.00 77.19 968 GLY A O 1
ATOM 7479 N N . THR A 1 969 ? 3.523 47.415 -19.604 1.00 80.12 969 THR A N 1
ATOM 7480 C CA . THR A 1 969 ? 2.453 48.377 -19.275 1.00 80.12 969 THR A CA 1
ATOM 7481 C C . THR A 1 969 ? 1.839 48.103 -17.909 1.00 80.12 969 THR A C 1
ATOM 7483 O O . THR A 1 969 ? 1.423 49.042 -17.235 1.00 80.12 969 THR A O 1
ATOM 7486 N N . ASN A 1 970 ? 1.736 46.835 -17.519 1.00 86.25 970 ASN A N 1
ATOM 7487 C CA . ASN A 1 970 ? 1.098 46.411 -16.285 1.00 86.25 970 ASN A CA 1
ATOM 7488 C C . ASN A 1 970 ? 1.879 45.254 -15.648 1.00 86.25 970 ASN A C 1
ATOM 7490 O O . ASN A 1 970 ? 2.445 44.407 -16.342 1.00 86.25 970 ASN A O 1
ATOM 7494 N N . HIS A 1 971 ? 1.785 45.164 -14.323 1.00 90.56 971 HIS A N 1
ATOM 7495 C CA . HIS A 1 971 ? 2.462 44.159 -13.509 1.00 90.56 971 HIS A CA 1
ATOM 7496 C C . HIS A 1 971 ? 1.471 43.114 -13.009 1.00 90.56 971 HIS A C 1
ATOM 7498 O O . HIS A 1 971 ? 0.353 43.454 -12.600 1.00 90.56 971 HIS A O 1
ATOM 7504 N N . TYR A 1 972 ? 1.872 41.846 -13.041 1.00 91.19 972 TYR A N 1
ATOM 7505 C CA . TYR A 1 972 ? 0.985 40.726 -12.761 1.00 91.19 972 TYR A CA 1
ATOM 7506 C C . TYR A 1 972 ? 1.669 39.582 -12.026 1.00 91.19 972 TYR A C 1
ATOM 7508 O O . TYR A 1 972 ? 2.870 39.355 -12.166 1.00 91.19 972 TYR A O 1
ATOM 7516 N N . ALA A 1 973 ? 0.840 38.822 -11.315 1.00 91.94 973 ALA A N 1
ATOM 7517 C CA . ALA A 1 973 ? 1.095 37.429 -10.996 1.00 91.94 973 ALA A CA 1
ATOM 7518 C C . ALA A 1 973 ? 0.123 36.554 -11.803 1.00 91.94 973 ALA A C 1
ATOM 7520 O O . ALA A 1 973 ? -1.066 36.870 -11.903 1.00 91.94 973 ALA A O 1
ATOM 7521 N N . GLU A 1 974 ? 0.631 35.474 -12.385 1.00 90.31 974 GLU A N 1
ATOM 7522 C CA . GLU A 1 974 ? -0.116 34.550 -13.245 1.00 90.31 974 GLU A CA 1
ATOM 7523 C C . GLU A 1 974 ? 0.186 33.108 -12.854 1.00 90.31 974 GLU A C 1
ATOM 7525 O O . GLU A 1 974 ? 1.304 32.805 -12.436 1.00 90.31 974 GLU A O 1
ATOM 7530 N N . ILE A 1 975 ? -0.811 32.236 -12.983 1.00 89.75 975 ILE A N 1
ATOM 7531 C CA . ILE A 1 975 ? -0.683 30.790 -12.822 1.00 89.75 975 ILE A CA 1
ATOM 7532 C C . ILE A 1 975 ? -1.170 30.117 -14.093 1.00 89.75 975 ILE A C 1
ATOM 7534 O O . ILE A 1 975 ? -2.293 30.360 -14.540 1.00 89.75 975 ILE A O 1
ATOM 7538 N N . LEU A 1 976 ? -0.341 29.220 -14.619 1.00 87.00 976 LEU A N 1
ATOM 7539 C CA . LEU A 1 976 ? -0.638 28.450 -15.817 1.00 87.00 976 LEU A CA 1
ATOM 7540 C C . LEU A 1 976 ? -0.651 26.956 -15.512 1.00 87.00 976 LEU A C 1
ATOM 7542 O O . LEU A 1 976 ? 0.210 26.450 -14.790 1.00 87.00 976 LEU A O 1
ATOM 7546 N N . GLY A 1 977 ? -1.619 26.239 -16.084 1.00 81.94 977 GLY A N 1
ATOM 7547 C CA . GLY A 1 977 ? -1.682 24.779 -15.996 1.00 81.94 977 GLY A CA 1
ATOM 7548 C C . GLY A 1 977 ? -0.833 24.082 -17.060 1.00 81.94 977 GLY A C 1
ATOM 7549 O O . GLY A 1 977 ? -0.860 24.445 -18.237 1.00 81.94 977 GLY A O 1
ATOM 7550 N N . PHE A 1 978 ? -0.137 23.021 -16.666 1.00 80.62 978 PHE A N 1
ATOM 7551 C CA . PHE A 1 978 ? 0.802 22.256 -17.474 1.00 80.62 978 PHE A CA 1
ATOM 7552 C C . PHE A 1 978 ? 0.395 20.775 -17.552 1.00 80.62 978 PHE A C 1
ATOM 7554 O O . PHE A 1 978 ? 0.372 20.050 -16.562 1.00 80.62 978 PHE A O 1
ATOM 7561 N N . GLY A 1 979 ? 0.087 20.304 -18.762 1.00 66.50 979 GLY A N 1
ATOM 7562 C CA . GLY A 1 979 ? -0.335 18.930 -19.058 1.00 66.50 979 GLY A CA 1
ATOM 7563 C C . GLY A 1 979 ? 0.817 17.981 -19.410 1.00 66.50 979 GLY A C 1
ATOM 7564 O O . GLY A 1 979 ? 0.640 17.076 -20.224 1.00 66.50 979 GLY A O 1
ATOM 7565 N N . GLY A 1 980 ? 2.024 18.222 -18.893 1.00 66.50 980 GLY A N 1
ATOM 7566 C CA . GLY A 1 980 ? 3.206 17.368 -19.084 1.00 66.50 980 GLY A CA 1
ATOM 7567 C C . GLY A 1 980 ? 3.984 17.586 -20.390 1.00 66.50 980 GLY A C 1
ATOM 7568 O O . GLY A 1 980 ? 5.211 17.544 -20.370 1.00 66.50 980 GLY A O 1
ATOM 7569 N N . ASN A 1 981 ? 3.301 17.846 -21.511 1.00 66.19 981 ASN A N 1
ATOM 7570 C CA . ASN A 1 981 ? 3.928 18.168 -22.810 1.00 66.19 981 ASN A CA 1
ATOM 7571 C C . ASN A 1 981 ? 3.314 19.395 -23.505 1.00 66.19 981 ASN A C 1
ATOM 7573 O O . ASN A 1 981 ? 3.714 19.745 -24.611 1.00 66.19 981 ASN A O 1
ATOM 7577 N N . SER A 1 982 ? 2.306 20.016 -22.898 1.00 69.56 982 SER A N 1
ATOM 7578 C CA . SER A 1 982 ? 1.623 21.185 -23.444 1.00 69.56 982 SER A CA 1
ATOM 7579 C C . SER A 1 982 ? 1.004 22.001 -22.320 1.00 69.56 982 SER A C 1
ATOM 7581 O O . SER A 1 982 ? 0.683 21.472 -21.256 1.00 69.56 982 SER A O 1
ATOM 7583 N N . ILE A 1 983 ? 0.780 23.280 -22.583 1.00 74.81 983 ILE A N 1
ATOM 7584 C CA . ILE A 1 983 ? 0.042 24.166 -21.686 1.00 74.81 983 ILE A CA 1
ATOM 7585 C C . ILE A 1 983 ? -1.449 23.842 -21.808 1.00 74.81 983 ILE A C 1
ATOM 7587 O O . ILE A 1 983 ? -1.962 23.621 -22.907 1.00 74.81 983 ILE A O 1
ATOM 7591 N N . SER A 1 984 ? -2.136 23.751 -20.676 1.00 65.88 984 SER A N 1
ATOM 7592 C CA . SER A 1 984 ? -3.595 23.650 -20.629 1.00 65.88 984 SER A CA 1
ATOM 7593 C C . SER A 1 984 ? -4.220 25.043 -20.772 1.00 65.88 984 SER A C 1
ATOM 7595 O O . SER A 1 984 ? -3.581 26.032 -20.438 1.00 65.88 984 SER A O 1
ATOM 7597 N N . ASN A 1 985 ? -5.482 25.150 -21.202 1.00 58.44 985 ASN A N 1
ATOM 7598 C CA . ASN A 1 985 ? -6.188 26.442 -21.321 1.00 58.44 985 ASN A CA 1
ATOM 7599 C C . ASN A 1 985 ? -6.470 27.139 -19.966 1.00 58.44 985 ASN A C 1
ATOM 7601 O O . ASN A 1 985 ? -7.280 28.064 -19.921 1.00 58.44 985 ASN A O 1
ATOM 7605 N N . LEU A 1 986 ? -5.879 26.670 -18.864 1.00 59.44 986 LEU A N 1
ATOM 7606 C CA . LEU A 1 986 ? -5.971 27.326 -17.570 1.00 59.44 986 LEU A CA 1
ATOM 7607 C C . LEU A 1 986 ? -4.907 28.423 -17.490 1.00 59.44 986 LEU A C 1
ATOM 7609 O O . LEU A 1 986 ? -3.730 28.129 -17.285 1.00 59.44 986 LEU A O 1
ATOM 7613 N N . ASP A 1 987 ? -5.367 29.659 -17.648 1.00 72.38 987 ASP A N 1
ATOM 7614 C CA . ASP A 1 987 ? -4.615 30.895 -17.452 1.00 72.38 987 ASP A CA 1
ATOM 7615 C C . ASP A 1 987 ? -5.390 31.754 -16.447 1.00 72.38 987 ASP A C 1
ATOM 7617 O O . ASP A 1 987 ? -6.561 32.085 -16.667 1.00 72.38 987 ASP A O 1
ATOM 7621 N N . VAL A 1 988 ? -4.763 32.040 -15.307 1.00 81.69 988 VAL A N 1
ATOM 7622 C CA . VAL A 1 988 ? -5.357 32.825 -14.229 1.00 81.69 988 VAL A CA 1
ATOM 7623 C C . VAL A 1 988 ? -4.386 33.903 -13.785 1.00 81.69 988 VAL A C 1
ATOM 7625 O O . VAL A 1 988 ? -3.271 33.603 -13.364 1.00 81.69 988 VAL A O 1
ATOM 7628 N N . ARG A 1 989 ? -4.833 35.160 -13.798 1.00 86.81 989 ARG A N 1
ATOM 7629 C CA . ARG A 1 989 ? -3.954 36.317 -13.619 1.00 86.81 989 ARG A CA 1
ATOM 7630 C C . ARG A 1 989 ? -4.563 37.402 -12.744 1.00 86.81 989 ARG A C 1
ATOM 7632 O O . ARG A 1 989 ? -5.745 37.717 -12.862 1.00 86.81 989 ARG A O 1
ATOM 7639 N N . VAL A 1 990 ? -3.728 38.031 -11.919 1.00 89.62 990 VAL A N 1
ATOM 7640 C CA . VAL A 1 990 ? -4.090 39.173 -11.067 1.00 89.62 990 VAL A CA 1
ATOM 7641 C C . VAL A 1 990 ? -3.074 40.302 -11.217 1.00 89.62 990 VAL A C 1
ATOM 7643 O O . VAL A 1 990 ? -1.875 40.060 -11.333 1.00 89.62 990 VAL A O 1
ATOM 7646 N N . SER A 1 991 ? -3.548 41.551 -11.248 1.00 88.94 991 SER A N 1
ATOM 7647 C CA . SER A 1 991 ? -2.663 42.722 -11.292 1.00 88.94 991 SER A CA 1
ATOM 7648 C C . SER A 1 991 ? -1.986 42.933 -9.937 1.00 88.94 991 SER A C 1
ATOM 7650 O O . SER A 1 991 ? -2.642 42.852 -8.899 1.00 88.94 991 SER A O 1
ATOM 7652 N N . TYR A 1 992 ? -0.682 43.209 -9.957 1.00 88.12 992 TYR A N 1
ATOM 7653 C CA . TYR A 1 992 ? 0.168 43.298 -8.772 1.00 88.12 992 TYR A CA 1
ATOM 7654 C C . TYR A 1 992 ? 0.895 44.646 -8.696 1.00 88.12 992 TYR A C 1
ATOM 7656 O O . TYR A 1 992 ? 2.106 44.727 -8.885 1.00 88.12 992 TYR A O 1
ATOM 7664 N N . GLY A 1 993 ? 0.137 45.716 -8.444 1.00 87.06 993 GLY A N 1
ATOM 7665 C CA . GLY A 1 993 ? 0.694 47.039 -8.149 1.00 87.06 993 GLY A CA 1
ATOM 7666 C C . GLY A 1 993 ? 1.732 47.522 -9.165 1.00 87.06 993 GLY A C 1
ATOM 7667 O O . GLY A 1 993 ? 1.429 47.637 -10.353 1.00 87.06 993 GLY A O 1
ATOM 7668 N N . ASN A 1 994 ? 2.940 47.812 -8.670 1.00 86.88 994 ASN A N 1
ATOM 7669 C CA . ASN A 1 994 ? 4.042 48.398 -9.436 1.00 86.88 994 ASN A CA 1
ATOM 7670 C C . ASN A 1 994 ? 5.091 47.380 -9.900 1.00 86.88 994 ASN A C 1
ATOM 7672 O O . ASN A 1 994 ? 5.791 47.653 -10.863 1.00 86.88 994 ASN A O 1
ATOM 7676 N N . ALA A 1 995 ? 5.272 46.253 -9.211 1.00 90.12 995 ALA A N 1
ATOM 7677 C CA . ALA A 1 995 ? 6.169 45.185 -9.655 1.00 90.12 995 ALA A CA 1
ATOM 7678 C C . ALA A 1 995 ? 5.915 43.902 -8.863 1.00 90.12 995 ALA A C 1
ATOM 7680 O O . ALA A 1 995 ? 5.806 43.964 -7.643 1.00 90.12 995 ALA A O 1
ATOM 7681 N N . ALA A 1 996 ? 5.896 42.747 -9.533 1.00 94.50 996 ALA A N 1
ATOM 7682 C CA . ALA A 1 996 ? 5.899 41.419 -8.913 1.00 94.50 996 ALA A CA 1
ATOM 7683 C C . ALA A 1 996 ? 7.282 40.776 -9.106 1.00 94.50 996 ALA A C 1
ATOM 7685 O O . ALA A 1 996 ? 7.527 40.127 -10.122 1.00 94.50 996 ALA A O 1
ATOM 7686 N N . TYR A 1 997 ? 8.201 41.006 -8.164 1.00 95.62 997 TYR A N 1
ATOM 7687 C CA . TYR A 1 997 ? 9.605 40.598 -8.290 1.00 95.62 997 TYR A CA 1
ATOM 7688 C C . TYR A 1 997 ? 9.840 39.118 -7.999 1.00 95.62 997 TYR A C 1
ATOM 7690 O O . TYR A 1 997 ? 10.727 38.517 -8.597 1.00 95.62 997 TYR A O 1
ATOM 7698 N N . SER A 1 998 ? 9.063 38.528 -7.091 1.00 96.62 998 SER A N 1
ATOM 7699 C CA . SER A 1 998 ? 9.275 37.159 -6.627 1.00 96.62 998 SER A CA 1
ATOM 7700 C C . SER A 1 998 ? 7.952 36.431 -6.463 1.00 96.62 998 SER A C 1
ATOM 7702 O O . SER A 1 998 ? 7.005 36.978 -5.899 1.00 96.62 998 SER A O 1
ATOM 7704 N N . VAL A 1 999 ? 7.898 35.196 -6.958 1.00 97.12 999 VAL A N 1
ATOM 7705 C CA . VAL A 1 999 ? 6.815 34.251 -6.694 1.00 97.12 999 VAL A CA 1
ATOM 7706 C C . VAL A 1 999 ? 7.380 32.977 -6.079 1.00 97.12 999 VAL A C 1
ATOM 7708 O O . VAL A 1 999 ? 8.501 32.567 -6.383 1.00 97.12 999 VAL A O 1
ATOM 7711 N N . ASP A 1 1000 ? 6.608 32.355 -5.199 1.00 95.56 1000 ASP A N 1
ATOM 7712 C CA . ASP A 1 1000 ? 6.956 31.069 -4.602 1.00 95.56 1000 ASP A CA 1
ATOM 7713 C C . ASP A 1 1000 ? 5.683 30.286 -4.290 1.00 95.56 1000 ASP A C 1
ATOM 7715 O O . ASP A 1 1000 ? 4.650 30.867 -3.936 1.00 95.56 1000 ASP A O 1
ATOM 7719 N N . TRP A 1 1001 ? 5.739 28.967 -4.437 1.00 90.88 1001 TRP A N 1
ATOM 7720 C CA . TRP A 1 1001 ? 4.624 28.107 -4.066 1.00 90.88 1001 TRP A CA 1
ATOM 7721 C C . TRP A 1 1001 ? 4.774 27.651 -2.629 1.00 90.88 1001 TRP A C 1
ATOM 7723 O O . TRP A 1 1001 ? 5.849 27.271 -2.176 1.00 90.88 1001 TRP A O 1
ATOM 7733 N N . PHE A 1 1002 ? 3.657 27.622 -1.919 1.00 85.62 1002 PHE A N 1
ATOM 7734 C CA . PHE A 1 1002 ? 3.592 26.878 -0.677 1.00 85.62 1002 PHE A CA 1
ATOM 7735 C C . PHE A 1 1002 ? 3.781 25.384 -0.969 1.00 85.62 1002 PHE A C 1
ATOM 7737 O O . PHE A 1 1002 ? 3.312 24.902 -1.997 1.00 85.62 1002 PHE A O 1
ATOM 7744 N N . ASN A 1 1003 ? 4.427 24.631 -0.074 1.00 73.38 1003 ASN A N 1
ATOM 7745 C CA . ASN A 1 1003 ? 4.808 23.232 -0.331 1.00 73.38 1003 ASN A CA 1
ATOM 7746 C C . ASN A 1 1003 ? 3.638 22.273 -0.583 1.00 73.38 1003 ASN A C 1
ATOM 7748 O O . ASN A 1 1003 ? 3.818 21.225 -1.201 1.00 73.38 1003 ASN A O 1
ATOM 7752 N N . ASP A 1 1004 ? 2.437 22.623 -0.129 1.00 65.62 1004 ASP A N 1
ATOM 7753 C CA . ASP A 1 1004 ? 1.229 21.864 -0.454 1.00 65.62 1004 ASP A CA 1
ATOM 7754 C C . ASP A 1 1004 ? 0.609 22.242 -1.811 1.00 65.62 1004 ASP A C 1
ATOM 7756 O O . ASP A 1 1004 ? -0.403 21.663 -2.190 1.00 65.62 1004 ASP A O 1
ATOM 7760 N N . GLY A 1 1005 ? 1.197 23.246 -2.476 1.00 75.62 1005 GLY A N 1
ATOM 7761 C CA . GLY A 1 1005 ? 0.881 23.863 -3.759 1.00 75.62 1005 GLY A CA 1
ATOM 7762 C C . GLY A 1 1005 ? -0.519 24.470 -3.902 1.00 75.62 1005 GLY A C 1
ATOM 7763 O O . GLY A 1 1005 ? -0.971 24.655 -5.028 1.00 75.62 1005 GLY A O 1
ATOM 7764 N N . ARG A 1 1006 ? -1.225 24.764 -2.807 1.00 76.62 1006 ARG A N 1
ATOM 7765 C CA . ARG A 1 1006 ? -2.535 25.443 -2.815 1.00 76.62 1006 ARG A CA 1
ATOM 7766 C C . ARG A 1 1006 ? -2.435 26.961 -2.760 1.00 76.62 1006 ARG A C 1
ATOM 7768 O O . ARG A 1 1006 ? -3.437 27.630 -2.995 1.00 76.62 1006 ARG A O 1
ATOM 7775 N N . TYR A 1 1007 ? -1.269 27.499 -2.423 1.00 86.56 1007 TYR A N 1
ATOM 7776 C CA . TYR A 1 1007 ? -1.061 28.937 -2.303 1.00 86.56 1007 TYR A CA 1
ATOM 7777 C C . TYR A 1 1007 ? 0.192 29.359 -3.043 1.00 86.56 1007 TYR A C 1
ATOM 7779 O O . TYR A 1 1007 ? 1.197 28.647 -3.033 1.00 86.56 1007 TYR A O 1
ATOM 7787 N N . ILE A 1 1008 ? 0.124 30.550 -3.620 1.00 92.88 1008 ILE A N 1
ATOM 7788 C CA . ILE A 1 1008 ? 1.294 31.276 -4.091 1.00 92.88 1008 ILE A CA 1
ATOM 7789 C C . ILE A 1 1008 ? 1.522 32.468 -3.178 1.00 92.88 1008 ILE A C 1
ATOM 7791 O O . ILE A 1 1008 ? 0.569 33.099 -2.716 1.00 92.88 1008 ILE A O 1
ATOM 7795 N N . ILE A 1 1009 ? 2.781 32.795 -2.941 1.00 95.62 1009 ILE A N 1
ATOM 7796 C CA . ILE A 1 1009 ? 3.167 34.081 -2.381 1.00 95.62 1009 ILE A CA 1
ATOM 7797 C C . ILE A 1 1009 ? 3.803 34.918 -3.475 1.00 95.62 1009 ILE A C 1
ATOM 7799 O O . ILE A 1 1009 ? 4.564 34.412 -4.296 1.00 95.62 1009 ILE A O 1
ATOM 7803 N N . VAL A 1 1010 ? 3.459 36.198 -3.486 1.00 97.00 1010 VAL A N 1
ATOM 7804 C CA . VAL A 1 1010 ? 4.016 37.195 -4.388 1.00 97.00 1010 VAL A CA 1
ATOM 7805 C C . VAL A 1 1010 ? 4.664 38.273 -3.533 1.00 97.00 1010 VAL A C 1
ATOM 7807 O O . VAL A 1 1010 ? 4.050 38.765 -2.587 1.00 97.00 1010 VAL A O 1
ATOM 7810 N N . GLY A 1 1011 ? 5.910 38.606 -3.850 1.00 96.44 1011 GLY A N 1
ATOM 7811 C CA . GLY A 1 1011 ? 6.680 39.697 -3.265 1.00 96.44 1011 GLY A CA 1
ATOM 7812 C C . GLY A 1 1011 ? 6.980 40.748 -4.326 1.00 96.44 1011 GLY A C 1
ATOM 7813 O O . GLY A 1 1011 ? 7.312 40.410 -5.466 1.00 96.44 1011 GLY A O 1
ATOM 7814 N N . GLY A 1 1012 ? 6.844 42.023 -3.976 1.00 94.75 1012 GLY A N 1
ATOM 7815 C CA . GLY A 1 1012 ? 7.090 43.106 -4.912 1.00 94.75 1012 GLY A CA 1
ATOM 7816 C C . GLY A 1 1012 ? 6.966 44.508 -4.323 1.00 94.75 1012 GLY A C 1
ATOM 7817 O O . GLY A 1 1012 ? 7.089 44.691 -3.115 1.00 94.75 1012 GLY A O 1
ATOM 7818 N N . ASP A 1 1013 ? 6.710 45.490 -5.190 1.00 92.12 1013 ASP A N 1
ATOM 7819 C CA . ASP A 1 1013 ? 6.321 46.858 -4.817 1.00 92.12 1013 ASP A CA 1
ATOM 7820 C C . ASP A 1 1013 ? 4.825 47.018 -5.095 1.00 92.12 1013 ASP A C 1
ATOM 7822 O O . ASP A 1 1013 ? 4.373 46.995 -6.247 1.00 92.12 1013 ASP A O 1
ATOM 7826 N N . ASN A 1 1014 ? 4.041 47.150 -4.027 1.00 88.38 1014 ASN A N 1
ATOM 7827 C CA . ASN A 1 1014 ? 2.595 47.281 -4.141 1.00 88.38 1014 ASN A CA 1
ATOM 7828 C C . ASN A 1 1014 ? 2.032 48.255 -3.103 1.00 88.38 1014 ASN A C 1
ATOM 7830 O O . ASN A 1 1014 ? 1.007 47.992 -2.471 1.00 88.38 1014 ASN A O 1
ATOM 7834 N N . SER A 1 1015 ? 2.710 49.394 -2.921 1.00 85.94 1015 SER A N 1
ATOM 7835 C CA . SER A 1 1015 ? 2.212 50.519 -2.113 1.00 85.94 1015 SER A CA 1
ATOM 7836 C C . SER A 1 1015 ? 1.692 50.104 -0.722 1.00 85.94 1015 SER A C 1
ATOM 7838 O O . SER A 1 1015 ? 0.633 50.562 -0.286 1.00 85.94 1015 SER A O 1
ATOM 7840 N N . GLY A 1 1016 ? 2.418 49.215 -0.032 1.00 83.31 1016 GLY A N 1
ATOM 7841 C CA . GLY A 1 1016 ? 2.061 48.717 1.301 1.00 83.31 1016 GLY A CA 1
ATOM 7842 C C . GLY A 1 1016 ? 1.366 47.351 1.331 1.00 83.31 1016 GLY A C 1
ATOM 7843 O O . GLY A 1 1016 ? 1.088 46.851 2.417 1.00 83.31 1016 GLY A O 1
ATOM 7844 N N . ASN A 1 1017 ? 1.134 46.719 0.178 1.00 89.25 1017 ASN A N 1
ATOM 7845 C CA . ASN A 1 1017 ? 0.739 45.308 0.043 1.00 89.25 1017 ASN A CA 1
ATOM 7846 C C . ASN A 1 1017 ? 1.862 44.489 -0.614 1.00 89.25 1017 ASN A C 1
ATOM 7848 O O . ASN A 1 1017 ? 1.619 43.651 -1.482 1.00 89.25 1017 ASN A O 1
ATOM 7852 N N . ASP A 1 1018 ? 3.099 44.815 -0.245 1.00 94.12 1018 ASP A N 1
ATOM 7853 C CA . ASP A 1 1018 ? 4.340 44.371 -0.886 1.00 94.12 1018 ASP A CA 1
ATOM 7854 C C . ASP A 1 1018 ? 4.480 42.841 -0.888 1.00 94.12 1018 ASP A C 1
ATOM 7856 O O . ASP A 1 1018 ? 5.098 42.278 -1.788 1.00 94.12 1018 ASP A O 1
ATOM 7860 N N . ILE A 1 1019 ? 3.843 42.163 0.072 1.00 96.00 1019 ILE A N 1
ATOM 7861 C CA . ILE A 1 1019 ? 3.731 40.707 0.147 1.00 96.00 1019 ILE A CA 1
ATOM 7862 C C . ILE A 1 1019 ? 2.253 40.321 0.109 1.00 96.00 1019 ILE A C 1
ATOM 7864 O O . ILE A 1 1019 ? 1.471 40.781 0.942 1.00 96.00 1019 ILE A O 1
ATOM 7868 N N . THR A 1 1020 ? 1.862 39.442 -0.811 1.00 95.94 1020 THR A N 1
ATOM 7869 C CA . THR A 1 1020 ? 0.490 38.919 -0.893 1.00 95.94 1020 THR A CA 1
ATOM 7870 C C . THR A 1 1020 ? 0.488 37.409 -1.062 1.00 95.94 1020 THR A C 1
ATOM 7872 O O . THR A 1 1020 ? 1.217 36.882 -1.898 1.00 95.94 1020 THR A O 1
ATOM 7875 N N . ILE A 1 1021 ? -0.375 36.715 -0.318 1.00 94.75 1021 ILE A N 1
ATOM 7876 C CA . ILE A 1 1021 ? -0.654 35.291 -0.529 1.00 94.75 1021 ILE A CA 1
ATOM 7877 C C . ILE A 1 1021 ? -1.966 35.155 -1.296 1.00 94.75 1021 ILE A C 1
ATOM 7879 O O . ILE A 1 1021 ? -3.004 35.647 -0.845 1.00 94.75 1021 ILE A O 1
ATOM 7883 N N . TYR A 1 10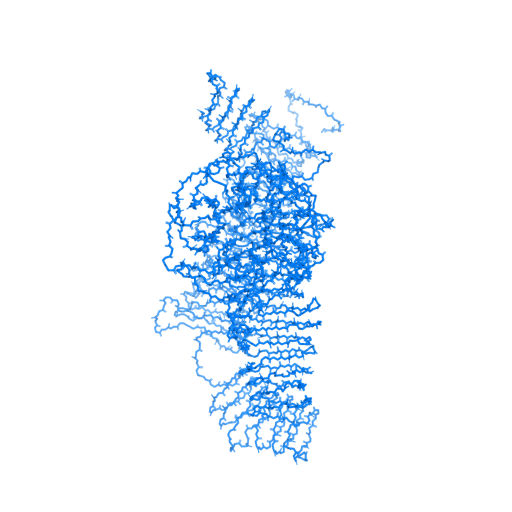22 ? -1.930 34.452 -2.428 1.00 92.44 1022 TYR A N 1
ATOM 7884 C CA . TYR A 1 1022 ? -3.114 34.111 -3.213 1.00 92.44 1022 TYR A CA 1
ATOM 7885 C C . TYR A 1 1022 ? -3.423 32.618 -3.135 1.00 92.44 1022 TYR A C 1
ATOM 7887 O O . TYR A 1 1022 ? -2.524 31.778 -3.110 1.00 92.44 1022 TYR A O 1
ATOM 7895 N N . GLN A 1 1023 ? -4.713 32.297 -3.161 1.00 88.00 1023 GLN A N 1
ATOM 7896 C CA . GLN A 1 1023 ? -5.228 30.958 -3.415 1.00 88.00 1023 GLN A CA 1
ATOM 7897 C C . GLN A 1 1023 ? -5.794 30.902 -4.846 1.00 88.00 1023 GLN A C 1
ATOM 7899 O O . GLN A 1 1023 ? -6.647 31.731 -5.182 1.00 88.00 1023 GLN A O 1
ATOM 7904 N N . PRO A 1 1024 ? -5.369 29.949 -5.693 1.00 81.31 1024 PRO A N 1
ATOM 7905 C CA . PRO A 1 1024 ? -5.951 29.755 -7.017 1.00 81.31 1024 PRO A CA 1
ATOM 7906 C C . PRO A 1 1024 ? -7.377 29.204 -6.913 1.00 81.31 1024 PRO A C 1
ATOM 7908 O O . PRO A 1 1024 ? -7.607 28.167 -6.292 1.00 81.31 1024 PRO A O 1
ATOM 7911 N N . ASP A 1 1025 ? -8.327 29.888 -7.544 1.00 74.62 1025 ASP A N 1
ATOM 7912 C CA . ASP A 1 1025 ? -9.679 29.402 -7.810 1.00 74.62 1025 ASP A CA 1
ATOM 7913 C C . ASP A 1 1025 ? -9.761 29.008 -9.286 1.00 74.62 1025 ASP A C 1
ATOM 7915 O O . ASP A 1 1025 ? -10.020 29.821 -10.178 1.00 74.62 1025 ASP A O 1
ATOM 7919 N N . ILE A 1 1026 ? -9.447 27.739 -9.526 1.00 66.38 1026 ILE A N 1
ATOM 7920 C CA . ILE A 1 1026 ? -9.311 27.153 -10.859 1.00 66.38 1026 ILE A CA 1
ATOM 7921 C C . ILE A 1 1026 ? -10.673 27.074 -11.559 1.00 66.38 1026 ILE A C 1
ATOM 7923 O O . ILE A 1 1026 ? -10.752 27.305 -12.764 1.00 66.38 1026 ILE A O 1
ATOM 7927 N N . ASP A 1 1027 ? -11.746 26.810 -10.809 1.00 63.38 1027 ASP A N 1
ATOM 7928 C CA . ASP A 1 1027 ? -13.099 26.677 -11.356 1.00 63.38 1027 ASP A CA 1
ATOM 7929 C C . ASP A 1 1027 ? -13.624 28.014 -11.895 1.00 63.38 1027 ASP A C 1
ATOM 7931 O O . ASP A 1 1027 ? -14.325 28.055 -12.909 1.00 63.38 1027 ASP A O 1
ATOM 7935 N N . ASN A 1 1028 ? -13.249 29.117 -11.239 1.00 68.44 1028 ASN A N 1
ATOM 7936 C CA . ASN A 1 1028 ? -13.653 30.466 -11.627 1.00 68.44 1028 ASN A CA 1
ATOM 7937 C C . ASN A 1 1028 ? -12.564 31.250 -12.373 1.00 68.44 1028 ASN A C 1
ATOM 7939 O O . ASN A 1 1028 ? -12.764 32.435 -12.648 1.00 68.44 1028 ASN A O 1
ATOM 7943 N N . PHE A 1 1029 ? -11.439 30.610 -12.713 1.00 72.31 1029 PHE A N 1
ATOM 7944 C CA . PHE A 1 1029 ? -10.291 31.226 -13.382 1.00 72.31 1029 PHE A CA 1
ATOM 7945 C C . PHE A 1 1029 ? -9.834 32.535 -12.703 1.00 72.31 1029 PHE A C 1
ATOM 7947 O O . PHE A 1 1029 ? -9.662 33.559 -13.369 1.00 72.31 1029 PHE A O 1
ATOM 7954 N N . ASN A 1 1030 ? -9.662 32.538 -11.372 1.00 81.00 1030 ASN A N 1
ATOM 7955 C CA . ASN A 1 1030 ? -9.221 33.730 -10.630 1.00 81.00 1030 ASN A CA 1
ATOM 7956 C C . ASN A 1 1030 ? -8.232 33.423 -9.482 1.00 81.00 1030 ASN A C 1
ATOM 7958 O O . ASN A 1 1030 ? -8.186 32.310 -8.967 1.00 81.00 1030 ASN A O 1
ATOM 7962 N N . LEU A 1 1031 ? -7.436 34.417 -9.072 1.00 84.69 1031 LEU A N 1
ATOM 7963 C CA . LEU A 1 1031 ? -6.581 34.362 -7.881 1.00 84.69 1031 LEU A CA 1
ATOM 7964 C C . LEU A 1 1031 ? -7.240 35.126 -6.735 1.00 84.69 1031 LEU A C 1
ATOM 7966 O O . LEU A 1 1031 ? -7.424 36.342 -6.796 1.00 84.69 1031 LEU A O 1
ATOM 7970 N N . ILE A 1 1032 ? -7.575 34.412 -5.664 1.00 87.44 1032 ILE A N 1
ATOM 7971 C CA . ILE A 1 1032 ? -8.205 34.989 -4.478 1.00 87.44 1032 ILE A CA 1
ATOM 7972 C C . ILE A 1 1032 ? -7.106 35.433 -3.515 1.00 87.44 1032 ILE A C 1
ATOM 7974 O O . ILE A 1 1032 ? -6.355 34.601 -3.011 1.00 87.44 1032 ILE A O 1
ATOM 7978 N N . SER A 1 1033 ? -7.015 36.737 -3.243 1.00 91.12 1033 SER A N 1
ATOM 7979 C CA . SER A 1 1033 ? -6.122 37.250 -2.198 1.00 91.12 1033 SER A CA 1
ATOM 7980 C C . SER A 1 1033 ? -6.605 36.767 -0.831 1.00 91.12 1033 SER A C 1
ATOM 7982 O O . SER A 1 1033 ? -7.749 37.015 -0.448 1.00 91.12 1033 SER A O 1
ATOM 7984 N N . ILE A 1 1034 ? -5.739 36.046 -0.121 1.00 91.19 1034 ILE A N 1
ATOM 7985 C CA . ILE A 1 1034 ? -5.997 35.541 1.229 1.00 91.19 1034 ILE A CA 1
ATOM 7986 C C . ILE A 1 1034 ? -5.562 36.575 2.262 1.00 91.19 1034 ILE A C 1
ATOM 7988 O O . ILE A 1 1034 ? -6.318 36.894 3.174 1.00 91.19 1034 ILE A O 1
ATOM 7992 N N . THR A 1 1035 ? -4.351 37.109 2.108 1.00 93.00 1035 THR A N 1
ATOM 7993 C CA . THR A 1 1035 ? -3.799 38.143 2.988 1.00 93.00 1035 THR A CA 1
ATOM 7994 C C . THR A 1 1035 ? -2.745 38.975 2.265 1.00 93.00 1035 THR A C 1
ATOM 7996 O O . THR A 1 1035 ? -2.056 38.480 1.368 1.00 93.00 1035 THR A O 1
ATOM 7999 N N . THR A 1 1036 ? -2.610 40.234 2.683 1.00 93.25 1036 THR A N 1
ATOM 8000 C CA . THR A 1 1036 ? -1.566 41.164 2.251 1.00 93.25 1036 THR A CA 1
ATOM 8001 C C . THR A 1 1036 ? -0.808 41.708 3.460 1.00 93.25 1036 THR A C 1
ATOM 8003 O O . THR A 1 1036 ? -1.388 41.955 4.522 1.00 93.25 1036 THR A O 1
ATOM 8006 N N . LYS A 1 1037 ? 0.502 41.924 3.308 1.00 94.25 1037 LYS A N 1
ATOM 8007 C CA . LYS A 1 1037 ? 1.360 42.568 4.308 1.00 94.25 1037 LYS A CA 1
ATOM 8008 C C . LYS A 1 1037 ? 2.258 43.622 3.671 1.00 94.25 1037 LYS A C 1
ATOM 8010 O O . LYS A 1 1037 ? 2.781 43.444 2.573 1.00 94.25 1037 LYS A O 1
ATOM 8015 N N . SER A 1 1038 ? 2.454 44.705 4.417 1.00 91.50 1038 SER A N 1
ATOM 8016 C CA . SER A 1 1038 ? 3.452 45.730 4.119 1.00 91.50 1038 SER A CA 1
ATOM 8017 C C . SER A 1 1038 ? 4.825 45.214 4.534 1.00 91.50 1038 SER A C 1
ATOM 8019 O O . SER A 1 1038 ? 5.016 44.858 5.698 1.00 91.50 1038 SER A O 1
ATOM 8021 N N . PHE A 1 1039 ? 5.767 45.188 3.593 1.00 91.38 1039 PHE A N 1
ATOM 8022 C CA . PHE A 1 1039 ? 7.181 44.968 3.897 1.00 91.38 1039 PHE A CA 1
ATOM 8023 C C . PHE A 1 1039 ? 7.856 46.298 4.259 1.00 91.38 1039 PHE A C 1
ATOM 8025 O O . PHE A 1 1039 ? 8.774 46.336 5.076 1.00 91.38 1039 PHE A O 1
ATOM 8032 N N . GLY A 1 1040 ? 7.344 47.398 3.695 1.00 87.38 1040 GLY A N 1
ATOM 8033 C CA . GLY A 1 1040 ? 7.724 48.778 3.998 1.00 87.38 1040 GLY A CA 1
ATOM 8034 C C . GLY A 1 1040 ? 8.045 49.578 2.738 1.00 87.38 1040 GLY A C 1
ATOM 8035 O O . GLY A 1 1040 ? 7.728 50.764 2.671 1.00 87.38 1040 GLY A O 1
ATOM 8036 N N . ASN A 1 1041 ? 8.629 48.924 1.731 1.00 87.69 1041 ASN A N 1
ATOM 8037 C CA . ASN A 1 1041 ? 8.981 49.536 0.450 1.00 87.69 1041 ASN A CA 1
ATOM 8038 C C . ASN A 1 1041 ? 8.900 48.515 -0.698 1.00 87.69 1041 ASN A C 1
ATOM 8040 O O . ASN A 1 1041 ? 7.908 48.499 -1.413 1.00 87.69 1041 ASN A O 1
ATOM 8044 N N . SER A 1 1042 ? 9.888 47.627 -0.855 1.00 92.12 1042 SER A N 1
ATOM 8045 C CA . SER A 1 1042 ? 9.857 46.590 -1.899 1.00 92.12 1042 SER A CA 1
ATOM 8046 C C . SER A 1 1042 ? 10.401 45.266 -1.380 1.00 92.12 1042 SER A C 1
ATOM 8048 O O . SER A 1 1042 ? 11.532 45.224 -0.894 1.00 92.12 1042 SER A O 1
ATOM 8050 N N . ALA A 1 1043 ? 9.608 44.198 -1.496 1.00 95.62 1043 ALA A N 1
ATOM 8051 C CA . ALA A 1 1043 ? 10.018 42.827 -1.198 1.00 95.62 1043 ALA A CA 1
ATOM 8052 C C . ALA A 1 1043 ? 10.538 42.154 -2.481 1.00 95.62 1043 ALA A C 1
ATOM 8054 O O . ALA A 1 1043 ? 9.759 41.714 -3.324 1.00 95.62 1043 ALA A O 1
ATOM 8055 N N . LYS A 1 1044 ? 11.862 42.083 -2.647 1.00 94.88 1044 LYS A N 1
ATOM 8056 C CA . LYS A 1 1044 ? 12.506 41.552 -3.862 1.00 94.88 1044 LYS A CA 1
ATOM 8057 C C . LYS A 1 1044 ? 12.528 40.029 -3.924 1.00 94.88 1044 LYS A C 1
ATOM 8059 O O . LYS A 1 1044 ? 12.519 39.475 -5.015 1.00 94.88 1044 LYS A O 1
ATOM 8064 N N . SER A 1 1045 ? 12.548 39.365 -2.772 1.00 96.56 1045 SER A N 1
ATOM 8065 C CA . SER A 1 1045 ? 12.571 37.907 -2.667 1.00 96.56 1045 SER A CA 1
ATOM 8066 C C . SER A 1 1045 ? 11.670 37.464 -1.524 1.00 96.56 1045 SER A C 1
ATOM 8068 O O . SER A 1 1045 ? 11.857 37.903 -0.390 1.00 96.56 1045 SER A O 1
ATOM 8070 N N . VAL A 1 1046 ? 10.716 36.579 -1.810 1.00 97.38 1046 VAL A N 1
ATOM 8071 C CA . VAL A 1 1046 ? 9.851 35.935 -0.813 1.00 97.38 1046 VAL A CA 1
ATOM 8072 C C . VAL A 1 1046 ? 9.957 34.421 -0.941 1.00 97.38 1046 VAL A C 1
ATOM 8074 O O . VAL A 1 1046 ? 9.948 33.902 -2.054 1.00 97.38 1046 VAL A O 1
ATOM 8077 N N . LYS A 1 1047 ? 10.080 33.714 0.186 1.00 96.00 1047 LYS A N 1
ATOM 8078 C CA . LYS A 1 1047 ? 10.159 32.248 0.228 1.00 96.00 1047 LYS A CA 1
ATOM 8079 C C . LYS A 1 1047 ? 9.373 31.663 1.388 1.00 96.00 1047 LYS A C 1
ATOM 8081 O O . LYS A 1 1047 ? 9.538 32.101 2.532 1.00 96.00 1047 LYS A O 1
ATOM 8086 N N . PHE A 1 1048 ? 8.560 30.649 1.110 1.00 92.94 1048 PHE A N 1
ATOM 8087 C CA . PHE A 1 1048 ? 7.996 29.812 2.164 1.00 92.94 1048 PHE A CA 1
ATOM 8088 C C . PHE A 1 1048 ? 9.092 28.941 2.788 1.00 92.94 1048 PHE A C 1
ATOM 8090 O O . PHE A 1 1048 ? 10.020 28.496 2.114 1.00 92.94 1048 PHE A O 1
ATOM 8097 N N . SER A 1 1049 ? 8.997 28.697 4.094 1.00 86.62 1049 SER A N 1
ATOM 8098 C CA . SER A 1 1049 ? 9.795 27.662 4.745 1.00 86.62 1049 SER A CA 1
ATOM 8099 C C . SER A 1 1049 ? 9.255 26.278 4.390 1.00 86.62 1049 SER A C 1
ATOM 8101 O O . SER A 1 1049 ? 8.054 26.087 4.175 1.00 86.62 1049 SER A O 1
ATOM 8103 N N . ASN A 1 1050 ? 10.137 25.276 4.379 1.00 75.00 1050 ASN A N 1
ATOM 8104 C CA . ASN A 1 1050 ? 9.752 23.933 3.953 1.00 75.00 1050 ASN A CA 1
ATOM 8105 C C . ASN A 1 1050 ? 8.739 23.239 4.879 1.00 75.00 1050 ASN A C 1
ATOM 8107 O O . ASN A 1 1050 ? 7.962 22.394 4.432 1.00 75.00 1050 ASN A O 1
ATOM 8111 N N . ASP A 1 1051 ? 8.750 23.595 6.162 1.00 64.31 1051 ASP A N 1
ATOM 8112 C CA . ASP A 1 1051 ? 7.805 23.122 7.177 1.00 64.31 1051 ASP A CA 1
ATOM 8113 C C . ASP A 1 1051 ? 6.448 23.837 7.127 1.00 64.31 1051 ASP A C 1
ATOM 8115 O O . ASP A 1 1051 ? 5.541 23.492 7.887 1.00 64.31 1051 ASP A O 1
ATOM 8119 N N . ALA A 1 1052 ? 6.291 24.796 6.207 1.00 66.69 1052 ALA A N 1
ATOM 8120 C CA . ALA A 1 1052 ? 5.052 25.513 5.969 1.00 66.69 1052 ALA A CA 1
ATOM 8121 C C . ALA A 1 1052 ? 4.611 26.444 7.125 1.00 66.69 1052 ALA A C 1
ATOM 8123 O O . ALA A 1 1052 ? 3.451 26.866 7.179 1.00 66.69 1052 ALA A O 1
ATOM 8124 N N . ILE A 1 1053 ? 5.525 26.786 8.040 1.00 77.88 1053 ILE A N 1
ATOM 8125 C CA . ILE A 1 1053 ? 5.235 27.618 9.219 1.00 77.88 1053 ILE A CA 1
ATOM 8126 C C . ILE A 1 1053 ? 5.597 29.088 8.988 1.00 77.88 1053 ILE A C 1
ATOM 8128 O O . ILE A 1 1053 ? 4.962 29.971 9.567 1.00 77.88 1053 ILE A O 1
ATOM 8132 N N . TYR A 1 1054 ? 6.586 29.375 8.143 1.00 89.94 1054 TYR A N 1
ATOM 8133 C CA . TYR A 1 1054 ? 7.173 30.703 8.022 1.00 89.94 1054 TYR A CA 1
ATOM 8134 C C . TYR A 1 1054 ? 7.254 31.187 6.574 1.00 89.94 1054 TYR A C 1
ATOM 8136 O O . TYR A 1 1054 ? 7.308 30.415 5.618 1.00 89.94 1054 TYR A O 1
ATOM 8144 N N . VAL A 1 1055 ? 7.289 32.507 6.427 1.00 95.81 1055 VAL A N 1
ATOM 8145 C CA . VAL A 1 1055 ? 7.630 33.217 5.195 1.00 95.81 1055 VAL A CA 1
ATOM 8146 C C . VAL A 1 1055 ? 8.846 34.078 5.485 1.00 95.81 1055 VAL A C 1
ATOM 8148 O O . VAL A 1 1055 ? 8.847 34.835 6.453 1.00 95.81 1055 VAL A O 1
ATOM 8151 N N . LEU A 1 1056 ? 9.859 33.992 4.631 1.00 97.06 1056 LEU A N 1
ATOM 8152 C CA . LEU A 1 1056 ? 11.029 34.859 4.648 1.00 97.06 1056 LEU A CA 1
ATOM 8153 C C . LEU A 1 1056 ? 10.918 35.862 3.509 1.00 97.06 1056 LEU A C 1
ATOM 8155 O O . LEU A 1 1056 ? 10.708 35.469 2.364 1.00 97.06 1056 LEU A O 1
ATOM 8159 N N . ALA A 1 1057 ? 11.080 37.139 3.828 1.00 96.94 1057 ALA A N 1
ATOM 8160 C CA . ALA A 1 1057 ? 11.106 38.220 2.859 1.00 96.94 1057 ALA A CA 1
ATOM 8161 C C . ALA A 1 1057 ? 12.407 39.012 2.985 1.00 96.94 1057 ALA A C 1
ATOM 8163 O O . ALA A 1 1057 ? 12.833 39.347 4.091 1.00 96.94 1057 ALA A O 1
ATOM 8164 N N . GLY A 1 1058 ? 13.014 39.324 1.845 1.00 96.31 1058 GLY A N 1
ATOM 8165 C CA . GLY A 1 1058 ? 14.162 40.213 1.731 1.00 96.31 1058 GLY A CA 1
ATOM 8166 C C . GLY A 1 1058 ? 13.917 41.273 0.664 1.00 96.31 1058 GLY A C 1
ATOM 8167 O O . GLY A 1 1058 ? 13.301 40.992 -0.369 1.00 96.31 1058 GLY A O 1
ATOM 8168 N N . GLY A 1 1059 ? 14.383 42.494 0.901 1.00 94.56 1059 GLY A N 1
ATOM 8169 C CA . GLY A 1 1059 ? 14.224 43.577 -0.061 1.00 94.56 1059 GLY A CA 1
ATOM 8170 C C . GLY A 1 1059 ? 14.888 44.884 0.353 1.00 94.56 1059 GLY A C 1
ATOM 8171 O O . GLY A 1 1059 ? 15.859 44.886 1.104 1.00 94.56 1059 GLY A O 1
ATOM 8172 N N . ASP A 1 1060 ? 14.367 45.997 -0.162 1.00 88.25 1060 ASP A N 1
ATOM 8173 C CA . ASP A 1 1060 ? 14.920 47.336 0.071 1.00 88.25 1060 ASP A CA 1
ATOM 8174 C C . ASP A 1 1060 ? 14.142 48.040 1.190 1.00 88.25 1060 ASP A C 1
ATOM 8176 O O . ASP A 1 1060 ? 13.260 48.848 0.902 1.00 88.25 1060 ASP A O 1
ATOM 8180 N N . ASN A 1 1061 ? 14.426 47.749 2.460 1.00 80.19 1061 ASN A N 1
ATOM 8181 C CA . ASN A 1 1061 ? 13.677 48.314 3.583 1.00 80.19 1061 ASN A CA 1
ATOM 8182 C C . ASN A 1 1061 ? 14.586 48.631 4.772 1.00 80.19 1061 ASN A C 1
ATOM 8184 O O . ASN A 1 1061 ? 14.689 47.848 5.706 1.00 80.19 1061 ASN A O 1
ATOM 8188 N N . SER A 1 1062 ? 15.190 49.819 4.800 1.00 72.69 1062 SER A N 1
ATOM 8189 C CA . SER A 1 1062 ? 16.045 50.210 5.927 1.00 72.69 1062 SER A CA 1
ATOM 8190 C C . SER A 1 1062 ? 15.212 50.640 7.153 1.00 72.69 1062 SER A C 1
ATOM 8192 O O . SER A 1 1062 ? 14.306 51.469 7.012 1.00 72.69 1062 SER A O 1
ATOM 8194 N N . PRO A 1 1063 ? 15.516 50.145 8.372 1.00 75.38 1063 PRO A N 1
ATOM 8195 C CA . PRO A 1 1063 ? 16.644 49.272 8.718 1.00 75.38 1063 PRO A CA 1
ATOM 8196 C C . PRO A 1 1063 ? 16.296 47.772 8.775 1.00 75.38 1063 PRO A C 1
ATOM 8198 O O . PRO A 1 1063 ? 17.080 47.010 9.300 1.00 75.38 1063 PRO A O 1
ATOM 8201 N N . ASN A 1 1064 ? 15.118 47.318 8.347 1.00 84.88 1064 ASN A N 1
ATOM 8202 C CA . ASN A 1 1064 ? 14.701 45.911 8.440 1.00 84.88 1064 ASN A CA 1
ATOM 8203 C C . ASN A 1 1064 ? 14.618 45.264 7.047 1.00 84.88 1064 ASN A C 1
ATOM 8205 O O . ASN A 1 1064 ? 13.518 44.955 6.569 1.00 84.88 1064 ASN A O 1
ATOM 8209 N N . ASP A 1 1065 ? 15.779 45.083 6.411 1.00 90.56 1065 ASP A N 1
ATOM 8210 C CA . ASP A 1 1065 ? 15.917 44.591 5.032 1.00 90.56 1065 ASP A CA 1
ATOM 8211 C C . ASP A 1 1065 ? 15.601 43.090 4.888 1.00 90.56 1065 ASP A C 1
ATOM 8213 O O . ASP A 1 1065 ? 15.412 42.596 3.774 1.00 90.56 1065 ASP A O 1
ATOM 8217 N N . VAL A 1 1066 ? 15.498 42.367 6.011 1.00 95.50 1066 VAL A N 1
ATOM 8218 C CA . VAL A 1 1066 ? 15.008 40.983 6.091 1.00 95.50 1066 VAL A CA 1
ATOM 8219 C C . VAL A 1 1066 ? 13.932 40.875 7.169 1.00 95.50 1066 VAL A C 1
ATOM 8221 O O . VAL A 1 1066 ? 14.120 41.355 8.290 1.00 95.50 1066 VAL A O 1
ATOM 8224 N N . GLN A 1 1067 ? 12.816 40.215 6.852 1.00 96.38 1067 GLN A N 1
ATOM 8225 C CA . GLN A 1 1067 ? 11.729 39.933 7.794 1.00 96.38 1067 GLN A CA 1
ATOM 8226 C C . GLN A 1 1067 ? 11.255 38.481 7.677 1.00 96.38 1067 GLN A C 1
ATOM 8228 O O . GLN A 1 1067 ? 11.182 37.922 6.583 1.00 96.38 1067 GLN A O 1
ATOM 8233 N N . VAL A 1 1068 ? 10.907 37.884 8.817 1.00 96.69 1068 VAL A N 1
ATOM 8234 C CA . VAL A 1 1068 ? 10.259 36.570 8.907 1.00 96.69 1068 VAL A CA 1
ATOM 8235 C C . VAL A 1 1068 ? 8.845 36.761 9.436 1.00 96.69 1068 VAL A C 1
ATOM 8237 O O . VAL A 1 1068 ? 8.650 37.400 10.469 1.00 96.69 1068 VAL A O 1
ATOM 8240 N N . TYR A 1 1069 ? 7.864 36.175 8.761 1.00 94.81 1069 TYR A N 1
ATOM 8241 C CA . TYR A 1 1069 ? 6.465 36.147 9.183 1.00 94.81 1069 TYR A CA 1
ATOM 8242 C C . TYR A 1 1069 ? 6.058 34.717 9.508 1.00 94.81 1069 TYR A C 1
ATOM 8244 O O . TYR A 1 1069 ? 6.487 33.779 8.840 1.00 94.81 1069 TYR A O 1
ATOM 8252 N N . GLN A 1 1070 ? 5.194 34.547 10.502 1.00 90.44 1070 GLN A N 1
ATOM 8253 C CA . GLN A 1 1070 ? 4.535 33.275 10.755 1.00 90.44 1070 GLN A CA 1
ATOM 8254 C C . GLN A 1 1070 ? 3.273 33.167 9.898 1.00 90.44 1070 GLN A C 1
ATOM 8256 O O . GLN A 1 1070 ? 2.457 34.091 9.857 1.00 90.44 1070 GLN A O 1
ATOM 8261 N N . VAL A 1 1071 ? 3.092 32.023 9.248 1.00 87.38 1071 VAL A N 1
ATOM 8262 C CA . VAL A 1 1071 ? 1.870 31.669 8.529 1.00 87.38 1071 VAL A CA 1
ATOM 8263 C C . VAL A 1 1071 ? 0.801 31.282 9.543 1.00 87.38 1071 VAL A C 1
ATOM 8265 O O . VAL A 1 1071 ? 0.957 30.318 10.292 1.00 87.38 1071 VAL A O 1
ATOM 8268 N N . GLN A 1 1072 ? -0.302 32.027 9.572 1.00 81.56 1072 GLN A N 1
ATOM 8269 C CA . GLN A 1 1072 ? -1.457 31.696 10.398 1.00 81.56 1072 GLN A CA 1
ATOM 8270 C C . GLN A 1 1072 ? -2.385 30.788 9.599 1.00 81.56 1072 GLN A C 1
ATOM 8272 O O . GLN A 1 1072 ? -2.846 31.147 8.512 1.00 81.56 1072 GLN A O 1
ATOM 8277 N N . GLN A 1 1073 ? -2.652 29.599 10.137 1.00 73.62 1073 GLN A N 1
ATOM 8278 C CA . GLN A 1 1073 ? -3.489 28.594 9.495 1.00 73.62 1073 GLN A CA 1
ATOM 8279 C C . GLN A 1 1073 ? -4.739 28.307 10.335 1.00 73.62 1073 GLN A C 1
ATOM 8281 O O . GLN A 1 1073 ? -4.678 28.271 11.562 1.00 73.62 1073 GLN A O 1
ATOM 8286 N N . GLY A 1 1074 ? -5.873 28.096 9.670 1.00 61.03 1074 GLY A N 1
ATOM 8287 C CA . GLY A 1 1074 ? -7.174 27.835 10.284 1.00 61.03 1074 GLY A CA 1
ATOM 8288 C C . GLY A 1 1074 ? -7.879 26.604 9.699 1.00 61.03 1074 GLY A C 1
ATOM 8289 O O . GLY A 1 1074 ? -7.448 26.054 8.676 1.00 61.03 1074 GLY A O 1
ATOM 8290 N N . PRO A 1 1075 ? -8.962 26.134 10.344 1.00 49.81 1075 PRO A N 1
ATOM 8291 C CA . PRO A 1 1075 ? -9.735 24.998 9.858 1.00 49.81 1075 PRO A CA 1
ATOM 8292 C C . PRO A 1 1075 ? -10.381 25.306 8.500 1.00 49.81 1075 PRO A C 1
ATOM 8294 O O . PRO A 1 1075 ? -10.921 26.386 8.278 1.00 49.81 1075 PRO A O 1
ATOM 8297 N N . ASP A 1 1076 ? -10.346 24.330 7.592 1.00 49.62 1076 ASP A N 1
ATOM 8298 C CA . ASP A 1 1076 ? -11.125 24.376 6.351 1.00 49.62 1076 ASP A CA 1
ATOM 8299 C C . ASP A 1 1076 ? -12.594 24.063 6.676 1.00 49.62 1076 ASP A C 1
ATOM 8301 O O . ASP A 1 1076 ? -12.905 22.956 7.130 1.00 49.62 1076 ASP A O 1
ATOM 8305 N N . THR A 1 1077 ? -13.468 25.056 6.498 1.00 46.94 1077 THR A N 1
ATOM 8306 C CA . THR A 1 1077 ? -14.898 25.007 6.841 1.00 46.94 1077 THR A CA 1
ATOM 8307 C C . THR A 1 1077 ? -15.776 24.456 5.712 1.00 46.94 1077 THR A C 1
ATOM 8309 O O . THR A 1 1077 ? -16.991 24.352 5.876 1.00 46.94 1077 THR A O 1
ATOM 8312 N N . ASN A 1 1078 ? -15.193 24.060 4.574 1.00 46.84 1078 ASN A N 1
ATOM 8313 C CA . ASN A 1 1078 ? -15.952 23.461 3.478 1.00 46.84 1078 ASN A CA 1
ATOM 8314 C C . ASN A 1 1078 ? -16.449 22.049 3.835 1.00 46.84 1078 ASN A C 1
ATOM 8316 O O . ASN A 1 1078 ? -15.687 21.167 4.234 1.00 46.84 1078 ASN A O 1
ATOM 8320 N N . THR A 1 1079 ? -17.746 21.815 3.632 1.00 40.44 1079 THR A N 1
ATOM 8321 C CA . THR A 1 1079 ? -18.519 20.678 4.161 1.00 40.44 1079 THR A CA 1
ATOM 8322 C C . THR A 1 1079 ? -18.203 19.297 3.575 1.00 40.44 1079 THR A C 1
ATOM 8324 O O . THR A 1 1079 ? -18.791 18.325 4.040 1.00 40.44 1079 THR A O 1
ATOM 8327 N N . GLN A 1 1080 ? -17.313 19.147 2.583 1.00 45.22 1080 GLN A N 1
ATOM 8328 C CA . GLN A 1 1080 ? -17.226 17.869 1.848 1.00 45.22 1080 GLN A CA 1
ATOM 8329 C C . GLN A 1 1080 ? -15.859 17.328 1.424 1.00 45.22 1080 GLN A C 1
ATOM 8331 O O . GLN A 1 1080 ? -15.839 16.247 0.835 1.00 45.22 1080 GLN A O 1
ATOM 8336 N N . ALA A 1 1081 ? -14.755 18.003 1.747 1.00 45.00 1081 ALA A N 1
ATOM 8337 C CA . ALA A 1 1081 ? -13.376 17.496 1.770 1.00 45.00 1081 ALA A CA 1
ATOM 8338 C C . ALA A 1 1081 ? -12.406 18.585 1.323 1.00 45.00 1081 ALA A C 1
ATOM 8340 O O . ALA A 1 1081 ? -12.548 19.142 0.237 1.00 45.00 1081 ALA A O 1
ATOM 8341 N N . VAL A 1 1082 ? -11.330 18.751 2.089 1.00 53.62 1082 VAL A N 1
ATOM 8342 C CA . VAL A 1 1082 ? -10.068 19.300 1.577 1.00 53.62 1082 VAL A CA 1
ATOM 8343 C C . VAL A 1 1082 ? -9.726 18.564 0.279 1.00 53.62 1082 VAL A C 1
ATOM 8345 O O . VAL A 1 1082 ? -9.646 17.326 0.287 1.00 53.62 1082 VAL A O 1
ATOM 8348 N N . SER A 1 1083 ? -9.579 19.301 -0.827 1.00 54.09 1083 SER A N 1
ATOM 8349 C CA . SER A 1 1083 ? -9.233 18.782 -2.161 1.00 54.09 1083 SER A CA 1
ATOM 8350 C C . SER A 1 1083 ? -8.118 17.741 -2.088 1.00 54.09 1083 SER A C 1
ATOM 8352 O O . SER A 1 1083 ? -8.273 16.672 -2.646 1.00 54.09 1083 SER A O 1
ATOM 8354 N N . SER A 1 1084 ? -7.130 17.942 -1.221 1.00 67.50 1084 SER A N 1
ATOM 8355 C CA . SER A 1 1084 ? -5.890 17.162 -1.175 1.00 67.50 1084 SER A CA 1
ATOM 8356 C C . SER A 1 1084 ? -5.815 16.001 -0.160 1.00 67.50 1084 SER A C 1
ATOM 8358 O O . SER A 1 1084 ? -4.728 15.475 0.078 1.00 67.50 1084 SER A O 1
ATOM 8360 N N . SER A 1 1085 ? -6.917 15.633 0.510 1.00 75.56 1085 SER A N 1
ATOM 8361 C CA . SER A 1 1085 ? -6.906 14.668 1.640 1.00 75.56 1085 SER A CA 1
ATOM 8362 C C . SER A 1 1085 ? -7.037 13.199 1.232 1.00 75.56 1085 SER A C 1
ATOM 8364 O O . SER A 1 1085 ? -7.538 12.887 0.152 1.00 75.56 1085 SER A O 1
ATOM 8366 N N . ILE A 1 1086 ? -6.654 12.290 2.135 1.00 86.62 1086 ILE A N 1
ATOM 8367 C CA . ILE A 1 1086 ? -7.005 10.865 2.040 1.00 86.62 1086 ILE A CA 1
ATOM 8368 C C . ILE A 1 1086 ? -8.365 10.661 2.714 1.00 86.62 1086 ILE A C 1
ATOM 8370 O O . ILE A 1 1086 ? -8.564 11.105 3.840 1.00 86.62 1086 ILE A O 1
ATOM 8374 N N . ILE A 1 1087 ? -9.303 10.000 2.040 1.00 86.62 1087 ILE A N 1
ATOM 8375 C CA . ILE A 1 1087 ? -10.681 9.807 2.492 1.00 86.62 1087 ILE A CA 1
ATOM 8376 C C . ILE A 1 1087 ? -11.060 8.336 2.376 1.00 86.62 1087 ILE A C 1
ATOM 8378 O O . ILE A 1 1087 ? -10.932 7.733 1.308 1.00 86.62 1087 ILE A O 1
ATOM 8382 N N . PHE A 1 1088 ? -11.586 7.778 3.459 1.00 89.00 1088 PHE A N 1
ATOM 8383 C CA . PHE A 1 1088 ? -12.147 6.434 3.492 1.00 89.00 1088 PHE A CA 1
ATOM 8384 C C . PHE A 1 1088 ? -13.643 6.517 3.781 1.00 89.00 1088 PHE A C 1
ATOM 8386 O O . PHE A 1 1088 ? -14.039 6.943 4.864 1.00 89.00 1088 PHE A O 1
ATOM 8393 N N . GLY A 1 1089 ? -14.455 6.110 2.812 1.00 85.62 1089 GLY A N 1
ATOM 8394 C CA . GLY A 1 1089 ? -15.910 6.170 2.880 1.00 85.62 1089 GLY A CA 1
ATOM 8395 C C . GLY A 1 1089 ? -16.514 7.367 2.146 1.00 85.62 1089 GLY A C 1
ATOM 8396 O O . GLY A 1 1089 ? -15.811 8.248 1.642 1.00 85.62 1089 GLY A O 1
ATOM 8397 N N . ASN A 1 1090 ? -17.843 7.352 2.058 1.00 86.25 1090 ASN A N 1
ATOM 8398 C CA . ASN A 1 1090 ? -18.661 8.479 1.620 1.00 86.25 1090 ASN A CA 1
ATOM 8399 C C . ASN A 1 1090 ? -20.038 8.396 2.298 1.00 86.25 1090 ASN A C 1
ATOM 8401 O O . ASN A 1 1090 ? -20.941 7.703 1.817 1.00 86.25 1090 ASN A O 1
ATOM 8405 N N . SER A 1 1091 ? -20.196 9.079 3.431 1.00 78.94 1091 SER A N 1
ATOM 8406 C CA . SER A 1 1091 ? -21.372 8.931 4.295 1.00 78.94 1091 SER A CA 1
ATOM 8407 C C . SER A 1 1091 ? -22.663 9.456 3.658 1.00 78.94 1091 SER A C 1
ATOM 8409 O O . SER A 1 1091 ? -23.744 8.925 3.914 1.00 78.94 1091 SER A O 1
ATOM 8411 N N . ILE A 1 1092 ? -22.555 10.438 2.759 1.00 82.31 1092 ILE A N 1
ATOM 8412 C CA . ILE A 1 1092 ? -23.685 11.040 2.032 1.00 82.31 1092 ILE A CA 1
ATOM 8413 C C . ILE A 1 1092 ? -24.379 10.022 1.124 1.00 82.31 1092 ILE A C 1
ATOM 8415 O O . ILE A 1 1092 ? -25.594 10.084 0.933 1.00 82.31 1092 ILE A O 1
ATOM 8419 N N . LEU A 1 1093 ? -23.619 9.074 0.569 1.00 83.12 1093 LEU A N 1
ATOM 8420 C CA . LEU A 1 1093 ? -24.146 8.032 -0.312 1.00 83.12 1093 LEU A CA 1
ATOM 8421 C C . LEU A 1 1093 ? -24.674 6.803 0.451 1.00 83.12 1093 LEU A C 1
ATOM 8423 O O . LEU A 1 1093 ? -25.221 5.887 -0.164 1.00 83.12 1093 LEU A O 1
ATOM 8427 N N . GLY A 1 1094 ? -24.557 6.785 1.782 1.00 82.94 1094 GLY A N 1
ATOM 8428 C CA . GLY A 1 1094 ? -25.052 5.712 2.640 1.00 82.94 1094 GLY A CA 1
ATOM 8429 C C . GLY A 1 1094 ? -24.039 4.590 2.909 1.00 82.94 1094 GLY A C 1
ATOM 8430 O O . GLY A 1 1094 ? -22.931 4.560 2.377 1.00 82.94 1094 GLY A O 1
ATOM 8431 N N . SER A 1 1095 ? -24.438 3.621 3.741 1.00 85.12 1095 SER A N 1
ATOM 8432 C CA . SER A 1 1095 ? -23.548 2.590 4.307 1.00 85.12 1095 SER A CA 1
ATOM 8433 C C . SER A 1 1095 ? -22.924 1.622 3.297 1.00 85.12 1095 SER A C 1
ATOM 8435 O O . SER A 1 1095 ? -22.000 0.882 3.637 1.00 85.12 1095 SER A O 1
ATOM 8437 N N . ASP A 1 1096 ? -23.434 1.577 2.067 1.00 85.25 1096 ASP A N 1
ATOM 8438 C CA . ASP A 1 1096 ? -22.871 0.742 1.001 1.00 85.25 1096 ASP A CA 1
ATOM 8439 C C . ASP A 1 1096 ? -21.547 1.288 0.469 1.00 85.25 1096 ASP A C 1
ATOM 8441 O O . ASP A 1 1096 ? -20.774 0.529 -0.109 1.00 85.25 1096 ASP A O 1
ATOM 8445 N N . TYR A 1 1097 ? -21.265 2.571 0.707 1.00 88.31 1097 TYR A N 1
ATOM 8446 C CA . TYR A 1 1097 ? -20.032 3.245 0.307 1.00 88.31 1097 TYR A CA 1
ATOM 8447 C C . TYR A 1 1097 ? -18.994 3.298 1.430 1.00 88.31 1097 TYR A C 1
ATOM 8449 O O . TYR A 1 1097 ? -17.914 3.857 1.230 1.00 88.31 1097 TYR A O 1
ATOM 8457 N N . ASN A 1 1098 ? -19.282 2.680 2.579 1.00 86.62 1098 ASN A N 1
ATOM 8458 C CA . ASN A 1 1098 ? -18.325 2.558 3.671 1.00 86.62 1098 ASN A CA 1
ATOM 8459 C C . ASN A 1 1098 ? -17.122 1.702 3.258 1.00 86.62 1098 ASN A C 1
ATOM 8461 O O . ASN A 1 1098 ? -17.265 0.733 2.511 1.00 86.62 1098 ASN A O 1
ATOM 8465 N N . VAL A 1 1099 ? -15.955 2.048 3.794 1.00 87.56 1099 VAL A N 1
ATOM 8466 C CA . VAL A 1 1099 ? -14.738 1.232 3.707 1.00 87.56 1099 VAL A CA 1
ATOM 8467 C C . VAL A 1 1099 ? -14.535 0.515 5.039 1.00 87.56 1099 VAL A C 1
ATOM 8469 O O . VAL A 1 1099 ? -14.499 1.164 6.087 1.00 87.56 1099 VAL A O 1
ATOM 8472 N N . ASP A 1 1100 ? -14.350 -0.802 5.008 1.00 85.56 1100 ASP A N 1
ATOM 8473 C CA . ASP A 1 1100 ? -14.008 -1.591 6.193 1.00 85.56 1100 ASP A CA 1
ATOM 8474 C C . ASP A 1 1100 ? -12.508 -1.439 6.496 1.00 85.56 1100 ASP A C 1
ATOM 8476 O O . ASP A 1 1100 ? -11.666 -2.091 5.877 1.00 85.56 1100 ASP A O 1
ATOM 8480 N N . ILE A 1 1101 ? -12.158 -0.553 7.430 1.00 85.06 1101 ILE A N 1
ATOM 8481 C CA . ILE A 1 1101 ? -10.765 -0.262 7.805 1.00 85.06 1101 ILE A CA 1
ATOM 8482 C C . ILE A 1 1101 ? -10.336 -1.173 8.959 1.00 85.06 1101 ILE A C 1
ATOM 8484 O O . ILE A 1 1101 ? -11.054 -1.268 9.952 1.00 85.06 1101 ILE A O 1
ATOM 8488 N N . ARG A 1 1102 ? -9.160 -1.804 8.858 1.00 83.38 1102 ARG A N 1
ATOM 8489 C CA . ARG A 1 1102 ? -8.561 -2.613 9.932 1.00 83.38 1102 ARG A CA 1
ATOM 8490 C C . ARG A 1 1102 ? -7.078 -2.317 10.104 1.00 83.38 1102 ARG A C 1
ATOM 8492 O O . ARG A 1 1102 ? -6.321 -2.413 9.140 1.00 83.38 1102 ARG A O 1
ATOM 8499 N N . LEU A 1 1103 ? -6.657 -1.999 11.322 1.00 83.62 1103 LEU A N 1
ATOM 8500 C CA . LEU A 1 1103 ? -5.252 -1.970 11.722 1.00 83.62 1103 LEU A CA 1
ATOM 8501 C C . LEU A 1 1103 ? -4.930 -3.285 12.432 1.00 83.62 1103 LEU A C 1
ATOM 8503 O O . LEU A 1 1103 ? -5.484 -3.552 13.500 1.00 83.62 1103 LEU A O 1
ATOM 8507 N N . LEU A 1 1104 ? -4.034 -4.077 11.839 1.00 82.06 1104 LEU A N 1
ATOM 8508 C CA . LEU A 1 1104 ? -3.584 -5.336 12.425 1.00 82.06 1104 LEU A CA 1
ATOM 8509 C C . LEU A 1 1104 ? -2.767 -5.088 13.699 1.00 82.06 1104 LEU A C 1
ATOM 8511 O O . LEU A 1 1104 ? -2.272 -3.988 13.967 1.00 82.06 1104 LEU A O 1
ATOM 8515 N N . SER A 1 1105 ? -2.614 -6.139 14.503 1.00 75.62 1105 SER A N 1
ATOM 8516 C CA . SER A 1 1105 ? -1.870 -6.085 15.761 1.00 75.62 1105 SER A CA 1
ATOM 8517 C C . SER A 1 1105 ? -0.455 -5.534 15.577 1.00 75.62 1105 SER A C 1
ATOM 8519 O O . SER A 1 1105 ? 0.372 -6.160 14.925 1.00 75.62 1105 SER A O 1
ATOM 8521 N N . GLY A 1 1106 ? -0.148 -4.409 16.229 1.00 68.94 1106 GLY A N 1
ATOM 8522 C CA . GLY A 1 1106 ? 1.175 -3.782 16.143 1.00 68.94 1106 GLY A CA 1
ATOM 8523 C C . GLY A 1 1106 ? 1.390 -2.924 14.893 1.00 68.94 1106 GLY A C 1
ATOM 8524 O O . GLY A 1 1106 ? 2.517 -2.499 14.656 1.00 68.94 1106 GLY A O 1
ATOM 8525 N N . ALA A 1 1107 ? 0.342 -2.628 14.119 1.00 80.06 1107 ALA A N 1
ATOM 8526 C CA . ALA A 1 1107 ? 0.421 -1.661 13.032 1.00 80.06 1107 ALA A CA 1
ATOM 8527 C C . ALA A 1 1107 ? 0.591 -0.224 13.567 1.00 80.06 1107 ALA A C 1
ATOM 8529 O O . ALA A 1 1107 ? -0.139 0.226 14.457 1.00 80.06 1107 ALA A O 1
ATOM 8530 N N . PHE A 1 1108 ? 1.537 0.520 12.989 1.00 83.44 1108 PHE A N 1
ATOM 8531 C CA . PHE A 1 1108 ? 1.795 1.928 13.300 1.00 83.44 1108 PHE A CA 1
ATOM 8532 C C . PHE A 1 1108 ? 1.566 2.760 12.046 1.00 83.44 1108 PHE A C 1
ATOM 8534 O O . PHE A 1 1108 ? 2.381 2.725 11.126 1.00 83.44 1108 PHE A O 1
ATOM 8541 N N . VAL A 1 1109 ? 0.486 3.534 12.015 1.00 88.44 1109 VAL A N 1
ATOM 8542 C CA . VAL A 1 1109 ? 0.145 4.353 10.850 1.00 88.44 1109 VAL A CA 1
ATOM 8543 C C . VAL A 1 1109 ? 0.534 5.805 11.109 1.00 88.44 1109 VAL A C 1
ATOM 8545 O O . VAL A 1 1109 ? -0.157 6.532 11.816 1.00 88.44 1109 VAL A O 1
ATOM 8548 N N . SER A 1 1110 ? 1.663 6.237 10.557 1.00 87.00 1110 SER A N 1
ATOM 8549 C CA . SER A 1 1110 ? 2.111 7.629 10.630 1.00 87.00 1110 SER A CA 1
ATOM 8550 C C . SER A 1 1110 ? 1.320 8.479 9.638 1.00 87.00 1110 SER A C 1
ATOM 8552 O O . SER A 1 1110 ? 1.399 8.223 8.444 1.00 87.00 1110 SER A O 1
ATOM 8554 N N . VAL A 1 1111 ? 0.602 9.497 10.105 1.00 83.25 1111 VAL A N 1
ATOM 8555 C CA . VAL A 1 1111 ? -0.194 10.417 9.282 1.00 83.25 1111 VAL A CA 1
ATOM 8556 C C . VAL A 1 1111 ? 0.507 11.768 9.201 1.00 83.25 1111 VAL A C 1
ATOM 8558 O O . VAL A 1 1111 ? 0.794 12.386 10.223 1.00 83.25 1111 VAL A O 1
ATOM 8561 N N . ASP A 1 1112 ? 0.765 12.195 7.973 1.00 77.56 1112 ASP A N 1
ATOM 8562 C CA . ASP A 1 1112 ? 1.408 13.439 7.565 1.00 77.56 1112 ASP A CA 1
ATOM 8563 C C . ASP A 1 1112 ? 0.422 14.204 6.662 1.00 77.56 1112 ASP A C 1
ATOM 8565 O O . ASP A 1 1112 ? 0.230 13.849 5.498 1.00 77.56 1112 ASP A O 1
ATOM 8569 N N . GLY A 1 1113 ? -0.311 15.164 7.230 1.00 73.62 1113 GLY A N 1
ATOM 8570 C CA . GLY A 1 1113 ? -1.464 15.827 6.594 1.00 73.62 1113 GLY A CA 1
ATOM 8571 C C . GLY A 1 1113 ? -2.832 15.340 7.107 1.00 73.62 1113 GLY A C 1
ATOM 8572 O O . GLY A 1 1113 ? -2.951 14.916 8.256 1.00 73.62 1113 GLY A O 1
ATOM 8573 N N . ILE A 1 1114 ? -3.893 15.440 6.296 1.00 74.12 1114 ILE A N 1
ATOM 8574 C CA . ILE A 1 1114 ? -5.284 15.168 6.699 1.00 74.12 1114 ILE A CA 1
ATOM 8575 C C . ILE A 1 1114 ? -5.788 13.805 6.188 1.00 74.12 1114 ILE A C 1
ATOM 8577 O O . ILE A 1 1114 ? -5.901 13.571 4.981 1.00 74.12 1114 ILE A O 1
ATOM 8581 N N . LEU A 1 1115 ? -6.207 12.953 7.129 1.00 79.12 1115 LEU A N 1
ATOM 8582 C CA . LEU A 1 1115 ? -6.952 11.712 6.894 1.00 79.12 1115 LEU A CA 1
ATOM 8583 C C . LEU A 1 1115 ? -8.422 11.871 7.325 1.00 79.12 1115 LEU A C 1
ATOM 8585 O O . LEU A 1 1115 ? -8.695 12.193 8.475 1.00 79.12 1115 LEU A O 1
ATOM 8589 N N . ASN A 1 1116 ? -9.377 11.592 6.440 1.00 77.44 1116 ASN A N 1
ATOM 8590 C CA . ASN A 1 1116 ? -10.813 11.651 6.715 1.00 77.44 1116 ASN A CA 1
ATOM 8591 C C . ASN A 1 1116 ? -11.430 10.245 6.724 1.00 77.44 1116 ASN A C 1
ATOM 8593 O O . ASN A 1 1116 ? -11.316 9.503 5.749 1.00 77.44 1116 ASN A O 1
ATOM 8597 N N . ILE A 1 1117 ? -12.141 9.900 7.794 1.00 79.12 1117 ILE A N 1
ATOM 8598 C CA . ILE A 1 1117 ? -12.946 8.680 7.896 1.00 79.12 1117 ILE A CA 1
ATOM 8599 C C . ILE A 1 1117 ? -14.419 9.081 7.801 1.00 79.12 1117 ILE A C 1
ATOM 8601 O O . ILE A 1 1117 ? -15.036 9.540 8.767 1.00 79.12 1117 ILE A O 1
ATOM 8605 N N . ASP A 1 1118 ? -14.963 8.919 6.602 1.00 77.88 1118 ASP A N 1
ATOM 8606 C CA . ASP A 1 1118 ? -16.285 9.370 6.172 1.00 77.88 1118 ASP A CA 1
ATOM 8607 C C . ASP A 1 1118 ? -17.240 8.182 5.955 1.00 77.88 1118 ASP A C 1
ATOM 8609 O O . ASP A 1 1118 ? -17.942 8.072 4.954 1.00 77.88 1118 ASP A O 1
ATOM 8613 N N . ASN A 1 1119 ? -17.242 7.235 6.892 1.00 77.81 1119 ASN A N 1
ATOM 8614 C CA . ASN A 1 1119 ? -18.234 6.159 6.932 1.00 77.81 1119 ASN A CA 1
ATOM 8615 C C . ASN A 1 1119 ? -19.525 6.644 7.622 1.00 77.81 1119 ASN A C 1
ATOM 8617 O O . ASN A 1 1119 ? -19.488 7.582 8.416 1.00 77.81 1119 ASN A O 1
ATOM 8621 N N . THR A 1 1120 ? -20.667 6.000 7.361 1.00 72.19 1120 THR A N 1
ATOM 8622 C CA . THR A 1 1120 ? -21.941 6.316 8.046 1.00 72.19 1120 THR A CA 1
ATOM 8623 C C . THR A 1 1120 ? -22.009 5.810 9.490 1.00 72.19 1120 THR A C 1
ATOM 8625 O O . THR A 1 1120 ? -22.687 6.415 10.311 1.00 72.19 1120 THR A O 1
ATOM 8628 N N . VAL A 1 1121 ? -21.384 4.660 9.767 1.00 64.56 1121 VAL A N 1
ATOM 8629 C CA . VAL A 1 1121 ? -21.205 4.023 11.084 1.00 64.56 1121 VAL A CA 1
ATOM 8630 C C . VAL A 1 1121 ? -19.985 3.108 10.946 1.00 64.56 1121 VAL A C 1
ATOM 8632 O O . VAL A 1 1121 ? -19.930 2.306 10.012 1.00 64.56 1121 VAL A O 1
ATOM 8635 N N . THR A 1 1122 ? -19.001 3.205 11.833 1.00 53.31 1122 THR A N 1
ATOM 8636 C CA . THR A 1 1122 ? -17.777 2.387 11.771 1.00 53.31 1122 THR A CA 1
ATOM 8637 C C . THR A 1 1122 ? -17.908 1.089 12.569 1.00 53.31 1122 THR A C 1
ATOM 8639 O O . THR A 1 1122 ? -18.254 1.114 13.749 1.00 53.31 1122 THR A O 1
ATOM 8642 N N . THR A 1 1123 ? -17.552 -0.046 11.965 1.00 50.50 1123 THR A N 1
ATOM 8643 C CA . THR A 1 1123 ? -17.052 -1.221 12.700 1.00 50.50 1123 THR A CA 1
ATOM 8644 C C . THR A 1 1123 ? -15.642 -0.931 13.232 1.00 50.50 1123 THR A C 1
ATOM 8646 O O . THR A 1 1123 ? -14.980 -0.023 12.733 1.00 50.50 1123 THR A O 1
ATOM 8649 N N . SER A 1 1124 ? -15.185 -1.662 14.253 1.00 52.00 1124 SER A N 1
ATOM 8650 C CA . SER A 1 1124 ? -13.883 -1.461 14.915 1.00 52.00 1124 SER A CA 1
ATOM 8651 C C . SER A 1 1124 ? -12.728 -1.272 13.921 1.00 52.00 1124 SER A C 1
ATOM 8653 O O . SER A 1 1124 ? -12.443 -2.169 13.132 1.00 52.00 1124 SER A O 1
ATOM 8655 N N . ILE A 1 1125 ? -12.071 -0.110 13.985 1.00 59.44 1125 ILE A N 1
ATOM 8656 C CA . ILE A 1 1125 ? -10.922 0.263 13.139 1.00 59.44 1125 ILE A CA 1
ATOM 8657 C C . ILE A 1 1125 ? -9.626 -0.415 13.619 1.00 59.44 1125 ILE A C 1
ATOM 8659 O O . ILE A 1 1125 ? -8.721 -0.668 12.827 1.00 59.44 1125 ILE A O 1
ATOM 8663 N N . PHE A 1 1126 ? -9.544 -0.722 14.913 1.00 56.22 1126 PHE A N 1
ATOM 8664 C CA . PHE A 1 1126 ? -8.357 -1.253 15.576 1.00 56.22 1126 PHE A CA 1
ATOM 8665 C C . PHE A 1 1126 ? -8.628 -2.668 16.078 1.00 56.22 1126 PHE A C 1
ATOM 8667 O O . PHE A 1 1126 ? -9.617 -2.894 16.781 1.00 56.22 1126 PHE A O 1
ATOM 8674 N N . ASP A 1 1127 ? -7.746 -3.611 15.746 1.00 55.06 1127 ASP A N 1
ATOM 8675 C CA . ASP A 1 1127 ? -7.885 -4.995 16.204 1.00 55.06 1127 ASP A CA 1
ATOM 8676 C C . ASP A 1 1127 ? -7.446 -5.171 17.677 1.00 55.06 1127 ASP A C 1
ATOM 8678 O O . ASP A 1 1127 ? -7.849 -6.150 18.319 1.00 55.06 1127 ASP A O 1
ATOM 8682 N N . ASN A 1 1128 ? -6.637 -4.244 18.235 1.00 57.50 1128 ASN A N 1
ATOM 8683 C CA . ASN A 1 1128 ? -6.204 -4.229 19.645 1.00 57.50 1128 ASN A CA 1
ATOM 8684 C C . ASN A 1 1128 ? -5.616 -2.883 20.145 1.00 57.50 1128 ASN A C 1
ATOM 8686 O O . ASN A 1 1128 ? -5.510 -1.919 19.397 1.00 57.50 1128 ASN A O 1
ATOM 8690 N N . ASP A 1 1129 ? -5.169 -2.858 21.412 1.00 56.03 1129 ASP A N 1
ATOM 8691 C CA . ASP A 1 1129 ? -4.566 -1.703 22.111 1.00 56.03 1129 ASP A CA 1
ATOM 8692 C C . ASP A 1 1129 ? -3.152 -1.291 21.665 1.00 56.03 1129 ASP A C 1
ATOM 8694 O O . ASP A 1 1129 ? -2.626 -0.282 22.135 1.00 56.03 1129 ASP A O 1
ATOM 8698 N N . VAL A 1 1130 ? -2.503 -2.072 20.801 1.00 62.53 1130 VAL A N 1
ATOM 8699 C CA . VAL A 1 1130 ? -1.100 -1.863 20.399 1.00 62.53 1130 VAL A CA 1
ATOM 8700 C C . VAL A 1 1130 ? -1.001 -1.181 19.034 1.00 62.53 1130 VAL A C 1
ATOM 8702 O O . VAL A 1 1130 ? -0.000 -0.522 18.748 1.00 62.53 1130 VAL A O 1
ATOM 8705 N N . SER A 1 1131 ? -2.034 -1.307 18.196 1.00 68.12 1131 SER A N 1
ATOM 8706 C CA . SER A 1 1131 ? -2.142 -0.555 16.946 1.00 68.12 1131 SER A CA 1
ATOM 8707 C C . SER A 1 1131 ? -2.443 0.918 17.203 1.00 68.12 1131 SER A C 1
ATOM 8709 O O . SER A 1 1131 ? -3.236 1.243 18.086 1.00 68.12 1131 SER A O 1
ATOM 8711 N N . LYS A 1 1132 ? -1.834 1.817 16.424 1.00 71.88 1132 LYS A N 1
ATOM 8712 C CA . LYS A 1 1132 ? -2.076 3.258 16.567 1.00 71.88 1132 LYS A CA 1
ATOM 8713 C C . LYS A 1 1132 ? -1.869 4.054 15.291 1.00 71.88 1132 LYS A C 1
ATOM 8715 O O . LYS A 1 1132 ? -1.011 3.726 14.470 1.00 71.88 1132 LYS A O 1
ATOM 8720 N N . PHE A 1 1133 ? -2.586 5.168 15.199 1.00 78.00 1133 PHE A N 1
ATOM 8721 C CA . PHE A 1 1133 ? -2.206 6.275 14.335 1.00 78.00 1133 PHE A CA 1
ATOM 8722 C C . PHE A 1 1133 ? -1.234 7.210 15.062 1.00 78.00 1133 PHE A C 1
ATOM 8724 O O . PHE A 1 1133 ? -1.339 7.458 16.267 1.00 78.00 1133 PHE A O 1
ATOM 8731 N N . VAL A 1 1134 ? -0.274 7.752 14.321 1.00 75.88 1134 VAL A N 1
ATOM 8732 C CA . VAL A 1 1134 ? 0.708 8.709 14.830 1.00 75.88 1134 VAL A CA 1
ATOM 8733 C C . VAL A 1 1134 ? 0.698 9.949 13.945 1.00 75.88 1134 VAL A C 1
ATOM 8735 O O . VAL A 1 1134 ? 1.094 9.871 12.790 1.00 75.88 1134 VAL A O 1
ATOM 8738 N N . LEU A 1 1135 ? 0.255 11.091 14.465 1.00 71.31 1135 LEU A N 1
ATOM 8739 C CA . LEU A 1 1135 ? 0.302 12.370 13.754 1.00 71.31 1135 LEU A CA 1
ATOM 8740 C C . LEU A 1 1135 ? 1.745 12.886 13.730 1.00 71.31 1135 LEU A C 1
ATOM 8742 O O . LEU A 1 1135 ? 2.397 12.968 14.777 1.00 71.31 1135 LEU A O 1
ATOM 8746 N N . LYS A 1 1136 ? 2.248 13.221 12.542 1.00 67.69 1136 LYS A N 1
ATOM 8747 C CA . LYS A 1 1136 ? 3.651 13.601 12.345 1.00 67.69 1136 LYS A CA 1
ATOM 8748 C C . LYS A 1 1136 ? 3.982 14.962 12.969 1.00 67.69 1136 LYS A C 1
ATOM 8750 O O . LYS A 1 1136 ? 5.026 15.088 13.608 1.00 67.69 1136 LYS A O 1
ATOM 8755 N N . ASP A 1 1137 ? 3.095 15.946 12.825 1.00 58.47 1137 ASP A N 1
ATOM 8756 C CA . ASP A 1 1137 ? 3.301 17.340 13.248 1.00 58.47 1137 ASP A CA 1
ATOM 8757 C C . ASP A 1 1137 ? 1.983 18.072 13.592 1.00 58.47 1137 ASP A C 1
ATOM 8759 O O . ASP A 1 1137 ? 0.916 17.460 13.696 1.00 58.47 1137 ASP A O 1
ATOM 8763 N N . SER A 1 1138 ? 2.053 19.396 13.778 1.00 52.84 1138 SER A N 1
ATOM 8764 C CA . SER A 1 1138 ? 0.910 20.267 14.084 1.00 52.84 1138 SER A CA 1
ATOM 8765 C C . SER A 1 1138 ? -0.113 20.425 12.977 1.00 52.84 1138 SER A C 1
ATOM 8767 O O . SER A 1 1138 ? -1.273 20.723 13.278 1.00 52.84 1138 SER A O 1
ATOM 8769 N N . ASN A 1 1139 ? 0.282 20.162 11.738 1.00 56.78 1139 ASN A N 1
ATOM 8770 C CA . ASN A 1 1139 ? -0.562 20.313 10.561 1.00 56.78 1139 ASN A CA 1
ATOM 8771 C C . ASN A 1 1139 ? -1.272 18.994 10.206 1.00 56.78 1139 ASN A C 1
ATOM 8773 O O . ASN A 1 1139 ? -2.236 18.991 9.442 1.00 56.78 1139 ASN A O 1
ATOM 8777 N N . SER A 1 1140 ? -0.850 17.884 10.817 1.00 64.44 1140 SER A N 1
ATOM 8778 C CA . SER A 1 1140 ? -1.424 16.552 10.637 1.00 64.44 1140 SER A CA 1
ATOM 8779 C C . SER A 1 1140 ? -2.710 16.354 11.453 1.00 64.44 1140 SER A C 1
ATOM 8781 O O . SER A 1 1140 ? -2.749 16.668 12.646 1.00 64.44 1140 SER A O 1
ATOM 8783 N N . LYS A 1 1141 ? -3.773 15.820 10.830 1.00 69.12 1141 LYS A N 1
ATOM 8784 C CA . LYS A 1 1141 ? -5.110 15.637 11.436 1.00 69.12 1141 LYS A CA 1
ATOM 8785 C C . LYS A 1 1141 ? -5.784 14.339 10.982 1.00 69.12 1141 LYS A C 1
ATOM 8787 O O . LYS A 1 1141 ? -5.624 13.909 9.843 1.00 69.12 1141 LYS A O 1
ATOM 8792 N N . ILE A 1 1142 ? -6.626 13.775 11.848 1.00 71.44 1142 ILE A N 1
ATOM 8793 C CA . ILE A 1 1142 ? -7.611 12.747 11.481 1.00 71.44 1142 ILE A CA 1
ATOM 8794 C C . ILE A 1 1142 ? -8.999 13.337 11.728 1.00 71.44 1142 ILE A C 1
ATOM 8796 O O . ILE A 1 1142 ? -9.259 13.802 12.831 1.00 71.44 1142 ILE A O 1
ATOM 8800 N N . LYS A 1 1143 ? -9.884 13.337 10.729 1.00 70.00 1143 LYS A N 1
ATOM 8801 C CA . LYS A 1 1143 ? -11.280 13.779 10.873 1.00 70.00 1143 LYS A CA 1
ATOM 8802 C C . LYS A 1 1143 ? -12.224 12.584 10.784 1.00 70.00 1143 LYS A C 1
ATOM 8804 O O . LYS A 1 1143 ? -12.032 11.706 9.945 1.00 70.00 1143 LYS A O 1
ATOM 8809 N N . LEU A 1 1144 ? -13.265 12.574 11.612 1.00 66.06 1144 LEU A N 1
ATOM 8810 C CA . LEU A 1 1144 ? -14.310 11.546 11.630 1.00 66.06 1144 LEU A CA 1
ATOM 8811 C C . LEU A 1 1144 ? -15.664 12.203 11.326 1.00 66.06 1144 LEU A C 1
ATOM 8813 O O . LEU A 1 1144 ? -15.941 13.280 11.846 1.00 66.06 1144 LEU A O 1
ATOM 8817 N N . ALA A 1 1145 ? -16.524 11.571 10.521 1.00 56.94 1145 ALA A N 1
ATOM 8818 C CA . ALA A 1 1145 ? -17.897 12.064 10.340 1.00 56.94 1145 ALA A CA 1
ATOM 8819 C C . ALA A 1 1145 ? -18.711 11.998 11.655 1.00 56.94 1145 ALA A C 1
ATOM 8821 O O . ALA A 1 1145 ? -18.523 11.093 12.469 1.00 56.94 1145 ALA A O 1
ATOM 8822 N N . SER A 1 1146 ? -19.649 12.930 11.863 1.00 47.84 1146 SER A N 1
ATOM 8823 C CA . SER A 1 1146 ? -20.424 13.077 13.113 1.00 47.84 1146 SER A CA 1
ATOM 8824 C C . SER A 1 1146 ? -21.249 11.857 13.510 1.00 47.84 1146 SER A C 1
ATOM 8826 O O . SER A 1 1146 ? -21.338 11.525 14.692 1.00 47.84 1146 SER A O 1
ATOM 8828 N N . ALA A 1 1147 ? -21.800 11.143 12.527 1.00 46.50 1147 ALA A N 1
ATOM 8829 C CA . ALA A 1 1147 ? -22.507 9.885 12.747 1.00 46.50 1147 ALA A CA 1
ATOM 8830 C C . ALA A 1 1147 ? -21.602 8.797 13.357 1.00 46.50 1147 ALA A C 1
ATOM 8832 O O . ALA A 1 1147 ? -22.089 7.923 14.075 1.00 46.50 1147 ALA A O 1
ATOM 8833 N N . ASN A 1 1148 ? -20.282 8.884 13.146 1.00 46.34 1148 ASN A N 1
ATOM 8834 C CA . ASN A 1 1148 ? -19.321 7.950 13.721 1.00 46.34 1148 ASN A CA 1
ATOM 8835 C C . ASN A 1 1148 ? -19.070 8.239 15.205 1.00 46.34 1148 ASN A C 1
ATOM 8837 O O . ASN A 1 1148 ? -18.984 7.295 15.982 1.00 46.34 1148 ASN A O 1
ATOM 8841 N N . VAL A 1 1149 ? -19.057 9.509 15.634 1.00 43.53 1149 VAL A N 1
ATOM 8842 C CA . VAL A 1 1149 ? -18.826 9.899 17.044 1.00 43.53 1149 VAL A CA 1
ATOM 8843 C C . VAL A 1 1149 ? -19.866 9.273 17.986 1.00 43.53 1149 VAL A C 1
ATOM 8845 O O . VAL A 1 1149 ? -19.517 8.822 19.072 1.00 43.53 1149 VAL A O 1
ATOM 8848 N N . ASN A 1 1150 ? -21.120 9.144 17.539 1.00 35.62 1150 ASN A N 1
ATOM 8849 C CA . ASN A 1 1150 ? -22.194 8.484 18.296 1.00 35.62 1150 ASN A CA 1
ATOM 8850 C C . ASN A 1 1150 ? -22.190 6.942 18.190 1.00 35.62 1150 ASN A C 1
ATOM 8852 O O . ASN A 1 1150 ? -22.858 6.273 18.978 1.00 35.62 1150 ASN A O 1
ATOM 8856 N N . GLY A 1 1151 ? -21.467 6.370 17.219 1.00 33.22 1151 GLY A N 1
ATOM 8857 C CA . GLY A 1 1151 ? -21.318 4.923 17.010 1.00 33.22 1151 GLY A CA 1
ATOM 8858 C C . GLY A 1 1151 ? -20.086 4.306 17.686 1.00 33.22 1151 GLY A C 1
ATOM 8859 O O . GLY A 1 1151 ? -20.039 3.090 17.879 1.00 33.22 1151 GLY A O 1
ATOM 8860 N N . PHE A 1 1152 ? -19.103 5.121 18.085 1.00 38.38 1152 PHE A N 1
ATOM 8861 C CA . PHE A 1 1152 ? -17.940 4.688 18.862 1.00 38.38 1152 PHE A CA 1
ATOM 8862 C C . PHE A 1 1152 ? -18.291 4.604 20.350 1.00 38.38 1152 PHE A C 1
ATOM 8864 O O . PHE A 1 1152 ? -18.149 5.557 21.108 1.00 38.38 1152 PHE A O 1
ATOM 8871 N N . VAL A 1 1153 ? -18.744 3.433 20.789 1.00 35.47 1153 VAL A N 1
ATOM 8872 C CA . VAL A 1 1153 ? -19.065 3.183 22.207 1.00 35.47 1153 VAL A CA 1
ATOM 8873 C C . VAL A 1 1153 ? -17.794 3.090 23.080 1.00 35.47 1153 VAL A C 1
ATOM 8875 O O . VAL A 1 1153 ? -17.884 3.148 24.304 1.00 35.47 1153 VAL A O 1
ATOM 8878 N N . ASP A 1 1154 ? -16.603 2.982 22.475 1.00 38.84 1154 ASP A N 1
ATOM 8879 C CA . ASP A 1 1154 ? -15.323 2.816 23.172 1.00 38.84 1154 ASP A CA 1
ATOM 8880 C C . ASP A 1 1154 ? -14.391 4.031 22.980 1.00 38.84 1154 ASP A C 1
ATOM 8882 O O . ASP A 1 1154 ? -13.949 4.339 21.872 1.00 38.84 1154 ASP A O 1
ATOM 8886 N N . ARG A 1 1155 ? -14.075 4.721 24.087 1.00 41.25 1155 ARG A N 1
ATOM 8887 C CA . ARG A 1 1155 ? -13.171 5.890 24.138 1.00 41.25 1155 ARG A CA 1
ATOM 8888 C C . ARG A 1 1155 ? -11.677 5.501 24.041 1.00 41.25 1155 ARG A C 1
ATOM 8890 O O . ARG A 1 1155 ? -10.817 6.378 24.113 1.00 41.25 1155 ARG A O 1
ATOM 8897 N N . SER A 1 1156 ? -11.344 4.213 23.883 1.00 41.47 1156 SER A N 1
ATOM 8898 C CA . SER A 1 1156 ? -9.972 3.675 23.760 1.00 41.47 1156 SER A CA 1
ATOM 8899 C C . SER A 1 1156 ? -9.196 4.180 22.533 1.00 41.47 1156 SER A C 1
ATOM 8901 O O . SER A 1 1156 ? -7.972 4.290 22.594 1.00 41.47 1156 SER A O 1
ATOM 8903 N N . ILE A 1 1157 ? -9.892 4.589 21.467 1.00 45.69 1157 ILE A N 1
ATOM 8904 C CA . ILE A 1 1157 ? -9.296 5.123 20.228 1.00 45.69 1157 ILE A CA 1
ATOM 8905 C C . ILE A 1 1157 ? -8.448 6.377 20.469 1.00 45.69 1157 ILE A C 1
ATOM 8907 O O . ILE A 1 1157 ? -7.401 6.534 19.845 1.00 45.69 1157 ILE A O 1
ATOM 8911 N N . MET A 1 1158 ? -8.826 7.238 21.421 1.00 48.62 1158 MET A N 1
ATOM 8912 C CA . MET A 1 1158 ? -8.025 8.423 21.765 1.00 48.62 1158 MET A CA 1
ATOM 8913 C C . MET A 1 1158 ? -6.654 8.050 22.347 1.00 48.62 1158 MET A C 1
ATOM 8915 O O . MET A 1 1158 ? -5.697 8.797 22.184 1.00 48.62 1158 MET A O 1
ATOM 8919 N N . LYS A 1 1159 ? -6.514 6.867 22.968 1.00 47.56 1159 LYS A N 1
ATOM 8920 C CA . LYS A 1 1159 ? -5.211 6.350 23.432 1.00 47.56 1159 LYS A CA 1
ATOM 8921 C C . LYS A 1 1159 ? -4.336 5.848 22.279 1.00 47.56 1159 LYS A C 1
ATOM 8923 O O . LYS A 1 1159 ? -3.123 5.728 22.434 1.00 47.56 1159 LYS A O 1
ATOM 8928 N N . GLN A 1 1160 ? -4.954 5.535 21.144 1.00 53.25 1160 GLN A N 1
ATOM 8929 C CA . GLN A 1 1160 ? -4.328 4.962 19.954 1.00 53.25 1160 GLN A CA 1
ATOM 8930 C C . GLN A 1 1160 ? -4.079 6.020 18.866 1.00 53.25 1160 GLN A C 1
ATOM 8932 O O . GLN A 1 1160 ? -3.693 5.682 17.750 1.00 53.25 1160 GLN A O 1
ATOM 8937 N N . ILE A 1 1161 ? -4.261 7.305 19.181 1.00 59.12 1161 ILE A N 1
ATOM 8938 C CA . ILE A 1 1161 ? -3.816 8.439 18.367 1.00 59.12 1161 ILE A CA 1
ATOM 8939 C C . ILE A 1 1161 ? -2.797 9.221 19.204 1.00 59.12 1161 ILE A C 1
ATOM 8941 O O . ILE A 1 1161 ? -3.061 9.576 20.346 1.00 59.12 1161 ILE A O 1
ATOM 8945 N N . SER A 1 1162 ? -1.599 9.465 18.671 1.00 55.12 1162 SER A N 1
ATOM 8946 C CA . SER A 1 1162 ? -0.514 10.176 19.383 1.00 55.12 1162 SER A CA 1
ATOM 8947 C C . SER A 1 1162 ? 0.282 11.070 18.423 1.00 55.12 1162 SER A C 1
ATOM 8949 O O . SER A 1 1162 ? 0.288 10.782 17.234 1.00 55.12 1162 SER A O 1
ATOM 8951 N N . GLY A 1 1163 ? 0.952 12.144 18.868 1.00 50.25 1163 GLY A N 1
ATOM 8952 C CA . GLY A 1 1163 ? 1.765 12.985 17.964 1.00 50.25 1163 GLY A CA 1
ATOM 8953 C C . GLY A 1 1163 ? 1.998 14.430 18.422 1.00 50.25 1163 GLY A C 1
ATOM 8954 O O . GLY A 1 1163 ? 1.423 14.865 19.415 1.00 50.25 1163 GLY A O 1
ATOM 8955 N N . ARG A 1 1164 ? 2.861 15.174 17.708 1.00 40.66 1164 ARG A N 1
ATOM 8956 C CA . ARG A 1 1164 ? 3.274 16.561 18.029 1.00 40.66 1164 ARG A CA 1
ATOM 8957 C C . ARG A 1 1164 ? 2.447 17.616 17.290 1.00 40.66 1164 ARG A C 1
ATOM 8959 O O . ARG A 1 1164 ? 3.003 18.481 16.618 1.00 40.66 1164 ARG A O 1
ATOM 8966 N N . GLY A 1 1165 ? 1.129 17.559 17.431 1.00 36.25 1165 GLY A N 1
ATOM 8967 C CA . GLY A 1 1165 ? 0.278 18.678 17.055 1.00 36.25 1165 GLY A CA 1
ATOM 8968 C C . GLY A 1 1165 ? -0.359 19.306 18.272 1.00 36.25 1165 GLY A C 1
ATOM 8969 O O . GLY A 1 1165 ? -0.791 18.578 19.157 1.00 36.25 1165 GLY A O 1
ATOM 8970 N N . PHE A 1 1166 ? -0.354 20.640 18.329 1.00 30.34 1166 PHE A N 1
ATOM 8971 C CA . PHE A 1 1166 ? -1.022 21.442 19.357 1.00 30.34 1166 PHE A CA 1
ATOM 8972 C C . PHE A 1 1166 ? -2.333 20.778 19.811 1.00 30.34 1166 PHE A C 1
ATOM 8974 O O . PHE A 1 1166 ? -3.129 20.357 18.967 1.00 30.34 1166 PHE A O 1
ATOM 8981 N N . GLY A 1 1167 ? -2.466 20.617 21.132 1.00 32.22 1167 GLY A N 1
ATOM 8982 C CA . GLY A 1 1167 ? -3.353 19.659 21.797 1.00 32.22 1167 GLY A CA 1
ATOM 8983 C C . GLY A 1 1167 ? -4.788 19.600 21.275 1.00 32.22 1167 GLY A C 1
ATOM 8984 O O . GLY A 1 1167 ? -5.343 20.608 20.871 1.00 32.22 1167 GLY A O 1
ATOM 8985 N N . ASP A 1 1168 ? -5.357 18.395 21.274 1.00 36.00 1168 ASP A N 1
ATOM 8986 C CA . ASP A 1 1168 ? -6.788 18.047 21.279 1.00 36.00 1168 ASP A CA 1
ATOM 8987 C C . ASP A 1 1168 ? -7.800 18.844 20.421 1.00 36.00 1168 ASP A C 1
ATOM 8989 O O . ASP A 1 1168 ? -9.002 18.716 20.620 1.00 36.00 1168 ASP A O 1
ATOM 8993 N N . TYR A 1 1169 ? -7.378 19.544 19.366 1.00 36.78 1169 TYR A N 1
ATOM 8994 C CA . TYR A 1 1169 ? -8.277 20.130 18.352 1.00 36.78 1169 TYR A CA 1
ATOM 8995 C C . TYR A 1 1169 ? -8.772 19.116 17.289 1.00 36.78 1169 TYR A C 1
ATOM 8997 O O . TYR A 1 1169 ? -9.215 19.502 16.208 1.00 36.78 1169 TYR A O 1
ATOM 9005 N N . ASN A 1 1170 ? -8.658 17.804 17.528 1.00 37.00 1170 ASN A N 1
ATOM 9006 C CA . ASN A 1 1170 ? -8.667 16.797 16.453 1.00 37.00 1170 ASN A CA 1
ATOM 9007 C C . ASN A 1 1170 ? -9.973 15.993 16.284 1.00 37.00 1170 ASN A C 1
ATOM 9009 O O . ASN A 1 1170 ? -9.985 15.042 15.507 1.00 37.00 1170 ASN A O 1
ATOM 9013 N N . LEU A 1 1171 ? -11.077 16.349 16.946 1.00 39.56 1171 LEU A N 1
ATOM 9014 C CA . LEU A 1 1171 ? -12.384 15.715 16.713 1.00 39.56 1171 LEU A CA 1
ATOM 9015 C C . LEU A 1 1171 ? -13.481 16.777 16.589 1.00 39.56 1171 LEU A C 1
ATOM 9017 O O . LEU A 1 1171 ? -13.861 17.403 17.569 1.00 39.56 1171 LEU A O 1
ATOM 9021 N N . LEU A 1 1172 ? -13.996 16.966 15.373 1.00 36.38 1172 LEU A N 1
ATOM 9022 C CA . LEU A 1 1172 ? -15.141 17.834 15.083 1.00 36.38 1172 LEU A CA 1
ATOM 9023 C C . LEU A 1 1172 ? -16.361 16.959 14.769 1.00 36.38 1172 LEU A C 1
ATOM 9025 O O . LEU A 1 1172 ? -16.275 16.089 13.904 1.00 36.38 1172 LEU A O 1
ATOM 9029 N N . SER A 1 1173 ? -17.501 17.200 15.424 1.00 34.41 1173 SER A N 1
ATOM 9030 C CA . SER A 1 1173 ? -18.792 16.634 15.013 1.00 34.41 1173 SER A CA 1
ATOM 9031 C C . SER A 1 1173 ? -19.610 17.670 14.237 1.00 34.41 1173 SER A C 1
ATOM 9033 O O . SER A 1 1173 ? -19.937 18.723 14.772 1.00 34.41 1173 SER A O 1
ATOM 9035 N N . LEU A 1 1174 ? -19.997 17.361 13.001 1.00 30.25 1174 LEU A N 1
ATOM 9036 C CA . LEU A 1 1174 ? -21.041 18.074 12.256 1.00 30.25 1174 LEU A CA 1
ATOM 9037 C C . LEU A 1 1174 ? -22.457 17.678 12.723 1.00 30.25 1174 LEU A C 1
ATOM 9039 O O . LEU A 1 1174 ? -22.930 16.612 12.342 1.00 30.25 1174 LEU A O 1
ATOM 9043 N N . ASP A 1 1175 ? -23.117 18.486 13.554 1.00 29.22 1175 ASP A N 1
ATOM 9044 C CA . ASP A 1 1175 ? -24.368 19.193 13.189 1.00 29.22 1175 ASP A CA 1
ATOM 9045 C C . ASP A 1 1175 ? -25.094 19.778 14.416 1.00 29.22 1175 ASP A C 1
ATOM 9047 O O . ASP A 1 1175 ? -25.685 19.052 15.216 1.00 29.22 1175 ASP A O 1
ATOM 9051 N N . SER A 1 1176 ? -25.177 21.108 14.471 1.00 25.17 1176 SER A N 1
ATOM 9052 C CA . SER A 1 1176 ? -26.454 21.819 14.607 1.00 25.17 1176 SER A CA 1
ATOM 9053 C C . SER A 1 1176 ? -26.253 23.253 14.122 1.00 25.17 1176 SER A C 1
ATOM 9055 O O . SER A 1 1176 ? -25.329 23.918 14.570 1.00 25.17 1176 SER A O 1
ATOM 9057 N N . GLY A 1 1177 ? -27.076 23.708 13.177 1.00 30.80 1177 GLY A N 1
ATOM 9058 C CA . GLY A 1 1177 ? -26.909 24.993 12.499 1.00 30.80 1177 GLY A CA 1
ATOM 9059 C C . GLY A 1 1177 ? -26.903 26.218 13.420 1.00 30.80 1177 GLY A C 1
ATOM 9060 O O . GLY A 1 1177 ? -27.954 26.771 13.719 1.00 30.80 1177 GLY A O 1
ATOM 9061 N N . SER A 1 1178 ? -25.709 26.665 13.773 1.00 24.58 1178 SER A N 1
ATOM 9062 C CA . SER A 1 1178 ? -25.267 28.033 14.049 1.00 24.58 1178 SER A CA 1
ATOM 9063 C C . SER A 1 1178 ? -23.741 27.975 14.116 1.00 24.58 1178 SER A C 1
ATOM 9065 O O . SER A 1 1178 ? -23.193 26.920 14.434 1.00 24.58 1178 SER A O 1
ATOM 9067 N N . ASP A 1 1179 ? -23.061 29.057 13.731 1.00 30.44 1179 ASP A N 1
ATOM 9068 C CA . ASP A 1 1179 ? -21.633 29.235 14.010 1.00 30.44 1179 ASP A CA 1
ATOM 9069 C C . ASP A 1 1179 ? -21.374 28.857 15.464 1.00 30.44 1179 ASP A C 1
ATOM 9071 O O . ASP A 1 1179 ? -21.932 29.542 16.301 1.00 30.44 1179 ASP A O 1
ATOM 9075 N N . ASP A 1 1180 ? -20.583 27.819 15.742 1.00 24.62 1180 ASP A N 1
ATOM 9076 C CA . ASP A 1 1180 ? -19.901 27.644 17.027 1.00 24.62 1180 ASP A CA 1
ATOM 9077 C C . ASP A 1 1180 ? -18.634 26.804 16.796 1.00 24.62 1180 ASP A C 1
ATOM 9079 O O . ASP A 1 1180 ? -18.642 25.595 16.541 1.00 24.62 1180 ASP A O 1
ATOM 9083 N N . ILE A 1 1181 ? -17.508 27.512 16.833 1.00 27.03 1181 ILE A N 1
ATOM 9084 C CA . ILE A 1 1181 ? -16.201 26.962 17.170 1.00 27.03 1181 ILE A CA 1
ATOM 9085 C C . ILE A 1 1181 ? -16.359 26.414 18.592 1.00 27.03 1181 ILE A C 1
ATOM 9087 O O . ILE A 1 1181 ? -16.748 27.176 19.470 1.00 27.03 1181 ILE A O 1
ATOM 9091 N N . ILE A 1 1182 ? -16.037 25.143 18.860 1.00 28.41 1182 ILE A N 1
ATOM 9092 C CA . ILE A 1 1182 ? -15.858 24.722 20.258 1.00 28.41 1182 ILE A CA 1
ATOM 9093 C C . ILE A 1 1182 ? -14.541 25.338 20.734 1.00 28.41 1182 ILE A C 1
ATOM 9095 O O . ILE A 1 1182 ? -13.474 24.731 20.654 1.00 28.41 1182 ILE A O 1
ATOM 9099 N N . ASP A 1 1183 ? -14.622 26.585 21.182 1.00 28.44 1183 ASP A N 1
ATOM 9100 C CA . ASP A 1 1183 ? -13.769 27.081 22.242 1.00 28.44 1183 ASP A CA 1
ATOM 9101 C C . ASP A 1 1183 ? -14.098 26.242 23.490 1.00 28.44 1183 ASP A C 1
ATOM 9103 O O . ASP A 1 1183 ? -15.255 25.871 23.718 1.00 28.44 1183 ASP A O 1
ATOM 9107 N N . TYR A 1 1184 ? -13.101 25.883 24.301 1.00 35.59 1184 TYR A N 1
ATOM 9108 C CA . TYR A 1 1184 ? -13.349 25.093 25.516 1.00 35.59 1184 TYR A CA 1
ATOM 9109 C C . TYR A 1 1184 ? -14.313 25.823 26.472 1.00 35.59 1184 TYR A C 1
ATOM 9111 O O . TYR A 1 1184 ? -14.859 25.190 27.369 1.00 35.59 1184 TYR A O 1
ATOM 9119 N N . SER A 1 1185 ? -14.572 27.122 26.260 1.00 34.03 1185 SER A N 1
ATOM 9120 C CA . SER A 1 1185 ? -15.621 27.928 26.899 1.00 34.03 1185 SER A CA 1
ATOM 9121 C C . SER A 1 1185 ? -17.066 27.465 26.616 1.00 34.03 1185 SER A C 1
ATOM 9123 O O . SER A 1 1185 ? -17.954 27.786 27.409 1.00 34.03 1185 SER A O 1
ATOM 9125 N N . GLU A 1 1186 ? -17.313 26.641 25.589 1.00 33.94 1186 GLU A N 1
ATOM 9126 C CA . GLU A 1 1186 ? -18.669 26.229 25.178 1.00 33.94 1186 GLU A CA 1
ATOM 9127 C C . GLU A 1 1186 ? -18.906 24.706 25.112 1.00 33.94 1186 GLU A C 1
ATOM 9129 O O . GLU A 1 1186 ? -20.009 24.253 24.792 1.00 33.94 1186 GLU A O 1
ATOM 9134 N N . ALA A 1 1187 ? -17.923 23.881 25.493 1.00 34.62 1187 ALA A N 1
ATOM 9135 C CA . ALA A 1 1187 ? -18.126 22.438 25.630 1.00 34.62 1187 ALA A CA 1
ATOM 9136 C C . ALA A 1 1187 ? -19.193 22.125 26.701 1.00 34.62 1187 ALA A C 1
ATOM 9138 O O . ALA A 1 1187 ? -19.177 22.666 27.810 1.00 34.62 1187 ALA A O 1
ATOM 9139 N N . SER A 1 1188 ? -20.133 21.220 26.400 1.00 39.44 1188 SER A N 1
ATOM 9140 C CA . SER A 1 1188 ? -21.115 20.772 27.395 1.00 39.44 1188 SER A CA 1
ATOM 9141 C C . SER A 1 1188 ? -20.403 20.148 28.601 1.00 39.44 1188 SER A C 1
ATOM 9143 O O . SER A 1 1188 ? -19.452 19.391 28.413 1.00 39.44 1188 SER A O 1
ATOM 9145 N N . VAL A 1 1189 ? -20.907 20.407 29.813 1.00 38.34 1189 VAL A N 1
ATOM 9146 C CA . VAL A 1 1189 ? -20.335 19.996 31.117 1.00 38.34 1189 VAL A CA 1
ATOM 9147 C C . VAL A 1 1189 ? -19.871 18.527 31.161 1.00 38.34 1189 VAL A C 1
ATOM 9149 O O . VAL A 1 1189 ? -18.884 18.215 31.818 1.00 38.34 1189 VAL A O 1
ATOM 9152 N N . ASP A 1 1190 ? -20.506 17.636 30.397 1.00 39.03 1190 ASP A N 1
ATOM 9153 C CA . ASP A 1 1190 ? -20.186 16.204 30.350 1.00 39.03 1190 ASP A CA 1
ATOM 9154 C C . ASP A 1 1190 ? -18.851 15.853 29.649 1.00 39.03 1190 ASP A C 1
ATOM 9156 O O . ASP A 1 1190 ? -18.340 14.748 29.832 1.00 39.03 1190 ASP A O 1
ATOM 9160 N N . LEU A 1 1191 ? -18.272 16.762 28.851 1.00 42.53 1191 LEU A N 1
ATOM 9161 C CA . LEU A 1 1191 ? -16.989 16.568 28.146 1.00 42.53 1191 LEU A CA 1
ATOM 9162 C C . LEU A 1 1191 ? -15.766 16.942 29.004 1.00 42.53 1191 LEU A C 1
ATOM 9164 O O . LEU A 1 1191 ? -14.666 16.459 28.739 1.00 42.53 1191 LEU A O 1
ATOM 9168 N N . LEU A 1 1192 ? -15.958 17.786 30.025 1.00 46.06 1192 LEU A N 1
ATOM 9169 C CA . LEU A 1 1192 ? -14.901 18.321 30.903 1.00 46.06 1192 LEU A CA 1
ATOM 9170 C C . LEU A 1 1192 ? -14.731 17.527 32.206 1.00 46.06 1192 LEU A C 1
ATOM 9172 O O . LEU A 1 1192 ? -13.796 17.761 32.972 1.00 46.06 1192 LEU A O 1
ATOM 9176 N N . ILE A 1 1193 ? -15.634 16.579 32.451 1.00 46.41 1193 ILE A N 1
ATOM 9177 C CA . ILE A 1 1193 ? -15.633 15.691 33.608 1.00 46.41 1193 ILE A CA 1
ATOM 9178 C C . ILE A 1 1193 ? -15.080 14.330 33.156 1.00 46.41 1193 ILE A C 1
ATOM 9180 O O . ILE A 1 1193 ? -15.578 13.743 32.197 1.00 46.41 1193 ILE A O 1
ATOM 9184 N N . SER A 1 1194 ? -14.086 13.784 33.870 1.00 47.78 1194 SER A N 1
ATOM 9185 C CA . SER A 1 1194 ? -13.425 12.491 33.561 1.00 47.78 1194 SER A CA 1
ATOM 9186 C C . SER A 1 1194 ? -12.470 12.458 32.347 1.00 47.78 1194 SER A C 1
ATOM 9188 O O . SER A 1 1194 ? -12.441 11.471 31.604 1.00 47.78 1194 SER A O 1
ATOM 9190 N N . ASN A 1 1195 ? -11.653 13.495 32.134 1.00 46.53 1195 ASN A N 1
ATOM 9191 C CA . ASN A 1 1195 ? -10.584 13.513 31.124 1.00 46.53 1195 ASN A CA 1
ATOM 9192 C C . ASN A 1 1195 ? -9.239 13.037 31.721 1.00 46.53 1195 ASN A C 1
ATOM 9194 O O . ASN A 1 1195 ? -8.964 13.210 32.904 1.00 46.53 1195 ASN A O 1
ATOM 9198 N N . SER A 1 1196 ? -8.396 12.362 30.937 1.00 41.47 1196 SER A N 1
ATOM 9199 C CA . SER A 1 1196 ? -7.191 11.687 31.440 1.00 41.47 1196 SER A CA 1
ATOM 9200 C C . SER A 1 1196 ? -5.859 12.140 30.831 1.00 41.47 1196 SER A C 1
ATOM 9202 O O . SER A 1 1196 ? -4.872 11.512 31.186 1.00 41.47 1196 SER A O 1
ATOM 9204 N N . ASN A 1 1197 ? -5.797 13.153 29.945 1.00 38.12 1197 ASN A N 1
ATOM 9205 C CA . ASN A 1 1197 ? -4.533 13.705 29.402 1.00 38.12 1197 ASN A CA 1
ATOM 9206 C C . ASN A 1 1197 ? -4.729 15.057 28.655 1.00 38.12 1197 ASN A C 1
ATOM 9208 O O . ASN A 1 1197 ? -4.464 15.126 27.458 1.00 38.12 1197 ASN A O 1
ATOM 9212 N N . ALA A 1 1198 ? -5.183 16.133 29.314 1.00 45.06 1198 ALA A N 1
ATOM 9213 C CA . ALA A 1 1198 ? -5.433 17.429 28.646 1.00 45.06 1198 ALA A CA 1
ATOM 9214 C C . ALA A 1 1198 ? -4.862 18.648 29.406 1.00 45.06 1198 ALA A C 1
ATOM 9216 O O . ALA A 1 1198 ? -4.662 18.596 30.621 1.00 45.06 1198 ALA A O 1
ATOM 9217 N N . ILE A 1 1199 ? -4.616 19.755 28.689 1.00 42.69 1199 ILE A N 1
ATOM 9218 C CA . ILE A 1 1199 ? -4.461 21.100 29.276 1.00 42.69 1199 ILE A CA 1
ATOM 9219 C C . ILE A 1 1199 ? -5.846 21.753 29.248 1.00 42.69 1199 ILE A C 1
ATOM 9221 O O . ILE A 1 1199 ? -6.431 21.851 28.172 1.00 42.69 1199 ILE A O 1
ATOM 9225 N N . VAL A 1 1200 ? -6.379 22.170 30.398 1.00 48.56 1200 VAL A N 1
ATOM 9226 C CA . VAL A 1 1200 ? -7.760 22.661 30.520 1.00 48.56 1200 VAL A CA 1
ATOM 9227 C C . VAL A 1 1200 ? -7.785 24.093 31.067 1.00 48.56 1200 VAL A C 1
ATOM 9229 O O . VAL A 1 1200 ? -7.260 24.354 32.152 1.00 48.56 1200 VAL A O 1
ATOM 9232 N N . THR A 1 1201 ? -8.416 25.002 30.315 1.00 50.03 1201 THR A N 1
ATOM 9233 C CA . THR A 1 1201 ? -8.697 26.411 30.662 1.00 50.03 1201 THR A CA 1
ATOM 9234 C C . THR A 1 1201 ? -10.189 26.689 30.425 1.00 50.03 1201 THR A C 1
ATOM 9236 O O . THR A 1 1201 ? -10.655 26.534 29.298 1.00 50.03 1201 THR A O 1
ATOM 9239 N N . HIS A 1 1202 ? -10.957 27.020 31.465 1.00 49.38 1202 HIS A N 1
ATOM 9240 C CA . HIS A 1 1202 ? -12.417 27.136 31.448 1.00 49.38 1202 HIS A CA 1
ATOM 9241 C C . HIS A 1 1202 ? -12.981 27.895 32.676 1.00 49.38 1202 HIS A C 1
ATOM 9243 O O . HIS A 1 1202 ? -12.461 27.793 33.783 1.00 49.38 1202 HIS A O 1
ATOM 9249 N N . ASP A 1 1203 ? -14.118 28.576 32.524 1.00 51.81 1203 ASP A N 1
ATOM 9250 C CA . ASP A 1 1203 ? -14.721 29.401 33.590 1.00 51.81 1203 ASP A CA 1
ATOM 9251 C C . ASP A 1 1203 ? -15.737 28.638 34.483 1.00 51.81 1203 ASP A C 1
ATOM 9253 O O . ASP A 1 1203 ? -16.601 29.247 35.123 1.00 51.81 1203 ASP A O 1
ATOM 9257 N N . ARG A 1 1204 ? -15.703 27.293 34.518 1.00 54.91 1204 ARG A N 1
ATOM 9258 C CA . ARG A 1 1204 ? -16.621 26.439 35.316 1.00 54.91 1204 ARG A CA 1
ATOM 9259 C C . ARG A 1 1204 ? -15.890 25.305 36.054 1.00 54.91 1204 ARG A C 1
ATOM 9261 O O . ARG A 1 1204 ? -14.742 25.011 35.756 1.00 54.91 1204 ARG A O 1
ATOM 9268 N N . GLU A 1 1205 ? -16.571 24.690 37.026 1.00 58.22 1205 GLU A N 1
ATOM 9269 C CA . GLU A 1 1205 ? -16.060 23.639 37.936 1.00 58.22 1205 GLU A CA 1
ATOM 9270 C C . GLU A 1 1205 ? -15.575 22.373 37.191 1.00 58.22 1205 GLU A C 1
ATOM 9272 O O . GLU A 1 1205 ? -16.246 21.914 36.264 1.00 58.22 1205 GLU A O 1
ATOM 9277 N N . ILE A 1 1206 ? -14.424 21.811 37.600 1.00 58.03 1206 ILE A N 1
ATOM 9278 C CA . ILE A 1 1206 ? -13.752 20.676 36.930 1.00 58.03 1206 ILE A CA 1
ATOM 9279 C C . ILE A 1 1206 ? -13.447 19.525 37.905 1.00 58.03 1206 ILE A C 1
ATOM 9281 O O . ILE A 1 1206 ? -12.666 19.699 38.850 1.00 58.03 1206 ILE A O 1
ATOM 9285 N N . ASP A 1 1207 ? -13.969 18.326 37.586 1.00 62.44 1207 ASP A N 1
ATOM 9286 C CA . ASP A 1 1207 ? -13.931 17.138 38.454 1.00 62.44 1207 ASP A CA 1
ATOM 9287 C C . ASP A 1 1207 ? -13.449 15.848 37.740 1.00 62.44 1207 ASP A C 1
ATOM 9289 O O . ASP A 1 1207 ? -13.721 15.631 36.555 1.00 62.44 1207 ASP A O 1
ATOM 9293 N N . TYR A 1 1208 ? -12.808 14.939 38.491 1.00 58.94 1208 TYR A N 1
ATOM 9294 C CA . TYR A 1 1208 ? -12.467 13.552 38.098 1.00 58.94 1208 TYR A CA 1
ATOM 9295 C C . TYR A 1 1208 ? -11.405 13.355 36.999 1.00 58.94 1208 TYR A C 1
ATOM 9297 O O . TYR A 1 1208 ? -11.417 12.341 36.299 1.00 58.94 1208 TYR A O 1
ATOM 9305 N N . ASN A 1 1209 ? -10.453 14.271 36.838 1.00 53.09 1209 ASN A N 1
ATOM 9306 C CA . ASN A 1 1209 ? -9.420 14.163 35.803 1.00 53.09 1209 ASN A CA 1
ATOM 9307 C C . ASN A 1 1209 ? -8.156 13.441 36.280 1.00 53.09 1209 ASN A C 1
ATOM 9309 O O . ASN A 1 1209 ? -7.829 13.433 37.464 1.00 53.09 1209 ASN A O 1
ATOM 9313 N N . SER A 1 1210 ? -7.408 12.843 35.353 1.00 54.44 1210 SER A N 1
ATOM 9314 C CA . SER A 1 1210 ? -6.099 12.237 35.629 1.00 54.44 1210 SER A CA 1
ATOM 9315 C C . SER A 1 1210 ? -5.025 12.822 34.707 1.00 54.44 1210 SER A C 1
ATOM 9317 O O . SER A 1 1210 ? -5.311 13.041 33.542 1.00 54.44 1210 SER A O 1
ATOM 9319 N N . SER A 1 1211 ? -3.805 13.095 35.182 1.00 50.94 1211 SER A N 1
ATOM 9320 C CA . SER A 1 1211 ? -2.678 13.523 34.321 1.00 50.94 1211 SER A CA 1
ATOM 9321 C C . SER A 1 1211 ? -2.929 14.790 33.472 1.00 50.94 1211 SER A C 1
ATOM 9323 O O . SER A 1 1211 ? -2.526 14.852 32.313 1.00 50.94 1211 SER A O 1
ATOM 9325 N N . ALA A 1 1212 ? -3.577 15.812 34.047 1.00 52.41 1212 ALA A N 1
ATOM 9326 C CA . ALA A 1 1212 ? -3.956 17.061 33.365 1.00 52.41 1212 ALA A CA 1
ATOM 9327 C C . ALA A 1 1212 ? -3.188 18.304 33.876 1.00 52.41 1212 ALA A C 1
ATOM 9329 O O . ALA A 1 1212 ? -2.752 18.329 35.029 1.00 52.41 1212 ALA A O 1
ATOM 9330 N N . ILE A 1 1213 ? -3.044 19.348 33.043 1.00 49.78 1213 ILE A N 1
ATOM 9331 C CA . ILE A 1 1213 ? -2.593 20.692 33.469 1.00 49.78 1213 ILE A CA 1
ATOM 9332 C C . ILE A 1 1213 ? -3.819 21.611 33.520 1.00 49.78 1213 ILE A C 1
ATOM 9334 O O . ILE A 1 1213 ? -4.481 21.801 32.505 1.00 49.78 1213 ILE A O 1
ATOM 9338 N N . LEU A 1 1214 ? -4.130 22.169 34.685 1.00 57.75 1214 LEU A N 1
ATOM 9339 C CA . LEU A 1 1214 ? -5.331 22.968 34.942 1.00 57.75 1214 LEU A CA 1
ATOM 9340 C C . LEU A 1 1214 ? -4.915 24.416 35.246 1.00 57.75 1214 LEU A C 1
ATOM 9342 O O . LEU A 1 1214 ? -4.087 24.613 36.131 1.00 57.75 1214 LEU A O 1
ATOM 9346 N N . ASN A 1 1215 ? -5.455 25.412 34.535 1.00 53.78 1215 ASN A N 1
ATOM 9347 C CA . ASN A 1 1215 ? -5.176 26.842 34.766 1.00 53.78 1215 ASN A CA 1
ATOM 9348 C C . ASN A 1 1215 ? -6.485 27.656 34.726 1.00 53.78 1215 ASN A C 1
ATOM 9350 O O . ASN A 1 1215 ? -7.034 27.831 33.638 1.00 53.78 1215 ASN A O 1
ATOM 9354 N N . LEU A 1 1216 ? -7.041 28.030 35.892 1.00 57.78 1216 LEU A N 1
ATOM 9355 C CA . LEU A 1 1216 ? -8.464 28.409 36.032 1.00 57.78 1216 LEU A CA 1
ATOM 9356 C C . LEU A 1 1216 ? -8.763 29.395 37.183 1.00 57.78 1216 LEU A C 1
ATOM 9358 O O . LEU A 1 1216 ? -8.073 29.388 38.200 1.00 57.78 1216 LEU A O 1
ATOM 9362 N N . ASP A 1 1217 ? -9.903 30.096 37.079 1.00 53.00 1217 ASP A N 1
ATOM 9363 C CA . ASP A 1 1217 ? -10.457 31.027 38.087 1.00 53.00 1217 ASP A CA 1
ATOM 9364 C C . ASP A 1 1217 ? -11.545 30.401 39.016 1.00 53.00 1217 ASP A C 1
ATOM 9366 O O . ASP A 1 1217 ? -12.151 31.106 39.826 1.00 53.00 1217 ASP A O 1
ATOM 9370 N N . VAL A 1 1218 ? -11.853 29.088 38.923 1.00 61.81 1218 VAL A N 1
ATOM 9371 C CA . VAL A 1 1218 ? -12.987 28.424 39.644 1.00 61.81 1218 VAL A CA 1
ATOM 9372 C C . VAL A 1 1218 ? -12.650 27.004 40.162 1.00 61.81 1218 VAL A C 1
ATOM 9374 O O . VAL A 1 1218 ? -11.772 26.358 39.609 1.00 61.81 1218 VAL A O 1
ATOM 9377 N N . GLN A 1 1219 ? -13.311 26.516 41.230 1.00 64.19 1219 GLN A N 1
ATOM 9378 C CA . GLN A 1 1219 ? -12.971 25.312 42.038 1.00 64.19 1219 GLN A CA 1
ATOM 9379 C C . GLN A 1 1219 ? -12.541 24.032 41.281 1.00 64.19 1219 GLN A C 1
ATOM 9381 O O . GLN A 1 1219 ? -13.177 23.625 40.311 1.00 64.19 1219 GLN A O 1
ATOM 9386 N N . ILE A 1 1220 ? -11.524 23.341 41.828 1.00 63.34 1220 ILE A N 1
ATOM 9387 C CA . ILE A 1 1220 ? -10.934 22.095 41.293 1.00 63.34 1220 ILE A CA 1
ATOM 9388 C C . ILE A 1 1220 ? -11.021 20.962 42.329 1.00 63.34 1220 ILE A C 1
ATOM 9390 O O . ILE A 1 1220 ? -10.458 21.090 43.429 1.00 63.34 1220 ILE A O 1
ATOM 9394 N N . LYS A 1 1221 ? -11.659 19.824 41.994 1.00 67.69 1221 LYS A N 1
ATOM 9395 C CA . LYS A 1 1221 ? -11.730 18.669 42.913 1.00 67.69 1221 LYS A CA 1
ATOM 9396 C C . LYS A 1 1221 ? -11.639 17.272 42.282 1.00 67.69 1221 LYS A C 1
ATOM 9398 O O . LYS A 1 1221 ? -11.891 17.082 41.103 1.00 67.69 1221 LYS A O 1
ATOM 9403 N N . ASP A 1 1222 ? -11.247 16.284 43.089 1.00 65.12 1222 ASP A N 1
ATOM 9404 C CA . ASP A 1 1222 ? -11.250 14.847 42.744 1.00 65.12 1222 ASP A CA 1
ATOM 9405 C C . ASP A 1 1222 ? -10.318 14.410 41.579 1.00 65.12 1222 ASP A C 1
ATOM 9407 O O . ASP A 1 1222 ? -10.595 13.425 40.895 1.00 65.12 1222 ASP A O 1
ATOM 9411 N N . ASN A 1 1223 ? -9.186 15.094 41.345 1.00 60.72 1223 ASN A N 1
ATOM 9412 C CA . ASN A 1 1223 ? -8.243 14.791 40.248 1.00 60.72 1223 ASN A CA 1
ATOM 9413 C C . ASN A 1 1223 ? -6.982 14.017 40.706 1.00 60.72 1223 ASN A C 1
ATOM 9415 O O . ASN A 1 1223 ? -6.549 14.130 41.850 1.00 60.72 1223 ASN A O 1
ATOM 9419 N N . SER A 1 1224 ? -6.335 13.252 39.818 1.00 59.50 1224 SER A N 1
ATOM 9420 C CA . SER A 1 1224 ? -5.132 12.442 40.108 1.00 59.50 1224 SER A CA 1
ATOM 9421 C C . SER A 1 1224 ? -3.940 12.784 39.192 1.00 59.50 1224 SER A C 1
ATOM 9423 O O . SER A 1 1224 ? -4.087 12.806 37.981 1.00 59.50 1224 SER A O 1
ATOM 9425 N N . ASN A 1 1225 ? -2.727 12.997 39.716 1.00 56.62 1225 ASN A N 1
ATOM 9426 C CA . ASN A 1 1225 ? -1.514 13.342 38.942 1.00 56.62 1225 ASN A CA 1
ATOM 9427 C C . ASN A 1 1225 ? -1.615 14.647 38.104 1.00 56.62 1225 ASN A C 1
ATOM 9429 O O . ASN A 1 1225 ? -1.183 14.657 36.955 1.00 56.62 1225 ASN A O 1
ATOM 9433 N N . ALA A 1 1226 ? -2.190 15.733 38.633 1.00 56.41 1226 ALA A N 1
ATOM 9434 C CA . ALA A 1 1226 ? -2.416 16.986 37.887 1.00 56.41 1226 ALA A CA 1
ATOM 9435 C C . ALA A 1 1226 ? -1.434 18.123 38.262 1.00 56.41 1226 ALA A C 1
ATOM 9437 O O . ALA A 1 1226 ? -1.028 18.232 39.417 1.00 56.41 1226 ALA A O 1
ATOM 9438 N N . ILE A 1 1227 ? -1.079 19.003 37.317 1.00 55.66 1227 ILE A N 1
ATOM 9439 C CA . ILE A 1 1227 ? -0.419 20.295 37.610 1.00 55.66 1227 ILE A CA 1
ATOM 9440 C C . ILE A 1 1227 ? -1.507 21.363 37.632 1.00 55.66 1227 ILE A C 1
ATOM 9442 O O . ILE A 1 1227 ? -2.244 21.499 36.662 1.00 55.66 1227 ILE A O 1
ATOM 9446 N N . VAL A 1 1228 ? -1.629 22.097 38.732 1.00 59.16 1228 VAL A N 1
ATOM 9447 C CA . VAL A 1 1228 ? -2.771 22.978 38.986 1.00 59.16 1228 VAL A CA 1
ATOM 9448 C C . VAL A 1 1228 ? -2.293 24.397 39.280 1.00 59.16 1228 VAL A C 1
ATOM 9450 O O . VAL A 1 1228 ? -1.537 24.607 40.230 1.00 59.16 1228 VAL A O 1
ATOM 9453 N N . TRP A 1 1229 ? -2.754 25.356 38.478 1.00 60.50 1229 TRP A N 1
ATOM 9454 C CA . TRP A 1 1229 ? -2.615 26.796 38.687 1.00 60.50 1229 TRP A CA 1
ATOM 9455 C C . TRP A 1 1229 ? -3.995 27.389 38.957 1.00 60.50 1229 TRP A C 1
ATOM 9457 O O . TRP A 1 1229 ? -4.936 27.127 38.202 1.00 60.50 1229 TRP A O 1
ATOM 9467 N N . HIS A 1 1230 ? -4.144 28.098 40.076 1.00 63.94 1230 HIS A N 1
ATOM 9468 C CA . HIS A 1 1230 ? -5.476 28.454 40.556 1.00 63.94 1230 HIS A CA 1
ATOM 9469 C C . HIS A 1 1230 ? -5.510 29.642 41.515 1.00 63.94 1230 HIS A C 1
ATOM 9471 O O . HIS A 1 1230 ? -4.604 29.790 42.337 1.00 63.94 1230 HIS A O 1
ATOM 9477 N N . ASP A 1 1231 ? -6.629 30.372 41.481 1.00 59.56 1231 ASP A N 1
ATOM 9478 C CA . ASP A 1 1231 ? -6.905 31.536 42.334 1.00 59.56 1231 ASP A CA 1
ATOM 9479 C C . ASP A 1 1231 ? -8.010 31.297 43.410 1.00 59.56 1231 ASP A C 1
ATOM 9481 O O . ASP A 1 1231 ? -8.289 32.192 44.212 1.00 59.56 1231 ASP A O 1
ATOM 9485 N N . ASP A 1 1232 ? -8.627 30.099 43.492 1.00 64.88 1232 ASP A N 1
ATOM 9486 C CA . ASP A 1 1232 ? -9.712 29.726 44.443 1.00 64.88 1232 ASP A CA 1
ATOM 9487 C C . ASP A 1 1232 ? -9.516 28.312 45.117 1.00 64.88 1232 ASP A C 1
ATOM 9489 O O . ASP A 1 1232 ? -8.394 27.906 45.421 1.00 64.88 1232 ASP A O 1
ATOM 9493 N N . GLN A 1 1233 ? -10.570 27.546 45.472 1.00 65.75 1233 GLN A N 1
ATOM 9494 C CA . GLN A 1 1233 ? -10.458 26.287 46.254 1.00 65.75 1233 GLN A CA 1
ATOM 9495 C C . GLN A 1 1233 ? -9.990 25.050 45.454 1.00 65.75 1233 GLN A C 1
ATOM 9497 O O . GLN A 1 1233 ? -10.609 24.687 44.453 1.00 65.75 1233 GLN A O 1
ATOM 9502 N N . ILE A 1 1234 ? -9.035 24.289 46.020 1.00 65.38 1234 ILE A N 1
ATOM 9503 C CA . ILE A 1 1234 ? -8.538 22.996 45.495 1.00 65.38 1234 ILE A CA 1
ATOM 9504 C C . ILE A 1 1234 ? -8.756 21.869 46.525 1.00 65.38 1234 ILE A C 1
ATOM 9506 O O . ILE A 1 1234 ? -8.188 21.922 47.628 1.00 65.38 1234 ILE A O 1
ATOM 9510 N N . ARG A 1 1235 ? -9.542 20.820 46.205 1.00 69.81 1235 ARG A N 1
ATOM 9511 C CA . ARG A 1 1235 ? -9.889 19.748 47.173 1.00 69.81 1235 ARG A CA 1
ATOM 9512 C C . ARG A 1 1235 ? -9.904 18.313 46.623 1.00 69.81 1235 ARG A C 1
ATOM 9514 O O . ARG A 1 1235 ? -10.261 18.098 45.486 1.00 69.81 1235 ARG A O 1
ATOM 9521 N N . TRP A 1 1236 ? -9.588 17.308 47.444 1.00 64.75 1236 TRP A N 1
ATOM 9522 C CA . TRP A 1 1236 ? -9.729 15.870 47.103 1.00 64.75 1236 TRP A CA 1
ATOM 9523 C C . TRP A 1 1236 ? -8.905 15.334 45.916 1.00 64.75 1236 TRP A C 1
ATOM 9525 O O . TRP A 1 1236 ? -9.233 14.309 45.337 1.00 64.75 1236 TRP A O 1
ATOM 9535 N N . ASN A 1 1237 ? -7.781 15.967 45.598 1.00 60.62 1237 ASN A N 1
ATOM 9536 C CA . ASN A 1 1237 ? -6.853 15.533 44.556 1.00 60.62 1237 ASN A CA 1
ATOM 9537 C C . ASN A 1 1237 ? -5.732 14.623 45.111 1.00 60.62 1237 ASN A C 1
ATOM 9539 O O . ASN A 1 1237 ? -5.318 14.746 46.270 1.00 60.62 1237 ASN A O 1
ATOM 9543 N N . SER A 1 1238 ? -5.192 13.732 44.279 1.00 61.44 1238 SER A N 1
ATOM 9544 C CA . SER A 1 1238 ? -4.105 12.799 44.615 1.00 61.44 1238 SER A CA 1
ATOM 9545 C C . SER A 1 1238 ? -2.870 13.046 43.732 1.00 61.44 1238 SER A C 1
ATOM 9547 O O . SER A 1 1238 ? -2.969 12.952 42.517 1.00 61.44 1238 SER A O 1
ATOM 9549 N N . ASN A 1 1239 ? -1.695 13.317 44.323 1.00 56.91 1239 ASN A N 1
ATOM 9550 C CA . ASN A 1 1239 ? -0.427 13.626 43.620 1.00 56.91 1239 ASN A CA 1
ATOM 9551 C C . ASN A 1 1239 ? -0.499 14.862 42.696 1.00 56.91 1239 ASN A C 1
ATOM 9553 O O . ASN A 1 1239 ? -0.187 14.763 41.512 1.00 56.91 1239 ASN A O 1
ATOM 9557 N N . ALA A 1 1240 ? -0.931 16.016 43.206 1.00 59.72 1240 ALA A N 1
ATOM 9558 C CA . ALA A 1 1240 ? -0.989 17.253 42.422 1.00 59.72 1240 ALA A CA 1
ATOM 9559 C C . ALA A 1 1240 ? 0.247 18.139 42.676 1.00 59.72 1240 ALA A C 1
ATOM 9561 O O . ALA A 1 1240 ? 0.772 18.132 43.782 1.00 59.72 1240 ALA A O 1
ATOM 9562 N N . ILE A 1 1241 ? 0.707 18.906 41.681 1.00 58.00 1241 ILE A N 1
ATOM 9563 C CA . ILE A 1 1241 ? 1.662 20.014 41.885 1.00 58.00 1241 ILE A CA 1
ATOM 9564 C C . ILE A 1 1241 ? 0.864 21.313 41.822 1.00 58.00 1241 ILE A C 1
ATOM 9566 O O . ILE A 1 1241 ? 0.321 21.639 40.768 1.00 58.00 1241 ILE A O 1
ATOM 9570 N N . VAL A 1 1242 ? 0.782 22.037 42.939 1.00 61.47 1242 VAL A N 1
ATOM 9571 C CA . VAL A 1 1242 ? -0.062 23.233 43.069 1.00 61.47 1242 VAL A CA 1
ATOM 9572 C C . VAL A 1 1242 ? 0.781 24.509 43.069 1.00 61.47 1242 VAL A C 1
ATOM 9574 O O . VAL A 1 1242 ? 1.692 24.653 43.884 1.00 61.47 1242 VAL A O 1
ATOM 9577 N N . THR A 1 1243 ? 0.446 25.455 42.188 1.00 61.09 1243 THR A N 1
ATOM 9578 C CA . THR A 1 1243 ? 1.010 26.816 42.166 1.00 61.09 1243 THR A CA 1
ATOM 9579 C C . THR A 1 1243 ? -0.115 27.822 42.417 1.00 61.09 1243 THR A C 1
ATOM 9581 O O . THR A 1 1243 ? -1.150 27.755 41.762 1.00 61.09 1243 THR A O 1
ATOM 9584 N N . LEU A 1 1244 ? 0.068 28.720 43.391 1.00 61.53 1244 LEU A N 1
ATOM 9585 C CA . LEU A 1 1244 ? -0.900 29.763 43.758 1.00 61.53 1244 LEU A CA 1
ATOM 9586 C C . LEU A 1 1244 ? -0.285 31.138 43.496 1.00 61.53 1244 LEU A C 1
ATOM 9588 O O . LEU A 1 1244 ? 0.855 31.378 43.914 1.00 61.53 1244 LEU A O 1
ATOM 9592 N N . ASP A 1 1245 ? -1.040 32.051 42.887 1.00 56.81 1245 ASP A N 1
ATOM 9593 C CA . ASP A 1 1245 ? -0.648 33.456 42.828 1.00 56.81 1245 ASP A CA 1
ATOM 9594 C C . ASP A 1 1245 ? -0.979 34.124 44.176 1.00 56.81 1245 ASP A C 1
ATOM 9596 O O . ASP A 1 1245 ? -2.127 34.394 44.519 1.00 56.81 1245 ASP A O 1
ATOM 9600 N N . THR A 1 1246 ? 0.061 34.402 44.975 1.00 58.78 1246 THR A N 1
ATOM 9601 C CA . THR A 1 1246 ? 0.029 35.037 46.319 1.00 58.78 1246 THR A CA 1
ATOM 9602 C C . THR A 1 1246 ? -0.503 34.165 47.482 1.00 58.78 1246 THR A C 1
ATOM 9604 O O . THR A 1 1246 ? -1.001 33.069 47.268 1.00 58.78 1246 THR A O 1
ATOM 9607 N N . ASP A 1 1247 ? -0.294 34.602 48.740 1.00 54.97 1247 ASP A N 1
ATOM 9608 C CA . ASP A 1 1247 ? -0.435 33.876 50.035 1.00 54.97 1247 ASP A CA 1
ATOM 9609 C C . ASP A 1 1247 ? -1.833 33.233 50.318 1.00 54.97 1247 ASP A C 1
ATOM 9611 O O . ASP A 1 1247 ? -2.519 33.549 51.292 1.00 54.97 1247 ASP A O 1
ATOM 9615 N N . GLN A 1 1248 ? -2.265 32.277 49.491 1.00 63.75 1248 GLN A N 1
ATOM 9616 C CA . GLN A 1 1248 ? -3.609 31.670 49.474 1.00 63.75 1248 GLN A CA 1
ATOM 9617 C C . GLN A 1 1248 ? -3.624 30.195 49.939 1.00 63.75 1248 GLN A C 1
ATOM 9619 O O . GLN A 1 1248 ? -4.539 29.429 49.641 1.00 63.75 1248 GLN A O 1
ATOM 9624 N N . SER A 1 1249 ? -2.634 29.758 50.725 1.00 61.44 1249 SER A N 1
ATOM 9625 C CA . SER A 1 1249 ? -2.485 28.345 51.151 1.00 61.44 1249 SER A CA 1
ATOM 9626 C C . SER A 1 1249 ? -3.703 27.739 51.881 1.00 61.44 1249 SER A C 1
ATOM 9628 O O . SER A 1 1249 ? -3.869 26.520 51.916 1.00 61.44 1249 SER A O 1
ATOM 9630 N N . ALA A 1 1250 ? -4.596 28.566 52.438 1.00 62.34 1250 ALA A N 1
ATOM 9631 C CA . ALA A 1 1250 ? -5.813 28.134 53.134 1.00 62.34 1250 ALA A CA 1
ATOM 9632 C C . ALA A 1 1250 ? -6.915 27.559 52.212 1.00 62.34 1250 ALA A C 1
ATOM 9634 O O . ALA A 1 1250 ? -7.914 27.010 52.713 1.00 62.34 1250 ALA A O 1
ATOM 9635 N N . LEU A 1 1251 ? -6.756 27.700 50.892 1.00 62.78 1251 LEU A N 1
ATOM 9636 C CA . LEU A 1 1251 ? -7.697 27.230 49.874 1.00 62.78 1251 LEU A CA 1
ATOM 9637 C C . LEU A 1 1251 ? -7.459 25.759 49.458 1.00 62.78 1251 LEU A C 1
ATOM 9639 O O . LEU A 1 1251 ? -8.334 25.147 48.848 1.00 62.78 1251 LEU A O 1
ATOM 9643 N N . ILE A 1 1252 ? -6.334 25.156 49.868 1.00 64.12 1252 ILE A N 1
ATOM 9644 C CA . ILE A 1 1252 ? -5.979 23.750 49.609 1.00 64.12 1252 ILE A CA 1
ATOM 9645 C C . ILE A 1 1252 ? -6.492 22.862 50.758 1.00 64.12 1252 ILE A C 1
ATOM 9647 O O . ILE A 1 1252 ? -6.079 23.035 51.908 1.00 64.12 1252 ILE A O 1
ATOM 9651 N N . ARG A 1 1253 ? -7.390 21.892 50.499 1.00 66.62 1253 ARG A N 1
ATOM 9652 C CA . ARG A 1 1253 ? -7.930 20.999 51.557 1.00 66.62 1253 ARG A CA 1
ATOM 9653 C C . ARG A 1 1253 ? -8.118 19.549 51.112 1.00 66.62 1253 ARG A C 1
ATOM 9655 O O . ARG A 1 1253 ? -8.660 19.285 50.054 1.00 66.62 1253 ARG A O 1
ATOM 9662 N N . ALA A 1 1254 ? -7.794 18.601 51.994 1.00 62.00 1254 ALA A N 1
ATOM 9663 C CA . ALA A 1 1254 ? -8.100 17.173 51.823 1.00 62.00 1254 ALA A CA 1
ATOM 9664 C C . ALA A 1 1254 ? -7.518 16.521 50.546 1.00 62.00 1254 ALA A C 1
ATOM 9666 O O . ALA A 1 1254 ? -8.138 15.625 49.983 1.00 62.00 1254 ALA A O 1
ATOM 9667 N N . ASN A 1 1255 ? -6.327 16.948 50.115 1.00 62.22 1255 ASN A N 1
ATOM 9668 C CA . ASN A 1 1255 ? -5.564 16.317 49.034 1.00 62.22 1255 ASN A CA 1
ATOM 9669 C C . ASN A 1 1255 ? -4.565 15.299 49.615 1.00 62.22 1255 ASN A C 1
ATOM 9671 O O . ASN A 1 1255 ? -4.015 15.519 50.694 1.00 62.22 1255 ASN A O 1
ATOM 9675 N N . SER A 1 1256 ? -4.348 14.176 48.930 1.00 57.81 1256 SER A N 1
ATOM 9676 C CA . SER A 1 1256 ? -3.593 13.034 49.476 1.00 57.81 1256 SER A CA 1
ATOM 9677 C C . SER A 1 1256 ? -2.066 13.197 49.372 1.00 57.81 1256 SER A C 1
ATOM 9679 O O . SER A 1 1256 ? -1.366 12.574 50.161 1.00 57.81 1256 SER A O 1
ATOM 9681 N N . ASN A 1 1257 ? -1.586 14.026 48.427 1.00 58.28 1257 ASN A N 1
ATOM 9682 C CA . ASN A 1 1257 ? -0.187 14.423 48.157 1.00 58.28 1257 ASN A CA 1
ATOM 9683 C C . ASN A 1 1257 ? -0.202 15.677 47.240 1.00 58.28 1257 ASN A C 1
ATOM 9685 O O . ASN A 1 1257 ? -0.073 15.525 46.027 1.00 58.28 1257 ASN A O 1
ATOM 9689 N N . ALA A 1 1258 ? -0.491 16.872 47.766 1.00 54.81 1258 ALA A N 1
ATOM 9690 C CA . ALA A 1 1258 ? -0.557 18.127 46.991 1.00 54.81 1258 ALA A CA 1
ATOM 9691 C C . ALA A 1 1258 ? 0.603 19.072 47.304 1.00 54.81 1258 ALA A C 1
ATOM 9693 O O . ALA A 1 1258 ? 1.154 18.940 48.425 1.00 54.81 1258 ALA A O 1
#

Foldseek 3Di:
DDDDDDDDDDDDDDDPDPDDDPDADEDPAQDAEDEFDACAEAEDADEAPAHQYEYAYAPRYAYYYAKYAYDQYFDHYHNFGKGWGAIAHRPDQAGGEAAELIEIATEAPAEAEAYEFEAENYEYAYAYDYPDQAHAEYDALRTEYEYHHPDAHAYEHAQRAHEYEYPEAYHHDAQHYHHAEYEYHDVLHAYEYHHPAEHEAEHEYEYEPHNEYEAAEHYEYQYEYEYHAEHEYEDCQYEDAQQNNYEYEFEALYEYEYENYEYEWAEVVTYYYHYHAQNGEYEYANYEYYYPEAHEDEAYEYEDPYEYEYQQQLYEYEYEQHYAYEYAQEEHEYHNPPHDDPRGYYHYYPDCVRHYHYHNNYYYPDDDDDDDDAEEECEEDDDADEYENYECYEYDYDAAYEHYANYEYDYDQDDAPHYDAYEQYEDDHADEDEHYECYEYEYAAAYEHYECYEAAYDPPYVVRYDHYYNYHDFHEAEDPDEEEAPAADEDPHAYEAAQYYAYAAPHEYEDDHPYAHAHEHHANEEYEYPEAYEHAPRYEDPAAHEYACQQYEYEYPAAYEDDAPHEHEHAHAYEYADSQHEHEQEELYAYEQEPLYEYEYENYEYEYDHYFQPRARYEYPAQNYEYEYANYEYAYPEEHEYAHHEYEFHAEYEYDDQYEDEYAYPAAYEQEALHEYEYEANYEYEYFHLDLPDQRRYEYPAQNREYEYANYEYEFALQAHEYWHYAYEFHAEYEYAWLFFFAFQEWFPFQEFFFPVFFWQEKEAQQVNQKMWTFGQAQKIWIWGDPPRYTHTQEMDGDPAGWREKEAQNVRQKMWTWGLQQWIFIWGDPPRYIDGQPPGIDGDANGFQEWYAFNVNQKIWTFFDDDQRKIWIFGDPPRYTHTQDIDRLVFTWNEKDYQLSRQKIKTAFWQAALPHFRMWMKGWRPDDPVGTDMDTQDTHGLRAHTKGFQYKEAQLSRQKIWTWIDRPPFTKIWMWGDPPRYTDPQIAMDTAAPGFNYWYAQNSRQWIWTAFAHPFQRIWIWGDPRVVRYTHTSYGGGPPGGFNYWYAHNVRFKIWTAGDDPRRRITIIGRDGDHDPDDADSSTYHEAFAPVVHQRGGYQAEYDAQREYEFHAEYERHHLEYDDNYPDLNAAYEYEEQRTAYEYEQNHVVRCPDPSRVSRYYYHHDPDPHYDYDDDDDDDDPPVAPDDPVVQEQAEDEEDEYADEHENYHNYEYAYADEYEHYECYEYEYAAAYEHYENYNYDYDDDPVVRYDHYPHD

pLDDT: mean 78.09, std 19.34, range [24.58, 98.5]

Sequence (1258 aa):
MNLKSFCGIFIFLIFILKSFVFAGINFSSQSSQIQLNNNAKLNLRNIISNWSGTLQKVTGGTITGQAIIFDDGILDEEDAGNRFSGTYRPNENIKIFLGGNKSFKASPGTSLNKINVHGSGNKLQGQPIFSNSDSIRLENENTELFLGISIQLDSDIEMRNGTLKLDSDLRFADDRILTGSGFVDFRNHSLTFRSKNDLTLTHSIFWQGAADINLNSKVSLSGTWTFGGNSVLNGHGNVLDLTNGGTLYINKNASLSLTDVVVKGLGIDKGWLVFQDHSSTISVSNVTFELENRFTTTIGKIYIEGPATAVVKNYDWTFDDYSTLSVDGITLWKDYGSYAGLNEGNIVFSDIEKNKGLISGGEISGEISDDYIINNSNAIITNDREIGYNSDAIVWHDDQIRWNSNAIISLDADQSALIRANSNAIITNDREIGYNSDAIVWHDDQIRWNSNAIVSLDADQSALIRANSNAIVSAIKIYDTSQTYANDTTLENLVFYKAGFTVNVGKTLTLNTPLEVRGKLSLLGTLKLDGDLYLGSGATLFKGGEINGNGRSIHLSDNLYVPANQVLHLSGNTVIEGHGNTLTLSENAQLFVDTDVSVTLRNLVINSTRNGLGNSPVKCTASSSKLSLDNVKLAFQDDFNFDIGRLFFNNDVCFTGTNSFFYYSTNPSYIKSKSKVTFEPNTTFNFRPATDASRELINLEDKSSRICLNGCTLKTTHTGLRLTKGSLTFDNKVSLTSAAALKIIDLSGSLASLDFGTGVNAVSWRPDGKFVAVAGSGENLSIYSFDGNSLTLVDDVSDEGAFLSVSWSLDGKYLILGTNTGRYEVLSFDGSSLSYIDGVSYSGIPNIYSVTFSPDNKYVAVAGSMTNYQLYLYSFDGNSLTETFSLDYGTDIRSVDWHPDGDKFLIGGNGHDANDFDWEIYRFNGYSDIGTYWQRIAQYNFGGTGSTVYSVAWNPDGRYFATGFDNGTNHYAEILGFGGNSISNLDVRVSYGNAAYSVDWFNDGRYIIVGGDNSGNDITIYQPDIDNFNLISITTKSFGNSAKSVKFSNDAIYVLAGGDNSPNDVQVYQVQQGPDTNTQAVSSSIIFGNSILGSDYNVDIRLLSGAFVSVDGILNIDNTVTTSIFDNDVSKFVLKDSNSKIKLASANVNGFVDRSIMKQISGRGFGDYNLLSLDSGSDDIIDYSEASVDLLISNSNAIVTHDREIDYNSSAILNLDVQIKDNSNAIVWHDDQIRWNSNAIVTLDTDQSALIRANSNA

Secondary structure (DSSP, 8-state):
-----------------SS---PPP---STT-EEEE-TT-EEEESS-EEEE-SEEEE-TT-EEEES-EEEEEEEEEETT--EEEEEEE-TTSSS-EEEESS-EEEEEEEEEE--EEEESSSEEEEEEEEESSTT-EEE-STT-EEEEEE-S-B-S-EE-TT-EEEESS-EEBPTT--EESSEEEE-TT-EEEE--SS-EEE-S-EEEES-SEEEE-S-EEE-SEEEEESEEEEEEEEEEEE-TTT-EEEE-TT-EEEEEEEEEEEEBTTB-EEEESSTT-EEEEEEEEEEESS-EEEEEEEEEE-S-EEEE-TT--EEEEEEEEEEEESSEEEEE-TT--SSS---EEESSHHHHEEEETT-EEET----------BS-EEEESS-EES-BS-EEEESS-EES-BS-EEE--TT-TT-EE--BS-EEE-SS-EE--BS-EEEESS-EES-BS-EEEE-TT-GGGEES-BS-EE--PEEESS-EEE-S-EEE-S-EEESSEEEEPTT-EEEE--SSPB-SEEEESSEEEESSPEEE-TT-EEEE-EEEEEEEEEEEESS-EEEPTT-EEEEEEEEEEE-TT-EEEE-TT-EEEE-TT-EEEEEEEEEEE----TT--SEEESSTT-EEEEEEEEEEESS-EEE-SSEEEEEEEEEEEESSEEEE--SS-EEEPTT-EEEE-TT-EEEE--S-SS-S--EEE-STT-EEEEES-EEEE-TT-EEE-SSEEEEESEEEEEES--PEEEEEEEEEEEE--SS-EEEEEE-TTSSEEEEEESSSEEEEEEE-SS-EEEEEEEE-SS-EEEEEE-TTSSEEEEEETTSEEEEEEE-SS-EEEEEEEEEE--SEEEEEEE-TTSSEEEEEEESSS-EEEEEEE-SS-EEEEEEEE-SS-EEEEEE-TTSSEEEEEEEE-STTS-SEEEEEE-S--TT---EEEEEEE--SSTTEEEEEEEE-TTSSEEEEEEE-SS-EEEEEEEE-SSSEEEEEEEEE-TTEEEEEEE-TTSS-EEEEEE-TT--EEEEEEETTTTEEEEEEEE--SSEEEEEEE-TTSSEEEEEEE-TT--EEEEEEEEE----TT--TT-EEE--GGG-GGG--EEEEPTT-EEEEESEEEE--SS---SBSSTT-EEEE-STT-EEEE-HHHHTT---GGGGGGEEESSSTT--------SS-----TTSS-GGGTSS-SS-EE--SS-EES-BS-EEEESS-EES-BS-EEEESS-EES-BS-EEEESSS-GGGEES-S--